Protein AF-A0A939UK60-F1 (afdb_monomer_lite)

Foldseek 3Di:
DDAAADEQVQKDQPDDDPPDDPAPDDPQFGDGDIDGPPPFDWDWDKAPRNAFAKIKIKIATDPPGPHYHDIYMDIDGRHQDEAEDAEDVRVVVVVVRNSHQEYEYPEAYAADQPGEAEADQSHEYECQAHEYEFNHEYAANHEYEYWDFDQDPVPRDTDTDAYEYHYEYAANYEYYYAYYYDHPEYEYHHQEYYEDRYPDEEEHCEYEYQEYEYEYPAEYEHDDPYEHANNYDDAHYEYYYADPYEYHYQEYAHEYAYEYQHEYEHQAEYHYHYDEDDEYNYYYEANEEYEAENYAAAYLEEYEHEYHYHYDDVDDDDDDDRDHHQVNYAYEYADDDDDDDDDHQYAHADEPVFKDWQAQEEEADQAADDTDMDGPPDDPVCQVVFKDKDWPDRNRAFDKTKIKIAGDPPDPDDNHHDMDIDIHGHAADEAEDAEQVCQQVVQVRPSHQEYEYPEAYEQEDPVLALEAEHENAASYEYEPNQHEHEYYSYEYEYNHEYEQAAHDDPDQGSYEYDESYEYEFPAYYAHLYEAFYFYLPQHAVPPPPPHHAYAAAEEYHWEDHPDPRTDDPVSHPYYDYYYFHAYADDPVQKDWPAQEEAADQDFDDTDIDGNDDPDDPPQQVQWDWDKAPRHAFAKIKIKTAHDRPPSYYHYIDIDIHGHAQDEAEDEEEDDLVSQVRPSHQEYEYDEQEYEYQAEHENDLRHEYEDQPHAYAYDHYAYEYAANYHYHHNHPDPVRVCRNPVRHPDHDYDPDRDDDDDDADDDDDDAADEDDDADADPVRDGDDDDDPPQEAAAECQQEEQANAYEAEDDDADDDDAHHEYHYEYPDPHEYEQHHLADQDWSYEYEYEYADEYEYEYEAYRYETAAYEYYYDDYYDEYEYEYALYEQHHQHPESYDDDDQHDAYEYEYHAYEWEYNDPAQEHYEDEAYEYEDHNYEYETPDDPDDNYDYDDDPDDDDGDHHYHYPDYDYD

Secondary structure (DSSP, 8-state):
-PPEEP-TTS-BPPP--TT------STT------BPPTT--EEEEEES-SSSEEEEEEEEE-TT-SSEES-EEEEEEE--EEEEE-SHHHHHHHHTTT-EEEEEE-S-EEE-TT-EEEE-TT-EEE-TT-EEEESSEEEESSEEE-EEEEE-TTT--EEEEE-EEEEEE-TT-EEE-S-EEE-SEEEEEESSEEEE--SS-EEESEEEESSS-EEESS-EEE-SS--EEE---STT-EEEE-TT-EEEES-EEE-SEEEESSEEEE-S-EEEESS-EEEE-SEEEE-S-EEEES--EEESSEEEESS-EEEE----S--S---EE-TT-EEEESS---S--SS----EEP-GGGEEES-SEEE--SS-----EEETT--HHHHHHH-EEEEPS---SSEEEEEEEE--TT-TT-SEESEEEEEEEEE-EEEEE-SGGGHHHHHT-TTEEEEEESS-EEEE-TT--TT-EEEE-TT-EEE-TTS-EEEESSEEEESSEEEEPPP-TT---SEEEETT-EEEESSEEEESSEEEEE-SS--------TT-EEEESSEEEEE--SSTT---GGG--B---EEEEEEE--GGGEEES-SEEE--SS---PPEEE--SSSPTTTTTTSEEEEESTTSSEEEEEEEE--TT-SSEES-EEEEEEEE-EEEEE-SB--GGGTT-TTEEEEEE-STTEEE-S-EEE-TT-EEE-SSS-EEESS--EEE-TT-EEE----SHHHHHHHHHT-S-EEE-S---S-----------S--------B-TTS-B-------SEEEEE-TT--BTT-EEEEE--S-----EEEEEEE--SSSPEEES-TTSSS-SEEEEE-S---SEEEEEEESEEES-EEEEE-S--S-EEEEEES-EEEESSS-SEEE--TT--EEEEEES-EEEE-STT---EEE-SSEEEEESEEEE-S--SS-SEE----SSS-----EEEES-EEE-

Sequence (969 aa):
YVRQEISADDLSFPYIDESGVEYSQSNGVSRPYVSVPNGSVCDVTYEGNDHAGTATVIVTPTEKDHYYYGSASKTFTIRPGVATVKNYAELTAASATFNFNRYEITGDIVVPADGTLYIHPHETLNFAGNALTINGACTNNGEIKSYKPYYNSRTGETTLNEFTLNITVNDGGSFGGEGKLSAQKIKVTANGDFTLQSPESTTFESFNQSKGTFTAKSSFAVQGSSSVSVLTIGSNAGFIVETGSTANLESLSVSGDFNVKGTLYVSEESYFYGNTMRYNNGFIYLGTDTYVANMNFSNCGALFNRGDFVCDDYTAYYTNGYGFDNTNGHVWTYFNFAELTDNITIKKRLSASIVTLEYTEVEYDGTDKKPSFTVDGVAPENLSKNYTVTYAASPKNVGEYTVSISIPKSNGKYTYGGAVSLTYNIKPGICHLTRSSSFNSSLANANYEKVLLEADVDLGNTYGLSSYTYTIPDGATLDTNGYSLTVTNANLYVEGELILSSPTGERKYSLLLLNTSNLRNYNVITNNGVLCFDSPSEHYLTDIHSNVTFINNGSVYGGAGASSYSFKQENVTSGAGNVYVRTPLPEADLDLEYTETSYTGSNLTPIVSYTGSVLTPGAFDVFGKTYSNNRNAGAATVTVKPDLLNETYYGSVTLDFTINRAVKIVTTSLHSSDFTDKNYYEVRLGSSNIILSEDVIVPSDMSFNFSVYYLNYSTGRLLVEDGAVLRAEAIDRSTFMKNVNNAHEIKLLDNVADKISVTFRPIDTTTDKIYLAKYNSRNELYTETFNINNLRIDLNGYSMTGGFEITTNKKNYTNPYFTLDIFNNTQQESVIGNTSSTEYGFVQKYNSEMGERIVVNLNNVTVAGIKIEGHNVGRGIQLNATNCKIQTAGTYALEIPWNDINADSVFNNCSFSATGNNGKIIYIYSGTHYFNNCTYNASALVGSMINYRTSTSGGSHIPSVYINEIKQN

Structure (mmCIF, N/CA/C/O backbone):
data_AF-A0A939UK60-F1
#
_entry.id   AF-A0A939UK60-F1
#
loop_
_atom_site.group_PDB
_atom_site.id
_atom_site.type_symbol
_atom_site.label_atom_id
_atom_site.label_alt_id
_atom_site.label_comp_id
_atom_site.label_asym_id
_atom_site.label_entity_id
_atom_site.label_seq_id
_atom_site.pdbx_PDB_ins_code
_atom_site.Cartn_x
_atom_site.Cartn_y
_atom_site.Cartn_z
_atom_site.occupancy
_atom_site.B_iso_or_equiv
_atom_site.auth_seq_id
_atom_site.auth_comp_id
_atom_site.auth_asym_id
_atom_site.auth_atom_id
_atom_site.pdbx_PDB_model_num
ATOM 1 N N . TYR A 1 1 ? 83.586 57.917 -19.284 1.00 59.00 1 TYR A N 1
ATOM 2 C CA . TYR A 1 1 ? 82.427 57.140 -19.752 1.00 59.00 1 TYR A CA 1
ATOM 3 C C . TYR A 1 1 ? 82.876 55.706 -19.945 1.00 59.00 1 TYR A C 1
ATOM 5 O O . TYR A 1 1 ? 83.822 55.488 -20.692 1.00 59.00 1 TYR A O 1
ATOM 13 N N . VAL A 1 2 ? 82.294 54.761 -19.206 1.00 67.81 2 VAL A N 1
ATOM 14 C CA . VAL A 1 2 ? 82.477 53.328 -19.476 1.00 67.81 2 VAL A CA 1
ATOM 15 C C . VAL A 1 2 ? 81.459 52.993 -20.561 1.00 67.81 2 VAL A C 1
ATOM 17 O O . VAL A 1 2 ? 80.272 53.201 -20.330 1.00 67.81 2 VAL A O 1
ATOM 20 N N . ARG A 1 3 ? 81.918 52.594 -21.753 1.00 77.81 3 ARG A N 1
ATOM 21 C CA . ARG A 1 3 ? 81.012 52.144 -22.821 1.00 77.81 3 ARG A CA 1
ATOM 22 C C . ARG A 1 3 ? 80.557 50.721 -22.513 1.00 77.81 3 ARG A C 1
ATOM 24 O O . ARG A 1 3 ? 81.350 49.938 -21.990 1.00 77.81 3 ARG A O 1
ATOM 31 N N . GLN A 1 4 ? 79.318 50.398 -22.847 1.00 82.00 4 GLN A N 1
ATOM 32 C CA . GLN A 1 4 ? 78.764 49.052 -22.726 1.00 82.00 4 GLN A CA 1
ATOM 33 C C . GLN A 1 4 ? 78.817 48.346 -24.089 1.00 82.00 4 GLN A C 1
ATOM 35 O O . GLN A 1 4 ? 78.666 48.993 -25.122 1.00 82.00 4 GLN A O 1
ATOM 40 N N . GLU A 1 5 ? 79.077 47.038 -24.123 1.00 82.69 5 GLU A N 1
ATOM 41 C CA . GLU A 1 5 ? 78.956 46.277 -25.373 1.00 82.69 5 GLU A CA 1
ATOM 42 C C . GLU A 1 5 ? 77.467 46.143 -25.721 1.00 82.69 5 GLU A C 1
ATOM 44 O O . GLU A 1 5 ? 76.675 45.787 -24.847 1.00 82.69 5 GLU A O 1
ATOM 49 N N . ILE A 1 6 ? 77.072 46.478 -26.954 1.00 83.56 6 ILE A N 1
ATOM 50 C CA . ILE A 1 6 ? 75.677 46.332 -27.386 1.00 83.56 6 ILE A CA 1
ATOM 51 C C . ILE A 1 6 ? 75.324 44.844 -27.475 1.00 83.56 6 ILE A C 1
ATOM 53 O O . ILE A 1 6 ? 76.048 44.059 -28.086 1.00 83.56 6 ILE A O 1
ATOM 57 N N . SER A 1 7 ? 74.205 44.449 -26.875 1.00 84.50 7 SER A N 1
ATOM 58 C CA . SER A 1 7 ? 73.727 43.067 -26.863 1.00 84.50 7 SER A CA 1
ATOM 59 C C . SER A 1 7 ? 72.416 42.913 -27.638 1.00 84.50 7 SER A C 1
ATOM 61 O O . SER A 1 7 ? 71.714 43.882 -27.928 1.00 84.50 7 SER A O 1
ATOM 63 N N . ALA A 1 8 ? 72.048 41.674 -27.972 1.00 79.06 8 ALA A N 1
ATOM 64 C CA . ALA A 1 8 ? 70.773 41.379 -28.633 1.00 79.06 8 ALA A CA 1
ATOM 65 C C . ALA A 1 8 ? 69.539 41.733 -27.771 1.00 79.06 8 ALA A C 1
ATOM 67 O O . ALA A 1 8 ? 68.442 41.929 -28.312 1.00 79.06 8 ALA A O 1
ATOM 68 N N . ASP A 1 9 ? 69.717 41.828 -26.450 1.00 80.81 9 ASP A N 1
ATOM 69 C CA . ASP A 1 9 ? 68.674 42.216 -25.496 1.00 80.81 9 ASP A CA 1
ATOM 70 C C . ASP A 1 9 ? 68.414 43.728 -25.520 1.00 80.81 9 ASP A C 1
ATOM 72 O O . ASP A 1 9 ? 67.299 44.166 -25.241 1.00 80.81 9 ASP A O 1
ATOM 76 N N . ASP A 1 10 ? 69.404 44.519 -25.948 1.00 78.44 10 ASP A N 1
ATOM 77 C CA . ASP A 1 10 ? 69.272 45.968 -26.138 1.00 78.44 10 ASP A CA 1
ATOM 78 C C . ASP A 1 10 ? 68.499 46.324 -27.421 1.00 78.44 10 ASP A C 1
ATOM 80 O O . ASP A 1 10 ? 68.062 47.463 -27.601 1.00 78.44 10 ASP A O 1
ATOM 84 N N . LEU A 1 11 ? 68.310 45.354 -28.323 1.00 79.44 11 LEU A N 1
ATOM 85 C CA . LEU A 1 11 ? 67.532 45.517 -29.547 1.00 79.44 11 LEU A CA 1
ATOM 86 C C . LEU A 1 11 ? 66.072 45.153 -29.287 1.00 79.44 11 LEU A C 1
ATOM 88 O O . LEU A 1 11 ? 65.740 43.991 -29.038 1.00 79.44 11 LEU A O 1
ATOM 92 N N . SER A 1 12 ? 65.168 46.121 -29.421 1.00 72.88 12 SER A N 1
ATOM 93 C CA . SER A 1 12 ? 63.729 45.857 -29.356 1.00 72.88 12 SER A CA 1
ATOM 94 C C . SER A 1 12 ? 63.078 46.047 -30.722 1.00 72.88 12 SER A C 1
ATOM 96 O O . SER A 1 12 ? 63.290 47.047 -31.411 1.00 72.88 12 SER A O 1
ATOM 98 N N . PHE A 1 13 ? 62.268 45.066 -31.116 1.00 72.19 13 PHE A N 1
ATOM 99 C CA . PHE A 1 13 ? 61.249 45.279 -32.133 1.00 72.19 13 PHE A CA 1
ATOM 100 C C . PHE A 1 13 ? 60.026 45.820 -31.383 1.00 72.19 13 PHE A C 1
ATOM 102 O O . PHE A 1 13 ? 59.600 45.166 -30.425 1.00 72.19 13 PHE A O 1
ATOM 109 N N . PRO A 1 14 ? 59.493 47.007 -31.720 1.00 59.38 14 PRO A N 1
ATOM 110 C CA . PRO A 1 14 ? 58.263 47.482 -31.098 1.00 59.38 14 PRO A CA 1
ATOM 111 C C . PRO A 1 14 ? 57.177 46.409 -31.254 1.00 59.38 14 PRO A C 1
ATOM 113 O O . PRO A 1 14 ? 57.082 45.783 -32.305 1.00 59.38 14 PRO A O 1
ATOM 116 N N . TYR A 1 15 ? 56.430 46.151 -30.177 1.00 45.78 15 TYR A N 1
ATOM 117 C CA . TYR A 1 15 ? 55.407 45.105 -30.080 1.00 45.78 15 TYR A CA 1
ATOM 118 C C . TYR A 1 15 ? 54.455 45.145 -31.287 1.00 45.78 15 TYR A C 1
ATOM 120 O O . TYR A 1 15 ? 53.884 46.193 -31.583 1.00 45.78 15 TYR A O 1
ATOM 128 N N . ILE A 1 16 ? 54.310 44.010 -31.977 1.00 52.00 16 ILE A N 1
ATOM 129 C CA . ILE A 1 16 ? 53.530 43.876 -33.213 1.00 52.00 16 ILE A CA 1
ATOM 130 C C . ILE A 1 16 ? 52.303 43.026 -32.889 1.00 52.00 16 ILE A C 1
ATOM 132 O O . ILE A 1 16 ? 52.445 41.836 -32.599 1.00 52.00 16 ILE A O 1
ATOM 136 N N . ASP A 1 17 ? 51.114 43.629 -32.917 1.00 40.59 17 ASP A N 1
ATOM 137 C CA . ASP A 1 17 ? 49.873 42.859 -32.984 1.00 40.59 17 ASP A CA 1
ATOM 138 C C . ASP A 1 17 ? 49.621 42.369 -34.421 1.00 40.59 17 ASP A C 1
ATOM 140 O O . ASP A 1 17 ? 50.310 42.739 -35.374 1.00 40.59 17 ASP A O 1
ATOM 144 N N . GLU A 1 18 ? 48.638 41.492 -34.580 1.00 39.44 18 GLU A N 1
ATOM 145 C CA . GLU A 1 18 ? 48.335 40.775 -35.821 1.00 39.44 18 GLU A CA 1
ATOM 146 C C . GLU A 1 18 ? 47.917 41.668 -37.015 1.00 39.44 18 GLU A C 1
ATOM 148 O O . GLU A 1 18 ? 47.620 41.131 -38.083 1.00 39.44 18 GLU A O 1
ATOM 153 N N . SER A 1 19 ? 47.924 43.005 -36.891 1.00 40.53 19 SER A N 1
ATOM 154 C CA . SER A 1 19 ? 47.439 43.941 -37.917 1.00 40.53 19 SER A CA 1
ATOM 155 C C . SER A 1 19 ? 48.501 44.656 -38.779 1.00 40.53 19 SER A C 1
ATOM 157 O O . SER A 1 19 ? 48.134 45.360 -39.720 1.00 40.53 19 SER A O 1
ATOM 159 N N . GLY A 1 20 ? 49.799 44.384 -38.597 1.00 38.97 20 GLY A N 1
ATOM 160 C CA . GLY A 1 20 ? 50.826 44.664 -39.618 1.00 38.97 20 GLY A CA 1
ATOM 161 C C . GLY A 1 20 ? 51.798 45.819 -39.337 1.00 38.97 20 GLY A C 1
ATOM 162 O O . GLY A 1 20 ? 51.558 46.718 -38.541 1.00 38.97 20 GLY A O 1
ATOM 163 N N . VAL A 1 21 ? 52.953 45.751 -40.004 1.00 47.81 21 VAL A N 1
ATOM 164 C CA . VAL A 1 21 ? 54.075 46.700 -39.902 1.00 47.81 21 VAL A CA 1
ATOM 165 C C . VAL A 1 21 ? 53.878 47.875 -40.869 1.00 47.81 21 VAL A C 1
ATOM 167 O O . VAL A 1 21 ? 53.561 47.659 -42.039 1.00 47.81 21 VAL A O 1
ATOM 170 N N . GLU A 1 22 ? 54.182 49.104 -40.433 1.00 39.03 22 GLU A N 1
ATOM 171 C CA . GLU A 1 22 ? 54.626 50.172 -41.342 1.00 39.03 22 GLU A CA 1
ATOM 172 C C . GLU A 1 22 ? 56.008 49.796 -41.894 1.00 39.03 22 GLU A C 1
ATOM 174 O O . GLU A 1 22 ? 57.047 50.059 -41.286 1.00 39.03 22 GLU A O 1
ATOM 179 N N . TYR A 1 23 ? 56.044 49.128 -43.045 1.00 50.38 23 TYR A N 1
ATOM 180 C CA . TYR A 1 23 ? 57.279 49.025 -43.813 1.00 50.38 23 TYR A CA 1
ATOM 181 C C . TYR A 1 23 ? 57.470 50.345 -44.557 1.00 50.38 23 TYR A C 1
ATOM 183 O O . TYR A 1 23 ? 56.603 50.738 -45.339 1.00 50.38 23 TYR A O 1
ATOM 191 N N . SER A 1 24 ? 58.617 51.011 -44.400 1.00 40.88 24 SER A N 1
ATOM 192 C CA . SER A 1 24 ? 59.011 52.006 -45.397 1.00 40.88 24 SER A CA 1
ATOM 193 C C . SER A 1 24 ? 59.397 51.259 -46.677 1.00 40.88 24 SER A C 1
ATOM 195 O O . SER A 1 24 ? 60.481 50.693 -46.810 1.00 40.88 24 SER A O 1
ATOM 197 N N . GLN A 1 25 ? 58.468 51.188 -47.631 1.00 39.34 25 GLN A N 1
ATOM 198 C CA . GLN A 1 25 ? 58.772 50.651 -48.951 1.00 39.34 25 GLN A CA 1
ATOM 199 C C . GLN A 1 25 ? 59.621 51.667 -49.717 1.00 39.34 25 GLN A C 1
ATOM 201 O O . GLN A 1 25 ? 59.112 52.629 -50.285 1.00 39.34 25 GLN A O 1
ATOM 206 N N . SER A 1 26 ? 60.924 51.414 -49.796 1.00 39.59 26 SER A N 1
ATOM 207 C CA . SER A 1 26 ? 61.672 51.767 -50.999 1.00 39.59 26 SER A CA 1
ATOM 208 C C . SER A 1 26 ? 62.353 50.505 -51.530 1.00 39.59 26 SER A C 1
ATOM 210 O O . SER A 1 26 ? 63.085 49.829 -50.813 1.00 39.59 26 SER A O 1
ATOM 212 N N . ASN A 1 27 ? 62.047 50.159 -52.784 1.00 40.91 27 ASN A N 1
ATOM 213 C CA . ASN A 1 27 ? 62.662 49.083 -53.574 1.00 40.91 27 ASN A CA 1
ATOM 214 C C . ASN A 1 27 ? 62.400 47.619 -53.153 1.00 40.91 27 ASN A C 1
ATOM 216 O O . ASN A 1 27 ? 63.256 46.770 -53.373 1.00 40.91 27 ASN A O 1
ATOM 220 N N . GLY A 1 28 ? 61.220 47.289 -52.614 1.00 51.22 28 GLY A N 1
ATOM 221 C CA . GLY A 1 28 ? 60.796 45.882 -52.471 1.00 51.22 28 GLY A CA 1
ATOM 222 C C . GLY A 1 28 ? 61.477 45.093 -51.346 1.00 51.22 28 GLY A C 1
ATOM 223 O O . GLY A 1 28 ? 61.407 43.870 -51.336 1.00 51.22 28 GLY A O 1
ATOM 224 N N . VAL A 1 29 ? 62.110 45.780 -50.391 1.00 52.84 29 VAL A N 1
ATOM 225 C CA . VAL A 1 29 ? 62.775 45.161 -49.238 1.00 52.84 29 VAL A CA 1
ATOM 226 C C . VAL A 1 29 ? 62.049 45.557 -47.952 1.00 52.84 29 VAL A C 1
ATOM 228 O O . VAL A 1 29 ? 62.065 46.723 -47.556 1.00 52.84 29 VAL A O 1
ATOM 231 N N . SER A 1 30 ? 61.429 44.586 -47.283 1.00 55.06 30 SER A N 1
ATOM 232 C CA . SER A 1 30 ? 60.790 44.765 -45.977 1.00 55.06 30 SER A CA 1
ATOM 233 C C . SER A 1 30 ? 61.848 44.877 -44.877 1.00 55.06 30 SER A C 1
ATOM 235 O O . SER A 1 30 ? 62.539 43.909 -44.566 1.00 55.06 30 SER A O 1
ATOM 237 N N . ARG A 1 31 ? 61.994 46.065 -44.279 1.00 63.91 31 ARG A N 1
ATOM 238 C CA . ARG A 1 31 ? 62.919 46.314 -43.160 1.00 63.91 31 ARG A CA 1
ATOM 239 C C . ARG A 1 31 ? 62.120 46.555 -41.875 1.00 63.91 31 ARG A C 1
ATOM 241 O O . ARG A 1 31 ? 61.390 47.545 -41.831 1.00 63.91 31 ARG A O 1
ATOM 248 N N . PRO A 1 32 ? 62.194 45.681 -40.855 1.00 66.00 32 PRO A N 1
ATOM 249 C CA . PRO A 1 32 ? 61.569 45.964 -39.567 1.00 66.00 32 PRO A CA 1
ATOM 250 C C . PRO A 1 32 ? 62.238 47.178 -38.916 1.00 66.00 32 PRO A C 1
ATOM 252 O O . PRO A 1 32 ? 63.459 47.317 -38.953 1.00 66.00 32 PRO A O 1
ATOM 255 N N . TYR A 1 33 ? 61.448 48.055 -38.300 1.00 67.06 33 TYR A N 1
ATOM 256 C CA . TYR A 1 33 ? 62.004 49.136 -37.494 1.00 67.06 33 TYR A CA 1
ATOM 257 C C . TYR A 1 33 ? 62.644 48.543 -36.231 1.00 67.06 33 TYR A C 1
ATOM 259 O O . TYR A 1 33 ? 61.959 47.909 -35.426 1.00 67.06 33 TYR A O 1
ATOM 267 N N . VAL A 1 34 ? 63.954 48.725 -36.059 1.00 72.25 34 VAL A N 1
ATOM 268 C CA . VAL A 1 34 ? 64.675 48.310 -34.849 1.00 72.25 34 VAL A CA 1
ATOM 269 C C . VAL A 1 34 ? 64.826 49.519 -33.945 1.00 72.25 34 VAL A C 1
ATOM 271 O O . VAL A 1 34 ? 65.499 50.485 -34.302 1.00 72.25 34 VAL A O 1
ATOM 274 N N . SER A 1 35 ? 64.201 49.470 -32.771 1.00 73.94 35 SER A N 1
ATOM 275 C CA . SER A 1 35 ? 64.411 50.492 -31.755 1.00 73.94 35 SER A CA 1
ATOM 276 C C . SER A 1 35 ? 65.731 50.208 -31.048 1.00 73.94 35 SER A C 1
ATOM 278 O O . SER A 1 35 ? 65.865 49.207 -30.338 1.00 73.94 35 SER A O 1
ATOM 280 N N . VAL A 1 36 ? 66.698 51.099 -31.255 1.00 74.81 36 VAL A N 1
ATOM 281 C CA . VAL A 1 36 ? 67.965 51.131 -30.517 1.00 74.81 36 VAL A CA 1
ATOM 282 C C . VAL A 1 36 ? 67.829 52.018 -29.269 1.00 74.81 36 VAL A C 1
ATOM 284 O O . VAL A 1 36 ? 66.959 52.895 -29.244 1.00 74.81 36 VAL A O 1
ATOM 287 N N . PRO A 1 37 ? 68.643 51.809 -28.220 1.00 72.38 37 PRO A N 1
ATOM 288 C CA . PRO A 1 37 ? 68.604 52.619 -27.004 1.00 72.38 37 PRO A CA 1
ATOM 289 C C . PRO A 1 37 ? 68.711 54.132 -27.273 1.00 72.38 37 PRO A C 1
ATOM 291 O O . PRO A 1 37 ? 69.393 54.590 -28.190 1.00 72.38 37 PRO A O 1
ATOM 294 N N . ASN A 1 38 ? 67.998 54.923 -26.468 1.00 65.56 38 ASN A N 1
ATOM 295 C CA . ASN A 1 38 ? 67.771 56.348 -26.711 1.00 65.56 38 ASN A CA 1
ATOM 296 C C . ASN A 1 38 ? 69.091 57.151 -26.661 1.00 65.56 38 ASN A C 1
ATOM 298 O O . ASN A 1 38 ? 69.741 57.205 -25.618 1.00 65.56 38 ASN A O 1
ATOM 302 N N . GLY A 1 39 ? 69.465 57.797 -27.774 1.00 64.44 39 GLY A N 1
ATOM 303 C CA . GLY A 1 39 ? 70.684 58.617 -27.895 1.00 64.44 39 GLY A CA 1
ATOM 304 C C . GLY A 1 39 ? 71.860 57.971 -28.644 1.00 64.44 39 GLY A C 1
ATOM 305 O O . GLY A 1 39 ? 72.897 58.619 -28.790 1.00 64.44 39 GLY A O 1
ATOM 306 N N . SER A 1 40 ? 71.702 56.741 -29.140 1.00 66.94 40 SER A N 1
ATOM 307 C CA . SER A 1 40 ? 72.713 56.022 -29.925 1.00 66.94 40 SER A CA 1
ATOM 308 C C . SER A 1 40 ? 72.709 56.369 -31.418 1.00 66.94 40 SER A C 1
ATOM 310 O O . SER A 1 40 ? 71.660 56.636 -32.003 1.00 66.94 40 SER A O 1
ATOM 312 N N . VAL A 1 41 ? 73.886 56.333 -32.053 1.00 77.00 41 VAL A N 1
ATOM 313 C CA . VAL A 1 41 ? 74.045 56.496 -33.511 1.00 77.00 41 VAL A CA 1
ATOM 314 C C . VAL A 1 41 ? 74.597 55.186 -34.062 1.00 77.00 41 VAL A C 1
ATOM 316 O O . VAL A 1 41 ? 75.787 54.921 -33.906 1.00 77.00 41 VAL A O 1
ATOM 319 N N . CYS A 1 42 ? 73.754 54.366 -34.691 1.00 81.12 42 CYS A N 1
ATOM 320 C CA . CYS A 1 42 ? 74.111 53.026 -35.172 1.00 81.12 42 CYS A CA 1
ATOM 321 C C . CYS A 1 42 ? 73.888 52.868 -36.684 1.00 81.12 42 CYS A C 1
ATOM 323 O O . CYS A 1 42 ? 72.937 53.426 -37.230 1.00 81.12 42 CYS A O 1
ATOM 325 N N . ASP A 1 43 ? 74.718 52.044 -37.323 1.00 84.69 43 ASP A N 1
ATOM 326 C CA . ASP A 1 43 ? 74.469 51.486 -38.651 1.00 84.69 43 ASP A CA 1
ATOM 327 C C . ASP A 1 43 ? 73.654 50.192 -38.521 1.00 84.69 43 ASP A C 1
ATOM 329 O O . ASP A 1 43 ? 73.885 49.385 -37.616 1.00 84.69 43 ASP A O 1
ATOM 333 N N . VAL A 1 44 ? 72.694 49.990 -39.428 1.00 82.69 44 VAL A N 1
ATOM 334 C CA . VAL A 1 44 ? 71.809 48.815 -39.436 1.00 82.69 44 VAL A CA 1
ATOM 335 C C . VAL A 1 44 ? 71.903 48.107 -40.785 1.00 82.69 44 VAL A C 1
ATOM 337 O O . VAL A 1 44 ? 71.565 48.689 -41.820 1.00 82.69 44 VAL A O 1
ATOM 340 N N . THR A 1 45 ? 72.324 46.843 -40.777 1.00 85.38 45 THR A N 1
ATOM 341 C CA . THR A 1 45 ? 72.356 45.962 -41.954 1.00 85.38 45 THR A CA 1
ATOM 342 C C . THR A 1 45 ? 71.409 44.776 -41.778 1.00 85.38 45 THR A C 1
ATOM 344 O O . THR A 1 45 ? 71.065 44.391 -40.662 1.00 85.38 45 THR A O 1
ATOM 347 N N . TYR A 1 46 ? 70.953 44.210 -42.896 1.00 83.00 46 TYR A N 1
ATOM 348 C CA . TYR A 1 46 ? 70.043 43.065 -42.923 1.00 83.00 46 TYR A CA 1
ATOM 349 C C . TYR A 1 46 ? 70.647 41.959 -43.786 1.00 83.00 46 TYR A C 1
ATOM 351 O O . TYR A 1 46 ? 71.151 42.242 -44.873 1.00 83.00 46 TYR A O 1
ATOM 359 N N . GLU A 1 47 ? 70.569 40.720 -43.312 1.00 83.94 47 GLU A N 1
ATOM 360 C CA . GLU A 1 47 ? 70.987 39.517 -44.034 1.00 83.94 47 GLU A CA 1
ATOM 361 C C . GLU A 1 47 ? 69.802 38.552 -44.174 1.00 83.94 47 GLU A C 1
ATOM 363 O O . GLU A 1 47 ? 69.020 38.379 -43.235 1.00 83.94 47 GLU A O 1
ATOM 368 N N . GLY A 1 48 ? 69.663 37.925 -45.348 1.00 77.25 48 GLY A N 1
ATOM 369 C CA . GLY A 1 48 ? 68.607 36.940 -45.623 1.00 77.25 48 GLY A CA 1
ATOM 370 C C . GLY A 1 48 ? 67.187 37.515 -45.668 1.00 77.25 48 GLY A C 1
ATOM 371 O O . GLY A 1 48 ? 66.233 36.805 -45.374 1.00 77.25 48 GLY A O 1
ATOM 372 N N . ASN A 1 49 ? 67.034 38.806 -45.982 1.00 77.94 49 ASN A N 1
ATOM 373 C CA . ASN A 1 49 ? 65.749 39.514 -45.962 1.00 77.94 49 ASN A CA 1
ATOM 374 C C . ASN A 1 49 ? 65.094 39.692 -47.347 1.00 77.94 49 ASN A C 1
ATOM 376 O O . ASN A 1 49 ? 64.229 40.553 -47.517 1.00 77.94 49 ASN A O 1
ATOM 380 N N . ASP A 1 50 ? 65.529 38.911 -48.332 1.00 69.88 50 ASP A N 1
ATOM 381 C CA . ASP A 1 50 ? 65.023 38.870 -49.706 1.00 69.88 50 ASP A CA 1
ATOM 382 C C . ASP A 1 50 ? 64.001 37.739 -49.945 1.00 69.88 50 ASP A C 1
ATOM 384 O O . ASP A 1 50 ? 63.326 37.738 -50.977 1.00 69.88 50 ASP A O 1
ATOM 388 N N . HIS A 1 51 ? 63.834 36.825 -48.977 1.00 73.44 51 HIS A N 1
ATOM 389 C CA . HIS A 1 51 ? 62.874 35.721 -49.036 1.00 73.44 51 HIS A CA 1
ATOM 390 C C . HIS A 1 51 ? 62.079 35.546 -47.732 1.00 73.44 51 HIS A C 1
ATOM 392 O O . HIS A 1 51 ? 62.502 35.981 -46.659 1.00 73.44 51 HIS A O 1
ATOM 398 N N . ALA A 1 52 ? 60.917 34.891 -47.812 1.00 70.69 52 ALA A N 1
ATOM 399 C CA . ALA A 1 52 ? 60.185 34.455 -46.624 1.00 70.69 52 ALA A CA 1
ATOM 400 C C . ALA A 1 52 ? 61.012 33.413 -45.845 1.00 70.69 52 ALA A C 1
ATOM 402 O O . ALA A 1 52 ? 61.578 32.493 -46.431 1.00 70.69 52 ALA A O 1
ATOM 403 N N . GLY A 1 53 ? 61.094 33.548 -44.519 1.00 74.06 53 GLY A N 1
ATOM 404 C CA . GLY A 1 53 ? 61.987 32.738 -43.686 1.00 74.06 53 GLY A CA 1
ATOM 405 C C . GLY A 1 53 ? 62.649 33.534 -42.563 1.00 74.06 53 GLY A C 1
ATOM 406 O O . GLY A 1 53 ? 62.143 34.570 -42.138 1.00 74.06 53 GLY A O 1
ATOM 407 N N . THR A 1 54 ? 63.765 33.029 -42.040 1.00 79.38 54 THR A N 1
ATOM 408 C CA . THR A 1 54 ? 64.526 33.702 -40.976 1.00 79.38 54 THR A CA 1
ATOM 409 C C . THR A 1 54 ? 65.522 34.681 -41.584 1.00 79.38 54 THR A C 1
ATOM 411 O O . THR A 1 54 ? 66.426 34.269 -42.304 1.00 79.38 54 THR A O 1
ATOM 414 N N . ALA A 1 55 ? 65.383 35.955 -41.234 1.00 82.00 55 ALA A N 1
ATOM 415 C CA . ALA A 1 55 ? 66.318 37.020 -41.565 1.00 82.00 55 ALA A CA 1
ATOM 416 C C . ALA A 1 55 ? 67.023 37.513 -40.296 1.00 82.00 55 ALA A C 1
ATOM 418 O O . ALA A 1 55 ? 66.514 37.362 -39.181 1.00 82.00 55 ALA A O 1
ATOM 419 N N . THR A 1 56 ? 68.184 38.134 -40.460 1.00 83.56 56 THR A N 1
ATOM 420 C CA . THR A 1 56 ? 68.964 38.691 -39.352 1.00 83.56 56 THR A CA 1
ATOM 421 C C . THR A 1 56 ? 69.121 40.186 -39.552 1.00 83.56 56 THR A C 1
ATOM 423 O O . THR A 1 56 ? 69.494 40.639 -40.632 1.00 83.56 56 THR A O 1
ATOM 426 N N . VAL A 1 57 ? 68.849 40.963 -38.506 1.00 85.19 57 VAL A N 1
ATOM 427 C CA . VAL A 1 57 ? 69.256 42.367 -38.437 1.00 85.19 57 VAL A CA 1
ATOM 428 C C . VAL A 1 57 ? 70.516 42.476 -37.592 1.00 85.19 57 VAL A C 1
ATOM 430 O O . VAL A 1 57 ? 70.600 41.871 -36.523 1.00 85.19 57 VAL A O 1
ATOM 433 N N . ILE A 1 58 ? 71.495 43.230 -38.079 1.00 86.56 58 ILE A N 1
ATOM 434 C CA . ILE A 1 58 ? 72.766 43.482 -37.405 1.00 86.56 58 ILE A CA 1
ATOM 435 C C . ILE A 1 58 ? 72.860 44.986 -37.159 1.00 86.56 58 ILE A C 1
ATOM 437 O O . ILE A 1 58 ? 72.736 45.788 -38.085 1.00 86.56 58 ILE A O 1
ATOM 441 N N . VAL A 1 59 ? 73.044 45.362 -35.897 1.00 86.00 59 VAL A N 1
ATOM 442 C CA . VAL A 1 59 ? 73.166 46.746 -35.445 1.00 86.00 59 VAL A CA 1
ATOM 443 C C . VAL A 1 59 ? 74.572 46.966 -34.910 1.00 86.00 59 VAL A C 1
ATOM 445 O O . VAL A 1 59 ? 75.003 46.305 -33.962 1.00 86.00 59 VAL A O 1
ATOM 448 N N . THR A 1 60 ? 75.262 47.937 -35.498 1.00 87.25 60 THR A N 1
ATOM 449 C CA . THR A 1 60 ? 76.637 48.291 -35.146 1.00 87.25 60 THR A CA 1
ATOM 450 C C . THR A 1 60 ? 76.680 49.771 -34.761 1.00 87.25 60 THR A C 1
ATOM 452 O O . THR A 1 60 ? 76.417 50.622 -35.612 1.00 87.25 60 THR A O 1
ATOM 455 N N . PRO A 1 61 ? 76.977 50.131 -33.499 1.00 84.12 61 PRO A N 1
ATOM 456 C CA . PRO A 1 61 ? 77.190 51.516 -33.101 1.00 84.12 61 PRO A CA 1
ATOM 457 C C . PRO A 1 61 ? 78.289 52.155 -33.955 1.00 84.12 61 PRO A C 1
ATOM 459 O O . PRO A 1 61 ? 79.360 51.580 -34.148 1.00 84.12 61 PRO A O 1
ATOM 462 N N . THR A 1 62 ? 78.025 53.348 -34.483 1.00 81.94 62 THR A N 1
ATOM 463 C CA . THR A 1 62 ? 79.013 54.108 -35.258 1.00 81.94 62 THR A CA 1
ATOM 464 C C . THR A 1 62 ? 80.125 54.614 -34.340 1.00 81.94 62 THR A C 1
ATOM 466 O O . THR A 1 62 ? 79.942 54.740 -33.129 1.00 81.94 62 THR A O 1
ATOM 469 N N . GLU A 1 63 ? 81.273 55.008 -34.897 1.00 76.81 63 GLU A N 1
ATOM 470 C CA . GLU A 1 63 ? 82.394 55.552 -34.106 1.00 76.81 63 GLU A CA 1
ATOM 471 C C . GLU A 1 63 ? 82.028 56.792 -33.260 1.00 76.81 63 GLU A C 1
ATOM 473 O O . GLU A 1 63 ? 82.751 57.143 -32.324 1.00 76.81 63 GLU A O 1
ATOM 478 N N . LYS A 1 64 ? 80.906 57.455 -33.578 1.00 74.94 64 LYS A N 1
ATOM 479 C CA . LYS A 1 64 ? 80.378 58.627 -32.867 1.00 74.94 64 LYS A CA 1
ATOM 480 C C . LYS A 1 64 ? 79.501 58.273 -31.660 1.00 74.94 64 LYS A C 1
ATOM 482 O O . LYS A 1 64 ? 79.120 59.182 -30.928 1.00 74.94 64 LYS A O 1
ATOM 487 N N . ASP A 1 65 ? 79.180 56.998 -31.437 1.00 75.38 65 ASP A N 1
ATOM 488 C CA . ASP A 1 65 ? 78.400 56.571 -30.277 1.00 75.38 65 ASP A CA 1
ATOM 489 C C . ASP A 1 65 ? 79.265 56.584 -29.003 1.00 75.38 65 ASP A C 1
ATOM 491 O O . ASP A 1 65 ? 80.329 55.959 -28.908 1.00 75.38 65 ASP A O 1
ATOM 495 N N . HIS A 1 66 ? 78.822 57.352 -28.009 1.00 77.31 66 HIS A N 1
ATOM 496 C CA . HIS A 1 66 ? 79.530 57.522 -26.740 1.00 77.31 66 HIS A CA 1
ATOM 497 C C . HIS A 1 66 ? 79.103 56.514 -25.664 1.00 77.31 66 HIS A C 1
ATOM 499 O O . HIS A 1 66 ? 79.747 56.457 -24.611 1.00 77.31 66 HIS A O 1
ATOM 505 N N . TYR A 1 67 ? 78.056 55.728 -25.920 1.00 78.62 67 TYR A N 1
ATOM 506 C CA . TYR A 1 67 ? 77.424 54.839 -24.951 1.00 78.62 67 TYR A CA 1
ATOM 507 C C . TYR A 1 67 ? 77.711 53.361 -25.244 1.00 78.62 67 TYR A C 1
ATOM 509 O O . TYR A 1 67 ? 77.988 52.619 -24.298 1.00 78.62 67 TYR A O 1
ATOM 517 N N . TYR A 1 68 ? 77.752 52.955 -26.521 1.00 81.75 68 TYR A N 1
ATOM 518 C CA . TYR A 1 68 ? 77.885 51.544 -26.914 1.00 81.75 68 TYR A CA 1
ATOM 519 C C . TYR A 1 68 ? 79.098 51.231 -27.819 1.00 81.75 68 TYR A C 1
ATOM 521 O O . TYR A 1 68 ? 79.621 52.108 -28.506 1.00 81.75 68 TYR A O 1
ATOM 529 N N . TYR A 1 69 ? 79.573 49.977 -27.805 1.00 81.38 69 TYR A N 1
ATOM 530 C CA . TYR A 1 69 ? 80.575 49.415 -28.736 1.00 81.38 69 TYR A CA 1
ATOM 531 C C . TYR A 1 69 ? 80.233 47.957 -29.113 1.00 81.38 69 TYR A C 1
ATOM 533 O O . TYR A 1 69 ? 79.371 47.357 -28.480 1.00 81.38 69 TYR A O 1
ATOM 541 N N . GLY A 1 70 ? 80.889 47.379 -30.127 1.00 86.38 70 GLY A N 1
ATOM 542 C CA . GLY A 1 70 ? 80.626 46.004 -30.592 1.00 86.38 70 GLY A CA 1
ATOM 543 C C . GLY A 1 70 ? 79.558 45.929 -31.691 1.00 86.38 70 GLY A C 1
ATOM 544 O O . GLY A 1 70 ? 79.328 46.908 -32.392 1.00 86.38 70 GLY A O 1
ATOM 545 N N . SER A 1 71 ? 78.921 44.771 -31.865 1.00 85.00 71 SER A N 1
ATOM 546 C CA . SER A 1 71 ? 77.800 44.582 -32.798 1.00 85.00 71 SER A CA 1
ATOM 547 C C . SER A 1 71 ? 76.795 43.602 -32.208 1.00 85.00 71 SER A C 1
ATOM 549 O O . SER A 1 71 ? 77.189 42.527 -31.756 1.00 85.00 71 SER A O 1
ATOM 551 N N . ALA A 1 72 ? 75.510 43.931 -32.277 1.00 86.69 72 ALA A N 1
ATOM 552 C CA . ALA A 1 72 ? 74.435 43.041 -31.863 1.00 86.69 72 ALA A CA 1
ATOM 553 C C . ALA A 1 72 ? 73.686 42.543 -33.096 1.00 86.69 72 ALA A C 1
ATOM 555 O O . ALA A 1 72 ? 73.408 43.312 -34.014 1.00 86.69 72 ALA A O 1
ATOM 556 N N . SER A 1 73 ? 73.329 41.263 -33.111 1.00 86.44 73 SER A N 1
ATOM 557 C CA . SER A 1 73 ? 72.459 40.702 -34.142 1.00 86.44 73 SER A CA 1
ATOM 558 C C . SER A 1 73 ? 71.205 40.117 -33.515 1.00 86.44 73 SER A C 1
ATOM 560 O O . SER A 1 73 ? 71.230 39.626 -32.384 1.00 86.44 73 SER A O 1
ATOM 562 N N . LYS A 1 74 ? 70.091 40.191 -34.240 1.00 85.81 74 LYS A N 1
ATOM 563 C CA . LYS A 1 74 ? 68.820 39.605 -33.821 1.00 85.81 74 LYS A CA 1
ATOM 564 C C . LYS A 1 74 ? 68.103 39.015 -35.022 1.00 85.81 74 LYS A C 1
ATOM 566 O O . LYS A 1 74 ? 68.023 39.644 -36.076 1.00 85.81 74 LYS A O 1
ATOM 571 N N . THR A 1 75 ? 67.589 37.804 -34.868 1.00 84.50 75 THR A N 1
ATOM 572 C CA . THR A 1 75 ? 66.811 37.142 -35.914 1.00 84.50 75 THR A CA 1
ATOM 573 C C . THR A 1 75 ? 65.348 37.576 -35.857 1.00 84.50 75 THR A C 1
ATOM 575 O O . THR A 1 75 ? 64.798 37.843 -34.786 1.00 84.50 75 THR A O 1
ATOM 578 N N . PHE A 1 76 ? 64.709 37.653 -37.021 1.00 78.69 76 PHE A N 1
ATOM 579 C CA . PHE A 1 76 ? 63.272 37.855 -37.177 1.00 78.69 76 PHE A CA 1
ATOM 580 C C . PHE A 1 76 ? 62.743 36.983 -38.319 1.00 78.69 76 PHE A C 1
ATOM 582 O O . PHE A 1 76 ? 63.489 36.583 -39.210 1.00 78.69 76 PHE A O 1
ATOM 589 N N . THR A 1 77 ? 61.451 36.665 -38.296 1.00 77.00 77 THR A N 1
ATOM 590 C CA . THR A 1 77 ? 60.823 35.820 -39.320 1.00 77.00 77 THR A CA 1
ATOM 591 C C . THR A 1 77 ? 60.000 36.669 -40.282 1.00 77.00 77 THR A C 1
ATOM 593 O O . THR A 1 77 ? 59.063 37.352 -39.868 1.00 77.00 77 THR A O 1
ATOM 596 N N . ILE A 1 78 ? 60.318 36.593 -41.572 1.00 77.00 78 ILE A N 1
ATOM 597 C CA . ILE A 1 78 ? 59.506 37.127 -42.665 1.00 77.00 78 ILE A CA 1
ATOM 598 C C . ILE A 1 78 ? 58.454 36.072 -43.003 1.00 77.00 78 ILE A C 1
ATOM 600 O O . ILE A 1 78 ? 58.781 34.968 -43.438 1.00 77.00 78 ILE A O 1
ATOM 604 N N . ARG A 1 79 ? 57.179 36.390 -42.765 1.00 75.56 79 ARG A N 1
ATOM 605 C CA . ARG A 1 79 ? 56.072 35.488 -43.105 1.00 75.56 79 ARG A CA 1
ATOM 606 C C . ARG A 1 79 ? 55.849 35.490 -44.625 1.00 75.56 79 ARG A C 1
ATOM 608 O O . ARG A 1 79 ? 55.930 36.566 -45.218 1.00 75.56 79 ARG A O 1
ATOM 615 N N . PRO A 1 80 ? 55.534 34.337 -45.247 1.00 78.69 80 PRO A N 1
ATOM 616 C CA . PRO A 1 80 ? 55.140 34.303 -46.650 1.00 78.69 80 PRO A CA 1
ATOM 617 C C . PRO A 1 80 ? 53.942 35.221 -46.913 1.00 78.69 80 PRO A C 1
ATOM 619 O O . PRO A 1 80 ? 53.017 35.297 -46.101 1.00 78.69 80 PRO A O 1
ATOM 622 N N . GLY A 1 81 ? 53.986 35.938 -48.033 1.00 80.44 81 GLY A N 1
ATOM 623 C CA . GLY A 1 81 ? 52.973 36.914 -48.420 1.00 80.44 81 GLY A CA 1
ATOM 624 C C . GLY A 1 81 ? 51.841 36.332 -49.268 1.00 80.44 81 GLY A C 1
ATOM 625 O O . GLY A 1 81 ? 51.762 35.130 -49.526 1.00 80.44 81 GLY A O 1
ATOM 626 N N . VAL A 1 82 ? 50.997 37.236 -49.770 1.00 85.00 82 VAL A N 1
ATOM 627 C CA . VAL A 1 82 ? 49.948 36.943 -50.757 1.00 85.00 82 VAL A CA 1
ATOM 628 C C . VAL A 1 82 ? 50.365 37.505 -52.118 1.00 85.00 82 VAL A C 1
ATOM 630 O O . VAL A 1 82 ? 50.638 38.699 -52.225 1.00 85.00 82 VAL A O 1
ATOM 633 N N . ALA A 1 83 ? 50.392 36.671 -53.156 1.00 87.75 83 ALA A N 1
ATOM 634 C CA . ALA A 1 83 ? 50.605 37.098 -54.538 1.00 87.75 83 ALA A CA 1
ATOM 635 C C . ALA A 1 83 ? 49.270 37.198 -55.281 1.00 87.75 83 ALA A C 1
ATOM 637 O O . ALA A 1 83 ? 48.380 36.379 -55.080 1.00 87.75 83 ALA A O 1
ATOM 638 N N . THR A 1 84 ? 49.128 38.181 -56.168 1.00 90.75 84 THR A N 1
ATOM 639 C CA . THR A 1 84 ? 48.014 38.235 -57.129 1.00 90.75 84 THR A CA 1
ATOM 640 C C . THR A 1 84 ? 48.543 37.838 -58.499 1.00 90.75 84 THR A C 1
ATOM 642 O O . THR A 1 84 ? 49.500 38.448 -58.971 1.00 90.75 84 THR A O 1
ATOM 645 N N . VAL A 1 85 ? 47.943 36.827 -59.128 1.00 91.81 85 VAL A N 1
ATOM 646 C CA . VAL A 1 85 ? 48.382 36.294 -60.430 1.00 91.81 85 VAL A CA 1
ATOM 647 C C . VAL A 1 85 ? 47.192 36.161 -61.378 1.00 91.81 85 VAL A C 1
ATOM 649 O O . VAL A 1 85 ? 46.063 35.927 -60.942 1.00 91.81 85 VAL A O 1
ATOM 652 N N . LYS A 1 86 ? 47.414 36.331 -62.685 1.00 92.38 86 LYS A N 1
ATOM 653 C CA . LYS A 1 86 ? 46.337 36.255 -63.701 1.00 92.38 86 LYS A CA 1
ATOM 654 C C . LYS A 1 86 ? 46.502 35.142 -64.737 1.00 92.38 86 LYS A C 1
ATOM 656 O O . LYS A 1 86 ? 45.625 34.985 -65.576 1.00 92.38 86 LYS A O 1
ATOM 661 N N . ASN A 1 87 ? 47.620 34.414 -64.743 1.00 92.31 87 ASN A N 1
ATOM 662 C CA . ASN A 1 87 ? 47.875 33.332 -65.702 1.00 92.31 87 ASN A CA 1
ATOM 663 C C . ASN A 1 87 ? 48.901 32.310 -65.167 1.00 92.31 87 ASN A C 1
ATOM 665 O O . ASN A 1 87 ? 49.552 32.537 -64.148 1.00 92.31 87 ASN A O 1
ATOM 669 N N . TYR A 1 88 ? 49.056 31.188 -65.880 1.00 92.00 88 TYR A N 1
ATOM 670 C CA . TYR A 1 88 ? 49.968 30.093 -65.519 1.00 92.00 88 TYR A CA 1
ATOM 671 C C . TYR A 1 88 ? 51.443 30.522 -65.400 1.00 92.00 88 TYR A C 1
ATOM 673 O O . TYR A 1 88 ? 52.133 30.077 -64.483 1.00 92.00 88 TYR A O 1
ATOM 681 N N . ALA A 1 89 ? 51.929 31.404 -66.282 1.00 91.00 89 ALA A N 1
ATOM 682 C CA . ALA A 1 89 ? 53.322 31.857 -66.258 1.00 91.00 89 ALA A CA 1
ATOM 683 C C . ALA A 1 89 ? 53.629 32.682 -64.997 1.00 91.00 89 ALA A C 1
ATOM 685 O O . ALA A 1 89 ? 54.659 32.478 -64.360 1.00 91.00 89 ALA A O 1
ATOM 686 N N . GLU A 1 90 ? 52.709 33.563 -64.601 1.00 93.31 90 GLU A N 1
ATOM 687 C CA . GLU A 1 90 ? 52.820 34.344 -63.365 1.00 93.31 90 GLU A CA 1
ATOM 688 C C . GLU A 1 90 ? 52.712 33.478 -62.114 1.00 93.31 90 GLU A C 1
ATOM 690 O O . GLU A 1 90 ? 53.491 33.668 -61.184 1.00 93.31 90 GLU A O 1
ATOM 695 N N . LEU A 1 91 ? 51.792 32.508 -62.096 1.00 91.81 91 LEU A N 1
ATOM 696 C CA . LEU A 1 91 ? 51.664 31.563 -60.986 1.00 91.81 91 LEU A CA 1
ATOM 697 C C . LEU A 1 91 ? 52.946 30.739 -60.806 1.00 91.81 91 LEU A C 1
ATOM 699 O O . LEU A 1 91 ? 53.446 30.616 -59.692 1.00 91.81 91 LEU A O 1
ATOM 703 N N . THR A 1 92 ? 53.518 30.244 -61.906 1.00 87.94 92 THR A N 1
ATOM 704 C CA . THR A 1 92 ? 54.767 29.468 -61.885 1.00 87.94 92 THR A CA 1
ATOM 705 C C . THR A 1 92 ? 55.948 30.324 -61.422 1.00 87.94 92 THR A C 1
ATOM 707 O O . THR A 1 92 ? 56.733 29.890 -60.583 1.00 87.94 92 THR A O 1
ATOM 710 N N . ALA A 1 93 ? 56.062 31.559 -61.923 1.00 86.94 93 ALA A N 1
ATOM 711 C CA . ALA A 1 93 ? 57.118 32.483 -61.516 1.00 86.94 93 ALA A CA 1
ATOM 712 C C . ALA A 1 93 ? 57.003 32.881 -60.037 1.00 86.94 93 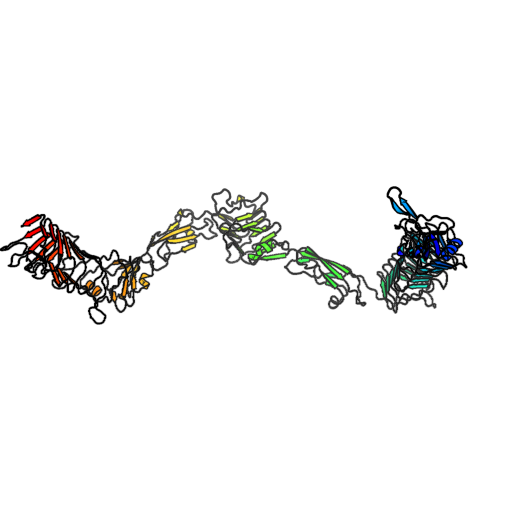ALA A C 1
ATOM 714 O O . ALA A 1 93 ? 58.015 32.941 -59.344 1.00 86.94 93 ALA A O 1
ATOM 715 N N . ALA A 1 94 ? 55.785 33.127 -59.544 1.00 86.25 94 ALA A N 1
ATOM 716 C CA . ALA A 1 94 ? 55.550 33.474 -58.148 1.00 86.25 94 ALA A CA 1
ATOM 717 C C . ALA A 1 94 ? 55.836 32.286 -57.213 1.00 86.25 94 ALA A C 1
ATOM 719 O O . ALA A 1 94 ? 56.542 32.460 -56.219 1.00 86.25 94 ALA A O 1
ATOM 720 N N . SER A 1 95 ? 55.369 31.082 -57.563 1.00 84.12 95 SER A N 1
ATOM 721 C CA . SER A 1 95 ? 55.588 29.864 -56.767 1.00 84.12 95 SER A CA 1
ATOM 722 C C . SER A 1 95 ? 57.055 29.450 -56.685 1.00 84.12 95 SER A C 1
ATOM 724 O O . SER A 1 95 ? 57.534 29.094 -55.610 1.00 84.12 95 SER A O 1
ATOM 726 N N . ALA A 1 96 ? 57.834 29.661 -57.751 1.00 83.62 96 ALA A N 1
ATOM 727 C CA . ALA A 1 96 ? 59.271 29.387 -57.749 1.00 83.62 96 ALA A CA 1
ATOM 728 C C . ALA A 1 96 ? 60.080 30.203 -56.716 1.00 83.62 96 ALA A C 1
ATOM 730 O O . ALA A 1 96 ? 61.203 29.823 -56.389 1.00 83.62 96 ALA A O 1
ATOM 731 N N . THR A 1 97 ? 59.541 31.317 -56.203 1.00 80.50 97 THR A N 1
ATOM 732 C CA . THR A 1 97 ? 60.234 32.148 -55.201 1.00 80.50 97 THR A CA 1
ATOM 733 C C . THR A 1 97 ? 60.080 31.647 -53.768 1.00 80.50 97 THR A C 1
ATOM 735 O O . THR A 1 97 ? 60.827 32.096 -52.905 1.00 80.50 97 THR A O 1
ATOM 738 N N . PHE A 1 98 ? 59.103 30.773 -53.489 1.00 76.81 98 PHE A N 1
ATOM 739 C CA . PHE A 1 98 ? 58.708 30.354 -52.132 1.00 76.81 98 PHE A CA 1
ATOM 740 C C . PHE A 1 98 ? 58.367 31.510 -51.166 1.00 76.81 98 PHE A C 1
ATOM 742 O O . PHE A 1 98 ? 58.239 31.312 -49.958 1.00 76.81 98 PHE A O 1
ATOM 749 N N . ASN A 1 99 ? 58.171 32.725 -51.688 1.00 80.94 99 ASN A N 1
ATOM 750 C CA . ASN A 1 99 ? 57.889 33.919 -50.890 1.00 80.94 99 ASN A CA 1
ATOM 751 C C . ASN A 1 99 ? 56.408 34.090 -50.555 1.00 80.94 99 ASN A C 1
ATOM 753 O O . ASN A 1 99 ? 56.048 34.958 -49.757 1.00 80.94 99 ASN A O 1
ATOM 757 N N . PHE A 1 100 ? 55.545 33.272 -51.153 1.00 85.69 100 PHE A N 1
ATOM 758 C CA . PHE A 1 100 ? 54.101 33.362 -51.023 1.00 85.69 100 PHE A CA 1
ATOM 759 C C . PHE A 1 100 ? 53.541 32.016 -50.585 1.00 85.69 100 PHE A C 1
ATOM 761 O O . PHE A 1 100 ? 53.944 30.970 -51.078 1.00 85.69 100 PHE A O 1
ATOM 768 N N . ASN A 1 101 ? 52.591 32.043 -49.658 1.00 86.25 101 ASN A N 1
ATOM 769 C CA . ASN A 1 101 ? 51.804 30.865 -49.286 1.00 86.25 101 ASN A CA 1
ATOM 770 C C . ASN A 1 101 ? 50.373 30.945 -49.833 1.00 86.25 101 ASN A C 1
ATOM 772 O O . ASN A 1 101 ? 49.597 30.003 -49.691 1.00 86.25 101 ASN A O 1
ATOM 776 N N . ARG A 1 102 ? 50.004 32.068 -50.458 1.00 89.62 102 ARG A N 1
ATOM 777 C CA . ARG A 1 102 ? 48.665 32.306 -50.988 1.00 89.62 102 ARG A CA 1
ATOM 778 C C . ARG A 1 102 ? 48.723 33.053 -52.315 1.00 89.62 102 ARG A C 1
ATOM 780 O O . ARG A 1 102 ? 49.382 34.085 -52.420 1.00 89.62 102 ARG A O 1
ATOM 787 N N . TYR A 1 103 ? 47.966 32.561 -53.288 1.00 92.81 103 TYR A N 1
ATOM 788 C CA . TYR A 1 103 ? 47.837 33.120 -54.628 1.00 92.81 103 TYR A CA 1
ATOM 789 C C . TYR A 1 103 ? 46.376 33.489 -54.886 1.00 92.81 103 TYR A C 1
ATOM 791 O O . TYR A 1 103 ? 45.502 32.624 -54.907 1.00 92.81 103 TYR A O 1
ATOM 799 N N . GLU A 1 104 ? 46.110 34.776 -55.075 1.00 92.06 104 GLU A N 1
ATOM 800 C CA . GLU A 1 104 ? 44.820 35.301 -55.520 1.00 92.06 104 GLU A CA 1
ATOM 801 C C . GLU A 1 104 ? 44.785 35.293 -57.047 1.00 92.06 104 GLU A C 1
ATOM 803 O O . GLU A 1 104 ? 45.477 36.071 -57.711 1.00 92.06 104 GLU A O 1
ATOM 808 N N . ILE A 1 105 ? 43.996 34.380 -57.604 1.00 92.88 105 ILE A N 1
ATOM 809 C CA . ILE A 1 105 ? 43.869 34.185 -59.041 1.00 92.88 105 ILE A CA 1
ATOM 810 C C . ILE A 1 105 ? 42.809 35.152 -59.574 1.00 92.88 105 ILE A C 1
ATOM 812 O O . ILE A 1 105 ? 41.651 35.137 -59.156 1.00 92.88 105 ILE A O 1
ATOM 816 N N . THR A 1 106 ? 43.209 35.995 -60.519 1.00 89.75 106 THR A N 1
ATOM 817 C CA . THR A 1 106 ? 42.356 37.050 -61.097 1.00 89.75 106 THR A CA 1
ATOM 818 C C . THR A 1 106 ? 41.948 36.794 -62.548 1.00 89.75 106 THR A C 1
ATOM 820 O O . THR A 1 106 ? 41.213 37.595 -63.120 1.00 89.75 106 THR A O 1
ATOM 823 N N . GLY A 1 107 ? 42.390 35.677 -63.129 1.00 89.81 107 GLY A N 1
ATOM 824 C CA . GLY A 1 107 ? 41.992 35.194 -64.450 1.00 89.81 107 GLY A CA 1
ATOM 825 C C . GLY A 1 107 ? 42.166 33.679 -64.553 1.00 89.81 107 GLY A C 1
ATOM 826 O O . GLY A 1 107 ? 42.818 33.076 -63.703 1.00 89.81 107 GLY A O 1
ATOM 827 N N . ASP A 1 108 ? 41.576 33.058 -65.571 1.00 91.31 108 ASP A N 1
ATOM 828 C CA . ASP A 1 108 ? 41.637 31.603 -65.749 1.00 91.31 108 ASP A CA 1
ATOM 829 C C . ASP A 1 108 ? 43.081 31.087 -65.870 1.00 91.31 108 ASP A C 1
ATOM 831 O O . ASP A 1 108 ? 43.934 31.674 -66.545 1.00 91.31 108 ASP A O 1
ATOM 835 N N . ILE A 1 109 ? 43.353 29.943 -65.238 1.00 95.19 109 ILE A N 1
ATOM 836 C CA . ILE A 1 109 ? 44.648 29.264 -65.318 1.00 95.19 109 ILE A CA 1
ATOM 837 C C . ILE A 1 109 ? 44.536 28.105 -66.301 1.00 95.19 109 ILE A C 1
ATOM 839 O O . ILE A 1 109 ? 43.751 27.182 -66.097 1.00 95.19 109 ILE A O 1
ATOM 843 N N . VAL A 1 110 ? 45.360 28.133 -67.349 1.00 94.81 110 VAL A N 1
ATOM 844 C CA . VAL A 1 110 ? 45.471 27.052 -68.335 1.00 94.81 110 VAL A CA 1
ATOM 845 C C . VAL A 1 110 ? 46.865 26.436 -68.245 1.00 94.81 110 VAL A C 1
ATOM 847 O O . VAL A 1 110 ? 47.847 27.080 -68.612 1.00 94.81 110 VAL A O 1
ATOM 850 N N . VAL A 1 111 ? 46.958 25.192 -67.769 1.00 93.06 111 VAL A N 1
ATOM 851 C CA . VAL A 1 111 ? 48.203 24.411 -67.777 1.00 93.06 111 VAL A CA 1
ATOM 852 C C . VAL A 1 111 ? 48.410 23.863 -69.196 1.00 93.06 111 VAL A C 1
ATOM 854 O O . VAL A 1 111 ? 47.523 23.159 -69.696 1.00 93.06 111 VAL A O 1
ATOM 857 N N . PRO A 1 112 ? 49.519 24.192 -69.885 1.00 92.06 112 PRO A N 1
ATOM 858 C CA . PRO A 1 112 ? 49.784 23.710 -71.241 1.00 92.06 112 PRO A CA 1
ATOM 859 C C . PRO A 1 112 ? 50.083 22.203 -71.248 1.00 92.06 112 PRO A C 1
ATOM 861 O O . PRO A 1 112 ? 50.333 21.618 -70.199 1.00 92.06 112 PRO A O 1
ATOM 864 N N . ALA A 1 113 ? 50.034 21.565 -72.421 1.00 90.44 113 ALA A N 1
ATOM 865 C CA . ALA A 1 113 ? 50.154 20.106 -72.553 1.00 90.44 113 ALA A CA 1
ATOM 866 C C . ALA A 1 113 ? 51.507 19.540 -72.078 1.00 90.44 113 ALA A C 1
ATOM 868 O O . ALA A 1 113 ? 51.569 18.436 -71.552 1.00 90.44 113 ALA A O 1
ATOM 869 N N . ASP A 1 114 ? 52.583 20.310 -72.229 1.00 89.56 114 ASP A N 1
ATOM 870 C CA . ASP A 1 114 ? 53.931 20.028 -71.724 1.00 89.56 114 ASP A CA 1
ATOM 871 C C . ASP A 1 114 ? 54.189 20.625 -70.326 1.00 89.56 114 ASP A C 1
ATOM 873 O O . ASP A 1 114 ? 55.263 20.446 -69.750 1.00 89.56 114 ASP A O 1
ATOM 877 N N . GLY A 1 115 ? 53.205 21.334 -69.770 1.00 89.38 115 GLY A N 1
ATOM 878 C CA . GLY A 1 115 ? 53.286 21.991 -68.475 1.00 89.38 115 GLY A CA 1
ATOM 879 C C . GLY A 1 115 ? 52.963 21.060 -67.313 1.00 89.38 115 GLY A C 1
ATOM 880 O O . GLY A 1 115 ? 52.136 20.152 -67.406 1.00 89.38 115 GLY A O 1
ATOM 881 N N . THR A 1 116 ? 53.586 21.340 -66.172 1.00 90.31 116 THR A N 1
ATOM 882 C CA . THR A 1 116 ? 53.214 20.758 -64.879 1.00 90.31 116 THR A CA 1
ATOM 883 C C . THR A 1 116 ? 52.926 21.885 -63.896 1.00 90.31 116 THR A C 1
ATOM 885 O O . THR A 1 116 ? 53.738 22.797 -63.742 1.00 90.31 116 THR A O 1
ATOM 888 N N . LEU A 1 117 ? 51.764 21.845 -63.244 1.00 92.19 117 LEU A N 1
ATOM 889 C CA . LEU A 1 117 ? 51.435 22.708 -62.113 1.00 92.19 117 LEU A CA 1
ATOM 890 C C . LEU A 1 117 ? 51.594 21.907 -60.821 1.00 92.19 117 LEU A C 1
ATOM 892 O O . LEU A 1 117 ? 50.840 20.965 -60.585 1.00 92.19 117 LEU A O 1
ATOM 896 N N . TYR A 1 118 ? 52.560 22.288 -59.992 1.00 90.69 118 TYR A N 1
ATOM 897 C CA . TYR A 1 118 ? 52.769 21.696 -58.676 1.00 90.69 118 TYR A CA 1
ATOM 898 C C . TYR A 1 118 ? 52.340 22.692 -57.599 1.00 90.69 118 TYR A C 1
ATOM 900 O O . TYR A 1 118 ? 52.816 23.822 -57.602 1.00 90.69 118 TYR A O 1
ATOM 908 N N . ILE A 1 119 ? 51.444 22.278 -56.704 1.00 90.81 119 ILE A N 1
ATOM 909 C CA . ILE A 1 119 ? 50.996 23.091 -55.566 1.00 90.81 119 ILE A CA 1
ATOM 910 C C . ILE A 1 119 ? 51.573 22.464 -54.305 1.00 90.81 119 ILE A C 1
ATOM 912 O O . ILE A 1 119 ? 51.254 21.319 -53.973 1.00 90.81 119 ILE A O 1
ATOM 916 N N . HIS A 1 120 ? 52.432 23.197 -53.607 1.00 87.81 120 HIS A N 1
ATOM 917 C CA . HIS A 1 120 ? 53.110 22.712 -52.412 1.00 87.81 120 HIS A CA 1
ATOM 918 C C . HIS A 1 120 ? 52.152 22.628 -51.202 1.00 87.81 120 HIS A C 1
ATOM 920 O O . HIS A 1 120 ? 51.192 23.390 -51.131 1.00 87.81 120 HIS A O 1
ATOM 926 N N . PRO A 1 121 ? 52.420 21.769 -50.194 1.00 85.19 121 PRO A N 1
ATOM 927 C CA . PRO A 1 121 ? 51.518 21.559 -49.049 1.00 85.19 121 PRO A CA 1
ATOM 928 C C . PRO A 1 121 ? 51.103 22.790 -48.234 1.00 85.19 121 PRO A C 1
ATOM 930 O O . PRO A 1 121 ? 50.075 22.770 -47.566 1.00 85.19 121 PRO A O 1
ATOM 933 N N . HIS A 1 122 ? 51.901 23.855 -48.262 1.00 83.25 122 HIS A N 1
ATOM 934 C CA . HIS A 1 122 ? 51.641 25.105 -47.545 1.00 83.25 122 HIS A CA 1
ATOM 935 C C . HIS A 1 122 ? 51.038 26.196 -48.441 1.00 83.25 122 HIS A C 1
ATOM 937 O O . HIS A 1 122 ? 50.779 27.300 -47.964 1.00 83.25 122 HIS A O 1
ATOM 943 N N . GLU A 1 123 ? 50.850 25.916 -49.730 1.00 89.75 123 GLU A N 1
ATOM 944 C CA . GLU A 1 123 ? 50.334 26.873 -50.697 1.00 89.75 123 GLU A CA 1
ATOM 945 C C . GLU A 1 123 ? 48.818 26.791 -50.824 1.00 89.75 123 GLU A C 1
ATOM 947 O O . GLU A 1 123 ? 48.195 25.736 -50.714 1.00 89.75 123 GLU A O 1
ATOM 952 N N . THR A 1 124 ? 48.226 27.946 -51.094 1.00 91.62 124 THR A N 1
ATOM 953 C CA . THR A 1 124 ? 46.794 28.120 -51.276 1.00 91.62 124 THR A CA 1
ATOM 954 C C . THR A 1 124 ? 46.524 28.880 -52.569 1.00 91.62 124 THR A C 1
ATOM 956 O O . THR A 1 124 ? 46.918 30.038 -52.689 1.00 91.62 124 THR A O 1
ATOM 959 N N . LEU A 1 125 ? 45.799 28.285 -53.514 1.00 93.94 125 LEU A N 1
ATOM 960 C CA . LEU A 1 125 ? 45.337 28.955 -54.733 1.00 93.94 125 LEU A CA 1
ATOM 961 C C . LEU A 1 125 ? 43.859 29.314 -54.574 1.00 93.94 125 LEU A C 1
ATOM 963 O O . LEU A 1 125 ? 43.016 28.424 -54.478 1.00 93.94 125 LEU A O 1
ATOM 967 N N . ASN A 1 126 ? 43.533 30.607 -54.564 1.00 92.06 126 ASN A N 1
ATOM 968 C CA . ASN A 1 126 ? 42.156 31.090 -54.512 1.00 92.06 126 ASN A CA 1
ATOM 969 C C . ASN A 1 126 ? 41.691 31.575 -55.889 1.00 92.06 126 ASN A C 1
ATOM 971 O O . ASN A 1 126 ? 42.110 32.632 -56.351 1.00 92.06 126 ASN A O 1
ATOM 975 N N . PHE A 1 127 ? 40.793 30.821 -56.519 1.00 91.25 127 PHE A N 1
ATOM 976 C CA . PHE A 1 127 ? 40.272 31.091 -57.857 1.00 91.25 127 PHE A CA 1
ATOM 977 C C . PHE A 1 127 ? 39.215 32.194 -57.917 1.00 91.25 127 PHE A C 1
ATOM 979 O O . PHE A 1 127 ? 39.033 32.786 -58.977 1.00 91.25 127 PHE A O 1
ATOM 986 N N . ALA A 1 128 ? 38.529 32.485 -56.805 1.00 85.06 128 ALA A N 1
ATOM 987 C CA . ALA A 1 128 ? 37.502 33.530 -56.708 1.00 85.06 128 ALA A CA 1
ATOM 988 C C . ALA A 1 128 ? 36.506 33.570 -57.900 1.00 85.06 128 ALA A C 1
ATOM 990 O O . ALA A 1 128 ? 36.099 34.646 -58.339 1.00 85.06 128 ALA A O 1
ATOM 991 N N . GLY A 1 129 ? 36.124 32.398 -58.425 1.00 82.19 129 GLY A N 1
ATOM 992 C CA . GLY A 1 129 ? 35.216 32.232 -59.569 1.00 82.19 129 GLY A CA 1
ATOM 993 C C . GLY A 1 129 ? 35.869 31.953 -60.931 1.00 82.19 129 GLY A C 1
ATOM 994 O O . GLY A 1 129 ? 35.149 31.595 -61.860 1.00 82.19 129 GLY A O 1
ATOM 995 N N . ASN A 1 130 ? 37.193 32.069 -61.058 1.00 91.00 130 ASN A N 1
ATOM 996 C CA . ASN A 1 130 ? 37.934 31.709 -62.274 1.00 91.00 130 ASN A CA 1
ATOM 997 C C . ASN A 1 130 ? 38.097 30.181 -62.414 1.00 91.00 130 ASN A C 1
ATOM 999 O O . ASN A 1 130 ? 37.949 29.430 -61.445 1.00 91.00 130 ASN A O 1
ATOM 1003 N N . ALA A 1 131 ? 38.408 29.709 -63.619 1.00 91.88 131 ALA A N 1
ATOM 1004 C CA . ALA A 1 131 ? 38.549 28.293 -63.943 1.00 91.88 131 ALA A CA 1
ATOM 1005 C C . ALA A 1 131 ? 40.010 27.813 -63.946 1.00 91.88 131 ALA A C 1
ATOM 1007 O O . ALA A 1 131 ? 40.940 28.550 -64.286 1.00 91.88 131 ALA A O 1
ATOM 1008 N N . LEU A 1 132 ? 40.194 26.529 -63.624 1.00 95.44 132 LEU A N 1
ATOM 1009 C CA . LEU A 1 132 ? 41.441 25.791 -63.814 1.00 95.44 132 LEU A CA 1
ATOM 1010 C C . LEU A 1 132 ? 41.264 24.790 -64.960 1.00 95.44 132 LEU A C 1
ATOM 1012 O O . LEU A 1 132 ? 40.479 23.851 -64.849 1.00 95.44 132 LEU A O 1
ATOM 1016 N N . THR A 1 133 ? 42.007 24.973 -66.049 1.00 95.38 133 THR A N 1
ATOM 1017 C CA . THR A 1 133 ? 42.043 24.057 -67.198 1.00 95.38 133 THR A CA 1
ATOM 1018 C C . THR A 1 133 ? 43.400 23.369 -67.279 1.00 95.38 133 THR A C 1
ATOM 1020 O O . THR A 1 133 ? 44.435 24.034 -67.271 1.00 95.38 133 THR A O 1
ATOM 1023 N N . ILE A 1 134 ? 43.415 22.043 -67.384 1.00 95.81 134 ILE A N 1
ATOM 1024 C CA . ILE A 1 134 ? 44.626 21.223 -67.334 1.00 95.81 134 ILE A CA 1
ATOM 1025 C C . ILE A 1 134 ? 44.752 20.435 -68.637 1.00 95.81 134 ILE A C 1
ATOM 1027 O O . ILE A 1 134 ? 44.001 19.488 -68.863 1.00 95.81 134 ILE A O 1
ATOM 1031 N N . ASN A 1 135 ? 45.698 20.830 -69.497 1.00 93.06 135 ASN A N 1
ATOM 1032 C CA . ASN A 1 135 ? 46.075 20.058 -70.688 1.00 93.06 135 ASN A CA 1
ATOM 1033 C C . ASN A 1 135 ? 47.292 19.151 -70.441 1.00 93.06 135 ASN A C 1
ATOM 1035 O O . ASN A 1 135 ? 47.473 18.187 -71.173 1.00 93.06 135 ASN A O 1
ATOM 1039 N N . GLY A 1 136 ? 48.139 19.493 -69.463 1.00 93.62 136 GLY A N 1
ATOM 1040 C CA . GLY A 1 136 ? 49.306 18.714 -69.034 1.00 93.62 136 GLY A CA 1
ATOM 1041 C C . GLY A 1 136 ? 49.049 18.017 -67.698 1.00 93.62 136 GLY A C 1
ATOM 1042 O O . GLY A 1 136 ? 48.045 17.328 -67.544 1.00 93.62 136 GLY A O 1
ATOM 1043 N N . ALA A 1 137 ? 49.913 18.223 -66.704 1.00 92.44 137 ALA A N 1
ATOM 1044 C CA . ALA A 1 137 ? 49.761 17.623 -65.374 1.00 92.44 137 ALA A CA 1
ATOM 1045 C C . ALA A 1 137 ? 49.510 18.668 -64.275 1.00 92.44 137 ALA A C 1
ATOM 1047 O O . ALA A 1 137 ? 50.120 19.739 -64.261 1.00 92.44 137 ALA A O 1
ATOM 1048 N N . CYS A 1 138 ? 48.650 18.345 -63.311 1.00 94.38 138 CYS A N 1
ATOM 1049 C CA . CYS A 1 138 ? 48.470 19.118 -62.087 1.00 94.38 138 CYS A CA 1
ATOM 1050 C C . CYS A 1 138 ? 48.558 18.207 -60.857 1.00 94.38 138 CYS A C 1
ATOM 1052 O O . CYS A 1 138 ? 47.741 17.302 -60.689 1.00 94.38 138 CYS A O 1
ATOM 1054 N N . THR A 1 139 ? 49.531 18.486 -59.989 1.00 93.50 139 THR A N 1
ATOM 1055 C CA . THR A 1 139 ? 49.707 17.816 -58.697 1.00 93.50 139 THR A CA 1
ATOM 1056 C C . THR A 1 139 ? 49.385 18.803 -57.582 1.00 93.50 139 THR A C 1
ATOM 1058 O O . THR A 1 139 ? 50.182 19.691 -57.273 1.00 93.50 139 THR A O 1
ATOM 1061 N N . ASN A 1 140 ? 48.213 18.654 -56.973 1.00 91.75 140 ASN A N 1
ATOM 1062 C CA . ASN A 1 140 ? 47.776 19.444 -55.835 1.00 91.75 140 ASN A CA 1
ATOM 1063 C C . ASN A 1 140 ? 48.187 18.762 -54.529 1.00 91.75 140 ASN A C 1
ATOM 1065 O O . ASN A 1 140 ? 47.563 17.775 -54.169 1.00 91.75 140 ASN A O 1
ATOM 1069 N N . ASN A 1 141 ? 49.178 19.284 -53.804 1.00 90.25 141 ASN A N 1
ATOM 1070 C CA . ASN A 1 141 ? 49.470 18.854 -52.430 1.00 90.25 141 ASN A CA 1
ATOM 1071 C C . ASN A 1 141 ? 49.088 19.912 -51.378 1.00 90.25 141 ASN A C 1
ATOM 1073 O O . ASN A 1 141 ? 49.139 19.604 -50.192 1.00 90.25 141 ASN A O 1
ATOM 1077 N N . GLY A 1 142 ? 48.714 21.128 -51.798 1.00 88.88 142 GLY A N 1
ATOM 1078 C CA . GLY A 1 142 ? 48.268 22.237 -50.943 1.00 88.88 142 GLY A CA 1
ATOM 1079 C C . GLY A 1 142 ? 46.747 22.396 -50.915 1.00 88.88 142 GLY A C 1
ATOM 1080 O O . GLY A 1 142 ? 46.016 21.412 -50.829 1.00 88.88 142 GLY A O 1
ATOM 1081 N N . GLU A 1 143 ? 46.247 23.631 -50.983 1.00 91.19 143 GLU A N 1
ATOM 1082 C CA . GLU A 1 143 ? 44.810 23.937 -51.032 1.00 91.19 143 GLU A CA 1
ATOM 1083 C C . GLU A 1 143 ? 44.432 24.666 -52.334 1.00 91.19 143 GLU A C 1
ATOM 1085 O O . GLU A 1 143 ? 44.950 25.743 -52.629 1.00 91.19 143 GLU A O 1
ATOM 1090 N N . ILE A 1 144 ? 43.466 24.130 -53.086 1.00 92.62 144 ILE A N 1
ATOM 1091 C CA . ILE A 1 144 ? 42.773 24.861 -54.158 1.00 92.62 144 ILE A CA 1
ATOM 1092 C C . ILE A 1 144 ? 41.396 25.249 -53.642 1.00 92.62 144 ILE A C 1
ATOM 1094 O O . ILE A 1 144 ? 40.623 24.392 -53.213 1.00 92.62 144 ILE A O 1
ATOM 1098 N N . LYS A 1 145 ? 41.059 26.534 -53.722 1.00 90.50 145 LYS A N 1
ATOM 1099 C CA . LYS A 1 145 ? 39.769 27.044 -53.268 1.00 90.50 145 LYS A CA 1
ATOM 1100 C C . LYS A 1 145 ? 39.181 28.110 -54.164 1.00 90.50 145 LYS A C 1
ATOM 1102 O O . LYS A 1 145 ? 39.866 28.673 -55.009 1.00 90.50 145 LYS A O 1
ATOM 1107 N N . SER A 1 146 ? 37.894 28.381 -53.983 1.00 87.44 146 SER A N 1
ATOM 1108 C CA . SER A 1 146 ? 37.191 29.457 -54.683 1.00 87.44 146 SER A CA 1
ATOM 1109 C C . SER A 1 146 ? 36.253 30.166 -53.712 1.00 87.44 146 SER A C 1
ATOM 1111 O O . SER A 1 146 ? 35.176 29.664 -53.399 1.00 87.44 146 SER A O 1
ATOM 1113 N N . TYR A 1 147 ? 36.677 31.322 -53.195 1.00 79.88 147 TYR A N 1
ATOM 1114 C CA . TYR A 1 147 ? 35.820 32.221 -52.420 1.00 79.88 147 TYR A CA 1
ATOM 1115 C C . TYR A 1 147 ? 36.236 33.678 -52.616 1.00 79.88 147 TYR A C 1
ATOM 1117 O O . TYR A 1 147 ? 37.398 33.983 -52.893 1.00 79.88 147 TYR A O 1
ATOM 1125 N N . LYS A 1 148 ? 35.303 34.607 -52.388 1.00 74.94 148 LYS A N 1
ATOM 1126 C CA . LYS A 1 148 ? 35.629 36.032 -52.267 1.00 74.94 148 LYS A CA 1
ATOM 1127 C C . LYS A 1 148 ? 35.149 36.548 -50.912 1.00 74.94 148 LYS A C 1
ATOM 1129 O O . LYS A 1 148 ? 33.949 36.497 -50.655 1.00 74.94 148 LYS A O 1
ATOM 1134 N N . PRO A 1 149 ? 36.037 37.045 -50.036 1.00 66.06 149 PRO A N 1
ATOM 1135 C CA . PRO A 1 149 ? 35.595 37.667 -48.797 1.00 66.06 149 PRO A CA 1
ATOM 1136 C C . PRO A 1 149 ? 34.847 38.968 -49.127 1.00 66.06 149 PRO A C 1
ATOM 1138 O O . PRO A 1 149 ? 35.376 39.847 -49.807 1.00 66.06 149 PRO A O 1
ATOM 1141 N N . TYR A 1 150 ? 33.600 39.076 -48.676 1.00 70.06 150 TYR A N 1
ATOM 1142 C CA . TYR A 1 150 ? 32.791 40.287 -48.704 1.00 70.06 150 TYR A CA 1
ATOM 1143 C C . TYR A 1 150 ? 32.798 40.912 -47.316 1.00 70.06 150 TYR A C 1
ATOM 1145 O O . TYR A 1 150 ? 32.230 40.378 -46.364 1.00 70.06 150 TYR A O 1
ATOM 1153 N N . TYR A 1 151 ? 33.469 42.053 -47.195 1.00 69.12 151 TYR A N 1
ATOM 1154 C CA . TYR A 1 151 ? 33.469 42.819 -45.959 1.00 69.12 151 TYR A CA 1
ATOM 1155 C C . TYR A 1 151 ? 32.221 43.701 -45.902 1.00 69.12 151 TYR A C 1
ATOM 1157 O O . TYR A 1 151 ? 32.081 44.650 -46.680 1.00 69.12 151 TYR A O 1
ATOM 1165 N N . ASN A 1 152 ? 31.310 43.395 -44.980 1.00 65.94 152 ASN A N 1
ATOM 1166 C CA . ASN A 1 152 ? 30.157 44.239 -44.722 1.00 65.94 152 ASN A CA 1
ATOM 1167 C C . ASN A 1 152 ? 30.593 45.424 -43.853 1.00 65.94 152 ASN A C 1
ATOM 1169 O O . ASN A 1 152 ? 30.694 45.327 -42.630 1.00 65.94 152 ASN A O 1
ATOM 1173 N N . SER A 1 153 ? 30.816 46.574 -44.488 1.00 63.75 153 SER A N 1
ATOM 1174 C CA . SER A 1 153 ? 31.274 47.792 -43.812 1.00 63.75 153 SER A CA 1
ATOM 1175 C C . SER A 1 153 ? 30.300 48.348 -42.763 1.00 63.75 153 SER A C 1
ATOM 1177 O O . SER A 1 153 ? 30.702 49.199 -41.974 1.00 63.75 153 SER A O 1
ATOM 1179 N N . ARG A 1 154 ? 29.037 47.886 -42.720 1.00 66.69 154 ARG A N 1
ATOM 1180 C CA . ARG A 1 154 ? 28.062 48.269 -41.682 1.00 66.69 154 ARG A CA 1
ATOM 1181 C C . ARG A 1 154 ? 28.108 47.392 -40.438 1.00 66.69 154 ARG A C 1
ATOM 1183 O O . ARG A 1 154 ? 27.863 47.912 -39.356 1.00 66.69 154 ARG A O 1
ATOM 1190 N N . THR A 1 155 ? 28.343 46.090 -40.587 1.00 75.38 155 THR A N 1
ATOM 1191 C CA . THR A 1 155 ? 28.323 45.144 -39.455 1.00 75.38 155 THR A CA 1
ATOM 1192 C C . THR A 1 155 ? 29.720 44.800 -38.953 1.00 75.38 155 THR A C 1
ATOM 1194 O O . THR A 1 155 ? 29.854 44.252 -37.867 1.00 75.38 155 THR A O 1
ATOM 1197 N N . GLY A 1 156 ? 30.763 45.123 -39.725 1.00 67.69 156 GLY A N 1
ATOM 1198 C CA . GLY A 1 156 ? 32.132 44.690 -39.451 1.00 67.69 156 GLY A CA 1
ATOM 1199 C C . GLY A 1 156 ? 32.364 43.201 -39.734 1.00 67.69 156 GLY A C 1
ATOM 1200 O O . GLY A 1 156 ? 33.474 42.713 -39.533 1.00 67.69 156 GLY A O 1
ATOM 1201 N N . GLU A 1 157 ? 31.349 42.476 -40.217 1.00 61.91 157 GLU A N 1
ATOM 1202 C CA . GLU A 1 157 ? 31.430 41.044 -40.498 1.00 61.91 157 GLU A CA 1
ATOM 1203 C C . GLU A 1 157 ? 31.938 40.788 -41.918 1.00 61.91 157 GLU A C 1
ATOM 1205 O O . GLU A 1 157 ? 31.495 41.402 -42.893 1.00 61.91 157 GLU A O 1
ATOM 1210 N N . THR A 1 158 ? 32.852 39.827 -42.044 1.00 58.06 158 THR A N 1
ATOM 1211 C CA . THR A 1 158 ? 33.274 39.304 -43.345 1.00 58.06 158 THR A CA 1
ATOM 1212 C C . THR A 1 158 ? 32.427 38.079 -43.663 1.00 58.06 158 THR A C 1
ATOM 1214 O O . THR A 1 158 ? 32.548 37.056 -42.997 1.00 58.06 158 THR A O 1
ATOM 1217 N N . THR A 1 159 ? 31.569 38.172 -44.675 1.00 60.56 159 THR A N 1
ATOM 1218 C CA . THR A 1 159 ? 30.826 37.025 -45.217 1.00 60.56 159 THR A CA 1
ATOM 1219 C C . THR A 1 159 ? 31.559 36.504 -46.448 1.00 60.56 159 THR A C 1
ATOM 1221 O O . THR A 1 159 ? 32.120 37.275 -47.221 1.00 60.56 159 THR A O 1
ATOM 1224 N N . LEU A 1 160 ? 31.647 35.187 -46.622 1.00 66.12 160 LEU A N 1
ATOM 1225 C CA . LEU A 1 160 ? 32.282 34.597 -47.802 1.00 66.12 160 LEU A CA 1
ATOM 1226 C C . LEU A 1 160 ? 31.240 34.549 -48.925 1.00 66.12 160 LEU A C 1
ATOM 1228 O O . LEU A 1 160 ? 30.259 33.824 -48.809 1.00 66.12 160 LEU A O 1
ATOM 1232 N N . ASN A 1 161 ? 31.434 35.327 -49.994 1.00 65.50 161 ASN A N 1
ATOM 1233 C CA . ASN A 1 161 ? 30.582 35.236 -51.177 1.00 65.50 161 ASN A CA 1
ATOM 1234 C C . ASN A 1 161 ? 30.854 33.916 -51.907 1.00 65.50 161 ASN A C 1
ATOM 1236 O O . ASN A 1 161 ? 32.009 33.539 -52.132 1.00 65.50 161 ASN A O 1
ATOM 1240 N N . GLU A 1 162 ? 29.763 33.253 -52.272 1.00 64.75 162 GLU A N 1
ATOM 1241 C CA . GLU A 1 162 ? 29.696 31.913 -52.848 1.00 64.75 162 GLU A CA 1
ATOM 1242 C C . GLU A 1 162 ? 30.245 31.896 -54.285 1.00 64.75 162 GLU A C 1
ATOM 1244 O O . GLU A 1 162 ? 29.688 32.544 -55.171 1.00 64.75 162 GLU A O 1
ATOM 1249 N N . PHE A 1 163 ? 31.324 31.150 -54.547 1.00 76.81 163 PHE A N 1
ATOM 1250 C CA . PHE A 1 163 ? 31.828 30.930 -55.907 1.00 76.81 163 PHE A CA 1
ATOM 1251 C C . PHE A 1 163 ? 32.007 29.442 -56.198 1.00 76.81 163 PHE A C 1
ATOM 1253 O O . PHE A 1 163 ? 32.440 28.661 -55.350 1.00 76.81 163 PHE A O 1
ATOM 1260 N N . THR A 1 164 ? 31.686 29.055 -57.432 1.00 83.75 164 THR A N 1
ATOM 1261 C CA . THR A 1 164 ? 31.958 27.712 -57.942 1.00 83.75 164 THR A CA 1
ATOM 1262 C C . THR A 1 164 ? 33.443 27.579 -58.283 1.00 83.75 164 THR A C 1
ATOM 1264 O O . THR A 1 164 ? 34.028 28.470 -58.900 1.00 83.75 164 THR A O 1
ATOM 1267 N N . LEU A 1 165 ? 34.059 26.466 -57.894 1.00 90.12 165 LEU A N 1
ATOM 1268 C CA . LEU A 1 165 ? 35.365 26.040 -58.387 1.00 90.12 165 LEU A CA 1
ATOM 1269 C C . LEU A 1 165 ? 35.158 25.156 -59.622 1.00 90.12 165 LEU A C 1
ATOM 1271 O O . LEU A 1 165 ? 34.594 24.070 -59.504 1.00 90.12 165 LEU A O 1
ATOM 1275 N N . ASN A 1 166 ? 35.603 25.624 -60.790 1.00 91.25 166 ASN A N 1
ATOM 1276 C CA . ASN A 1 166 ? 35.507 24.884 -62.050 1.00 91.25 166 ASN A CA 1
ATOM 1277 C C . ASN A 1 166 ? 36.874 24.296 -62.416 1.00 91.25 166 ASN A C 1
ATOM 1279 O O . ASN A 1 166 ? 37.815 25.046 -62.684 1.00 91.25 166 ASN A O 1
ATOM 1283 N N . ILE A 1 167 ? 36.971 22.966 -62.448 1.00 94.31 167 ILE A N 1
ATOM 1284 C CA . ILE A 1 167 ? 38.174 22.237 -62.867 1.00 94.31 167 ILE A CA 1
ATOM 1285 C C . ILE A 1 167 ? 37.860 21.474 -64.152 1.00 94.31 167 ILE A C 1
ATOM 1287 O O . ILE A 1 167 ? 36.932 20.667 -64.197 1.00 94.31 167 ILE A O 1
ATOM 1291 N N . THR A 1 168 ? 38.651 21.721 -65.192 1.00 94.94 168 THR A N 1
ATOM 1292 C CA . THR A 1 168 ? 38.581 20.998 -66.464 1.00 94.94 168 THR A CA 1
ATOM 1293 C C . THR A 1 168 ? 39.890 20.260 -66.706 1.00 94.94 168 THR A C 1
ATOM 1295 O O . THR A 1 168 ? 40.938 20.894 -66.805 1.00 94.94 168 THR A O 1
ATOM 1298 N N . VAL A 1 169 ? 39.842 18.935 -66.828 1.00 93.88 169 VAL A N 1
ATOM 1299 C CA . VAL A 1 169 ? 40.987 18.112 -67.252 1.00 93.88 169 VAL A CA 1
ATOM 1300 C C . VAL A 1 169 ? 40.734 17.683 -68.690 1.00 93.88 169 VAL A C 1
ATOM 1302 O O . VAL A 1 169 ? 39.780 16.959 -68.953 1.00 93.88 169 VAL A O 1
ATOM 1305 N N . ASN A 1 170 ? 41.537 18.157 -69.636 1.00 92.38 170 ASN A N 1
ATOM 1306 C CA . ASN A 1 170 ? 41.368 17.819 -71.049 1.00 92.38 170 ASN A CA 1
ATOM 1307 C C . ASN A 1 170 ? 41.984 16.453 -71.391 1.00 92.38 170 ASN A C 1
ATOM 1309 O O . ASN A 1 170 ? 42.658 15.836 -70.569 1.00 92.38 170 ASN A O 1
ATOM 1313 N N . ASP A 1 171 ? 41.719 15.971 -72.607 1.00 88.06 171 ASP A N 1
ATOM 1314 C CA . ASP A 1 171 ? 42.252 14.698 -73.111 1.00 88.06 171 ASP A CA 1
ATOM 1315 C C . ASP A 1 171 ? 43.792 14.712 -73.082 1.00 88.06 171 ASP A C 1
ATOM 1317 O O . ASP A 1 171 ? 44.414 15.679 -73.525 1.00 88.06 171 ASP A O 1
ATOM 1321 N N . GLY A 1 172 ? 44.397 13.665 -72.516 1.00 84.38 172 GLY A N 1
ATOM 1322 C CA . GLY A 1 172 ? 45.838 13.581 -72.246 1.00 84.38 172 GLY A CA 1
ATOM 1323 C C . GLY A 1 172 ? 46.328 14.320 -70.990 1.00 84.38 172 GLY A C 1
ATOM 1324 O O . GLY A 1 172 ? 47.486 14.142 -70.614 1.00 84.38 172 GLY A O 1
ATOM 1325 N N . GLY A 1 173 ? 45.472 15.102 -70.323 1.00 91.19 173 GLY A N 1
ATOM 1326 C CA . GLY A 1 173 ? 45.796 15.765 -69.062 1.00 91.19 173 GLY A CA 1
ATOM 1327 C C . GLY A 1 173 ? 45.638 14.856 -67.838 1.00 91.19 173 GLY A C 1
ATOM 1328 O O . GLY A 1 173 ? 44.944 13.839 -67.891 1.00 91.19 173 GLY A O 1
ATOM 1329 N N . SER A 1 174 ? 46.253 15.231 -66.712 1.00 92.62 174 SER A N 1
ATOM 1330 C CA . SER A 1 174 ? 46.065 14.542 -65.427 1.00 92.62 174 SER A CA 1
ATOM 1331 C C . SER A 1 174 ? 45.956 15.492 -64.231 1.00 92.62 174 SER A C 1
ATOM 1333 O O . SER A 1 174 ? 46.666 16.496 -64.142 1.00 92.62 174 SER A O 1
ATOM 1335 N N . PHE A 1 175 ? 45.065 15.163 -63.294 1.00 94.94 175 PHE A N 1
ATOM 1336 C CA . PHE A 1 175 ? 44.916 15.827 -61.997 1.00 94.94 175 PHE A CA 1
ATOM 1337 C C . PHE A 1 175 ? 45.095 14.817 -60.859 1.00 94.94 175 PHE A C 1
ATOM 1339 O O . PHE A 1 175 ? 44.487 13.746 -60.877 1.00 94.94 175 PHE A O 1
ATOM 1346 N N . GLY A 1 176 ? 45.895 15.153 -59.849 1.00 90.50 176 GLY A N 1
ATOM 1347 C CA . GLY A 1 176 ? 46.089 14.317 -58.664 1.00 90.50 176 GLY A CA 1
ATOM 1348 C C . GLY A 1 176 ? 46.785 15.044 -57.517 1.00 90.50 176 GLY A C 1
ATOM 1349 O O . GLY A 1 176 ? 46.982 16.253 -57.578 1.00 90.50 176 GLY A O 1
ATOM 1350 N N . GLY A 1 177 ? 47.183 14.301 -56.483 1.00 88.06 177 GLY A N 1
ATOM 1351 C CA . GLY A 1 177 ? 47.908 14.815 -55.312 1.00 88.06 177 GLY A CA 1
ATOM 1352 C C . GLY A 1 177 ? 47.088 14.793 -54.020 1.00 88.06 177 GLY A C 1
ATOM 1353 O O . GLY A 1 177 ? 45.883 14.552 -54.051 1.00 88.06 177 GLY A O 1
ATOM 1354 N N . GLU A 1 178 ? 47.772 15.006 -52.891 1.00 87.94 178 GLU A N 1
ATOM 1355 C CA . GLU A 1 178 ? 47.229 14.866 -51.526 1.00 87.94 178 GLU A CA 1
ATOM 1356 C C . GLU A 1 178 ? 46.497 16.113 -50.999 1.00 87.94 178 GLU A C 1
ATOM 1358 O O . GLU A 1 178 ? 46.201 16.238 -49.815 1.00 87.94 178 GLU A O 1
ATOM 1363 N N . GLY A 1 179 ? 46.270 17.092 -51.865 1.00 85.50 179 GLY A N 1
ATOM 1364 C CA . GLY A 1 179 ? 45.806 18.416 -51.498 1.00 85.50 179 GLY A CA 1
ATOM 1365 C C . GLY A 1 179 ? 44.303 18.506 -51.254 1.00 85.50 179 GLY A C 1
ATOM 1366 O O . GLY A 1 179 ? 43.490 17.654 -51.630 1.00 85.50 179 GLY A O 1
ATOM 1367 N N . LYS A 1 180 ? 43.910 19.610 -50.627 1.00 88.62 180 LYS A N 1
ATOM 1368 C CA . LYS A 1 180 ? 42.519 19.950 -50.343 1.00 88.62 180 LYS A CA 1
ATOM 1369 C C . LYS A 1 180 ? 41.871 20.672 -51.526 1.00 88.62 180 LYS A C 1
ATOM 1371 O O . LYS A 1 180 ? 42.485 21.546 -52.142 1.00 88.62 180 LYS A O 1
ATOM 1376 N N . LEU A 1 181 ? 40.615 20.323 -51.812 1.00 90.00 181 LEU A N 1
ATOM 1377 C CA . LEU A 1 181 ? 39.712 21.089 -52.673 1.00 90.00 181 LEU A CA 1
ATOM 1378 C C . LEU A 1 181 ? 38.631 21.734 -51.796 1.00 90.00 181 LEU A C 1
ATOM 1380 O O . LEU A 1 181 ? 37.793 21.033 -51.233 1.00 90.00 181 LEU A O 1
ATOM 1384 N N . SER A 1 182 ? 38.642 23.061 -51.679 1.00 84.31 182 SER A N 1
ATOM 1385 C CA . SER A 1 182 ? 37.749 23.811 -50.787 1.00 84.31 182 SER A CA 1
ATOM 1386 C C . SER A 1 182 ? 36.880 24.794 -51.573 1.00 84.31 182 SER A C 1
ATOM 1388 O O . SER A 1 182 ? 37.291 25.911 -51.879 1.00 84.31 182 SER A O 1
ATOM 1390 N N . ALA A 1 183 ? 35.639 24.433 -51.875 1.00 83.06 183 ALA A N 1
ATOM 1391 C CA . ALA A 1 183 ? 34.640 25.394 -52.336 1.00 83.06 183 ALA A CA 1
ATOM 1392 C C . ALA A 1 183 ? 33.252 24.943 -51.895 1.00 83.06 183 ALA A C 1
ATOM 1394 O O . ALA A 1 183 ? 33.026 23.762 -51.647 1.00 83.06 183 ALA A O 1
ATOM 1395 N N . GLN A 1 184 ? 32.309 25.878 -51.830 1.00 75.81 184 GLN A N 1
ATOM 1396 C CA . GLN A 1 184 ? 30.913 25.538 -51.562 1.00 75.81 184 GLN A CA 1
ATOM 1397 C C . GLN A 1 184 ? 30.293 24.730 -52.710 1.00 75.81 184 GLN A C 1
ATOM 1399 O O . GLN A 1 184 ? 29.422 23.896 -52.487 1.00 75.81 184 GLN A O 1
ATOM 1404 N N . LYS A 1 185 ? 30.756 24.980 -53.941 1.00 84.75 185 LYS A N 1
ATOM 1405 C CA . LYS A 1 185 ? 30.355 24.267 -55.153 1.00 84.75 185 LYS A CA 1
ATOM 1406 C C . LYS A 1 185 ? 31.595 23.904 -55.954 1.00 84.75 185 LYS A C 1
ATOM 1408 O O . LYS A 1 185 ? 32.316 24.796 -56.399 1.00 84.75 185 LYS A O 1
ATOM 1413 N N . ILE A 1 186 ? 31.842 22.613 -56.150 1.00 89.50 186 ILE A N 1
ATOM 1414 C CA . ILE A 1 186 ? 32.943 22.117 -56.984 1.00 89.50 186 ILE A CA 1
ATOM 1415 C C . ILE A 1 186 ? 32.341 21.437 -58.211 1.00 89.50 186 ILE A C 1
ATOM 1417 O O . ILE A 1 186 ? 31.512 20.535 -58.078 1.00 89.50 186 ILE A O 1
ATOM 1421 N N . LYS A 1 187 ? 32.764 21.869 -59.401 1.00 90.12 187 LYS A N 1
ATOM 1422 C CA . LYS A 1 187 ? 32.405 21.255 -60.680 1.00 90.12 187 LYS A CA 1
ATOM 1423 C C . LYS A 1 187 ? 33.652 20.726 -61.364 1.00 90.12 187 LYS A C 1
ATOM 1425 O O . LYS A 1 187 ? 34.608 21.475 -61.573 1.00 90.12 187 LYS A O 1
ATOM 1430 N N . VAL A 1 188 ? 33.619 19.452 -61.736 1.00 90.75 188 VAL A N 1
ATOM 1431 C CA . VAL A 1 188 ? 34.711 18.798 -62.460 1.00 90.75 188 VAL A CA 1
ATOM 1432 C C . VAL A 1 188 ? 34.202 18.264 -63.791 1.00 90.75 188 VAL A C 1
ATOM 1434 O O . VAL A 1 188 ? 33.205 17.546 -63.841 1.00 90.75 188 VAL A O 1
ATOM 1437 N N . THR A 1 189 ? 34.905 18.613 -64.867 1.00 91.06 189 THR A N 1
ATOM 1438 C CA . THR A 1 189 ? 34.762 17.989 -66.189 1.00 91.06 189 THR A CA 1
ATOM 1439 C C . THR A 1 189 ? 36.105 17.394 -66.583 1.00 91.06 189 THR A C 1
ATOM 1441 O O . THR A 1 189 ? 37.077 18.127 -66.756 1.00 91.06 189 THR A O 1
ATOM 1444 N N . ALA A 1 190 ? 36.184 16.075 -66.704 1.00 88.44 190 ALA A N 1
ATOM 1445 C CA . ALA A 1 190 ? 37.435 15.373 -66.939 1.00 88.44 190 ALA A CA 1
ATOM 1446 C C . ALA A 1 190 ? 37.348 14.452 -68.168 1.00 88.44 190 ALA A C 1
ATOM 1448 O O . ALA A 1 190 ? 36.516 13.555 -68.277 1.00 88.44 190 ALA A O 1
ATOM 1449 N N . ASN A 1 191 ? 38.239 14.704 -69.116 1.00 85.75 191 ASN A N 1
ATOM 1450 C CA . ASN A 1 191 ? 38.502 13.899 -70.305 1.00 85.75 191 ASN A CA 1
ATOM 1451 C C . ASN A 1 191 ? 39.890 13.225 -70.225 1.00 85.75 191 ASN A C 1
ATOM 1453 O O . ASN A 1 191 ? 40.271 12.493 -71.132 1.00 85.75 191 ASN A O 1
ATOM 1457 N N . GLY A 1 192 ? 40.648 13.498 -69.162 1.00 86.12 192 GLY A N 1
ATOM 1458 C CA . GLY A 1 192 ? 41.916 12.859 -68.807 1.00 86.12 192 GLY A CA 1
ATOM 1459 C C . GLY A 1 192 ? 41.862 12.308 -67.379 1.00 86.12 192 GLY A C 1
ATOM 1460 O O . GLY A 1 192 ? 40.809 12.344 -66.744 1.00 86.12 192 GLY A O 1
ATOM 1461 N N . ASP A 1 193 ? 42.968 11.790 -66.853 1.00 89.00 193 ASP A N 1
ATOM 1462 C CA . ASP A 1 193 ? 42.958 11.093 -65.560 1.00 89.00 193 ASP A CA 1
ATOM 1463 C C . ASP A 1 193 ? 42.693 12.046 -64.382 1.00 89.00 193 ASP A C 1
ATOM 1465 O O . ASP A 1 193 ? 43.312 13.106 -64.263 1.00 89.00 193 ASP A O 1
ATOM 1469 N N . PHE A 1 194 ? 41.800 11.649 -63.473 1.00 91.88 194 PHE A N 1
ATOM 1470 C CA . PHE A 1 194 ? 41.471 12.414 -62.271 1.00 91.88 194 PHE A CA 1
ATOM 1471 C C . PHE A 1 194 ? 41.594 11.531 -61.028 1.00 91.88 194 PHE A C 1
ATOM 1473 O O . PHE A 1 194 ? 40.799 10.622 -60.795 1.00 91.88 194 PHE A O 1
ATOM 1480 N N . THR A 1 195 ? 42.587 11.810 -60.190 1.00 91.75 195 THR A N 1
ATOM 1481 C CA . THR A 1 195 ? 42.768 11.151 -58.895 1.00 91.75 195 THR A CA 1
ATOM 1482 C C . THR A 1 195 ? 42.363 12.097 -57.776 1.00 91.75 195 THR A C 1
ATOM 1484 O O . THR A 1 195 ? 43.003 13.123 -57.559 1.00 91.75 195 THR A O 1
ATOM 1487 N N . LEU A 1 196 ? 41.328 11.731 -57.024 1.00 90.06 196 LEU A N 1
ATOM 1488 C CA . LEU A 1 196 ? 40.965 12.415 -55.792 1.00 90.06 196 LEU A CA 1
ATOM 1489 C C . LEU A 1 196 ? 41.662 11.736 -54.611 1.00 90.06 196 LEU A C 1
ATOM 1491 O O . LEU A 1 196 ? 41.342 10.599 -54.264 1.00 90.06 196 LEU A O 1
ATOM 1495 N N . GLN A 1 197 ? 42.601 12.437 -53.988 1.00 88.62 197 GLN A N 1
ATOM 1496 C CA . GLN A 1 197 ? 43.301 11.980 -52.791 1.00 88.62 197 GLN A CA 1
ATOM 1497 C C . GLN A 1 197 ? 43.328 13.130 -51.782 1.00 88.62 197 GLN A C 1
ATOM 1499 O O . GLN A 1 197 ? 44.355 13.731 -51.539 1.00 88.62 197 GLN A O 1
ATOM 1504 N N . SER A 1 198 ? 42.178 13.492 -51.221 1.00 82.81 198 SER A N 1
ATOM 1505 C CA . SER A 1 198 ? 42.096 14.595 -50.259 1.00 82.81 198 SER A CA 1
ATOM 1506 C C . SER A 1 198 ? 42.143 14.086 -48.809 1.00 82.81 198 SER A C 1
ATOM 1508 O O . SER A 1 198 ? 41.578 13.029 -48.523 1.00 82.81 198 SER A O 1
ATOM 1510 N N . PRO A 1 199 ? 42.767 14.808 -47.859 1.00 80.00 199 PRO A N 1
ATOM 1511 C CA . PRO A 1 199 ? 42.749 14.444 -46.439 1.00 80.00 199 PRO A CA 1
ATOM 1512 C C . PRO A 1 199 ? 41.349 14.550 -45.819 1.00 80.00 199 PRO A C 1
ATOM 1514 O O . PRO A 1 199 ? 41.098 13.986 -44.756 1.00 80.00 199 PRO A O 1
ATOM 1517 N N . GLU A 1 200 ? 40.431 15.262 -46.475 1.00 83.75 200 GLU A N 1
ATOM 1518 C CA . GLU A 1 200 ? 39.051 15.457 -46.043 1.00 83.75 200 GLU A CA 1
ATOM 1519 C C . GLU A 1 200 ? 38.063 14.921 -47.088 1.00 83.75 200 GLU A C 1
ATOM 1521 O O . GLU A 1 200 ? 38.385 14.750 -48.265 1.00 83.75 200 GLU A O 1
ATOM 1526 N N . SER A 1 201 ? 36.821 14.677 -46.664 1.00 84.69 201 SER A N 1
ATOM 1527 C CA . SER A 1 201 ? 35.755 14.319 -47.598 1.00 84.69 201 SER A CA 1
ATOM 1528 C C . SER A 1 201 ? 35.448 15.493 -48.530 1.00 84.69 201 SER A C 1
ATOM 1530 O O . SER A 1 201 ? 35.203 16.601 -48.060 1.00 84.69 201 SER A O 1
ATOM 1532 N N . THR A 1 202 ? 35.411 15.251 -49.841 1.00 85.38 202 THR A N 1
ATOM 1533 C CA . THR A 1 202 ? 35.111 16.290 -50.845 1.00 85.38 202 THR A CA 1
ATOM 1534 C C . THR A 1 202 ? 33.669 16.177 -51.336 1.00 85.38 202 THR A C 1
ATOM 1536 O O . THR A 1 202 ? 33.226 15.082 -51.667 1.00 85.38 202 THR A O 1
ATOM 1539 N N . THR A 1 203 ? 32.936 17.288 -51.432 1.00 87.25 203 THR A N 1
ATOM 1540 C CA . THR A 1 203 ? 31.585 17.304 -52.021 1.00 87.25 203 THR A CA 1
ATOM 1541 C C . THR A 1 203 ? 31.600 18.031 -53.363 1.00 87.25 203 THR A C 1
ATOM 1543 O O . THR A 1 203 ? 31.993 19.194 -53.438 1.00 87.25 203 THR A O 1
ATOM 1546 N N . PHE A 1 204 ? 31.152 17.361 -54.423 1.00 87.75 204 PHE A N 1
ATOM 1547 C CA . PHE A 1 204 ? 30.977 17.938 -55.753 1.00 87.75 204 PHE A CA 1
ATOM 1548 C C . PHE A 1 204 ? 29.512 18.308 -55.993 1.00 87.75 204 PHE A C 1
ATOM 1550 O O . PHE A 1 204 ? 28.608 17.583 -55.592 1.00 87.75 204 PHE A O 1
ATOM 1557 N N . GLU A 1 205 ? 29.279 19.416 -56.693 1.00 86.25 205 GLU A N 1
ATOM 1558 C CA . GLU A 1 205 ? 27.957 19.761 -57.243 1.00 86.25 205 GLU A CA 1
ATOM 1559 C C . GLU A 1 205 ? 27.705 18.992 -58.551 1.00 86.25 205 GLU A C 1
ATOM 1561 O O . GLU A 1 205 ? 26.586 18.599 -58.863 1.00 86.25 205 GLU A O 1
ATOM 1566 N N . SER A 1 206 ? 28.764 18.778 -59.339 1.00 84.56 206 SER A N 1
ATOM 1567 C CA . SER A 1 206 ? 28.727 17.918 -60.523 1.00 84.56 206 SER A CA 1
ATOM 1568 C C . SER A 1 206 ? 30.119 17.368 -60.822 1.00 84.56 206 SER A C 1
ATOM 1570 O O . SER A 1 206 ? 31.119 18.081 -60.693 1.00 84.56 206 SER A O 1
ATOM 1572 N N . PHE A 1 207 ? 30.172 16.107 -61.237 1.00 86.94 207 PHE A N 1
ATOM 1573 C CA . PHE A 1 207 ? 31.392 15.431 -61.656 1.00 86.94 207 PHE A CA 1
ATOM 1574 C C . PHE A 1 207 ? 31.094 14.640 -62.931 1.00 86.94 207 PHE A C 1
ATOM 1576 O O . PHE A 1 207 ? 30.278 13.719 -62.912 1.00 86.94 207 PHE A O 1
ATOM 1583 N N . ASN A 1 208 ? 31.724 15.017 -64.042 1.00 84.44 208 ASN A N 1
ATOM 1584 C CA . ASN A 1 208 ? 31.549 14.357 -65.332 1.00 84.44 208 ASN A CA 1
ATOM 1585 C C . ASN A 1 208 ? 32.904 13.890 -65.861 1.00 84.44 208 ASN A C 1
ATOM 1587 O O . ASN A 1 208 ? 33.808 14.706 -66.043 1.00 84.44 208 ASN A O 1
ATOM 1591 N N . GLN A 1 209 ? 33.023 12.587 -66.113 1.00 83.94 209 GLN A N 1
ATOM 1592 C CA . GLN A 1 209 ? 34.219 11.965 -66.659 1.00 83.94 209 GLN A CA 1
ATOM 1593 C C . GLN A 1 209 ? 33.867 11.307 -67.997 1.00 83.94 209 GLN A C 1
ATOM 1595 O O . GLN A 1 209 ? 33.208 10.271 -68.023 1.00 83.94 209 GLN A O 1
ATOM 1600 N N . SER A 1 210 ? 34.300 11.881 -69.121 1.00 79.19 210 SER A N 1
ATOM 1601 C CA . SER A 1 210 ? 33.959 11.338 -70.451 1.00 79.19 210 SER A CA 1
ATOM 1602 C C . SER A 1 210 ? 35.067 10.485 -71.089 1.00 79.19 210 SER A C 1
ATOM 1604 O O . SER A 1 210 ? 34.849 9.796 -72.084 1.00 79.19 210 SER A O 1
ATOM 1606 N N . LYS A 1 211 ? 36.289 10.535 -70.547 1.00 78.06 211 LYS A N 1
ATOM 1607 C CA . LYS A 1 211 ? 37.461 9.742 -70.965 1.00 78.06 211 LYS A CA 1
ATOM 1608 C C . LYS A 1 211 ? 38.478 9.694 -69.825 1.00 78.06 211 LYS A C 1
ATOM 1610 O O . LYS A 1 211 ? 38.497 10.627 -69.038 1.00 78.06 211 LYS A O 1
ATOM 1615 N N . GLY A 1 212 ? 39.343 8.681 -69.761 1.00 79.62 212 GLY A N 1
ATOM 1616 C CA . GLY A 1 212 ? 40.360 8.547 -68.700 1.00 79.62 212 GLY A CA 1
ATOM 1617 C C . GLY A 1 212 ? 39.841 7.866 -67.428 1.00 79.62 212 GLY A C 1
ATOM 1618 O O . GLY A 1 212 ? 38.702 7.401 -67.384 1.00 79.62 212 GLY A O 1
ATOM 1619 N N . THR A 1 213 ? 40.690 7.758 -66.406 1.00 85.62 213 THR A N 1
ATOM 1620 C CA . THR A 1 213 ? 40.374 7.048 -65.156 1.00 85.62 213 THR A CA 1
ATOM 1621 C C . THR A 1 213 ? 40.071 8.013 -64.015 1.00 85.62 213 THR A C 1
ATOM 1623 O O . THR A 1 213 ? 40.884 8.881 -63.695 1.00 85.62 213 THR A O 1
ATOM 1626 N N . PHE A 1 214 ? 38.937 7.802 -63.341 1.00 88.94 214 PHE A N 1
ATOM 1627 C CA . PHE A 1 214 ? 38.660 8.407 -62.044 1.00 88.94 214 PHE A CA 1
ATOM 1628 C C . PHE A 1 214 ? 39.077 7.462 -60.915 1.00 88.94 214 PHE A C 1
ATOM 1630 O O . PHE A 1 214 ? 38.566 6.345 -60.802 1.00 88.94 214 PHE A O 1
ATOM 1637 N N . THR A 1 215 ? 39.986 7.921 -60.055 1.00 89.00 215 THR A N 1
ATOM 1638 C CA . THR A 1 215 ? 40.440 7.170 -58.878 1.00 89.00 215 THR A CA 1
ATOM 1639 C C . THR A 1 215 ? 40.139 7.947 -57.602 1.00 89.00 215 THR A C 1
ATOM 1641 O O . THR A 1 215 ? 40.762 8.973 -57.337 1.00 89.00 215 THR A O 1
ATOM 1644 N N . ALA A 1 216 ? 39.232 7.434 -56.775 1.00 88.62 216 ALA A N 1
ATOM 1645 C CA . ALA A 1 216 ? 38.965 7.947 -55.437 1.00 88.62 216 ALA A CA 1
ATOM 1646 C C . ALA A 1 216 ? 39.805 7.193 -54.395 1.00 88.62 216 ALA A C 1
ATOM 1648 O O . ALA A 1 216 ? 39.543 6.029 -54.083 1.00 88.62 216 ALA A O 1
ATOM 1649 N N . LYS A 1 217 ? 40.815 7.880 -53.854 1.00 89.56 217 LYS A N 1
ATOM 1650 C CA . LYS A 1 217 ? 41.628 7.453 -52.700 1.00 89.56 217 LYS A CA 1
ATOM 1651 C C . LYS A 1 217 ? 41.204 8.118 -51.388 1.00 89.56 217 LYS A C 1
ATOM 1653 O O . LYS A 1 217 ? 41.785 7.836 -50.343 1.00 89.56 217 LYS A O 1
ATOM 1658 N N . SER A 1 218 ? 40.216 9.004 -51.449 1.00 87.81 218 SER A N 1
ATOM 1659 C CA . SER A 1 218 ? 39.567 9.624 -50.301 1.00 87.81 218 SER A CA 1
ATOM 1660 C C . SER A 1 218 ? 38.053 9.605 -50.474 1.00 87.81 218 SER A C 1
ATOM 1662 O O . SER A 1 218 ? 37.537 9.417 -51.579 1.00 87.81 218 SER A O 1
ATOM 1664 N N . SER A 1 219 ? 37.327 9.817 -49.378 1.00 89.06 219 SER A N 1
ATOM 1665 C CA . SER A 1 219 ? 35.868 9.875 -49.424 1.00 89.06 219 SER A CA 1
ATOM 1666 C C . SER A 1 219 ? 35.367 11.098 -50.194 1.00 89.06 219 SER A C 1
ATOM 1668 O O . SER A 1 219 ? 35.949 12.182 -50.110 1.00 89.06 219 SER A O 1
ATOM 1670 N N . PHE A 1 220 ? 34.276 10.934 -50.937 1.00 87.94 220 PHE A N 1
ATOM 1671 C CA . PHE A 1 220 ? 33.613 12.029 -51.628 1.00 87.94 220 PHE A CA 1
ATOM 1672 C C . PHE A 1 220 ? 32.105 11.823 -51.745 1.00 87.94 220 PHE A C 1
ATOM 1674 O O . PHE A 1 220 ? 31.600 10.703 -51.660 1.00 87.94 220 PHE A O 1
ATOM 1681 N N . ALA A 1 221 ? 31.391 12.923 -51.952 1.00 85.06 221 ALA A N 1
ATOM 1682 C CA . ALA A 1 221 ? 29.971 12.933 -52.255 1.00 85.06 221 ALA A CA 1
ATOM 1683 C C . ALA A 1 221 ? 29.696 13.774 -53.504 1.00 85.06 221 ALA A C 1
ATOM 1685 O O . ALA A 1 221 ? 30.409 14.741 -53.765 1.00 85.06 221 ALA A O 1
ATOM 1686 N N . VAL A 1 222 ? 28.653 13.438 -54.255 1.00 83.81 222 VAL A N 1
ATOM 1687 C CA . VAL A 1 222 ? 28.102 14.299 -55.310 1.00 83.81 222 VAL A CA 1
ATOM 1688 C C . VAL A 1 222 ? 26.676 14.656 -54.904 1.00 83.81 222 VAL A C 1
ATOM 1690 O O . VAL A 1 222 ? 25.874 13.754 -54.689 1.00 83.81 222 VAL A O 1
ATOM 1693 N N . GLN A 1 223 ? 26.399 15.947 -54.702 1.00 71.62 223 GLN A N 1
ATOM 1694 C CA . GLN A 1 223 ? 25.117 16.463 -54.208 1.00 71.62 223 GLN A CA 1
ATOM 1695 C C . GLN A 1 223 ? 24.424 17.335 -55.259 1.00 71.62 223 GLN A C 1
ATOM 1697 O O . GLN A 1 223 ? 25.050 18.225 -55.839 1.00 71.62 223 GLN A O 1
ATOM 1702 N N . GLY A 1 224 ? 23.113 17.141 -55.415 1.00 61.78 224 GLY A N 1
ATOM 1703 C CA . GLY A 1 224 ? 22.281 17.787 -56.427 1.00 61.78 224 GLY A CA 1
ATOM 1704 C C . GLY A 1 224 ? 22.042 16.834 -57.591 1.00 61.78 224 GLY A C 1
ATOM 1705 O O . GLY A 1 224 ? 22.960 16.088 -57.911 1.00 61.78 224 GLY A O 1
ATOM 1706 N N . SER A 1 225 ? 20.848 16.920 -58.205 1.00 53.06 225 SER A N 1
ATOM 1707 C CA . SER A 1 225 ? 20.226 16.027 -59.213 1.00 53.06 225 SER A CA 1
ATOM 1708 C C . SER A 1 225 ? 21.039 15.817 -60.501 1.00 53.06 225 SER A C 1
ATOM 1710 O O . SER A 1 225 ? 20.573 16.038 -61.620 1.00 53.06 225 SER A O 1
ATOM 1712 N N . SER A 1 226 ? 22.291 15.437 -60.328 1.00 55.09 226 SER A N 1
ATOM 1713 C CA . SER A 1 226 ? 23.383 15.431 -61.277 1.00 55.09 226 SER A CA 1
ATOM 1714 C C . SER A 1 226 ? 23.982 14.036 -61.223 1.00 55.09 226 SER A C 1
ATOM 1716 O O . SER A 1 226 ? 24.634 13.654 -60.253 1.00 55.09 226 SER A O 1
ATOM 1718 N N . SER A 1 227 ? 23.778 13.263 -62.282 1.00 58.88 227 SER A N 1
ATOM 1719 C CA . SER A 1 227 ? 24.395 11.947 -62.408 1.00 58.88 227 SER A CA 1
ATOM 1720 C C . SER A 1 227 ? 25.913 12.055 -62.474 1.00 58.88 227 SER A C 1
ATOM 1722 O O . SER A 1 227 ? 26.430 12.855 -63.262 1.00 58.88 227 SER A O 1
ATOM 1724 N N . VAL A 1 228 ? 26.628 11.192 -61.749 1.00 65.19 228 VAL A N 1
ATOM 1725 C CA . VAL A 1 228 ? 28.016 10.892 -62.104 1.00 65.19 228 VAL A CA 1
ATOM 1726 C C . VAL A 1 228 ? 27.977 10.005 -63.337 1.00 65.19 228 VAL A C 1
ATOM 1728 O O . VAL A 1 228 ? 27.759 8.798 -63.260 1.00 65.19 228 VAL A O 1
ATOM 1731 N N . SER A 1 229 ? 28.154 10.629 -64.496 1.00 64.12 229 SER A N 1
ATOM 1732 C CA . SER A 1 229 ? 28.360 9.914 -65.750 1.00 64.12 229 SER A CA 1
ATOM 1733 C C . SER A 1 229 ? 29.858 9.730 -65.965 1.00 64.12 229 SER A C 1
ATOM 1735 O O . SER A 1 229 ? 30.577 10.688 -66.251 1.00 64.12 229 SER A O 1
ATOM 1737 N N . VAL A 1 230 ? 30.318 8.492 -65.812 1.00 64.88 230 VAL A N 1
ATOM 1738 C CA . VAL A 1 230 ? 31.611 7.996 -66.287 1.00 64.88 230 VAL A CA 1
ATOM 1739 C C . VAL A 1 230 ? 31.361 7.275 -67.610 1.00 64.88 230 VAL A C 1
ATOM 1741 O O . VAL A 1 230 ? 31.291 6.046 -67.693 1.00 64.88 230 VAL A O 1
ATOM 1744 N N . LEU A 1 231 ? 31.153 8.054 -68.669 1.00 58.09 231 LEU A N 1
ATOM 1745 C CA . LEU A 1 231 ? 30.994 7.514 -70.014 1.00 58.09 231 LEU A CA 1
ATOM 1746 C C . LEU A 1 231 ? 32.384 7.260 -70.576 1.00 58.09 231 LEU A C 1
ATOM 1748 O O . LEU A 1 231 ? 32.985 8.166 -71.127 1.00 58.09 231 LEU A O 1
ATOM 1752 N N . THR A 1 232 ? 32.914 6.054 -70.443 1.00 55.94 232 THR A N 1
ATOM 1753 C CA . THR A 1 232 ? 34.249 5.729 -70.951 1.00 55.94 232 THR A CA 1
ATOM 1754 C C . THR A 1 232 ? 34.182 4.987 -72.291 1.00 55.94 232 THR A C 1
ATOM 1756 O O . THR A 1 232 ? 33.474 4.000 -72.463 1.00 55.94 232 THR A O 1
ATOM 1759 N N . ILE A 1 233 ? 34.915 5.485 -73.290 1.00 52.44 233 ILE A N 1
ATOM 1760 C CA . ILE A 1 233 ? 35.083 4.839 -74.599 1.00 52.44 233 ILE A CA 1
ATOM 1761 C C . ILE A 1 233 ? 36.559 4.429 -74.707 1.00 52.44 233 ILE A C 1
ATOM 1763 O O . ILE A 1 233 ? 37.401 5.243 -75.080 1.00 52.44 233 ILE A O 1
ATOM 1767 N N . GLY A 1 234 ? 36.893 3.186 -74.335 1.00 54.72 234 GLY A N 1
ATOM 1768 C CA . GLY A 1 234 ? 38.249 2.623 -74.466 1.00 54.72 234 GLY A CA 1
ATOM 1769 C C . GLY A 1 234 ? 38.658 1.669 -73.334 1.00 54.72 234 GLY A C 1
ATOM 1770 O O . GLY A 1 234 ? 38.101 1.711 -72.247 1.00 54.72 234 GLY A O 1
ATOM 1771 N N . SER A 1 235 ? 39.647 0.803 -73.584 1.00 54.97 235 SER A N 1
ATOM 1772 C CA . SER A 1 235 ? 40.055 -0.304 -72.692 1.00 54.97 235 SER A CA 1
ATOM 1773 C C . SER A 1 235 ? 40.878 0.086 -71.453 1.00 54.97 235 SER A C 1
ATOM 1775 O O . SER A 1 235 ? 41.247 -0.800 -70.689 1.00 54.97 235 SER A O 1
ATOM 1777 N N . ASN A 1 236 ? 41.217 1.368 -71.279 1.00 57.91 236 ASN A N 1
ATOM 1778 C CA . ASN A 1 236 ? 42.168 1.843 -70.259 1.00 57.91 236 ASN A CA 1
ATOM 1779 C C . ASN A 1 236 ? 41.560 2.901 -69.318 1.00 57.91 236 ASN A C 1
ATOM 1781 O O . ASN A 1 236 ? 42.294 3.660 -68.692 1.00 57.91 236 ASN A O 1
ATOM 1785 N N . ALA A 1 237 ? 40.233 3.004 -69.277 1.00 65.50 237 ALA A N 1
ATOM 1786 C CA . ALA A 1 237 ? 39.502 4.037 -68.556 1.00 65.50 237 ALA A CA 1
ATOM 1787 C C . ALA A 1 237 ? 38.515 3.387 -67.572 1.00 65.50 237 ALA A C 1
ATOM 1789 O O . ALA A 1 237 ? 37.888 2.378 -67.912 1.00 65.50 237 ALA A O 1
ATOM 1790 N N . GLY A 1 238 ? 38.398 3.938 -66.359 1.00 79.25 238 GLY A N 1
ATOM 1791 C CA . GLY A 1 238 ? 37.619 3.299 -65.301 1.00 79.25 238 GLY A CA 1
ATOM 1792 C C . GLY A 1 238 ? 37.251 4.164 -64.095 1.00 79.25 238 GLY A C 1
ATOM 1793 O O . GLY A 1 238 ? 37.714 5.294 -63.948 1.00 79.25 238 GLY A O 1
ATOM 1794 N N . PHE A 1 239 ? 36.408 3.605 -63.227 1.00 86.31 239 PHE A N 1
ATOM 1795 C CA . PHE A 1 239 ? 35.982 4.164 -61.945 1.00 86.31 239 PHE A CA 1
ATOM 1796 C C . PHE A 1 239 ? 36.495 3.279 -60.806 1.00 86.31 239 PHE A C 1
ATOM 1798 O O . PHE A 1 239 ? 36.125 2.104 -60.700 1.00 86.31 239 PHE A O 1
ATOM 1805 N N . ILE A 1 240 ? 37.360 3.839 -59.958 1.00 87.38 240 ILE A N 1
ATOM 1806 C CA . ILE A 1 240 ? 38.036 3.108 -58.883 1.00 87.38 240 ILE A CA 1
ATOM 1807 C C . ILE A 1 240 ? 37.746 3.768 -57.533 1.00 87.38 240 ILE A C 1
ATOM 1809 O O . ILE A 1 240 ? 38.019 4.954 -57.354 1.00 87.38 240 ILE A O 1
ATOM 1813 N N . VAL A 1 241 ? 37.258 2.990 -56.562 1.00 88.00 241 VAL A N 1
ATOM 1814 C CA . VAL A 1 241 ? 37.140 3.402 -55.150 1.00 88.00 241 VAL A CA 1
ATOM 1815 C C . VAL A 1 241 ? 38.080 2.544 -54.314 1.00 88.00 241 VAL A C 1
ATOM 1817 O O . VAL A 1 241 ? 37.827 1.357 -54.107 1.00 88.00 241 VAL A O 1
ATOM 1820 N N . GLU A 1 242 ? 39.175 3.126 -53.833 1.00 89.19 242 GLU A N 1
ATOM 1821 C CA . GLU A 1 242 ? 40.201 2.401 -53.080 1.00 89.19 242 GLU A CA 1
ATOM 1822 C C . GLU A 1 242 ? 39.775 2.088 -51.636 1.00 89.19 242 GLU A C 1
ATOM 1824 O O . GLU A 1 242 ? 38.859 2.694 -51.070 1.00 89.19 242 GLU A O 1
ATOM 1829 N N . THR A 1 243 ? 40.454 1.117 -51.022 1.00 86.50 243 THR A N 1
ATOM 1830 C CA . THR A 1 243 ? 40.209 0.693 -49.636 1.00 86.50 243 THR A CA 1
ATOM 1831 C C . THR A 1 243 ? 40.257 1.885 -48.675 1.00 86.50 243 THR A C 1
ATOM 1833 O O . THR A 1 243 ? 41.168 2.705 -48.738 1.00 86.50 243 THR A O 1
ATOM 1836 N N . GLY A 1 244 ? 39.280 1.980 -47.768 1.00 85.62 244 GLY A N 1
ATOM 1837 C CA . GLY A 1 244 ? 39.167 3.084 -46.805 1.00 85.62 244 GLY A CA 1
ATOM 1838 C C . GLY A 1 244 ? 38.461 4.339 -47.337 1.00 85.62 244 GLY A C 1
ATOM 1839 O O . GLY A 1 244 ? 38.144 5.221 -46.543 1.00 85.62 244 GLY A O 1
ATOM 1840 N N . SER A 1 245 ? 38.151 4.404 -48.637 1.00 87.69 245 SER A N 1
ATOM 1841 C CA . SER A 1 245 ? 37.396 5.510 -49.245 1.00 87.69 245 SER A CA 1
ATOM 1842 C C . SER A 1 245 ? 35.897 5.219 -49.290 1.00 87.69 245 SER A C 1
ATOM 1844 O O . SER A 1 245 ? 35.487 4.064 -49.420 1.00 87.69 245 SER A O 1
ATOM 1846 N N . THR A 1 246 ? 35.075 6.268 -49.208 1.00 88.00 246 THR A N 1
ATOM 1847 C CA . THR A 1 246 ? 33.616 6.187 -49.391 1.00 88.00 246 THR A CA 1
ATOM 1848 C C . THR A 1 246 ? 33.147 7.118 -50.505 1.00 88.00 246 THR A C 1
ATOM 1850 O O . THR A 1 246 ? 33.371 8.319 -50.420 1.00 88.00 246 THR A O 1
ATOM 1853 N N . ALA A 1 247 ? 32.464 6.590 -51.516 1.00 86.88 247 ALA A N 1
ATOM 1854 C CA . ALA A 1 247 ? 31.807 7.365 -52.565 1.00 86.88 247 ALA A CA 1
ATOM 1855 C C . ALA A 1 247 ? 30.294 7.412 -52.305 1.00 86.88 247 ALA A C 1
ATOM 1857 O O . ALA A 1 247 ? 29.670 6.358 -52.239 1.00 86.88 247 ALA A O 1
ATOM 1858 N N . ASN A 1 248 ? 29.710 8.603 -52.157 1.00 88.06 248 ASN A N 1
ATOM 1859 C CA . ASN A 1 248 ? 28.264 8.807 -51.997 1.00 88.06 248 ASN A CA 1
ATOM 1860 C C . ASN A 1 248 ? 27.695 9.527 -53.223 1.00 88.06 248 ASN A C 1
ATOM 1862 O O . ASN A 1 248 ? 27.946 10.717 -53.416 1.00 88.06 248 ASN A O 1
ATOM 1866 N N . LEU A 1 249 ? 26.944 8.813 -54.051 1.00 86.06 249 LEU A N 1
ATOM 1867 C CA . LEU A 1 249 ? 26.451 9.283 -55.341 1.00 86.06 249 LEU A CA 1
ATOM 1868 C C . LEU A 1 249 ? 24.922 9.263 -55.368 1.00 86.06 249 LEU A C 1
ATOM 1870 O O . LEU A 1 249 ? 24.306 8.359 -54.806 1.00 86.06 249 LEU A O 1
ATOM 1874 N N . GLU A 1 250 ? 24.313 10.227 -56.055 1.00 83.38 250 GLU A N 1
ATOM 1875 C CA . GLU A 1 250 ? 22.878 10.166 -56.348 1.00 83.38 250 GLU A CA 1
ATOM 1876 C C . GLU A 1 250 ? 22.607 9.108 -57.421 1.00 83.38 250 GLU A C 1
ATOM 1878 O O . GLU A 1 250 ? 21.959 8.108 -57.134 1.00 83.38 250 GLU A O 1
ATOM 1883 N N . SER A 1 251 ? 23.214 9.245 -58.602 1.00 82.06 251 SER A N 1
ATOM 1884 C CA . SER A 1 251 ? 23.200 8.232 -59.665 1.00 82.06 251 SER A CA 1
ATOM 1885 C C . SER A 1 251 ? 24.592 8.007 -60.250 1.00 82.06 251 SER A C 1
ATOM 1887 O O . SER A 1 251 ? 25.464 8.884 -60.205 1.00 82.06 251 SER A O 1
ATOM 1889 N N . LEU A 1 252 ? 24.804 6.809 -60.794 1.00 85.12 252 LEU A N 1
ATOM 1890 C CA . LEU A 1 252 ? 26.083 6.376 -61.348 1.00 85.12 252 LEU A CA 1
ATOM 1891 C C . LEU A 1 252 ? 25.870 5.699 -62.699 1.00 85.12 252 LEU A C 1
ATOM 1893 O O . LEU A 1 252 ? 25.139 4.719 -62.790 1.00 85.12 252 LEU A O 1
ATOM 1897 N N . SER A 1 253 ? 26.551 6.185 -63.733 1.00 83.38 253 SER A N 1
ATOM 1898 C CA . SER A 1 253 ? 26.640 5.517 -65.032 1.00 83.38 253 SER A CA 1
ATOM 1899 C C . SER A 1 253 ? 28.103 5.240 -65.356 1.00 83.38 253 SER A C 1
ATOM 1901 O O . SER A 1 253 ? 28.888 6.183 -65.417 1.00 83.38 253 SER A O 1
ATOM 1903 N N . VAL A 1 254 ? 28.495 3.976 -65.525 1.00 79.19 254 VAL A N 1
ATOM 1904 C CA . VAL A 1 254 ? 29.886 3.583 -65.821 1.00 79.19 254 VAL A CA 1
ATOM 1905 C C . VAL A 1 254 ? 29.937 2.755 -67.093 1.00 79.19 254 VAL A C 1
ATOM 1907 O O . VAL A 1 254 ? 29.259 1.737 -67.195 1.00 79.19 254 VAL A O 1
ATOM 1910 N N . SER A 1 255 ? 30.781 3.171 -68.040 1.00 73.31 255 SER A N 1
ATOM 1911 C CA . SER A 1 255 ? 31.026 2.463 -69.302 1.00 73.31 255 SER A CA 1
ATOM 1912 C C . SER A 1 255 ? 32.475 1.959 -69.418 1.00 73.31 255 SER A C 1
ATOM 1914 O O . SER A 1 255 ? 33.198 2.384 -70.312 1.00 73.31 255 SER A O 1
ATOM 1916 N N . GLY A 1 256 ? 33.000 1.142 -68.504 1.00 74.38 256 GLY A N 1
ATOM 1917 C CA . GLY A 1 256 ? 34.438 0.811 -68.502 1.00 74.38 256 GLY A CA 1
ATOM 1918 C C . GLY A 1 256 ? 34.893 -0.050 -67.329 1.00 74.38 256 GLY A C 1
ATOM 1919 O O . GLY A 1 256 ? 34.080 -0.747 -66.726 1.00 74.38 256 GLY A O 1
ATOM 1920 N N . ASP A 1 257 ? 36.191 0.004 -67.006 1.00 76.94 257 ASP A N 1
ATOM 1921 C CA . ASP A 1 257 ? 36.741 -0.727 -65.861 1.00 76.94 257 ASP A CA 1
ATOM 1922 C C . ASP A 1 257 ? 36.134 -0.176 -64.560 1.00 76.94 257 ASP A C 1
ATOM 1924 O O . ASP A 1 257 ? 36.304 0.990 -64.215 1.00 76.94 257 ASP A O 1
ATOM 1928 N N . PHE A 1 258 ? 35.438 -1.015 -63.801 1.00 81.75 258 PHE A N 1
ATOM 1929 C CA . PHE A 1 258 ? 34.868 -0.646 -62.504 1.00 81.75 258 PHE A CA 1
ATOM 1930 C C . PHE A 1 258 ? 35.491 -1.495 -61.396 1.00 81.75 258 PHE A C 1
ATOM 1932 O O . PHE A 1 258 ? 35.509 -2.728 -61.481 1.00 81.75 258 PHE A O 1
ATOM 1939 N N . ASN A 1 259 ? 36.032 -0.840 -60.366 1.00 85.00 259 ASN A N 1
ATOM 1940 C CA . ASN A 1 259 ? 36.710 -1.506 -59.257 1.00 85.00 259 ASN A CA 1
ATOM 1941 C C . ASN A 1 259 ? 36.397 -0.815 -57.926 1.00 85.00 259 ASN A C 1
ATOM 1943 O O . ASN A 1 259 ? 36.838 0.304 -57.668 1.00 85.00 259 ASN A O 1
ATOM 1947 N N . VAL A 1 260 ? 35.664 -1.502 -57.054 1.00 86.25 260 VAL A N 1
ATOM 1948 C CA . VAL A 1 260 ? 35.341 -1.004 -55.713 1.00 86.25 260 VAL A CA 1
ATOM 1949 C C . VAL A 1 260 ? 36.040 -1.881 -54.685 1.00 86.25 260 VAL A C 1
ATOM 1951 O O . VAL A 1 260 ? 35.728 -3.058 -54.531 1.00 86.25 260 VAL A O 1
ATOM 1954 N N . LYS A 1 261 ? 36.992 -1.296 -53.962 1.00 87.56 261 LYS A N 1
ATOM 1955 C CA . LYS A 1 261 ? 37.657 -1.885 -52.789 1.00 87.56 261 LYS A CA 1
ATOM 1956 C C . LYS A 1 261 ? 37.246 -1.186 -51.488 1.00 87.56 261 LYS A C 1
ATOM 1958 O O . LYS A 1 261 ? 37.358 -1.771 -50.416 1.00 87.56 261 LYS A O 1
ATOM 1963 N N . GLY A 1 262 ? 36.799 0.068 -51.579 1.00 88.06 262 GLY A N 1
ATOM 1964 C CA . GLY A 1 262 ? 36.233 0.847 -50.477 1.00 88.06 262 GLY A CA 1
ATOM 1965 C C . GLY A 1 262 ? 34.725 0.646 -50.319 1.00 88.06 262 GLY A C 1
ATOM 1966 O O . GLY A 1 262 ? 34.218 -0.468 -50.425 1.00 88.06 262 GLY A O 1
ATOM 1967 N N . THR A 1 263 ? 34.002 1.731 -50.050 1.00 87.31 263 THR A N 1
ATOM 1968 C CA . THR A 1 263 ? 32.536 1.732 -49.970 1.00 87.31 263 THR A CA 1
ATOM 1969 C C . THR A 1 263 ? 31.937 2.640 -51.039 1.00 87.31 263 THR A C 1
ATOM 1971 O O . THR A 1 263 ? 32.363 3.779 -51.193 1.00 87.31 263 THR A O 1
ATOM 1974 N N . LEU A 1 264 ? 30.931 2.157 -51.757 1.00 88.69 264 LEU A N 1
ATOM 1975 C CA . LEU A 1 264 ? 30.154 2.917 -52.728 1.00 88.69 264 LEU A CA 1
ATOM 1976 C C . LEU A 1 264 ? 28.682 2.910 -52.308 1.00 88.69 264 LEU A C 1
ATOM 1978 O O . LEU A 1 264 ? 28.102 1.845 -52.125 1.00 88.69 264 LEU A O 1
ATOM 1982 N N . TYR A 1 265 ? 28.084 4.089 -52.196 1.00 88.38 265 TYR A N 1
ATOM 1983 C CA . TYR A 1 265 ? 26.651 4.298 -52.039 1.00 88.38 265 TYR A CA 1
ATOM 1984 C C . TYR A 1 265 ? 26.128 5.018 -53.278 1.00 88.38 265 TYR A C 1
ATOM 1986 O O . TYR A 1 265 ? 26.639 6.080 -53.626 1.00 88.38 265 TYR A O 1
ATOM 1994 N N . VAL A 1 266 ? 25.106 4.460 -53.916 1.00 86.94 266 VAL A N 1
ATOM 1995 C CA . VAL A 1 266 ? 24.341 5.107 -54.984 1.00 86.94 266 VAL A CA 1
ATOM 1996 C C . VAL A 1 266 ? 22.884 5.127 -54.545 1.00 86.94 266 VAL A C 1
ATOM 1998 O O . VAL A 1 266 ? 22.326 4.064 -54.288 1.00 86.94 266 VAL A O 1
ATOM 2001 N N . SER A 1 267 ? 22.276 6.299 -54.355 1.00 83.19 267 SER A N 1
ATOM 2002 C CA . SER A 1 267 ? 20.927 6.391 -53.770 1.00 83.19 267 SER A CA 1
ATOM 2003 C C . SER A 1 267 ? 19.788 6.193 -54.771 1.00 83.19 267 SER A C 1
ATOM 2005 O O . SER A 1 267 ? 18.699 5.806 -54.354 1.00 83.19 267 SER A O 1
ATOM 2007 N N . GLU A 1 268 ? 20.035 6.441 -56.054 1.00 83.94 268 GLU A N 1
ATOM 2008 C CA . GLU A 1 268 ? 19.074 6.347 -57.155 1.00 83.94 268 GLU A CA 1
ATOM 2009 C C . GLU A 1 268 ? 19.537 5.312 -58.202 1.00 83.94 268 GLU A C 1
ATOM 2011 O O . GLU A 1 268 ? 19.972 4.213 -57.837 1.00 83.94 268 GLU A O 1
ATOM 2016 N N . GLU A 1 269 ? 19.356 5.607 -59.493 1.00 80.44 269 GLU A N 1
ATOM 2017 C CA . GLU A 1 269 ? 19.605 4.685 -60.599 1.00 80.44 269 GLU A CA 1
ATOM 2018 C C . GLU A 1 269 ? 21.105 4.442 -60.798 1.00 80.44 269 GLU A C 1
ATOM 2020 O O . GLU A 1 269 ? 21.937 5.358 -60.751 1.00 80.44 269 GLU A O 1
ATOM 2025 N N . SER A 1 270 ? 21.450 3.178 -61.040 1.00 82.94 270 SER A N 1
ATOM 2026 C CA . SER A 1 270 ? 22.815 2.763 -61.356 1.00 82.94 270 SER A CA 1
ATOM 2027 C C . SER A 1 270 ? 22.844 2.007 -62.673 1.00 82.94 270 SER A C 1
ATOM 2029 O O . SER A 1 270 ? 22.197 0.972 -62.818 1.00 82.94 270 SER A O 1
ATOM 2031 N N . TYR A 1 271 ? 23.635 2.507 -63.613 1.00 81.50 271 TYR A N 1
ATOM 2032 C CA . TYR A 1 271 ? 23.823 1.922 -64.927 1.00 81.50 271 TYR A CA 1
ATOM 2033 C C . TYR A 1 271 ? 25.271 1.499 -65.112 1.00 81.50 271 TYR A C 1
ATOM 2035 O O . TYR A 1 271 ? 26.193 2.311 -65.051 1.00 81.50 271 TYR A O 1
ATOM 2043 N N . PHE A 1 272 ? 25.479 0.227 -65.402 1.00 79.88 272 PHE A N 1
ATOM 2044 C CA . PHE A 1 272 ? 26.795 -0.292 -65.712 1.00 79.88 272 PHE A CA 1
ATOM 2045 C C . PHE A 1 272 ? 26.756 -0.928 -67.105 1.00 79.88 272 PHE A C 1
ATOM 2047 O O . PHE A 1 272 ? 25.943 -1.818 -67.365 1.00 79.88 272 PHE A O 1
ATOM 2054 N N . TYR A 1 273 ? 27.636 -0.466 -67.996 1.00 72.25 273 TYR A N 1
ATOM 2055 C CA . TYR A 1 273 ? 27.753 -0.936 -69.377 1.00 72.25 273 TYR A CA 1
ATOM 2056 C C . TYR A 1 273 ? 29.214 -1.277 -69.746 1.00 72.25 273 TYR A C 1
ATOM 2058 O O . TYR A 1 273 ? 30.149 -0.594 -69.340 1.00 72.25 273 TYR A O 1
ATOM 2066 N N . GLY A 1 274 ? 29.439 -2.289 -70.592 1.00 66.31 274 GLY A N 1
ATOM 2067 C CA . GLY A 1 274 ? 30.715 -2.470 -71.310 1.00 66.31 274 GLY A CA 1
ATOM 2068 C C . GLY A 1 274 ? 31.675 -3.561 -70.804 1.00 66.31 274 GLY A C 1
ATOM 2069 O O . GLY A 1 274 ? 31.399 -4.340 -69.911 1.00 66.31 274 GLY A O 1
ATOM 2070 N N . ASN A 1 275 ? 32.847 -3.675 -71.434 1.00 56.34 275 ASN A N 1
ATOM 2071 C CA . ASN A 1 275 ? 33.504 -4.982 -71.597 1.00 56.34 275 ASN A CA 1
ATOM 2072 C C . ASN A 1 275 ? 34.083 -5.677 -70.335 1.00 56.34 275 ASN A C 1
ATOM 2074 O O . ASN A 1 275 ? 34.310 -6.886 -70.409 1.00 56.34 275 ASN A O 1
ATOM 2078 N N . THR A 1 276 ? 34.347 -4.999 -69.201 1.00 59.41 276 THR A N 1
ATOM 2079 C CA . THR A 1 276 ? 34.899 -5.681 -68.000 1.00 59.41 276 THR A CA 1
ATOM 2080 C C . THR A 1 276 ? 34.686 -4.921 -66.672 1.00 59.41 276 THR A C 1
ATOM 2082 O O . THR A 1 276 ? 35.303 -3.883 -66.472 1.00 59.41 276 THR A O 1
ATOM 2085 N N . MET A 1 277 ? 33.946 -5.470 -65.693 1.00 61.94 277 MET A N 1
ATOM 2086 C CA . MET A 1 277 ? 34.179 -5.154 -64.268 1.00 61.94 277 MET A CA 1
ATOM 2087 C C . MET A 1 277 ? 35.112 -6.207 -63.691 1.00 61.94 277 MET A C 1
ATOM 2089 O O . MET A 1 277 ? 34.764 -7.384 -63.607 1.00 61.94 277 MET A O 1
ATOM 2093 N N . ARG A 1 278 ? 36.323 -5.812 -63.298 1.00 61.09 278 ARG A N 1
ATOM 2094 C CA . ARG A 1 278 ? 37.330 -6.811 -62.932 1.00 61.09 278 ARG A CA 1
ATOM 2095 C C . ARG A 1 278 ? 37.179 -7.322 -61.500 1.00 61.09 278 ARG A C 1
ATOM 2097 O O . ARG A 1 278 ? 37.305 -8.526 -61.339 1.00 61.09 278 ARG A O 1
ATOM 2104 N N . TYR A 1 279 ? 36.881 -6.485 -60.494 1.00 67.50 279 TYR A N 1
ATOM 2105 C CA . TYR A 1 279 ? 36.768 -6.933 -59.090 1.00 67.50 279 TYR A CA 1
ATOM 2106 C C . TYR A 1 279 ? 35.967 -5.959 -58.202 1.00 67.50 279 TYR A C 1
ATOM 2108 O O . TYR A 1 279 ? 36.349 -4.797 -58.072 1.00 67.50 279 TYR A O 1
ATOM 2116 N N . ASN A 1 280 ? 34.925 -6.437 -57.510 1.00 73.25 280 ASN A N 1
ATOM 2117 C CA . ASN A 1 280 ? 34.445 -5.810 -56.269 1.00 73.25 280 ASN A CA 1
ATOM 2118 C C . ASN A 1 280 ? 35.037 -6.557 -55.064 1.00 73.25 280 ASN A C 1
ATOM 2120 O O . ASN A 1 280 ? 34.732 -7.728 -54.873 1.00 73.25 280 ASN A O 1
ATOM 2124 N N . ASN A 1 281 ? 35.844 -5.881 -54.247 1.00 78.75 281 ASN A N 1
ATOM 2125 C CA . ASN A 1 281 ? 36.358 -6.377 -52.961 1.00 78.75 281 ASN A CA 1
ATOM 2126 C C . ASN A 1 281 ? 35.833 -5.554 -51.766 1.00 78.75 281 ASN A C 1
ATOM 2128 O O . ASN A 1 281 ? 36.249 -5.782 -50.632 1.00 78.75 281 ASN A O 1
ATOM 2132 N N . GLY A 1 282 ? 34.972 -4.567 -52.024 1.00 82.25 282 GLY A N 1
ATOM 2133 C CA . GLY A 1 282 ? 34.452 -3.616 -51.049 1.00 82.25 282 GLY A CA 1
ATOM 2134 C C . GLY A 1 282 ? 32.957 -3.785 -50.771 1.00 82.25 282 GLY A C 1
ATOM 2135 O O . GLY A 1 282 ? 32.385 -4.868 -50.920 1.00 82.25 282 GLY A O 1
ATOM 2136 N N . PHE A 1 283 ? 32.320 -2.693 -50.348 1.00 82.50 283 PHE A N 1
ATOM 2137 C CA . PHE A 1 283 ? 30.885 -2.623 -50.071 1.00 82.50 283 PHE A CA 1
ATOM 2138 C C . PHE A 1 283 ? 30.191 -1.734 -51.102 1.00 82.50 283 PHE A C 1
ATOM 2140 O O . PHE A 1 283 ? 30.556 -0.572 -51.254 1.00 82.50 283 PHE A O 1
ATOM 2147 N N . ILE A 1 284 ? 29.172 -2.254 -51.777 1.00 86.00 284 ILE A N 1
ATOM 2148 C CA . ILE A 1 284 ? 28.347 -1.506 -52.728 1.00 86.00 284 ILE A CA 1
ATOM 2149 C C . ILE A 1 284 ? 26.908 -1.480 -52.206 1.00 86.00 284 ILE A C 1
ATOM 2151 O O . ILE A 1 284 ? 26.334 -2.531 -51.928 1.00 86.00 284 ILE A O 1
ATOM 2155 N N . TYR A 1 285 ? 26.323 -0.291 -52.093 1.00 85.19 285 TYR A N 1
ATOM 2156 C CA . TYR A 1 285 ? 24.931 -0.057 -51.718 1.00 85.19 285 TYR A CA 1
ATOM 2157 C C . TYR A 1 285 ? 24.224 0.681 -52.853 1.00 85.19 285 TYR A C 1
ATOM 2159 O O . TYR A 1 285 ? 24.606 1.799 -53.185 1.00 85.19 285 TYR A O 1
ATOM 2167 N N . LEU A 1 286 ? 23.195 0.066 -53.424 1.00 84.81 286 LEU A N 1
ATOM 2168 C CA . LEU A 1 286 ? 22.419 0.581 -54.551 1.00 84.81 286 LEU A CA 1
ATOM 2169 C C . LEU A 1 286 ? 20.980 0.820 -54.078 1.00 84.81 286 LEU A C 1
ATOM 2171 O O . LEU A 1 286 ? 20.354 -0.058 -53.476 1.00 84.81 286 LEU A O 1
ATOM 2175 N N . GLY A 1 287 ? 20.498 2.048 -54.242 1.00 71.69 287 GLY A N 1
ATOM 2176 C CA . GLY A 1 287 ? 19.284 2.554 -53.607 1.00 71.69 287 GLY A CA 1
ATOM 2177 C C . GLY A 1 287 ? 18.001 2.308 -54.398 1.00 71.69 287 GLY A C 1
ATOM 2178 O O . GLY A 1 287 ? 16.952 2.131 -53.773 1.00 71.69 287 GLY A O 1
ATOM 2179 N N . THR A 1 288 ? 18.081 2.240 -55.729 1.00 76.81 288 THR A N 1
ATOM 2180 C CA . THR A 1 288 ? 16.956 1.913 -56.626 1.00 76.81 288 THR A CA 1
ATOM 2181 C C . THR A 1 288 ? 17.419 1.010 -57.779 1.00 76.81 288 THR A C 1
ATOM 2183 O O . THR A 1 288 ? 18.429 0.317 -57.638 1.00 76.81 288 THR A O 1
ATOM 2186 N N . ASP A 1 289 ? 16.669 0.972 -58.882 1.00 74.50 289 ASP A N 1
ATOM 2187 C CA . ASP A 1 289 ? 16.881 0.054 -59.997 1.00 74.50 289 ASP A CA 1
ATOM 2188 C C . ASP A 1 289 ? 18.317 0.120 -60.523 1.00 74.50 289 ASP A C 1
ATOM 2190 O O . ASP A 1 289 ? 18.895 1.180 -60.786 1.00 74.50 289 ASP A O 1
ATOM 2194 N N . THR A 1 290 ? 18.915 -1.061 -60.613 1.00 77.38 290 THR A N 1
ATOM 2195 C CA . THR A 1 290 ? 20.276 -1.263 -61.083 1.00 77.38 290 THR A CA 1
ATOM 2196 C C . THR A 1 290 ? 20.225 -2.049 -62.374 1.00 77.38 290 THR A C 1
ATOM 2198 O O . THR A 1 290 ? 19.684 -3.155 -62.405 1.00 77.38 290 THR A O 1
ATOM 2201 N N . TYR A 1 291 ? 20.843 -1.500 -63.412 1.00 75.38 291 TYR A N 1
ATOM 2202 C CA . TYR A 1 291 ? 20.939 -2.126 -64.718 1.00 75.38 291 TYR A CA 1
ATOM 2203 C C . TYR A 1 291 ? 22.399 -2.432 -65.052 1.00 75.38 291 TYR A C 1
ATOM 2205 O O . TYR A 1 291 ? 23.246 -1.537 -65.103 1.00 75.38 291 TYR A O 1
ATOM 2213 N N . VAL A 1 292 ? 22.693 -3.709 -65.274 1.00 73.81 292 VAL A N 1
ATOM 2214 C CA . VAL A 1 292 ? 24.004 -4.215 -65.687 1.00 73.81 292 VAL A CA 1
ATOM 2215 C C . VAL A 1 292 ? 23.841 -4.885 -67.046 1.00 73.81 292 VAL A C 1
ATOM 2217 O O . VAL A 1 292 ? 23.072 -5.834 -67.162 1.00 73.81 292 VAL A O 1
ATOM 2220 N N . ALA A 1 293 ? 24.565 -4.428 -68.069 1.00 70.94 293 ALA A N 1
ATOM 2221 C CA . ALA A 1 293 ? 24.503 -5.043 -69.397 1.00 70.94 293 ALA A CA 1
ATOM 2222 C C . ALA A 1 293 ? 25.871 -5.172 -70.073 1.00 70.94 293 ALA A C 1
ATOM 2224 O O . ALA A 1 293 ? 26.728 -4.290 -69.976 1.00 70.94 293 ALA A O 1
ATOM 2225 N N . ASN A 1 294 ? 26.032 -6.258 -70.840 1.00 69.38 294 ASN A N 1
ATOM 2226 C CA . ASN A 1 294 ? 27.228 -6.568 -71.636 1.00 69.38 294 ASN A CA 1
ATOM 2227 C C . ASN A 1 294 ? 28.527 -6.591 -70.812 1.00 69.38 294 ASN A C 1
ATOM 2229 O O . ASN A 1 294 ? 29.547 -6.056 -71.248 1.00 69.38 294 ASN A O 1
ATOM 2233 N N . MET A 1 295 ? 28.478 -7.180 -69.613 1.00 68.00 295 MET A N 1
ATOM 2234 C CA . MET A 1 295 ? 29.529 -7.067 -68.604 1.00 68.00 295 MET A CA 1
ATOM 2235 C C . MET A 1 295 ? 29.915 -8.393 -67.960 1.00 68.00 295 MET A C 1
ATOM 2237 O O . MET A 1 295 ? 29.067 -9.198 -67.591 1.00 68.00 295 MET A O 1
ATOM 2241 N N . ASN A 1 296 ? 31.216 -8.556 -67.721 1.00 68.06 296 ASN A N 1
ATOM 2242 C CA . ASN A 1 296 ? 31.732 -9.498 -66.732 1.00 68.06 296 ASN A CA 1
ATOM 2243 C C . ASN A 1 296 ? 31.717 -8.844 -65.358 1.00 68.06 296 ASN A C 1
ATOM 2245 O O . ASN A 1 296 ? 32.358 -7.807 -65.204 1.00 68.06 296 ASN A O 1
ATOM 2249 N N . PHE A 1 297 ? 31.024 -9.431 -64.381 1.00 71.06 297 PHE A N 1
ATOM 2250 C CA . PHE A 1 297 ? 30.997 -8.923 -63.011 1.00 71.06 297 PHE A CA 1
ATOM 2251 C C . PHE A 1 297 ? 31.483 -9.974 -62.022 1.00 71.06 297 PHE A C 1
ATOM 2253 O O . PHE A 1 297 ? 30.777 -10.938 -61.750 1.00 71.06 297 PHE A O 1
ATOM 2260 N N . SER A 1 298 ? 32.672 -9.758 -61.456 1.00 73.19 298 SER A N 1
ATOM 2261 C CA . SER A 1 298 ? 33.208 -10.576 -60.365 1.00 73.19 298 SER A CA 1
ATOM 2262 C C . SER A 1 298 ? 33.021 -9.870 -59.021 1.00 73.19 298 SER A C 1
ATOM 2264 O O . SER A 1 298 ? 33.691 -8.871 -58.733 1.00 73.19 298 SER A O 1
ATOM 2266 N N . ASN A 1 299 ? 32.151 -10.410 -58.169 1.00 73.75 299 ASN A N 1
ATOM 2267 C CA . ASN A 1 299 ? 31.953 -9.952 -56.799 1.00 73.75 299 ASN A CA 1
ATOM 2268 C C . ASN A 1 299 ? 32.669 -10.861 -55.793 1.00 73.75 299 ASN A C 1
ATOM 2270 O O . ASN A 1 299 ? 32.315 -12.024 -55.616 1.00 73.75 299 ASN A O 1
ATOM 2274 N N . CYS A 1 300 ? 33.630 -10.285 -55.080 1.00 74.06 300 CYS A N 1
ATOM 2275 C CA . CYS A 1 300 ? 34.322 -10.879 -53.936 1.00 74.06 300 CYS A CA 1
ATOM 2276 C C . CYS A 1 300 ? 34.040 -10.102 -52.630 1.00 74.06 300 CYS A C 1
ATOM 2278 O O . CYS A 1 300 ? 34.609 -10.415 -51.587 1.00 74.06 300 CYS A O 1
ATOM 2280 N N . GLY A 1 301 ? 33.194 -9.065 -52.689 1.00 77.38 301 GLY A N 1
ATOM 2281 C CA . GLY A 1 301 ? 32.798 -8.209 -51.573 1.00 77.38 301 GLY A CA 1
ATOM 2282 C C . GLY A 1 301 ? 31.312 -8.345 -51.233 1.00 77.38 301 GLY A C 1
ATOM 2283 O O . GLY A 1 301 ? 30.708 -9.412 -51.372 1.00 77.38 301 GLY A O 1
ATOM 2284 N N . ALA A 1 302 ? 30.705 -7.249 -50.781 1.00 75.62 302 ALA A N 1
ATOM 2285 C CA . ALA A 1 302 ? 29.297 -7.182 -50.403 1.00 75.62 302 ALA A CA 1
ATOM 2286 C C . ALA A 1 302 ? 28.525 -6.220 -51.317 1.00 75.62 302 ALA A C 1
ATOM 2288 O O . ALA A 1 302 ? 28.899 -5.056 -51.442 1.00 75.62 302 ALA A O 1
ATOM 2289 N N . LEU A 1 303 ? 27.432 -6.693 -51.920 1.00 80.81 303 LEU A N 1
ATOM 2290 C CA . LEU A 1 303 ? 26.525 -5.891 -52.743 1.00 80.81 303 LEU A CA 1
ATOM 2291 C C . LEU A 1 303 ? 25.119 -5.901 -52.137 1.00 80.81 303 LEU A C 1
ATOM 2293 O O . LEU A 1 303 ? 24.510 -6.957 -51.979 1.00 80.81 303 LEU A O 1
ATOM 2297 N N . PHE A 1 304 ? 24.590 -4.724 -51.822 1.00 79.19 304 PHE A N 1
ATOM 2298 C CA . PHE A 1 304 ? 23.235 -4.521 -51.320 1.00 79.19 304 PHE A CA 1
ATOM 2299 C C . PHE A 1 304 ? 22.448 -3.725 -52.358 1.00 79.19 304 PHE A C 1
ATOM 2301 O O . PHE A 1 304 ? 22.789 -2.573 -52.602 1.00 79.19 304 PHE A O 1
ATOM 2308 N N . ASN A 1 305 ? 21.397 -4.296 -52.943 1.00 77.00 305 ASN A N 1
ATOM 2309 C CA . ASN A 1 305 ? 20.490 -3.563 -53.828 1.00 77.00 305 ASN A CA 1
ATOM 2310 C C . ASN A 1 305 ? 19.090 -3.468 -53.213 1.00 77.00 305 ASN A C 1
ATOM 2312 O O . ASN A 1 305 ? 18.497 -4.484 -52.848 1.00 77.00 305 ASN A O 1
ATOM 2316 N N . ARG A 1 306 ? 18.564 -2.248 -53.086 1.00 71.00 306 ARG A N 1
ATOM 2317 C CA . ARG A 1 306 ? 17.216 -1.971 -52.582 1.00 71.00 306 ARG A CA 1
ATOM 2318 C C . ARG A 1 306 ? 16.134 -2.002 -53.666 1.00 71.00 306 ARG A C 1
ATOM 2320 O O . ARG A 1 306 ? 14.992 -2.276 -53.303 1.00 71.00 306 ARG A O 1
ATOM 2327 N N . GLY A 1 307 ? 16.478 -1.756 -54.931 1.00 67.62 307 GLY A N 1
ATOM 2328 C CA . GLY A 1 307 ? 15.561 -1.800 -56.078 1.00 67.62 307 GLY A CA 1
ATOM 2329 C C . GLY A 1 307 ? 15.635 -3.103 -56.873 1.00 67.62 307 GLY A C 1
ATOM 2330 O O . GLY A 1 307 ? 16.152 -4.114 -56.377 1.00 67.62 307 GLY A O 1
ATOM 2331 N N . ASP A 1 308 ? 15.126 -3.072 -58.105 1.00 64.50 308 ASP A N 1
ATOM 2332 C CA . ASP A 1 308 ? 15.265 -4.188 -59.038 1.00 64.50 308 ASP A CA 1
ATOM 2333 C C . ASP A 1 308 ? 16.727 -4.302 -59.499 1.00 64.50 308 ASP A C 1
ATOM 2335 O O . ASP A 1 308 ? 17.434 -3.309 -59.683 1.00 64.50 308 ASP A O 1
ATOM 2339 N N . PHE A 1 309 ? 17.231 -5.532 -59.620 1.00 67.62 309 PHE A N 1
ATOM 2340 C CA . PHE A 1 309 ? 18.557 -5.803 -60.175 1.00 67.62 309 PHE A CA 1
ATOM 2341 C C . PHE A 1 309 ? 18.371 -6.507 -61.514 1.00 67.62 309 PHE A C 1
ATOM 2343 O O . PHE A 1 309 ? 18.050 -7.695 -61.545 1.00 67.62 309 PHE A O 1
ATOM 2350 N N . VAL A 1 310 ? 18.557 -5.775 -62.607 1.00 65.06 310 VAL A N 1
ATOM 2351 C CA . VAL A 1 310 ? 18.438 -6.305 -63.964 1.00 65.06 310 VAL A CA 1
ATOM 2352 C C . VAL A 1 310 ? 19.838 -6.534 -64.512 1.00 65.06 310 VAL A C 1
ATOM 2354 O O . VAL A 1 310 ? 20.636 -5.604 -64.635 1.00 65.06 310 VAL A O 1
ATOM 2357 N N . CYS A 1 311 ? 20.140 -7.790 -64.820 1.00 64.12 311 CYS A N 1
ATOM 2358 C CA . CYS A 1 311 ? 21.350 -8.184 -65.525 1.00 64.12 311 CYS A CA 1
ATOM 2359 C C . CYS A 1 311 ? 20.926 -8.653 -66.916 1.00 64.12 311 CYS A C 1
ATOM 2361 O O . CYS A 1 311 ? 20.616 -9.827 -67.105 1.00 64.12 311 CYS A O 1
ATOM 2363 N N . ASP A 1 312 ? 20.843 -7.719 -67.862 1.00 59.06 312 ASP A N 1
ATOM 2364 C CA . ASP A 1 312 ? 20.384 -8.010 -69.217 1.00 59.06 312 ASP A CA 1
ATOM 2365 C C . ASP A 1 312 ? 21.545 -8.593 -70.025 1.00 59.06 312 ASP A C 1
ATOM 2367 O O . ASP A 1 312 ? 22.442 -7.888 -70.504 1.00 59.06 312 ASP A O 1
ATOM 2371 N N . ASP A 1 313 ? 21.515 -9.914 -70.188 1.00 52.91 313 ASP A N 1
ATOM 2372 C CA . ASP A 1 313 ? 22.389 -10.633 -71.105 1.00 52.91 313 ASP A CA 1
ATOM 2373 C C . ASP A 1 313 ? 21.802 -10.523 -72.519 1.00 52.91 313 ASP A C 1
ATOM 2375 O O . ASP A 1 313 ? 21.148 -11.425 -73.045 1.00 52.91 313 ASP A O 1
ATOM 2379 N N . TYR A 1 314 ? 21.969 -9.356 -73.145 1.00 43.97 314 TYR A N 1
ATOM 2380 C CA . TYR A 1 314 ? 21.420 -9.069 -74.474 1.00 43.97 314 TYR A CA 1
ATOM 2381 C C . TYR A 1 314 ? 22.170 -9.786 -75.611 1.00 43.97 314 TYR A C 1
ATOM 2383 O O . TYR A 1 314 ? 22.283 -9.251 -76.708 1.00 43.97 314 TYR A O 1
ATOM 2391 N N . THR A 1 315 ? 22.651 -11.013 -75.397 1.00 39.44 315 THR A N 1
ATOM 2392 C CA . THR A 1 315 ? 23.014 -11.936 -76.478 1.00 39.44 315 THR A CA 1
ATOM 2393 C C . THR A 1 315 ? 22.768 -13.385 -76.068 1.00 39.44 315 THR A C 1
ATOM 2395 O O . THR A 1 315 ? 23.677 -14.122 -75.689 1.00 39.44 315 THR A O 1
ATOM 2398 N N . ALA A 1 316 ? 21.534 -13.847 -76.265 1.00 37.78 316 ALA A N 1
ATOM 2399 C CA . ALA A 1 316 ? 21.326 -15.244 -76.612 1.00 37.78 316 ALA A CA 1
ATOM 2400 C C . ALA A 1 316 ? 22.259 -15.602 -77.792 1.00 37.78 316 ALA A C 1
ATOM 2402 O O . ALA A 1 316 ? 22.262 -14.905 -78.805 1.00 37.78 316 ALA A O 1
ATOM 2403 N N . TYR A 1 317 ? 22.997 -16.707 -77.642 1.00 33.81 317 TYR A N 1
ATOM 2404 C CA . TYR A 1 317 ? 23.969 -17.330 -78.559 1.00 33.81 317 TYR A CA 1
ATOM 2405 C C . TYR A 1 317 ? 25.470 -17.022 -78.343 1.00 33.81 317 TYR A C 1
ATOM 2407 O O . TYR A 1 317 ? 26.079 -16.220 -79.037 1.00 33.81 317 TYR A O 1
ATOM 2415 N N . TYR A 1 318 ? 26.069 -17.872 -77.496 1.00 39.19 318 TYR A N 1
ATOM 2416 C CA . TYR A 1 318 ? 27.385 -18.518 -77.640 1.00 39.19 318 TYR A CA 1
ATOM 2417 C C . TYR A 1 318 ? 28.683 -17.665 -77.662 1.00 39.19 318 TYR A C 1
ATOM 2419 O O . TYR A 1 318 ? 28.974 -16.910 -78.581 1.00 39.19 318 TYR A O 1
ATOM 2427 N N . THR A 1 319 ? 29.580 -18.039 -76.734 1.00 38.00 319 THR A N 1
ATOM 2428 C CA . THR A 1 319 ? 31.066 -18.110 -76.808 1.00 38.00 319 THR A CA 1
ATOM 2429 C C . THR A 1 319 ? 31.984 -17.024 -76.248 1.00 38.00 319 THR A C 1
ATOM 2431 O O . THR A 1 319 ? 33.170 -17.322 -76.140 1.00 38.00 319 THR A O 1
ATOM 2434 N N . ASN A 1 320 ? 31.523 -15.880 -75.741 1.00 41.84 320 ASN A N 1
ATOM 2435 C CA . ASN A 1 320 ? 32.450 -14.912 -75.124 1.00 41.84 320 ASN A CA 1
ATOM 2436 C C . ASN A 1 320 ? 32.120 -14.604 -73.665 1.00 41.84 320 ASN A C 1
ATOM 2438 O O . ASN A 1 320 ? 31.771 -13.483 -73.359 1.00 41.84 320 ASN A O 1
ATOM 2442 N N . GLY A 1 321 ? 32.256 -15.608 -72.792 1.00 49.66 321 GLY A N 1
ATOM 2443 C CA . GLY A 1 321 ? 32.489 -15.493 -71.342 1.00 49.66 321 GLY A CA 1
ATOM 2444 C C . GLY A 1 321 ? 32.087 -14.197 -70.631 1.00 49.66 321 GLY A C 1
ATOM 2445 O O . GLY A 1 321 ? 32.946 -13.638 -69.960 1.00 49.66 321 GLY A O 1
ATOM 2446 N N . TYR A 1 322 ? 30.838 -13.746 -70.779 1.00 53.25 322 TYR A N 1
ATOM 2447 C CA . TYR A 1 322 ? 30.210 -12.718 -69.955 1.00 53.25 322 TYR A CA 1
ATOM 2448 C C . TYR A 1 322 ? 29.434 -13.439 -68.851 1.00 53.25 322 TYR A C 1
ATOM 2450 O O . TYR A 1 322 ? 28.610 -14.304 -69.143 1.00 53.25 322 TYR A O 1
ATOM 2458 N N . GLY A 1 323 ? 29.764 -13.174 -67.590 1.00 56.81 323 GLY A N 1
ATOM 2459 C CA . GLY A 1 323 ? 29.164 -13.859 -66.450 1.00 56.81 323 GLY A CA 1
ATOM 2460 C C . GLY A 1 323 ? 29.166 -13.011 -65.184 1.00 56.81 323 GLY A C 1
ATOM 2461 O O . GLY A 1 323 ? 30.070 -12.206 -64.947 1.00 56.81 323 GLY A O 1
ATOM 2462 N N . PHE A 1 324 ? 28.137 -13.215 -64.364 1.00 63.56 324 PHE A N 1
ATOM 2463 C CA . PHE A 1 324 ? 28.080 -12.730 -62.990 1.00 63.56 324 PHE A CA 1
ATOM 2464 C C . PHE A 1 324 ? 28.714 -13.791 -62.077 1.00 63.56 324 PHE A C 1
ATOM 2466 O O . PHE A 1 324 ? 28.077 -14.781 -61.722 1.00 63.56 324 PHE A O 1
ATOM 2473 N N . ASP A 1 325 ? 29.986 -13.614 -61.724 1.00 64.12 325 ASP A N 1
ATOM 2474 C CA . ASP A 1 325 ? 30.694 -14.475 -60.777 1.00 64.12 325 ASP A CA 1
ATOM 2475 C C . ASP A 1 325 ? 30.578 -13.898 -59.360 1.00 64.12 325 ASP A C 1
ATOM 2477 O O . ASP A 1 325 ? 31.203 -12.895 -59.020 1.00 64.12 325 ASP A O 1
ATOM 2481 N N . ASN A 1 326 ? 29.776 -14.540 -58.512 1.00 65.06 326 ASN A N 1
ATOM 2482 C CA . ASN A 1 326 ? 29.653 -14.209 -57.089 1.00 65.06 326 ASN A CA 1
ATOM 2483 C C . ASN A 1 326 ? 30.217 -15.316 -56.182 1.00 65.06 326 ASN A C 1
ATOM 2485 O O . ASN A 1 326 ? 29.850 -15.417 -55.013 1.00 65.06 326 ASN A O 1
ATOM 2489 N N . THR A 1 327 ? 31.104 -16.171 -56.696 1.00 62.97 327 THR A N 1
ATOM 2490 C CA . THR A 1 327 ? 31.592 -17.356 -55.968 1.00 62.97 327 THR A CA 1
ATOM 2491 C C . THR A 1 327 ? 32.241 -17.001 -54.624 1.00 62.97 327 THR A C 1
ATOM 2493 O O . THR A 1 327 ? 32.149 -17.772 -53.671 1.00 62.97 327 THR A O 1
ATOM 2496 N N . ASN A 1 328 ? 32.849 -15.814 -54.520 1.00 64.88 328 ASN A N 1
ATOM 2497 C CA . ASN A 1 328 ? 33.542 -15.343 -53.317 1.00 64.88 328 ASN A CA 1
ATOM 2498 C C . ASN A 1 328 ? 32.855 -14.146 -52.634 1.00 64.88 328 ASN A C 1
ATOM 2500 O O . ASN A 1 328 ? 33.429 -13.567 -51.715 1.00 64.88 328 ASN A O 1
ATOM 2504 N N . GLY A 1 329 ? 31.661 -13.753 -53.083 1.00 57.59 329 GLY A N 1
ATOM 2505 C CA . GLY A 1 329 ? 30.969 -12.546 -52.635 1.00 57.59 329 GLY A CA 1
ATOM 2506 C C . GLY A 1 329 ? 29.588 -12.809 -52.041 1.00 57.59 329 GLY A C 1
ATOM 2507 O O . GLY A 1 329 ? 29.053 -13.922 -52.039 1.00 57.59 329 GLY A O 1
ATOM 2508 N N . HIS A 1 330 ? 28.973 -11.747 -51.530 1.00 63.09 330 HIS A N 1
ATOM 2509 C CA . HIS A 1 330 ? 27.618 -11.776 -50.992 1.00 63.09 330 HIS A CA 1
ATOM 2510 C C . HIS A 1 330 ? 26.740 -10.712 -51.655 1.00 63.09 330 HIS A C 1
ATOM 2512 O O . HIS A 1 330 ? 27.136 -9.551 -51.762 1.00 63.09 330 HIS A O 1
ATOM 2518 N N . VAL A 1 331 ? 25.532 -11.111 -52.061 1.00 65.38 331 VAL A N 1
ATOM 2519 C CA . VAL A 1 331 ? 24.519 -10.245 -52.679 1.00 65.38 331 VAL A CA 1
ATOM 2520 C C . VAL A 1 331 ? 23.250 -10.270 -51.826 1.00 65.38 331 VAL A C 1
ATOM 2522 O O . VAL A 1 331 ? 22.755 -11.343 -51.479 1.00 65.38 331 VAL A O 1
ATOM 2525 N N . TRP A 1 332 ? 22.712 -9.097 -51.497 1.00 62.72 332 TRP A N 1
ATOM 2526 C CA . TRP A 1 332 ? 21.444 -8.917 -50.788 1.00 62.72 332 TRP A CA 1
ATOM 2527 C C . TRP A 1 332 ? 20.514 -8.042 -51.620 1.00 62.72 332 TRP A C 1
ATOM 2529 O O . TRP A 1 332 ? 20.829 -6.878 -51.860 1.00 62.72 332 TRP A O 1
ATOM 2539 N N . THR A 1 333 ? 19.359 -8.571 -52.017 1.00 59.66 333 THR A N 1
ATOM 2540 C CA . THR A 1 333 ? 18.345 -7.813 -52.764 1.00 59.66 333 THR A CA 1
ATOM 2541 C C . THR A 1 333 ? 16.974 -7.915 -52.109 1.00 59.66 333 THR A C 1
ATOM 2543 O O . THR A 1 333 ? 16.697 -8.870 -51.379 1.00 59.66 333 THR A O 1
ATOM 2546 N N . TYR A 1 334 ? 16.124 -6.906 -52.326 1.00 51.75 334 TYR A N 1
ATOM 2547 C CA . TYR A 1 334 ? 14.760 -6.864 -51.778 1.00 51.75 334 TYR A CA 1
ATOM 2548 C C . TYR A 1 334 ? 13.695 -7.435 -52.737 1.00 51.75 334 TYR A C 1
ATOM 2550 O O . TYR A 1 334 ? 12.602 -7.767 -52.273 1.00 51.75 334 TYR A O 1
ATOM 2558 N N . PHE A 1 335 ? 14.012 -7.597 -54.029 1.00 53.28 335 PHE A N 1
ATOM 2559 C CA . PHE A 1 335 ? 13.104 -8.071 -55.085 1.00 53.28 335 PHE A CA 1
ATOM 2560 C C . PHE A 1 335 ? 13.634 -9.329 -55.806 1.00 53.28 335 PHE A C 1
ATOM 2562 O O . PHE A 1 335 ? 14.790 -9.723 -55.626 1.00 53.28 335 PHE A O 1
ATOM 2569 N N . ASN A 1 336 ? 12.756 -9.999 -56.568 1.00 48.28 336 ASN A N 1
ATOM 2570 C CA . ASN A 1 336 ? 13.033 -11.271 -57.250 1.00 48.28 336 ASN A CA 1
ATOM 2571 C C . ASN A 1 336 ? 14.189 -11.127 -58.252 1.00 48.28 336 ASN A C 1
ATOM 2573 O O . ASN A 1 336 ? 14.106 -10.324 -59.174 1.00 48.28 336 ASN A O 1
ATOM 2577 N N . PHE A 1 337 ? 15.208 -11.980 -58.135 1.00 53.06 337 PHE A N 1
ATOM 2578 C CA . PHE A 1 337 ? 16.127 -12.247 -59.242 1.00 53.06 337 PHE A CA 1
ATOM 2579 C C . PHE A 1 337 ? 15.404 -13.121 -60.268 1.00 53.06 337 PHE A C 1
ATOM 2581 O O . PHE A 1 337 ? 15.142 -14.297 -60.003 1.00 53.06 337 PHE A O 1
ATOM 2588 N N . ALA A 1 338 ? 15.063 -12.560 -61.425 1.00 46.16 338 ALA A N 1
ATOM 2589 C CA . ALA A 1 338 ? 14.733 -13.376 -62.582 1.00 46.16 338 ALA A CA 1
ATOM 2590 C C . ALA A 1 338 ? 16.050 -13.954 -63.133 1.00 46.16 338 ALA A C 1
ATOM 2592 O O . ALA A 1 338 ? 16.958 -13.205 -63.465 1.00 46.16 338 ALA A O 1
ATOM 2593 N N . GLU A 1 339 ? 16.151 -15.284 -63.179 1.00 50.88 339 GLU A N 1
ATOM 2594 C CA . GLU A 1 339 ? 17.162 -16.027 -63.953 1.00 50.88 339 GLU A CA 1
ATOM 2595 C C . GLU A 1 339 ? 18.623 -16.008 -63.455 1.00 50.88 339 GLU A C 1
ATOM 2597 O O . GLU A 1 339 ? 19.531 -15.640 -64.185 1.00 50.88 339 GLU A O 1
ATOM 2602 N N . LEU A 1 340 ? 18.899 -16.551 -62.262 1.00 46.19 340 LEU A N 1
ATOM 2603 C CA . LEU A 1 340 ? 20.221 -17.129 -61.964 1.00 46.19 340 LEU A CA 1
ATOM 2604 C C . LEU A 1 340 ? 20.042 -18.488 -61.277 1.00 46.19 340 LEU A C 1
ATOM 2606 O O . LEU A 1 340 ? 19.510 -18.590 -60.170 1.00 46.19 340 LEU A O 1
ATOM 2610 N N . THR A 1 341 ? 20.446 -19.549 -61.974 1.00 45.22 341 THR A N 1
ATOM 2611 C CA . THR A 1 341 ? 20.562 -20.898 -61.415 1.00 45.22 341 THR A CA 1
ATOM 2612 C C . THR A 1 341 ? 21.992 -21.067 -60.909 1.00 45.22 341 THR A C 1
ATOM 2614 O O . THR A 1 341 ? 22.940 -20.843 -61.650 1.00 45.22 341 THR A O 1
ATOM 2617 N N . ASP A 1 342 ? 22.096 -21.438 -59.633 1.00 40.34 342 ASP A N 1
ATOM 2618 C CA . ASP A 1 342 ? 23.301 -21.729 -58.844 1.00 40.34 342 ASP A CA 1
ATOM 2619 C C . ASP A 1 342 ? 23.928 -20.553 -58.047 1.00 40.34 342 ASP A C 1
ATOM 2621 O O . ASP A 1 342 ? 24.417 -19.559 -58.571 1.00 40.34 342 ASP A O 1
ATOM 2625 N N . ASN A 1 343 ? 23.944 -20.732 -56.714 1.00 40.91 343 ASN A N 1
ATOM 2626 C CA . ASN A 1 343 ? 24.686 -19.980 -55.682 1.00 40.91 343 ASN A CA 1
ATOM 2627 C C . ASN A 1 343 ? 24.231 -18.559 -55.262 1.00 40.91 343 ASN A C 1
ATOM 2629 O O . ASN A 1 343 ? 25.048 -17.774 -54.777 1.00 40.91 343 ASN A O 1
ATOM 2633 N N . ILE A 1 344 ? 22.927 -18.249 -55.287 1.00 46.16 344 ILE A N 1
ATOM 2634 C CA . ILE A 1 344 ? 22.372 -17.030 -54.651 1.00 46.16 344 ILE A CA 1
ATOM 2635 C C . ILE A 1 344 ? 21.536 -17.387 -53.413 1.00 46.16 344 ILE A C 1
ATOM 2637 O O . ILE A 1 344 ? 20.581 -18.158 -53.488 1.00 46.16 344 ILE A O 1
ATOM 2641 N N . THR A 1 345 ? 21.858 -16.802 -52.252 1.00 44.28 345 THR A N 1
ATOM 2642 C CA . THR A 1 345 ? 21.008 -16.893 -51.048 1.00 44.28 345 THR A CA 1
ATOM 2643 C C . THR A 1 345 ? 19.971 -15.765 -51.058 1.00 44.28 345 THR A C 1
ATOM 2645 O O . THR A 1 345 ? 20.253 -14.664 -50.592 1.00 44.28 345 THR A O 1
ATOM 2648 N N . ILE A 1 346 ? 18.762 -16.031 -51.563 1.00 46.88 346 ILE A N 1
ATOM 2649 C CA . ILE A 1 346 ? 17.633 -15.082 -51.514 1.00 46.88 346 ILE A CA 1
ATOM 2650 C C . ILE A 1 346 ? 16.973 -15.153 -50.126 1.00 46.88 346 ILE A C 1
ATOM 2652 O O . ILE A 1 346 ? 16.557 -16.227 -49.689 1.00 46.88 346 ILE A O 1
ATOM 2656 N N . LYS A 1 347 ? 16.857 -14.017 -49.423 1.00 52.00 347 LYS A N 1
ATOM 2657 C CA . LYS A 1 347 ? 16.202 -13.920 -48.102 1.00 52.00 347 LYS A CA 1
ATOM 2658 C C . LYS A 1 347 ? 14.865 -13.180 -48.225 1.00 52.00 347 LYS A C 1
ATOM 2660 O O . LYS A 1 347 ? 14.841 -12.041 -48.674 1.00 52.00 347 LYS A O 1
ATOM 2665 N N . LYS A 1 348 ? 13.754 -13.794 -47.803 1.00 55.44 348 LYS A N 1
ATOM 2666 C CA . LYS A 1 348 ? 12.418 -13.159 -47.760 1.00 55.44 348 LYS A CA 1
ATOM 2667 C C . LYS A 1 348 ? 12.321 -12.158 -46.595 1.00 55.44 348 LYS A C 1
ATOM 2669 O O . LYS A 1 348 ? 12.997 -12.312 -45.584 1.00 55.44 348 LYS A O 1
ATOM 2674 N N . ARG A 1 349 ? 11.463 -11.136 -46.669 1.00 61.28 349 ARG A N 1
ATOM 2675 C CA . ARG A 1 349 ? 11.265 -10.191 -45.548 1.00 61.28 349 ARG A CA 1
ATOM 2676 C C . ARG A 1 349 ? 10.355 -10.785 -44.463 1.00 61.28 349 ARG A C 1
ATOM 2678 O O . ARG A 1 349 ? 9.290 -11.308 -44.780 1.00 61.28 349 ARG A O 1
ATOM 2685 N N . LEU A 1 350 ? 10.743 -10.658 -43.189 1.00 74.12 350 LEU A N 1
ATOM 2686 C CA . LEU A 1 350 ? 9.866 -10.949 -42.047 1.00 74.12 350 LEU A CA 1
ATOM 2687 C C . LEU A 1 350 ? 8.721 -9.918 -42.017 1.00 74.12 350 LEU A C 1
ATOM 2689 O O . LEU A 1 350 ? 8.980 -8.714 -42.025 1.00 74.12 350 LEU A O 1
ATOM 2693 N N . SER A 1 351 ? 7.464 -10.367 -42.024 1.00 78.19 351 SER A N 1
ATOM 2694 C CA . SER A 1 351 ? 6.282 -9.491 -42.076 1.00 78.19 351 SER A CA 1
ATOM 2695 C C . SER A 1 351 ? 5.211 -9.922 -41.076 1.00 78.19 351 SER A C 1
ATOM 2697 O O . SER A 1 351 ? 5.198 -11.072 -40.643 1.00 78.19 351 SER A O 1
ATOM 2699 N N . ALA A 1 352 ? 4.284 -9.019 -40.742 1.00 80.44 352 ALA A N 1
ATOM 2700 C CA . ALA A 1 352 ? 3.192 -9.320 -39.811 1.00 80.44 352 ALA A CA 1
ATOM 2701 C C . ALA A 1 352 ? 2.290 -10.465 -40.307 1.00 80.44 352 ALA A C 1
ATOM 2703 O O . ALA A 1 352 ? 1.753 -11.211 -39.504 1.00 80.44 352 ALA A O 1
ATOM 2704 N N . SER A 1 353 ? 2.181 -10.653 -41.628 1.00 78.88 353 SER A N 1
ATOM 2705 C CA . SER A 1 353 ? 1.339 -11.697 -42.233 1.00 78.88 353 SER A CA 1
ATOM 2706 C C . SER A 1 353 ? 1.826 -13.132 -42.003 1.00 78.88 353 SER A C 1
ATOM 2708 O O . SER A 1 353 ? 1.054 -14.064 -42.190 1.00 78.88 353 SER A O 1
ATOM 2710 N N . ILE A 1 354 ? 3.088 -13.316 -41.597 1.00 83.44 354 ILE A N 1
ATOM 2711 C CA . ILE A 1 354 ? 3.697 -14.639 -41.379 1.00 83.44 354 ILE A CA 1
ATOM 2712 C C . ILE A 1 354 ? 4.074 -14.890 -39.917 1.00 83.44 354 ILE A C 1
ATOM 2714 O O . ILE A 1 354 ? 4.646 -15.933 -39.608 1.00 83.44 354 ILE A O 1
ATOM 2718 N N . VAL A 1 355 ? 3.801 -13.937 -39.022 1.00 85.00 355 VAL A N 1
ATOM 2719 C CA . VAL A 1 355 ? 4.076 -14.056 -37.590 1.00 85.00 355 VAL A CA 1
ATOM 2720 C C . VAL A 1 355 ? 2.757 -14.051 -36.835 1.00 85.00 355 VAL A C 1
ATOM 2722 O O . VAL A 1 355 ? 1.963 -13.129 -36.979 1.00 85.00 355 VAL A O 1
ATOM 2725 N N . THR A 1 356 ? 2.522 -15.077 -36.025 1.00 89.56 356 THR A N 1
ATOM 2726 C CA . THR A 1 356 ? 1.309 -15.208 -35.205 1.00 89.56 356 THR A CA 1
ATOM 2727 C C . THR A 1 356 ? 1.696 -15.181 -33.734 1.00 89.56 356 THR A C 1
ATOM 2729 O O . THR A 1 356 ? 2.619 -15.890 -33.338 1.00 89.56 356 THR A O 1
ATOM 2732 N N . LEU A 1 357 ? 1.020 -14.352 -32.936 1.00 90.56 357 LEU A N 1
ATOM 2733 C CA . LEU A 1 357 ? 1.135 -14.378 -31.477 1.00 90.56 357 LEU A CA 1
ATOM 2734 C C . LEU A 1 357 ? 0.180 -15.428 -30.907 1.00 90.56 357 LEU A C 1
ATOM 2736 O O . LEU A 1 357 ? -0.906 -15.630 -31.443 1.00 90.56 357 LEU A O 1
ATOM 2740 N N . GLU A 1 358 ? 0.564 -16.048 -29.795 1.00 92.12 358 GLU A N 1
ATOM 2741 C CA . GLU A 1 358 ? -0.290 -16.952 -29.016 1.00 92.12 358 GLU A CA 1
ATOM 2742 C C . GLU A 1 358 ? -1.622 -16.298 -28.635 1.00 92.12 358 GLU A C 1
ATOM 2744 O O . GLU A 1 358 ? -2.671 -16.937 -28.673 1.00 92.12 358 GLU A O 1
ATOM 2749 N N . TYR A 1 359 ? -1.572 -15.004 -28.313 1.00 90.81 359 TYR A N 1
ATOM 2750 C CA . TYR A 1 359 ? -2.730 -14.163 -28.061 1.00 90.81 359 TYR A CA 1
ATOM 2751 C C . TYR A 1 359 ? -2.447 -12.716 -28.471 1.00 90.81 359 TYR A C 1
ATOM 2753 O O . TYR A 1 359 ? -1.325 -12.219 -28.352 1.00 90.81 359 TYR A O 1
ATOM 2761 N N . THR A 1 360 ? -3.492 -12.024 -28.922 1.00 90.75 360 THR A N 1
ATOM 2762 C CA . THR A 1 360 ? -3.500 -10.567 -29.133 1.00 90.75 360 THR A CA 1
ATOM 2763 C C . THR A 1 360 ? -4.206 -9.828 -27.997 1.00 90.75 360 THR A C 1
ATOM 2765 O O . THR A 1 360 ? -4.100 -8.610 -27.901 1.00 90.75 360 THR A O 1
ATOM 2768 N N . GLU A 1 361 ? -4.910 -10.550 -27.123 1.00 91.25 361 GLU A N 1
ATOM 2769 C CA . GLU A 1 361 ? -5.603 -10.017 -25.951 1.00 91.25 361 GLU A CA 1
ATOM 2770 C C . GLU A 1 361 ? -5.481 -11.001 -24.779 1.00 91.25 361 GLU A C 1
ATOM 2772 O O . GLU A 1 361 ? -5.622 -12.208 -24.973 1.00 91.25 361 GLU A O 1
ATOM 2777 N N . VAL A 1 362 ? -5.222 -10.501 -23.569 1.00 92.25 362 VAL A N 1
ATOM 2778 C CA . VAL A 1 362 ? -5.129 -11.304 -22.338 1.00 92.25 362 VAL A CA 1
ATOM 2779 C C . VAL A 1 362 ? -5.605 -10.490 -21.137 1.00 92.25 362 VAL A C 1
ATOM 2781 O O . VAL A 1 362 ? -5.436 -9.277 -21.116 1.00 92.25 362 VAL A O 1
ATOM 2784 N N . GLU A 1 363 ? -6.193 -11.125 -20.129 1.00 89.88 363 GLU A N 1
ATOM 2785 C CA . GLU A 1 363 ? -6.614 -10.441 -18.901 1.00 89.88 363 GLU A CA 1
ATOM 2786 C C . GLU A 1 363 ? -5.446 -10.227 -17.927 1.00 89.88 363 GLU A C 1
ATOM 2788 O O . GLU A 1 363 ? -4.495 -11.019 -17.852 1.00 89.88 363 GLU A O 1
ATOM 2793 N N . TYR A 1 364 ? -5.528 -9.141 -17.162 1.00 88.50 364 TYR A N 1
ATOM 2794 C CA . TYR A 1 364 ? -4.603 -8.838 -16.082 1.00 88.50 364 TYR A CA 1
ATOM 2795 C C . TYR A 1 364 ? -4.747 -9.833 -14.919 1.00 88.50 364 TYR A C 1
ATOM 2797 O O . TYR A 1 364 ? -5.814 -9.967 -14.330 1.00 88.50 364 TYR A O 1
ATOM 2805 N N . ASP A 1 365 ? -3.644 -10.478 -14.534 1.00 83.31 365 ASP A N 1
ATOM 2806 C CA . ASP A 1 365 ? -3.569 -11.403 -13.388 1.00 83.31 365 ASP A CA 1
ATOM 2807 C C . ASP A 1 365 ? -2.430 -11.055 -12.411 1.00 83.31 365 ASP A C 1
ATOM 2809 O O . ASP A 1 365 ? -2.068 -11.840 -11.534 1.00 83.31 365 ASP A O 1
ATOM 2813 N N . GLY A 1 366 ? -1.810 -9.883 -12.577 1.00 82.25 366 GLY A N 1
ATOM 2814 C CA . GLY A 1 366 ? -0.676 -9.457 -11.761 1.00 82.25 366 GLY A CA 1
ATOM 2815 C C . GLY A 1 366 ? 0.690 -10.011 -12.183 1.00 82.25 366 GLY A C 1
ATOM 2816 O O . GLY A 1 366 ? 1.676 -9.714 -11.497 1.00 82.25 366 GLY A O 1
ATOM 2817 N N . THR A 1 367 ? 0.794 -10.750 -13.290 1.00 87.38 367 THR A N 1
ATOM 2818 C CA . THR A 1 367 ? 2.064 -11.266 -13.833 1.00 87.38 367 THR A CA 1
ATOM 2819 C C . THR A 1 367 ? 2.461 -10.589 -15.150 1.00 87.38 367 THR A C 1
ATOM 2821 O O . THR A 1 367 ? 1.635 -9.985 -15.831 1.00 87.38 367 THR A O 1
ATOM 2824 N N . ASP A 1 368 ? 3.751 -10.654 -15.496 1.00 88.44 368 ASP A N 1
ATOM 2825 C CA . ASP A 1 368 ? 4.252 -10.191 -16.797 1.00 88.44 368 ASP A CA 1
ATOM 2826 C C . ASP A 1 368 ? 3.624 -11.017 -17.930 1.00 88.44 368 ASP A C 1
ATOM 2828 O O . ASP A 1 368 ? 3.772 -12.242 -17.963 1.00 88.44 368 ASP A O 1
ATOM 2832 N N . LYS A 1 369 ? 3.014 -10.354 -18.915 1.00 89.00 369 LYS A N 1
ATOM 2833 C CA . LYS A 1 369 ? 2.436 -11.009 -20.093 1.00 89.00 369 LYS A CA 1
ATOM 2834 C C . LYS A 1 369 ? 3.389 -10.928 -21.276 1.00 89.00 369 LYS A C 1
ATOM 2836 O O . LYS A 1 369 ? 3.733 -9.850 -21.743 1.00 89.00 369 LYS A O 1
ATOM 2841 N N . LYS A 1 370 ? 3.860 -12.078 -21.752 1.00 90.88 370 LYS A N 1
ATOM 2842 C CA . LYS A 1 370 ? 4.784 -12.190 -22.891 1.00 90.88 370 LYS A CA 1
ATOM 2843 C C . LYS A 1 370 ? 4.258 -13.285 -23.823 1.00 90.88 370 LYS A C 1
ATOM 2845 O O . LYS A 1 370 ? 4.599 -14.445 -23.589 1.00 90.88 370 LYS A O 1
ATOM 2850 N N . PRO A 1 371 ? 3.392 -12.962 -24.805 1.00 90.62 371 PRO A N 1
ATOM 2851 C CA . PRO A 1 371 ? 2.822 -13.971 -25.694 1.00 90.62 371 PRO A CA 1
ATOM 2852 C C . PRO A 1 371 ? 3.930 -14.691 -26.446 1.00 90.62 371 PRO A C 1
ATOM 2854 O O . PRO A 1 371 ? 4.807 -14.042 -27.012 1.00 90.62 371 PRO A O 1
ATOM 2857 N N . SER A 1 372 ? 3.886 -16.020 -26.497 1.00 89.00 372 SER A N 1
ATOM 2858 C CA . SER A 1 372 ? 4.755 -16.738 -27.427 1.00 89.00 372 SER A CA 1
ATOM 2859 C C . SER A 1 372 ? 4.370 -16.413 -28.880 1.00 89.00 372 SER A C 1
ATOM 2861 O O . SER A 1 372 ? 3.314 -15.836 -29.151 1.00 89.00 372 SER A O 1
ATOM 2863 N N . PHE A 1 373 ? 5.247 -16.719 -29.836 1.00 88.00 373 PHE A N 1
ATOM 2864 C CA . PHE A 1 373 ? 5.003 -16.432 -31.250 1.00 88.00 373 PHE A CA 1
ATOM 2865 C C . PHE A 1 373 ? 5.453 -17.594 -32.131 1.00 88.00 373 PHE A C 1
ATOM 2867 O O . PHE A 1 373 ? 6.369 -18.338 -31.779 1.00 88.00 373 PHE A O 1
ATOM 2874 N N . THR A 1 374 ? 4.838 -17.710 -33.303 1.00 88.62 374 THR A N 1
ATOM 2875 C CA . THR A 1 374 ? 5.235 -18.633 -34.369 1.00 88.62 374 THR A CA 1
ATOM 2876 C C . THR A 1 374 ? 5.534 -17.860 -35.646 1.00 88.62 374 THR A C 1
ATOM 2878 O O . THR A 1 374 ? 4.946 -16.808 -35.893 1.00 88.62 374 THR A O 1
ATOM 2881 N N . VAL A 1 375 ? 6.435 -18.391 -36.475 1.00 83.62 375 VAL A N 1
ATOM 2882 C CA . VAL A 1 375 ? 6.746 -17.846 -37.805 1.00 83.62 375 VAL A CA 1
ATOM 2883 C C . VAL A 1 375 ? 6.460 -18.927 -38.840 1.00 83.62 375 VAL A C 1
ATOM 2885 O O . VAL A 1 375 ? 6.964 -20.043 -38.711 1.00 83.62 375 VAL A O 1
ATOM 2888 N N . ASP A 1 376 ? 5.661 -18.606 -39.855 1.00 80.31 376 ASP A N 1
ATOM 2889 C CA . ASP A 1 376 ? 5.284 -19.560 -40.898 1.00 80.31 376 ASP A CA 1
ATOM 2890 C C . ASP A 1 376 ? 6.519 -20.140 -41.617 1.00 80.31 376 ASP A C 1
ATOM 2892 O O . ASP A 1 376 ? 7.461 -19.431 -41.995 1.00 80.31 376 ASP A O 1
ATOM 2896 N N . GLY A 1 377 ? 6.530 -21.464 -41.769 1.00 73.44 377 GLY A N 1
ATOM 2897 C CA . GLY A 1 377 ? 7.654 -22.223 -42.320 1.00 73.44 377 GLY A CA 1
ATOM 2898 C C . GLY A 1 377 ? 8.886 -22.355 -41.410 1.00 73.44 377 GLY A C 1
ATOM 2899 O O . GLY A 1 377 ? 9.919 -22.834 -41.880 1.00 73.44 377 GLY A O 1
ATOM 2900 N N . VAL A 1 378 ? 8.822 -21.958 -40.130 1.00 76.00 378 VAL A N 1
ATOM 2901 C CA . VAL A 1 378 ? 9.918 -22.124 -39.155 1.00 76.00 378 VAL A CA 1
ATOM 2902 C C . VAL A 1 378 ? 9.499 -23.073 -38.034 1.00 76.00 378 VAL A C 1
ATOM 2904 O O . VAL A 1 378 ? 8.539 -22.816 -37.314 1.00 76.00 378 VAL A O 1
ATOM 2907 N N . ALA A 1 379 ? 10.252 -24.160 -37.846 1.00 75.38 379 ALA A N 1
ATOM 2908 C CA . ALA A 1 379 ? 10.004 -25.092 -36.748 1.00 75.38 379 ALA A CA 1
ATOM 2909 C C . ALA A 1 379 ? 10.257 -24.428 -35.368 1.00 75.38 379 ALA A C 1
ATOM 2911 O O . ALA A 1 379 ? 11.218 -23.656 -35.246 1.00 75.38 379 ALA A O 1
ATOM 2912 N N . PRO A 1 380 ? 9.446 -24.709 -34.326 1.00 75.88 380 PRO A N 1
ATOM 2913 C CA . PRO A 1 380 ? 9.514 -24.022 -33.029 1.00 75.88 380 PRO A CA 1
ATOM 2914 C C . PRO A 1 380 ? 10.902 -24.013 -32.371 1.00 75.88 380 PRO A C 1
ATOM 2916 O O . PRO A 1 380 ? 11.336 -22.996 -31.832 1.00 75.88 380 PRO A O 1
ATOM 2919 N N . GLU A 1 381 ? 11.650 -25.112 -32.474 1.00 74.31 381 GLU A N 1
ATOM 2920 C CA . GLU A 1 381 ? 13.003 -25.278 -31.928 1.00 74.31 381 GLU A CA 1
ATOM 2921 C C . GLU A 1 381 ? 14.057 -24.356 -32.565 1.00 74.31 381 GLU A C 1
ATOM 2923 O O . GLU A 1 381 ? 15.157 -24.185 -32.029 1.00 74.31 381 GLU A O 1
ATOM 2928 N N . ASN A 1 382 ? 13.724 -23.758 -33.709 1.00 69.81 382 ASN A N 1
ATOM 2929 C CA . ASN A 1 382 ? 14.574 -22.832 -34.443 1.00 69.81 382 ASN A CA 1
ATOM 2930 C C . ASN A 1 382 ? 14.212 -21.364 -34.177 1.00 69.81 382 ASN A C 1
ATOM 2932 O O . ASN A 1 382 ? 14.995 -20.483 -34.528 1.00 69.81 382 ASN A O 1
ATOM 2936 N N . LEU A 1 383 ? 13.081 -21.073 -33.523 1.00 71.62 383 LEU A N 1
ATOM 2937 C CA . LEU A 1 383 ? 12.669 -19.697 -33.224 1.00 71.62 383 LEU A CA 1
ATOM 2938 C C . LEU A 1 383 ? 13.623 -19.025 -32.227 1.00 71.62 383 LEU A C 1
ATOM 2940 O O . LEU A 1 383 ? 14.132 -17.941 -32.495 1.00 71.62 383 LEU A O 1
ATOM 2944 N N . SER A 1 384 ? 13.955 -19.699 -31.124 1.00 66.81 384 SER A N 1
ATOM 2945 C CA . SER A 1 384 ? 14.841 -19.159 -30.077 1.00 66.81 384 SER A CA 1
ATOM 2946 C C . SER A 1 384 ? 16.319 -19.078 -30.477 1.00 66.81 384 SER A C 1
ATOM 2948 O O . SER A 1 384 ? 17.081 -18.333 -29.868 1.00 66.81 384 SER A O 1
ATOM 2950 N N . LYS A 1 385 ? 16.740 -19.832 -31.501 1.00 69.19 385 LYS A N 1
ATOM 2951 C CA . LYS A 1 385 ? 18.111 -19.798 -32.040 1.00 69.19 385 LYS A CA 1
ATOM 2952 C C . LYS A 1 385 ? 18.303 -18.715 -33.097 1.00 69.19 385 LYS A C 1
ATOM 2954 O O . LYS A 1 385 ? 19.411 -18.205 -33.264 1.00 69.19 385 LYS A O 1
ATOM 2959 N N . ASN A 1 386 ? 17.238 -18.401 -33.832 1.00 67.38 386 ASN A N 1
ATOM 2960 C CA . ASN A 1 386 ? 17.335 -17.634 -35.071 1.00 67.38 386 ASN A CA 1
ATOM 2961 C C . ASN A 1 386 ? 16.707 -16.239 -34.966 1.00 67.38 386 ASN A C 1
ATOM 2963 O O . ASN A 1 386 ? 16.940 -15.420 -35.852 1.00 67.38 386 ASN A O 1
ATOM 2967 N N . TYR A 1 387 ? 15.952 -15.956 -33.899 1.00 76.56 387 TYR A N 1
ATOM 2968 C CA . TYR A 1 387 ? 15.253 -14.688 -33.708 1.00 76.56 387 TYR A CA 1
ATOM 2969 C C . TYR A 1 387 ? 15.518 -14.105 -32.317 1.00 76.56 387 TYR A C 1
ATOM 2971 O O . TYR A 1 387 ? 15.492 -14.805 -31.307 1.00 76.56 387 TYR A O 1
ATOM 2979 N N . THR A 1 388 ? 15.736 -12.795 -32.276 1.00 81.19 388 THR A N 1
ATOM 2980 C CA . THR A 1 388 ? 15.719 -11.980 -31.064 1.00 81.19 388 THR A CA 1
ATOM 2981 C C . THR A 1 388 ? 14.323 -11.405 -30.892 1.00 81.19 388 THR A C 1
ATOM 2983 O O . THR A 1 388 ? 13.823 -10.714 -31.784 1.00 81.19 388 THR A O 1
ATOM 2986 N N . VAL A 1 389 ? 13.721 -11.650 -29.731 1.00 85.19 389 VAL A N 1
ATOM 2987 C CA . VAL A 1 389 ? 12.446 -11.048 -29.337 1.00 85.19 389 VAL A CA 1
ATOM 2988 C C . VAL A 1 389 ? 12.641 -10.096 -28.179 1.00 85.19 389 VAL A C 1
ATOM 2990 O O . VAL A 1 389 ? 13.239 -10.447 -27.164 1.00 85.19 389 VAL A O 1
ATOM 2993 N N . THR A 1 390 ? 12.076 -8.906 -28.335 1.00 87.75 390 THR A N 1
ATOM 2994 C CA . THR A 1 390 ? 12.083 -7.846 -27.337 1.00 87.75 390 THR A CA 1
ATOM 2995 C C . THR A 1 390 ? 10.646 -7.472 -27.006 1.00 87.75 390 THR A C 1
ATOM 2997 O O . THR A 1 390 ? 9.881 -7.077 -27.887 1.00 87.75 390 THR A O 1
ATOM 3000 N N . TYR A 1 391 ? 10.291 -7.571 -25.729 1.00 87.12 391 TYR A N 1
ATOM 3001 C CA . TYR A 1 391 ? 9.049 -7.029 -25.179 1.00 87.12 391 TYR A CA 1
ATOM 3002 C C . TYR A 1 391 ? 9.332 -5.682 -24.509 1.00 87.12 391 TYR A C 1
ATOM 3004 O O . TYR A 1 391 ? 10.475 -5.403 -24.132 1.00 87.12 391 TYR A O 1
ATOM 3012 N N . ALA A 1 392 ? 8.292 -4.870 -24.313 1.00 80.06 392 ALA A N 1
ATOM 3013 C CA . ALA A 1 392 ? 8.356 -3.730 -23.401 1.00 80.06 392 ALA A CA 1
ATOM 3014 C C . ALA A 1 392 ? 8.834 -4.165 -22.000 1.00 80.06 392 ALA A C 1
ATOM 3016 O O . ALA A 1 392 ? 8.636 -5.311 -21.590 1.00 80.06 392 ALA A O 1
ATOM 3017 N N . ALA A 1 393 ? 9.472 -3.257 -21.259 1.00 77.25 393 ALA A N 1
ATOM 3018 C CA . ALA A 1 393 ? 9.900 -3.538 -19.893 1.00 77.25 393 ALA A CA 1
ATOM 3019 C C . ALA A 1 393 ? 8.671 -3.724 -18.982 1.00 77.25 393 ALA A C 1
ATOM 3021 O O . ALA A 1 393 ? 7.844 -2.822 -18.881 1.00 77.25 393 ALA A O 1
ATOM 3022 N N . SER A 1 394 ? 8.570 -4.889 -18.333 1.00 81.31 394 SER A N 1
ATOM 3023 C CA . SER A 1 394 ? 7.509 -5.261 -17.380 1.00 81.31 394 SER A CA 1
ATOM 3024 C C . SER A 1 394 ? 6.071 -5.022 -17.889 1.00 81.31 394 SER A C 1
ATOM 3026 O O . SER A 1 394 ? 5.357 -4.174 -17.342 1.00 81.31 394 SER A O 1
ATOM 3028 N N . PRO A 1 395 ? 5.617 -5.752 -18.930 1.00 84.94 395 PRO A N 1
ATOM 3029 C CA . PRO A 1 395 ? 4.271 -5.635 -19.484 1.00 84.94 395 PRO A CA 1
ATOM 3030 C C . PRO A 1 395 ? 3.262 -6.331 -18.567 1.00 84.94 395 PRO A C 1
ATOM 3032 O O . PRO A 1 395 ? 2.833 -7.460 -18.803 1.00 84.94 395 PRO A O 1
ATOM 3035 N N . LYS A 1 396 ? 2.967 -5.674 -17.450 1.00 86.44 396 LYS A N 1
ATOM 3036 C CA . LYS A 1 396 ? 2.118 -6.206 -16.388 1.00 86.44 396 LYS A CA 1
ATOM 3037 C C . LYS A 1 396 ? 0.806 -5.444 -16.256 1.00 86.44 396 LYS A C 1
ATOM 3039 O O . LYS A 1 396 ? -0.169 -6.050 -15.857 1.00 86.44 396 LYS A O 1
ATOM 3044 N N . ASN A 1 397 ? 0.766 -4.145 -16.532 1.00 87.38 397 ASN A N 1
ATOM 3045 C CA . ASN A 1 397 ? -0.428 -3.327 -16.299 1.00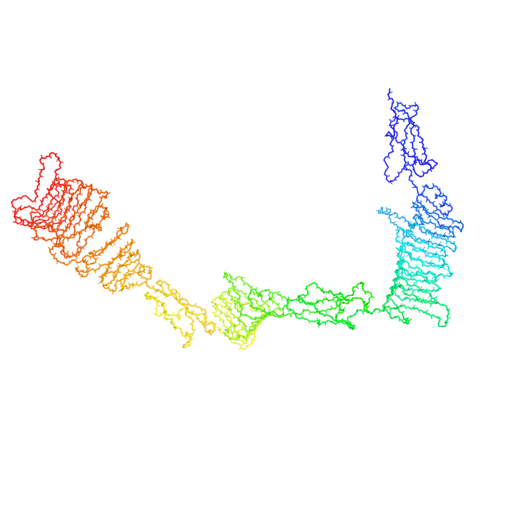 87.38 397 ASN A CA 1
ATOM 3046 C C . ASN A 1 397 ? -1.400 -3.404 -17.481 1.00 87.38 397 ASN A C 1
ATOM 3048 O O . ASN A 1 397 ? -1.044 -3.893 -18.543 1.00 87.38 397 ASN A O 1
ATOM 3052 N N . VAL A 1 398 ? -2.626 -2.921 -17.307 1.00 85.69 398 VAL A N 1
ATOM 3053 C CA . VAL A 1 398 ? -3.587 -2.802 -18.410 1.00 85.69 398 VAL A CA 1
ATOM 3054 C C . VAL A 1 398 ? -3.076 -1.800 -19.438 1.00 85.69 398 VAL A C 1
ATOM 3056 O O . VAL A 1 398 ? -2.568 -0.735 -19.084 1.00 85.69 398 VAL A O 1
ATOM 3059 N N . GLY A 1 399 ? -3.220 -2.142 -20.715 1.00 88.00 399 GLY A N 1
ATOM 3060 C CA . GLY A 1 399 ? -2.802 -1.285 -21.818 1.00 88.00 399 GLY A CA 1
ATOM 3061 C C . GLY A 1 399 ? -2.382 -2.052 -23.066 1.00 88.00 399 GLY A C 1
ATOM 3062 O O . GLY A 1 399 ? -2.358 -3.284 -23.095 1.00 88.00 399 GLY A O 1
ATOM 3063 N N . GLU A 1 400 ? -2.047 -1.286 -24.101 1.00 91.81 400 GLU A N 1
ATOM 3064 C CA . GLU A 1 400 ? -1.503 -1.797 -25.357 1.00 91.81 400 GLU A CA 1
ATOM 3065 C C . GLU A 1 400 ? 0.022 -1.914 -25.266 1.00 91.81 400 GLU A C 1
ATOM 3067 O O . GLU A 1 400 ? 0.720 -0.969 -24.889 1.00 91.81 400 GLU A O 1
ATOM 3072 N N . TYR A 1 401 ? 0.548 -3.080 -25.633 1.00 91.38 401 TYR A N 1
ATOM 3073 C CA . TYR A 1 401 ? 1.973 -3.385 -25.612 1.00 91.38 401 TYR A CA 1
ATOM 3074 C C . TYR A 1 401 ? 2.463 -3.826 -26.983 1.00 91.38 401 TYR A C 1
ATOM 3076 O O . TYR A 1 401 ? 1.735 -4.419 -27.775 1.00 91.38 401 TYR A O 1
ATOM 3084 N N . THR A 1 402 ? 3.746 -3.577 -27.242 1.00 89.19 402 THR A N 1
ATOM 3085 C CA . THR A 1 402 ? 4.418 -3.987 -28.477 1.00 89.19 402 THR A CA 1
ATOM 3086 C C . THR A 1 402 ? 5.432 -5.097 -28.214 1.00 89.19 402 THR A C 1
ATOM 3088 O O . THR A 1 402 ? 6.165 -5.088 -27.220 1.00 89.19 402 THR A O 1
ATOM 3091 N N . VAL A 1 403 ? 5.492 -6.059 -29.134 1.00 90.38 403 VAL A N 1
ATOM 3092 C CA . VAL A 1 403 ? 6.550 -7.071 -29.223 1.00 90.38 403 VAL A CA 1
ATOM 3093 C C . VAL A 1 403 ? 7.308 -6.874 -30.530 1.00 90.38 403 VAL A C 1
ATOM 3095 O O . VAL A 1 403 ? 6.704 -6.753 -31.595 1.00 90.38 403 VAL A O 1
ATOM 3098 N N . SER A 1 404 ? 8.637 -6.807 -30.448 1.00 88.81 404 SER A N 1
ATOM 3099 C CA . SER A 1 404 ? 9.525 -6.637 -31.601 1.00 88.81 404 SER A CA 1
ATOM 3100 C C . SER A 1 404 ? 10.343 -7.900 -31.834 1.00 88.81 404 SER A C 1
ATOM 3102 O O . SER A 1 404 ? 11.063 -8.352 -30.945 1.00 88.81 404 SER A O 1
ATOM 3104 N N . ILE A 1 405 ? 10.245 -8.456 -33.038 1.00 87.75 405 ILE A N 1
ATOM 3105 C CA . ILE A 1 405 ? 10.893 -9.707 -33.443 1.00 87.75 405 ILE A CA 1
ATOM 3106 C C . ILE A 1 405 ? 11.882 -9.374 -34.561 1.00 87.75 405 ILE A C 1
ATOM 3108 O O . ILE A 1 405 ? 11.509 -8.766 -35.564 1.00 87.75 405 ILE A O 1
ATOM 3112 N N . SER A 1 406 ? 13.151 -9.743 -34.393 1.00 81.31 406 SER A N 1
ATOM 3113 C CA . SER A 1 406 ? 14.241 -9.433 -35.331 1.00 81.31 406 SER A CA 1
ATOM 3114 C C . SER A 1 406 ? 15.212 -10.602 -35.475 1.00 81.31 406 SER A C 1
ATOM 3116 O O . SER A 1 406 ? 15.229 -11.499 -34.641 1.00 81.31 406 SER A O 1
ATOM 3118 N N . ILE A 1 407 ? 16.031 -10.613 -36.527 1.00 70.19 407 ILE A N 1
ATOM 3119 C CA . ILE A 1 407 ? 17.042 -11.659 -36.750 1.00 70.19 407 ILE A CA 1
ATOM 3120 C C . ILE A 1 407 ? 18.430 -11.117 -36.361 1.00 70.19 407 ILE A C 1
ATOM 3122 O O . ILE A 1 407 ? 18.804 -10.040 -36.838 1.00 70.19 407 ILE A O 1
ATOM 3126 N N . PRO A 1 408 ? 19.221 -11.824 -35.528 1.00 59.59 408 PRO A N 1
ATOM 3127 C CA . PRO A 1 408 ? 20.566 -11.392 -35.160 1.00 59.59 408 PRO A CA 1
ATOM 3128 C C . PRO A 1 408 ? 21.475 -11.287 -36.393 1.00 59.59 408 PRO A C 1
ATOM 3130 O O . PRO A 1 408 ? 21.526 -12.198 -37.220 1.00 59.59 408 PRO A O 1
ATOM 3133 N N . LYS A 1 409 ? 22.250 -10.198 -36.487 1.00 54.25 409 LYS A N 1
ATOM 3134 C CA . LYS A 1 409 ? 23.147 -9.877 -37.618 1.00 54.25 409 LYS A CA 1
ATOM 3135 C C . LYS A 1 409 ? 24.199 -10.955 -37.962 1.00 54.25 409 LYS A C 1
ATOM 3137 O O . LYS A 1 409 ? 24.823 -10.844 -39.010 1.00 54.25 409 LYS A O 1
ATOM 3142 N N . SER A 1 410 ? 24.429 -11.966 -37.120 1.00 46.38 410 SER A N 1
ATOM 3143 C CA . SER A 1 410 ? 25.641 -12.800 -37.169 1.00 46.38 410 SER A CA 1
ATOM 3144 C C . SER A 1 410 ? 25.539 -14.145 -37.900 1.00 46.38 410 SER A C 1
ATOM 3146 O O . SER A 1 410 ? 26.579 -14.746 -38.148 1.00 46.38 410 SER A O 1
ATOM 3148 N N . ASN A 1 411 ? 24.356 -14.646 -38.272 1.00 46.75 411 ASN A N 1
ATOM 3149 C CA . ASN A 1 411 ? 24.243 -16.026 -38.776 1.00 46.75 411 ASN A CA 1
ATOM 3150 C C . ASN A 1 411 ? 23.680 -16.069 -40.209 1.00 46.75 411 ASN A C 1
ATOM 3152 O O . ASN A 1 411 ? 22.484 -15.940 -40.458 1.00 46.75 411 ASN A O 1
ATOM 3156 N N . GLY A 1 412 ? 24.574 -16.261 -41.180 1.00 46.66 412 GLY A N 1
ATOM 3157 C CA . GLY A 1 412 ? 24.325 -16.164 -42.624 1.00 46.66 412 GLY A CA 1
ATOM 3158 C C . GLY A 1 412 ? 23.466 -17.258 -43.280 1.00 46.66 412 GLY A C 1
ATOM 3159 O O . GLY A 1 412 ? 23.578 -17.425 -44.486 1.00 46.66 412 GLY A O 1
ATOM 3160 N N . LYS A 1 413 ? 22.614 -17.992 -42.549 1.00 50.44 413 LYS A N 1
ATOM 3161 C CA . LYS A 1 413 ? 21.881 -19.171 -43.072 1.00 50.44 413 LYS A CA 1
ATOM 3162 C C . LYS A 1 413 ? 20.351 -19.138 -42.909 1.00 50.44 413 LYS A C 1
ATOM 3164 O O . LYS A 1 413 ? 19.726 -20.192 -42.859 1.00 50.44 413 LYS A O 1
ATOM 3169 N N . TYR A 1 414 ? 19.725 -17.964 -42.820 1.00 54.12 414 TYR A N 1
ATOM 3170 C CA . TYR A 1 414 ? 18.275 -17.882 -42.581 1.00 54.12 414 TYR A CA 1
ATOM 3171 C C . TYR A 1 414 ? 17.467 -17.416 -43.794 1.00 54.12 414 TYR A C 1
ATOM 3173 O O . TYR A 1 414 ? 17.876 -16.504 -44.511 1.00 54.12 414 TYR A O 1
ATOM 3181 N N . THR A 1 415 ? 16.297 -18.043 -43.958 1.00 53.31 415 THR A N 1
ATOM 3182 C CA . THR A 1 415 ? 15.297 -17.826 -45.018 1.00 53.31 415 THR A CA 1
ATOM 3183 C C . THR A 1 415 ? 14.652 -16.438 -44.974 1.00 53.31 415 THR A C 1
ATOM 3185 O O . THR A 1 415 ? 14.193 -15.958 -46.009 1.00 53.31 415 THR A O 1
ATOM 3188 N N . TYR A 1 416 ? 14.631 -15.784 -43.804 1.00 58.66 416 TYR A N 1
ATOM 3189 C CA . TYR A 1 416 ? 14.021 -14.466 -43.606 1.00 58.66 416 TYR A CA 1
ATOM 3190 C C . TYR A 1 416 ? 15.040 -13.395 -43.161 1.00 58.66 416 TYR A C 1
ATOM 3192 O O . TYR A 1 416 ? 16.104 -13.722 -42.636 1.00 58.66 416 TYR A O 1
ATOM 3200 N N . GLY A 1 417 ? 14.722 -12.112 -43.372 1.00 62.06 417 GLY A N 1
ATOM 3201 C CA . GLY A 1 417 ? 15.492 -10.933 -42.943 1.00 62.06 417 GLY A CA 1
ATOM 3202 C C . GLY A 1 417 ? 14.591 -9.775 -42.478 1.00 62.06 417 GLY A C 1
ATOM 3203 O O . GLY A 1 417 ? 13.444 -9.669 -42.911 1.00 62.06 417 GLY A O 1
ATOM 3204 N N . GLY A 1 418 ? 15.103 -8.893 -41.609 1.00 68.62 418 GLY A N 1
ATOM 3205 C CA . GLY A 1 418 ? 14.393 -7.698 -41.117 1.00 68.62 418 GLY A CA 1
ATOM 3206 C C . GLY A 1 418 ? 13.839 -7.816 -39.690 1.00 68.62 418 GLY A C 1
ATOM 3207 O O . GLY A 1 418 ? 14.207 -8.723 -38.943 1.00 68.62 418 GLY A O 1
ATOM 3208 N N . ALA A 1 419 ? 12.980 -6.865 -39.312 1.00 80.19 419 ALA A N 1
ATOM 3209 C CA . ALA A 1 419 ? 12.270 -6.834 -38.034 1.00 80.19 419 ALA A CA 1
ATOM 3210 C C . ALA A 1 419 ? 10.777 -6.548 -38.253 1.00 80.19 419 ALA A C 1
ATOM 3212 O O . ALA A 1 419 ? 10.412 -5.847 -39.202 1.00 80.19 419 ALA A O 1
ATOM 3213 N N . VAL A 1 420 ? 9.931 -7.080 -37.373 1.00 87.00 420 VAL A N 1
ATOM 3214 C CA . VAL A 1 420 ? 8.486 -6.824 -37.333 1.00 87.00 420 VAL A CA 1
ATOM 3215 C C . VAL A 1 420 ? 8.065 -6.476 -35.908 1.00 87.00 420 VAL A C 1
ATOM 3217 O O . VAL A 1 420 ? 8.586 -7.051 -34.950 1.00 87.00 420 VAL A O 1
ATOM 3220 N N . SER A 1 421 ? 7.122 -5.545 -35.780 1.00 89.06 421 SER A N 1
ATOM 3221 C CA . SER A 1 421 ? 6.487 -5.193 -34.511 1.00 89.06 421 SER A CA 1
ATOM 3222 C C . SER A 1 421 ? 4.999 -5.525 -34.577 1.00 89.06 421 SER A C 1
ATOM 3224 O O . SER A 1 421 ? 4.336 -5.187 -35.557 1.00 89.06 421 SER A O 1
ATOM 3226 N N . LEU A 1 422 ? 4.496 -6.201 -33.548 1.00 90.88 422 LEU A N 1
ATOM 3227 C CA . LEU A 1 422 ? 3.088 -6.571 -33.376 1.00 90.88 422 LEU A CA 1
ATOM 3228 C C . LEU A 1 422 ? 2.583 -6.009 -32.042 1.00 90.88 422 LEU A C 1
ATOM 3230 O O . LEU A 1 422 ? 3.382 -5.823 -31.118 1.00 90.88 422 LEU A O 1
ATOM 3234 N N . THR A 1 423 ? 1.280 -5.752 -31.939 1.00 91.94 423 THR A N 1
ATOM 3235 C CA . THR A 1 423 ? 0.631 -5.285 -30.707 1.00 91.94 423 THR A CA 1
ATOM 3236 C C . THR A 1 423 ? -0.198 -6.386 -30.048 1.00 91.94 423 THR A C 1
ATOM 3238 O O . THR A 1 423 ? -0.746 -7.260 -30.721 1.00 91.94 423 THR A O 1
ATOM 3241 N N . TYR A 1 424 ? -0.276 -6.347 -28.718 1.00 93.44 424 TYR A N 1
ATOM 3242 C CA . TYR A 1 424 ? -1.219 -7.127 -27.917 1.00 93.44 424 TYR A CA 1
ATOM 3243 C C . TYR A 1 424 ? -1.727 -6.279 -26.745 1.00 93.44 424 TYR A C 1
ATOM 3245 O O . TYR A 1 424 ? -1.019 -5.394 -26.262 1.00 93.44 424 TYR A O 1
ATOM 3253 N N . ASN A 1 425 ? -2.944 -6.560 -26.283 1.00 92.12 425 ASN A N 1
ATOM 3254 C CA . ASN A 1 425 ? -3.610 -5.804 -25.226 1.00 92.12 425 ASN A CA 1
ATOM 3255 C C . ASN A 1 425 ? -3.732 -6.619 -23.938 1.00 92.12 425 ASN A C 1
ATOM 3257 O O . ASN A 1 425 ? -4.193 -7.762 -23.960 1.00 92.12 425 ASN A O 1
ATOM 3261 N N . ILE A 1 426 ? -3.373 -6.005 -22.810 1.00 90.75 426 ILE A N 1
ATOM 3262 C CA . ILE A 1 426 ? -3.724 -6.505 -21.479 1.00 90.75 426 ILE A CA 1
ATOM 3263 C C . ILE A 1 426 ? -5.022 -5.815 -21.064 1.00 90.75 426 ILE A C 1
ATOM 3265 O O . ILE A 1 426 ? -5.042 -4.597 -20.883 1.00 90.75 426 ILE A O 1
ATOM 3269 N N . LYS A 1 427 ? -6.108 -6.581 -20.952 1.00 88.38 427 LYS A N 1
ATOM 3270 C CA . LYS A 1 427 ? -7.426 -6.106 -20.521 1.00 88.38 427 LYS A CA 1
ATOM 3271 C C . LYS A 1 427 ? -7.525 -6.074 -18.997 1.00 88.38 427 LYS A C 1
ATOM 3273 O O . LYS A 1 427 ? -6.838 -6.865 -18.341 1.00 88.38 427 LYS A O 1
ATOM 3278 N N . PRO A 1 428 ? -8.369 -5.192 -18.432 1.00 85.00 428 PRO A N 1
ATOM 3279 C CA . PRO A 1 428 ? -8.690 -5.230 -17.016 1.00 85.00 428 PRO A CA 1
ATOM 3280 C C . PRO A 1 428 ? -9.063 -6.633 -16.545 1.00 85.00 428 PRO A C 1
ATOM 3282 O O . PRO A 1 428 ? -9.769 -7.360 -17.235 1.00 85.00 428 PRO A O 1
ATOM 3285 N N . GLY A 1 429 ? -8.530 -7.019 -15.391 1.00 85.81 429 GLY A N 1
ATOM 3286 C CA . GLY A 1 429 ? -8.815 -8.306 -14.767 1.00 85.81 429 GLY A CA 1
ATOM 3287 C C . GLY A 1 429 ? -9.864 -8.198 -13.667 1.00 85.81 429 GLY A C 1
ATOM 3288 O O . GLY A 1 429 ? -10.339 -7.109 -13.328 1.00 85.81 429 GLY A O 1
ATOM 3289 N N . ILE A 1 430 ? -10.151 -9.335 -13.038 1.00 87.38 430 ILE A N 1
ATOM 3290 C CA . ILE A 1 430 ? -10.930 -9.403 -11.801 1.00 87.38 430 ILE A CA 1
ATOM 3291 C C . ILE A 1 430 ? -9.966 -9.546 -10.621 1.00 87.38 430 ILE A C 1
ATOM 3293 O O . ILE A 1 430 ? -9.112 -10.432 -10.598 1.00 87.38 430 ILE A O 1
ATOM 3297 N N . CYS A 1 431 ? -10.091 -8.673 -9.623 1.00 88.06 431 CYS A N 1
ATOM 3298 C CA . CYS A 1 431 ? -9.355 -8.814 -8.373 1.00 88.06 431 CYS A CA 1
ATOM 3299 C C . CYS A 1 431 ? -10.140 -9.683 -7.395 1.00 88.06 431 CYS A C 1
ATOM 3301 O O . CYS A 1 431 ? -11.295 -9.392 -7.103 1.00 88.06 431 CYS A O 1
ATOM 3303 N N . HIS A 1 432 ? -9.496 -10.700 -6.835 1.00 89.00 432 HIS A N 1
ATOM 3304 C CA . HIS A 1 432 ? -10.079 -11.560 -5.811 1.00 89.00 432 HIS A CA 1
ATOM 3305 C C . HIS A 1 432 ? -9.552 -11.142 -4.432 1.00 89.00 432 HIS A C 1
ATOM 3307 O O . HIS A 1 432 ? -8.380 -11.343 -4.101 1.00 89.00 432 HIS A O 1
ATOM 3313 N N . LEU A 1 433 ? -10.404 -10.505 -3.630 1.00 88.75 433 LEU A N 1
ATOM 3314 C CA . LEU A 1 433 ? -10.052 -9.953 -2.329 1.00 88.75 433 LEU A CA 1
ATOM 3315 C C . LEU A 1 433 ? -10.361 -10.957 -1.212 1.00 88.75 433 LEU A C 1
ATOM 3317 O O . LEU A 1 433 ? -11.514 -11.278 -0.932 1.00 88.75 433 LEU A O 1
ATOM 3321 N N . THR A 1 434 ? -9.313 -11.411 -0.526 1.00 86.44 434 THR A N 1
ATOM 3322 C CA . THR A 1 434 ? -9.412 -12.389 0.576 1.00 86.44 434 THR A CA 1
ATOM 3323 C C . THR A 1 434 ? -9.087 -11.802 1.953 1.00 86.44 434 THR A C 1
ATOM 3325 O O . THR A 1 434 ? -9.230 -12.492 2.961 1.00 86.44 434 THR A O 1
ATOM 3328 N N . ARG A 1 435 ? -8.586 -10.558 2.028 1.00 84.06 435 ARG A N 1
ATOM 3329 C CA . ARG A 1 435 ? -8.134 -9.909 3.276 1.00 84.06 435 ARG A CA 1
ATOM 3330 C C . ARG A 1 435 ? -8.329 -8.393 3.232 1.00 84.06 435 ARG A C 1
ATOM 3332 O O . ARG A 1 435 ? -8.151 -7.775 2.185 1.00 84.06 435 ARG A O 1
ATOM 3339 N N . SER A 1 436 ? -8.590 -7.782 4.388 1.00 83.38 436 SER A N 1
ATOM 3340 C CA . SER A 1 436 ? -8.831 -6.336 4.528 1.00 83.38 436 SER A CA 1
ATOM 3341 C C . SER A 1 436 ? -7.623 -5.453 4.203 1.00 83.38 436 SER A C 1
ATOM 3343 O O . SER A 1 436 ? -7.787 -4.379 3.628 1.00 83.38 436 SER A O 1
ATOM 3345 N N . SER A 1 437 ? -6.396 -5.906 4.486 1.00 82.81 437 SER A N 1
ATOM 3346 C CA . SER A 1 437 ? -5.168 -5.126 4.246 1.00 82.81 437 SER A CA 1
ATOM 3347 C C . SER A 1 437 ? -4.910 -4.793 2.772 1.00 82.81 437 SER A C 1
ATOM 3349 O O . SER A 1 437 ? -4.135 -3.886 2.477 1.00 82.81 437 SER A O 1
ATOM 3351 N N . SER A 1 438 ? -5.551 -5.509 1.847 1.00 83.75 438 SER A N 1
ATOM 3352 C CA . SER A 1 438 ? -5.417 -5.308 0.402 1.00 83.75 438 SER A CA 1
ATOM 3353 C C . SER A 1 438 ? -6.570 -4.508 -0.209 1.00 83.75 438 SER A C 1
ATOM 3355 O O . SER A 1 438 ? -6.566 -4.295 -1.416 1.00 83.75 438 SER A O 1
ATOM 3357 N N . PHE A 1 439 ? -7.547 -4.052 0.585 1.00 86.00 439 PHE A N 1
ATOM 3358 C CA . PHE A 1 439 ? -8.766 -3.405 0.083 1.00 86.00 439 PHE A CA 1
ATOM 3359 C C . PHE A 1 439 ? -8.458 -2.154 -0.759 1.00 86.00 439 PHE A C 1
ATOM 3361 O O . PHE A 1 439 ? -8.745 -2.122 -1.955 1.00 86.00 439 PHE A O 1
ATOM 3368 N N . ASN A 1 440 ? -7.782 -1.161 -0.168 1.00 81.31 440 ASN A N 1
ATOM 3369 C CA . ASN A 1 440 ? -7.475 0.101 -0.852 1.00 81.31 440 ASN A CA 1
ATOM 3370 C C . ASN A 1 440 ? -6.535 -0.093 -2.049 1.00 81.31 440 ASN A C 1
ATOM 3372 O O . ASN A 1 440 ? -6.734 0.527 -3.088 1.00 81.31 440 ASN A O 1
ATOM 3376 N N . SER A 1 441 ? -5.522 -0.959 -1.938 1.00 81.62 441 SER A N 1
ATOM 3377 C CA . SER A 1 441 ? -4.585 -1.203 -3.042 1.00 81.62 441 SER A CA 1
ATOM 3378 C C . SER A 1 441 ? -5.212 -1.975 -4.205 1.00 81.62 441 SER A C 1
ATOM 3380 O O . SER A 1 441 ? -4.735 -1.845 -5.328 1.00 81.62 441 SER A O 1
ATOM 3382 N N . SER A 1 442 ? -6.266 -2.757 -3.955 1.00 85.12 442 SER A N 1
ATOM 3383 C CA . SER A 1 442 ? -6.999 -3.483 -4.999 1.00 85.12 442 SER A CA 1
ATOM 3384 C C . SER A 1 442 ? -7.945 -2.562 -5.765 1.00 85.12 442 SER A C 1
ATOM 3386 O O . SER A 1 442 ? -7.977 -2.619 -6.988 1.00 85.12 442 SER A O 1
ATOM 3388 N N . LEU A 1 443 ? -8.651 -1.671 -5.063 1.00 81.19 443 LEU A N 1
ATOM 3389 C CA . LEU A 1 443 ? -9.587 -0.714 -5.666 1.00 81.19 443 LEU A CA 1
ATOM 3390 C C . LEU A 1 443 ? -8.898 0.484 -6.332 1.00 81.19 443 LEU A C 1
ATOM 3392 O O . LEU A 1 443 ? -9.399 1.001 -7.322 1.00 81.19 443 LEU A O 1
ATOM 3396 N N . ALA A 1 444 ? -7.735 0.914 -5.831 1.00 78.19 444 ALA A N 1
ATOM 3397 C CA . ALA A 1 444 ? -6.946 1.981 -6.456 1.00 78.19 444 ALA A CA 1
ATOM 3398 C C . ALA A 1 444 ? -6.178 1.516 -7.708 1.00 78.19 444 ALA A C 1
ATOM 3400 O O . ALA A 1 444 ? -5.549 2.326 -8.390 1.00 78.19 444 ALA A O 1
ATOM 3401 N N . ASN A 1 445 ? -6.169 0.212 -7.994 1.00 74.62 445 ASN A N 1
ATOM 3402 C CA . ASN A 1 445 ? -5.450 -0.335 -9.129 1.00 74.62 445 ASN A CA 1
ATOM 3403 C C . ASN A 1 445 ? -6.344 -0.324 -10.372 1.00 74.62 445 ASN A C 1
ATOM 3405 O O . ASN A 1 445 ? -7.162 -1.219 -10.562 1.00 74.62 445 ASN A O 1
ATOM 3409 N N . ALA A 1 446 ? -6.114 0.654 -11.250 1.00 78.12 446 ALA A N 1
ATOM 3410 C CA . ALA A 1 446 ? -6.817 0.806 -12.526 1.00 78.12 446 ALA A CA 1
ATOM 3411 C C . ALA A 1 446 ? -6.659 -0.394 -13.490 1.00 78.12 446 ALA A C 1
ATOM 3413 O O . ALA A 1 446 ? -7.231 -0.391 -14.577 1.00 78.12 446 ALA A O 1
ATOM 3414 N N . ASN A 1 447 ? -5.888 -1.421 -13.115 1.00 83.69 447 ASN A N 1
ATOM 3415 C CA . ASN A 1 447 ? -5.777 -2.664 -13.866 1.00 83.69 447 ASN A CA 1
ATOM 3416 C C . ASN A 1 447 ? -6.937 -3.652 -13.630 1.00 83.69 447 ASN A C 1
ATOM 3418 O O . ASN A 1 447 ? -6.968 -4.696 -14.282 1.00 83.69 447 ASN A O 1
ATOM 3422 N N . TYR A 1 448 ? -7.846 -3.390 -12.688 1.00 84.12 448 TYR A N 1
ATOM 3423 C CA . TYR A 1 448 ? -9.005 -4.248 -12.435 1.00 84.12 448 TYR A CA 1
ATOM 3424 C C . TYR A 1 448 ? -10.302 -3.544 -12.829 1.00 84.12 448 TYR A C 1
ATOM 3426 O O . TYR A 1 448 ? -10.508 -2.386 -12.484 1.00 84.12 448 TYR A O 1
ATOM 3434 N N . GLU A 1 449 ? -11.191 -4.260 -13.513 1.00 83.88 449 GLU A N 1
ATOM 3435 C CA . GLU A 1 449 ? -12.552 -3.784 -13.816 1.00 83.88 449 GLU A CA 1
ATOM 3436 C C . GLU A 1 449 ? -13.494 -4.026 -12.631 1.00 83.88 449 GLU A C 1
ATOM 3438 O O . GLU A 1 449 ? -14.402 -3.242 -12.355 1.00 83.88 449 GLU A O 1
ATOM 3443 N N . LYS A 1 450 ? -13.250 -5.113 -11.891 1.00 88.94 450 LYS A N 1
ATOM 3444 C CA . LYS A 1 450 ? -14.090 -5.548 -10.778 1.00 88.94 450 LYS A CA 1
ATOM 3445 C C . LYS A 1 450 ? -13.254 -6.160 -9.659 1.00 88.94 450 LYS A C 1
ATOM 3447 O O . LYS A 1 450 ? -12.316 -6.913 -9.913 1.00 88.94 450 LYS A O 1
ATOM 3452 N N . VAL A 1 451 ? -13.628 -5.881 -8.415 1.00 91.44 451 VAL A N 1
ATOM 3453 C CA . VAL A 1 451 ? -13.108 -6.525 -7.206 1.00 91.44 451 VAL A CA 1
ATOM 3454 C C . VAL A 1 451 ? -14.203 -7.423 -6.630 1.00 91.44 451 VAL A C 1
ATOM 3456 O O . VAL A 1 451 ? -15.293 -6.951 -6.320 1.00 91.44 451 VAL A O 1
ATOM 3459 N N . LEU A 1 452 ? -13.921 -8.718 -6.494 1.00 92.69 452 LEU A N 1
ATOM 3460 C CA . LEU A 1 452 ? -14.789 -9.714 -5.868 1.00 92.69 452 LEU A CA 1
ATOM 3461 C C . LEU A 1 452 ? -14.271 -10.046 -4.477 1.00 92.69 452 LEU A C 1
ATOM 3463 O O . LEU A 1 452 ? -13.082 -10.317 -4.312 1.00 92.69 452 LEU A O 1
ATOM 3467 N N . LEU A 1 453 ? -15.152 -10.109 -3.484 1.00 92.81 453 LEU A N 1
ATOM 3468 C CA . LEU A 1 453 ? -14.792 -10.754 -2.226 1.00 92.81 453 LEU A CA 1
ATOM 3469 C C . LEU A 1 453 ? -14.760 -12.283 -2.396 1.00 92.81 453 LEU A C 1
ATOM 3471 O O . LEU A 1 453 ? -15.633 -12.882 -3.024 1.00 92.81 453 LEU A O 1
ATOM 3475 N N . GLU A 1 454 ? -13.750 -12.916 -1.809 1.00 91.12 454 GLU A N 1
ATOM 3476 C CA . GLU A 1 454 ? -13.633 -14.380 -1.675 1.00 91.12 454 GLU A CA 1
ATOM 3477 C C . GLU A 1 454 ? -13.513 -14.833 -0.213 1.00 91.12 454 GLU A C 1
ATOM 3479 O O . GLU A 1 454 ? -13.389 -16.022 0.097 1.00 91.12 454 GLU A O 1
ATOM 3484 N N . ALA A 1 455 ? -13.536 -13.875 0.706 1.00 89.94 455 ALA A N 1
ATOM 3485 C CA . ALA A 1 455 ? -13.596 -14.091 2.137 1.00 89.94 455 ALA A CA 1
ATOM 3486 C C . ALA A 1 455 ? -14.380 -12.946 2.781 1.00 89.94 455 ALA A C 1
ATOM 3488 O O . ALA A 1 455 ? -14.549 -11.884 2.180 1.00 89.94 455 ALA A O 1
ATOM 3489 N N . ASP A 1 456 ? -14.836 -13.157 4.014 1.00 90.81 456 ASP A N 1
ATOM 3490 C CA . ASP A 1 456 ? -15.405 -12.068 4.802 1.00 90.81 456 ASP A CA 1
ATOM 3491 C C . ASP A 1 456 ? -14.302 -11.039 5.102 1.00 90.81 456 ASP A C 1
ATOM 3493 O O . ASP A 1 456 ? -13.180 -11.394 5.477 1.00 90.81 456 ASP A O 1
ATOM 3497 N N . VAL A 1 457 ? -14.613 -9.759 4.914 1.00 90.94 457 VAL A N 1
ATOM 3498 C CA . VAL A 1 457 ? -13.662 -8.653 5.058 1.00 90.94 457 VAL A CA 1
ATOM 3499 C C . VAL A 1 457 ? -14.154 -7.706 6.142 1.00 90.94 457 VAL A C 1
ATOM 3501 O O . VAL A 1 457 ? -15.258 -7.183 6.049 1.00 90.94 457 VAL A O 1
ATOM 3504 N N . ASP A 1 458 ? -13.319 -7.457 7.151 1.00 90.44 458 ASP A N 1
ATOM 3505 C CA . ASP A 1 458 ? -13.573 -6.456 8.193 1.00 90.44 458 ASP A CA 1
ATOM 3506 C C . ASP A 1 458 ? -12.659 -5.239 8.001 1.00 90.44 458 ASP A C 1
ATOM 3508 O O . ASP A 1 458 ? -11.429 -5.320 8.107 1.00 90.44 458 ASP A O 1
ATOM 3512 N N . LEU A 1 459 ? -13.280 -4.109 7.681 1.00 89.00 459 LEU A N 1
ATOM 3513 C CA . LEU A 1 459 ? -12.684 -2.789 7.553 1.00 89.00 459 LEU A CA 1
ATOM 3514 C C . LEU A 1 459 ? -12.829 -2.053 8.887 1.00 89.00 459 LEU A C 1
ATOM 3516 O O . LEU A 1 459 ? -13.638 -1.136 9.046 1.00 89.00 459 LEU A O 1
ATOM 3520 N N . GLY A 1 460 ? -12.042 -2.487 9.866 1.00 79.06 460 GLY A N 1
ATOM 3521 C CA . GLY A 1 460 ? -12.015 -1.907 11.202 1.00 79.06 460 GLY A CA 1
ATOM 3522 C C . GLY A 1 460 ? -10.804 -1.009 11.440 1.00 79.06 460 GLY A C 1
ATOM 3523 O O . GLY A 1 460 ? -9.697 -1.302 10.990 1.00 79.06 460 GLY A O 1
ATOM 3524 N N . ASN A 1 461 ? -10.992 0.063 12.212 1.00 67.88 461 ASN A N 1
ATOM 3525 C CA . ASN A 1 461 ? -9.883 0.742 12.878 1.00 67.88 461 ASN A CA 1
ATOM 3526 C C . ASN A 1 461 ? -9.709 0.187 14.300 1.00 67.88 461 ASN A C 1
ATOM 3528 O O . ASN A 1 461 ? -10.531 0.458 15.179 1.00 67.88 461 ASN A O 1
ATOM 3532 N N . THR A 1 462 ? -8.609 -0.526 14.553 1.00 56.50 462 THR A N 1
ATOM 3533 C CA . THR A 1 462 ? -8.254 -1.060 15.882 1.00 56.50 462 THR A CA 1
ATOM 3534 C C . THR A 1 462 ? -8.070 0.041 16.940 1.00 56.50 462 THR A C 1
ATOM 3536 O O . THR A 1 462 ? -8.143 -0.237 18.132 1.00 56.50 462 THR A O 1
ATOM 3539 N N . TYR A 1 463 ? -7.855 1.295 16.524 1.00 53.69 463 TYR A N 1
ATOM 3540 C CA . TYR A 1 463 ? -7.563 2.432 17.405 1.00 53.69 463 TYR A CA 1
ATOM 3541 C C . TYR A 1 463 ? -8.766 3.345 17.701 1.00 53.69 463 TYR A C 1
ATOM 3543 O O . TYR A 1 463 ? -8.599 4.348 18.389 1.00 53.69 463 TYR A O 1
ATOM 3551 N N . GLY A 1 464 ? -9.969 3.037 17.197 1.00 53.66 464 GLY A N 1
ATOM 3552 C CA . GLY A 1 464 ? -11.199 3.762 17.562 1.00 53.66 464 GLY A CA 1
ATOM 3553 C C . GLY A 1 464 ? -11.292 5.224 17.090 1.00 53.66 464 GLY A C 1
ATOM 3554 O O . GLY A 1 464 ? -12.134 5.968 17.584 1.00 53.66 464 GLY A O 1
ATOM 3555 N N . LEU A 1 465 ? -10.452 5.657 16.142 1.00 51.09 465 LEU A N 1
ATOM 3556 C CA . LEU A 1 465 ? -10.509 7.004 15.560 1.00 51.09 465 LEU A CA 1
ATOM 3557 C C . LEU A 1 465 ? -11.421 7.009 14.322 1.00 51.09 465 LEU A C 1
ATOM 3559 O O . LEU A 1 465 ? -11.171 6.263 13.376 1.00 51.09 465 LEU A O 1
ATOM 3563 N N . SER A 1 466 ? -12.427 7.887 14.303 1.00 53.81 466 SER A N 1
ATOM 3564 C CA . SER A 1 466 ? -13.466 8.029 13.262 1.00 53.81 466 SER A CA 1
ATOM 3565 C C . SER A 1 466 ? -12.990 8.621 11.919 1.00 53.81 466 SER A C 1
ATOM 3567 O O . SER A 1 466 ? -13.806 9.048 11.102 1.00 53.81 466 SER A O 1
ATOM 3569 N N . SER A 1 467 ? -11.678 8.678 11.666 1.00 62.44 467 SER A N 1
ATOM 3570 C CA . SER A 1 467 ? -11.091 9.345 10.493 1.00 62.44 467 SER A CA 1
ATOM 3571 C C . SER A 1 467 ? -10.675 8.412 9.350 1.00 62.44 467 SER A C 1
ATOM 3573 O O . SER A 1 467 ? -10.310 8.902 8.281 1.00 62.44 467 SER A O 1
ATOM 3575 N N . TYR A 1 468 ? -10.721 7.086 9.527 1.00 77.56 468 TYR A N 1
ATOM 3576 C CA . TYR A 1 468 ? -10.365 6.161 8.447 1.00 77.56 468 TYR A CA 1
ATOM 3577 C C . TYR A 1 468 ? -11.451 6.135 7.372 1.00 77.56 468 TYR A C 1
ATOM 3579 O O . TYR A 1 468 ? -12.630 5.961 7.672 1.00 77.56 468 TYR A O 1
ATOM 3587 N N . THR A 1 469 ? -11.035 6.316 6.121 1.00 84.88 469 THR A N 1
ATOM 3588 C CA . THR A 1 469 ? -11.924 6.341 4.957 1.00 84.88 469 THR A CA 1
ATOM 3589 C C . THR A 1 469 ? -11.466 5.284 3.962 1.00 84.88 469 THR A C 1
ATOM 3591 O O . THR A 1 469 ? -10.277 5.181 3.660 1.00 84.88 469 THR A O 1
ATOM 3594 N N . TYR A 1 470 ? -12.419 4.499 3.479 1.00 88.56 470 TYR A N 1
ATOM 3595 C CA . TYR A 1 470 ? -12.268 3.520 2.417 1.00 88.56 470 TYR A CA 1
ATOM 3596 C C . TYR A 1 470 ? -13.094 4.001 1.235 1.00 88.56 470 TYR A C 1
ATOM 3598 O O . TYR A 1 470 ? -14.275 4.289 1.404 1.00 88.56 470 TYR A O 1
ATOM 3606 N N . THR A 1 471 ? -12.488 4.093 0.057 1.00 88.56 471 THR A N 1
ATOM 3607 C CA . THR A 1 471 ? -13.159 4.610 -1.140 1.00 88.56 471 THR A CA 1
ATOM 3608 C C . THR A 1 471 ? -13.185 3.536 -2.217 1.00 88.56 471 THR A C 1
ATOM 3610 O O . THR A 1 471 ? -12.154 2.939 -2.523 1.00 88.56 471 THR A O 1
ATOM 3613 N N . ILE A 1 472 ? -14.361 3.304 -2.794 1.00 90.25 472 ILE A N 1
ATOM 3614 C CA . ILE A 1 472 ? -14.540 2.625 -4.078 1.00 90.25 472 ILE A CA 1
ATOM 3615 C C . ILE A 1 472 ? -14.521 3.744 -5.122 1.00 90.25 472 ILE A C 1
ATOM 3617 O O . ILE A 1 472 ? -15.503 4.483 -5.183 1.00 90.25 472 ILE A O 1
ATOM 3621 N N . PRO A 1 473 ? -13.411 3.950 -5.849 1.00 87.50 473 PRO A N 1
ATOM 3622 C CA . PRO A 1 473 ? -13.257 5.097 -6.739 1.00 87.50 473 PRO A CA 1
ATOM 3623 C C . PRO A 1 473 ? -14.177 4.994 -7.958 1.00 87.50 473 PRO A C 1
ATOM 3625 O O . PRO A 1 473 ? -14.638 3.905 -8.307 1.00 87.50 473 PRO A O 1
ATOM 3628 N N . ASP A 1 474 ? -14.412 6.125 -8.623 1.00 85.56 474 ASP A N 1
ATOM 3629 C CA . ASP A 1 474 ? -15.156 6.165 -9.885 1.00 85.56 474 ASP A CA 1
ATOM 3630 C C . ASP A 1 474 ? -14.559 5.198 -10.930 1.00 85.56 474 ASP A C 1
ATOM 3632 O O . ASP A 1 474 ? -13.340 5.035 -11.036 1.00 85.56 474 ASP A O 1
ATOM 3636 N N . GLY A 1 475 ? -15.431 4.517 -11.675 1.00 82.56 475 GLY A N 1
ATOM 3637 C CA . GLY A 1 475 ? -15.073 3.464 -12.631 1.00 82.56 475 GLY A CA 1
ATOM 3638 C C . GLY A 1 475 ? -14.712 2.093 -12.035 1.00 82.56 475 GLY A C 1
ATOM 3639 O O . GLY A 1 475 ? -14.568 1.143 -12.801 1.00 82.56 475 GLY A O 1
ATOM 3640 N N . ALA A 1 476 ? -14.592 1.947 -10.708 1.00 87.38 476 ALA A N 1
ATOM 3641 C CA . ALA A 1 476 ? -14.347 0.654 -10.063 1.00 87.38 476 ALA A CA 1
ATOM 3642 C C . ALA A 1 476 ? -15.645 0.000 -9.567 1.00 87.38 476 ALA A C 1
ATOM 3644 O O . ALA A 1 476 ? -16.523 0.672 -9.028 1.00 87.38 476 ALA A O 1
ATOM 3645 N N . THR A 1 477 ? -15.729 -1.328 -9.672 1.00 92.88 477 THR A N 1
ATOM 3646 C CA . THR A 1 477 ? -16.843 -2.117 -9.119 1.00 92.88 477 THR A CA 1
ATOM 3647 C C . THR A 1 477 ? -16.361 -2.996 -7.968 1.00 92.88 477 THR A C 1
ATOM 3649 O O . THR A 1 477 ? -15.442 -3.793 -8.153 1.00 92.88 477 THR A O 1
ATOM 3652 N N . LEU A 1 478 ? -16.996 -2.916 -6.798 1.00 94.25 478 LEU A N 1
ATOM 3653 C CA . LEU A 1 478 ? -16.831 -3.875 -5.700 1.00 94.25 478 LEU A CA 1
ATOM 3654 C C . LEU A 1 478 ? -18.079 -4.749 -5.586 1.00 94.25 478 LEU A C 1
ATOM 3656 O O . LEU A 1 478 ? -19.175 -4.236 -5.394 1.00 94.25 478 LEU A O 1
ATOM 3660 N N . ASP A 1 479 ? -17.915 -6.065 -5.626 1.00 94.75 479 ASP A N 1
ATOM 3661 C CA . ASP A 1 479 ? -18.994 -7.027 -5.411 1.00 94.75 479 ASP A CA 1
ATOM 3662 C C . ASP A 1 479 ? -18.673 -7.917 -4.216 1.00 94.75 479 ASP A C 1
ATOM 3664 O O . ASP A 1 479 ? -17.619 -8.560 -4.151 1.00 94.75 479 ASP A O 1
ATOM 3668 N N . THR A 1 480 ? -19.599 -7.970 -3.262 1.00 93.69 480 THR A N 1
ATOM 3669 C CA . THR A 1 480 ? -19.429 -8.805 -2.076 1.00 93.69 480 THR A CA 1
ATOM 3670 C C . THR A 1 480 ? -19.485 -10.293 -2.393 1.00 93.69 480 THR A C 1
ATOM 3672 O O . THR A 1 480 ? -19.068 -11.087 -1.562 1.00 93.69 480 THR A O 1
ATOM 3675 N N . ASN A 1 481 ? -19.982 -10.692 -3.570 1.00 93.50 481 ASN A N 1
ATOM 3676 C CA . ASN A 1 481 ? -19.940 -12.062 -4.087 1.00 93.50 481 ASN A CA 1
ATOM 3677 C C . ASN A 1 481 ? -20.424 -13.122 -3.066 1.00 93.50 481 ASN A C 1
ATOM 3679 O O . ASN A 1 481 ? -19.905 -14.232 -2.976 1.00 93.50 481 ASN A O 1
ATOM 3683 N N . GLY A 1 482 ? -21.406 -12.750 -2.237 1.00 90.06 482 GLY A N 1
ATOM 3684 C CA . GLY A 1 482 ? -21.987 -13.598 -1.194 1.00 90.06 482 GLY A CA 1
ATOM 3685 C C . GLY A 1 482 ? -21.200 -13.694 0.120 1.00 90.06 482 GLY A C 1
ATOM 3686 O O . GLY A 1 482 ? -21.603 -14.464 0.998 1.00 90.06 482 GLY A O 1
ATOM 3687 N N . TYR A 1 483 ? -20.126 -12.917 0.271 1.00 92.62 483 TYR A N 1
ATOM 3688 C CA . TYR A 1 483 ? -19.358 -12.719 1.503 1.00 92.62 483 TYR A CA 1
ATOM 3689 C C . TYR A 1 483 ? -19.799 -11.461 2.260 1.00 92.62 483 TYR A C 1
ATOM 3691 O O . TYR A 1 483 ? -20.485 -10.590 1.721 1.00 92.62 483 TYR A O 1
ATOM 3699 N N . SER A 1 484 ? -19.398 -11.377 3.528 1.00 91.81 484 SER A N 1
ATOM 3700 C CA . SER A 1 484 ? -19.703 -10.249 4.410 1.00 91.81 484 SER A CA 1
ATOM 3701 C C . SER A 1 484 ? -18.632 -9.167 4.305 1.00 91.81 484 SER A C 1
ATOM 3703 O O . SER A 1 484 ? -17.451 -9.441 4.518 1.00 91.81 484 SER A O 1
ATOM 3705 N N . LEU A 1 485 ? -19.044 -7.924 4.066 1.00 93.06 485 LEU A N 1
ATOM 3706 C CA . LEU A 1 485 ? -18.214 -6.742 4.279 1.00 93.06 485 LEU A CA 1
ATOM 3707 C C . LEU A 1 485 ? -18.631 -6.068 5.592 1.00 93.06 485 LEU A C 1
ATOM 3709 O O . LEU A 1 485 ? -19.737 -5.548 5.699 1.00 93.06 485 LEU A O 1
ATOM 3713 N N . THR A 1 486 ? -17.768 -6.071 6.600 1.00 91.44 486 THR A N 1
ATOM 3714 C CA . THR A 1 486 ? -17.992 -5.363 7.868 1.00 91.44 486 THR A CA 1
ATOM 3715 C C . THR A 1 486 ? -17.175 -4.078 7.875 1.00 91.44 486 THR A C 1
ATOM 3717 O O . THR A 1 486 ? -16.026 -4.078 7.446 1.00 91.44 486 THR A O 1
ATOM 3720 N N . VAL A 1 487 ? -17.744 -2.976 8.353 1.00 89.56 487 VAL A N 1
ATOM 3721 C CA . VAL A 1 487 ? -17.050 -1.692 8.507 1.00 89.56 487 VAL A CA 1
ATOM 3722 C C . VAL A 1 487 ? -17.236 -1.215 9.943 1.00 89.56 487 VAL A C 1
ATOM 3724 O O . VAL A 1 487 ? -18.369 -1.071 10.405 1.00 89.56 487 VAL A O 1
ATOM 3727 N N . THR A 1 488 ? -16.129 -0.974 10.650 1.00 87.88 488 THR A N 1
ATOM 3728 C CA . THR A 1 488 ? -16.130 -0.668 12.089 1.00 87.88 488 THR A CA 1
ATOM 3729 C C . THR A 1 488 ? -15.312 0.590 12.391 1.00 87.88 488 THR A C 1
ATOM 3731 O O . THR A 1 488 ? -14.095 0.610 12.202 1.00 87.88 488 THR A O 1
ATOM 3734 N N . ASN A 1 489 ? -15.958 1.627 12.937 1.00 84.88 489 ASN A N 1
ATOM 3735 C CA . ASN A 1 489 ? -15.360 2.941 13.219 1.00 84.88 489 ASN A CA 1
ATOM 3736 C C . ASN A 1 489 ? -14.690 3.597 11.988 1.00 84.88 489 ASN A C 1
ATOM 3738 O O . ASN A 1 489 ? -13.631 4.215 12.121 1.00 84.88 489 ASN A O 1
ATOM 3742 N N . ALA A 1 490 ? -15.269 3.440 10.792 1.00 85.88 490 ALA A N 1
ATOM 3743 C CA . ALA A 1 490 ? -14.702 3.952 9.540 1.00 85.88 490 ALA A CA 1
ATOM 3744 C C . ALA A 1 490 ? -15.777 4.414 8.541 1.00 85.88 490 ALA A C 1
ATOM 3746 O O . ALA A 1 490 ? -16.945 4.043 8.631 1.00 85.88 490 ALA A O 1
ATOM 3747 N N . ASN A 1 491 ? -15.379 5.221 7.560 1.00 85.38 491 ASN A N 1
ATOM 3748 C CA . ASN A 1 491 ? -16.256 5.674 6.485 1.00 85.38 491 ASN A CA 1
ATOM 3749 C C . ASN A 1 491 ? -16.022 4.841 5.218 1.00 85.38 491 ASN A C 1
ATOM 3751 O O . ASN A 1 491 ? -14.874 4.659 4.817 1.00 85.38 491 ASN A O 1
ATOM 3755 N N . LEU A 1 492 ? -17.092 4.379 4.571 1.00 89.06 492 LEU A N 1
ATOM 3756 C CA . LEU A 1 492 ? -17.064 3.752 3.249 1.00 89.06 492 LEU A CA 1
ATOM 3757 C C . LEU A 1 492 ? -17.689 4.707 2.228 1.00 89.06 492 LEU A C 1
ATOM 3759 O O . LEU A 1 492 ? -18.873 5.029 2.325 1.00 89.06 492 LEU A O 1
ATOM 3763 N N . TYR A 1 493 ? -16.888 5.188 1.283 1.00 88.75 493 TYR A N 1
ATOM 3764 C CA . TYR A 1 493 ? -17.297 6.077 0.199 1.00 88.75 493 TYR A CA 1
ATOM 3765 C C . TYR A 1 493 ? -17.437 5.266 -1.086 1.00 88.75 493 TYR A C 1
ATOM 3767 O O . TYR A 1 493 ? -16.520 4.544 -1.472 1.00 88.75 493 TYR A O 1
ATOM 3775 N N . VAL A 1 494 ? -18.584 5.385 -1.745 1.00 89.69 494 VAL A N 1
ATOM 3776 C CA . VAL A 1 494 ? -18.892 4.681 -2.991 1.00 89.69 494 VAL A CA 1
ATOM 3777 C C . VAL A 1 494 ? -18.963 5.700 -4.123 1.00 89.69 494 VAL A C 1
ATOM 3779 O O . VAL A 1 494 ? -20.018 6.269 -4.372 1.00 89.69 494 VAL A O 1
ATOM 3782 N N . GLU A 1 495 ? -17.831 5.977 -4.764 1.00 88.81 495 GLU A N 1
ATOM 3783 C CA . GLU A 1 495 ? -17.741 6.824 -5.966 1.00 88.81 495 GLU A CA 1
ATOM 3784 C C . GLU A 1 495 ? -17.896 6.002 -7.259 1.00 88.81 495 GLU A C 1
ATOM 3786 O O . GLU A 1 495 ? -18.313 6.544 -8.276 1.00 88.81 495 GLU A O 1
ATOM 3791 N N . GLY A 1 496 ? -17.609 4.697 -7.216 1.00 89.12 496 GLY A N 1
ATOM 3792 C CA . GLY A 1 496 ? -17.868 3.723 -8.283 1.00 89.12 496 GLY A CA 1
ATOM 3793 C C . GLY A 1 496 ? -19.163 2.926 -8.079 1.00 89.12 496 GLY A C 1
ATOM 3794 O O . GLY A 1 496 ? -20.195 3.472 -7.696 1.00 89.12 496 GLY A O 1
ATOM 3795 N N . GLU A 1 497 ? -19.120 1.613 -8.307 1.00 92.75 497 GLU A N 1
ATOM 3796 C CA . GLU A 1 497 ? -20.259 0.712 -8.090 1.00 92.75 497 GLU A CA 1
ATOM 3797 C C . GLU A 1 497 ? -20.012 -0.246 -6.912 1.00 92.75 497 GLU A C 1
ATOM 3799 O O . GLU A 1 497 ? -18.960 -0.878 -6.805 1.00 92.75 497 GLU A O 1
ATOM 3804 N N . LEU A 1 498 ? -21.005 -0.388 -6.030 1.00 94.25 498 LEU A N 1
ATOM 3805 C CA . LEU A 1 498 ? -21.024 -1.386 -4.958 1.00 94.25 498 LEU A CA 1
ATOM 3806 C C . LEU A 1 498 ? -22.196 -2.353 -5.142 1.00 94.25 498 LEU A C 1
ATOM 3808 O O . LEU A 1 498 ? -23.360 -1.964 -5.053 1.00 94.25 498 LEU A O 1
ATOM 3812 N N . ILE A 1 499 ? -21.891 -3.635 -5.308 1.00 94.75 499 ILE A N 1
ATOM 3813 C CA . ILE A 1 499 ? -22.863 -4.719 -5.431 1.00 94.75 499 ILE A CA 1
ATOM 3814 C C . ILE A 1 499 ? -22.847 -5.540 -4.141 1.00 94.75 499 ILE A C 1
ATOM 3816 O O . ILE A 1 499 ? -21.870 -6.215 -3.816 1.00 94.75 499 ILE A O 1
ATOM 3820 N N . LEU A 1 500 ? -23.947 -5.501 -3.394 1.00 94.69 500 LEU A N 1
ATOM 3821 C CA . LEU A 1 500 ? -24.147 -6.324 -2.206 1.00 94.69 500 LEU A CA 1
ATOM 3822 C C . LEU A 1 500 ? -24.892 -7.595 -2.612 1.00 94.69 500 LEU A C 1
ATOM 3824 O O . LEU A 1 500 ? -26.121 -7.630 -2.649 1.00 94.69 500 LEU A O 1
ATOM 3828 N N . SER A 1 501 ? -24.146 -8.638 -2.945 1.00 91.31 501 SER A N 1
ATOM 3829 C CA . SER A 1 501 ? -24.693 -9.936 -3.343 1.00 91.31 501 SER A CA 1
ATOM 3830 C C . SER A 1 501 ? -25.301 -10.681 -2.151 1.00 91.31 501 SER A C 1
ATOM 3832 O O . SER A 1 501 ? -24.831 -10.535 -1.018 1.00 91.31 501 SER A O 1
ATOM 3834 N N . SER A 1 502 ? -26.353 -11.478 -2.385 1.00 86.75 502 SER A N 1
ATOM 3835 C CA . SER A 1 502 ? -27.031 -12.238 -1.326 1.00 86.75 502 SER A CA 1
ATOM 3836 C C . SER A 1 502 ?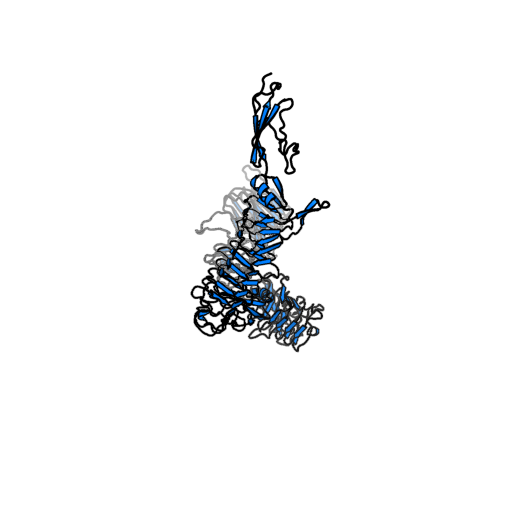 -26.035 -13.126 -0.565 1.00 86.75 502 SER A C 1
ATOM 3838 O O . SER A 1 502 ? -25.266 -13.840 -1.214 1.00 86.75 502 SER A O 1
ATOM 3840 N N . PRO A 1 503 ? -26.024 -13.108 0.781 1.00 81.81 503 PRO A N 1
ATOM 3841 C CA . PRO A 1 503 ? -25.073 -13.900 1.555 1.00 81.81 503 PRO A CA 1
ATOM 3842 C C . PRO A 1 503 ? -25.238 -15.397 1.269 1.00 81.81 503 PRO A C 1
ATOM 3844 O O . PRO A 1 503 ? -26.358 -15.889 1.131 1.00 81.81 503 PRO A O 1
ATOM 3847 N N . THR A 1 504 ? -24.131 -16.136 1.211 1.00 73.00 504 THR A N 1
ATOM 3848 C CA . THR A 1 504 ? -24.149 -17.602 1.068 1.00 73.00 504 THR A CA 1
ATOM 3849 C C . THR A 1 504 ? -23.789 -18.290 2.390 1.00 73.00 504 THR A C 1
ATOM 3851 O O . THR A 1 504 ? -22.926 -17.816 3.135 1.00 73.00 504 THR A O 1
ATOM 3854 N N . GLY A 1 505 ? -24.416 -19.437 2.684 1.00 70.12 505 GLY A N 1
ATOM 3855 C CA . GLY A 1 505 ? -24.124 -20.249 3.876 1.00 70.12 505 GLY A CA 1
ATOM 3856 C C . GLY A 1 505 ? -24.754 -19.715 5.171 1.00 70.12 505 GLY A C 1
ATOM 3857 O O . GLY A 1 505 ? -25.911 -19.314 5.172 1.00 70.12 505 GLY A O 1
ATOM 3858 N N . GLU A 1 506 ? -24.001 -19.728 6.279 1.00 64.38 506 GLU A N 1
ATOM 3859 C CA . GLU A 1 506 ? -24.441 -19.261 7.615 1.00 64.38 506 GLU A CA 1
ATOM 3860 C C . GLU A 1 506 ? -24.404 -17.725 7.783 1.00 64.38 506 GLU A C 1
ATOM 3862 O O . GLU A 1 506 ? -24.705 -17.194 8.855 1.00 64.38 506 GLU A O 1
ATOM 3867 N N . ARG A 1 507 ? -24.006 -16.993 6.737 1.00 71.25 507 ARG A N 1
ATOM 3868 C CA . ARG A 1 507 ? -23.805 -15.540 6.781 1.00 71.25 507 ARG A CA 1
ATOM 3869 C C . ARG A 1 507 ? -25.134 -14.799 6.834 1.00 71.25 507 ARG A C 1
ATOM 3871 O O . ARG A 1 507 ? -26.056 -15.096 6.080 1.00 71.25 507 ARG A O 1
ATOM 3878 N N . LYS A 1 508 ? -25.199 -13.782 7.693 1.00 74.38 508 LYS A N 1
ATOM 3879 C CA . LYS A 1 508 ? -26.413 -12.984 7.916 1.00 74.38 508 LYS A CA 1
ATOM 3880 C C . LYS A 1 508 ? -26.469 -11.691 7.094 1.00 74.38 508 LYS A C 1
ATOM 3882 O O . LYS A 1 508 ? -27.557 -11.153 6.920 1.00 74.38 508 LYS A O 1
ATOM 3887 N N . TYR A 1 509 ? -25.334 -11.179 6.610 1.00 87.44 509 TYR A N 1
ATOM 3888 C CA . TYR A 1 509 ? -25.255 -9.857 5.981 1.00 87.44 509 TYR A CA 1
ATOM 3889 C C . TYR A 1 509 ? -24.242 -9.781 4.839 1.00 87.44 509 TYR A C 1
ATOM 3891 O O . TYR A 1 509 ? -23.233 -10.477 4.838 1.00 87.44 509 TYR A O 1
ATOM 3899 N N . SER A 1 510 ? -24.532 -8.912 3.872 1.00 91.31 510 SER A N 1
ATOM 3900 C CA . SER A 1 510 ? -23.639 -8.561 2.762 1.00 91.31 510 SER A CA 1
ATOM 3901 C C . SER A 1 510 ? -22.797 -7.339 3.121 1.00 91.31 510 SER A C 1
ATOM 3903 O O . SER A 1 510 ? -21.610 -7.296 2.815 1.00 91.31 510 SER A O 1
ATOM 3905 N N . LEU A 1 511 ? -23.399 -6.368 3.819 1.00 92.50 511 LEU A N 1
ATOM 3906 C CA . LEU A 1 511 ? -22.707 -5.221 4.405 1.00 92.50 511 LEU A CA 1
ATOM 3907 C C . LEU A 1 511 ? -23.229 -4.950 5.822 1.00 92.50 511 LEU A C 1
ATOM 3909 O O . LEU A 1 511 ? -24.434 -4.784 6.018 1.00 92.50 511 LEU A O 1
ATOM 3913 N N . LEU A 1 512 ? -22.318 -4.888 6.794 1.00 90.88 512 LEU A N 1
ATOM 3914 C CA . LEU A 1 512 ? -22.591 -4.541 8.189 1.00 90.88 512 LEU A CA 1
ATOM 3915 C C . LEU A 1 512 ? -21.772 -3.315 8.603 1.00 90.88 512 LEU A C 1
ATOM 3917 O O . LEU A 1 512 ? -20.545 -3.341 8.582 1.00 90.88 512 LEU A O 1
ATOM 3921 N N . LEU A 1 513 ? -22.455 -2.253 9.019 1.00 87.19 513 LEU A N 1
ATOM 3922 C CA . LEU A 1 513 ? -21.842 -1.028 9.532 1.00 87.19 513 LEU A CA 1
ATOM 3923 C C . LEU A 1 513 ? -21.996 -0.994 11.054 1.00 87.19 513 LEU A C 1
ATOM 3925 O O . LEU A 1 513 ? -23.117 -0.962 11.558 1.00 87.19 513 LEU A O 1
ATOM 3929 N N . LEU A 1 514 ? -20.876 -1.006 11.777 1.00 84.75 514 LEU A N 1
ATOM 3930 C CA . LEU A 1 514 ? -20.823 -1.016 13.241 1.00 84.75 514 LEU A CA 1
ATOM 3931 C C . LEU A 1 514 ? -20.345 0.329 13.795 1.00 84.75 514 LEU A C 1
ATOM 3933 O O . LEU A 1 514 ? -19.474 0.976 13.205 1.00 84.75 514 LEU A O 1
ATOM 3937 N N . ASN A 1 515 ? -20.826 0.698 14.985 1.00 81.00 515 ASN A N 1
ATOM 3938 C CA . ASN A 1 515 ? -20.385 1.886 15.730 1.00 81.00 515 ASN A CA 1
ATOM 3939 C C . ASN A 1 515 ? -20.476 3.183 14.888 1.00 81.00 515 ASN A C 1
ATOM 3941 O O . ASN A 1 515 ? -21.424 3.396 14.141 1.00 81.00 515 ASN A O 1
ATOM 3945 N N . THR A 1 516 ? -19.484 4.069 14.960 1.00 76.62 516 THR A N 1
ATOM 3946 C CA . THR A 1 516 ? -19.485 5.378 14.279 1.00 76.62 516 THR A CA 1
ATOM 3947 C C . THR A 1 516 ? -19.248 5.310 12.762 1.00 76.62 516 THR A C 1
ATOM 3949 O O . THR A 1 516 ? -18.851 6.306 12.156 1.00 76.62 516 THR A O 1
ATOM 3952 N N . SER A 1 517 ? -19.459 4.149 12.133 1.00 82.25 517 SER A N 1
ATOM 3953 C CA . SER A 1 517 ? -19.212 3.965 10.701 1.00 82.25 517 SER A CA 1
ATOM 3954 C C . SER A 1 517 ? -20.265 4.643 9.832 1.00 82.25 517 SER A C 1
ATOM 3956 O O . SER A 1 517 ? -21.454 4.612 10.147 1.00 82.25 517 SER A O 1
ATOM 3958 N N . ASN A 1 518 ? -19.848 5.197 8.694 1.00 80.12 518 ASN A N 1
ATOM 3959 C CA . ASN A 1 518 ? -20.752 5.829 7.728 1.00 80.12 518 ASN A CA 1
ATOM 3960 C C . ASN A 1 518 ? -20.617 5.197 6.346 1.00 80.12 518 ASN A C 1
ATOM 3962 O O . ASN A 1 518 ? -19.518 4.842 5.928 1.00 80.12 518 ASN A O 1
ATOM 3966 N N . LEU A 1 519 ? -21.729 5.130 5.616 1.00 85.50 519 LEU A N 1
ATOM 3967 C CA . LEU A 1 519 ? -21.769 4.756 4.206 1.00 85.50 519 LEU A CA 1
ATOM 3968 C C . LEU A 1 519 ? -22.198 5.974 3.394 1.00 85.50 519 LEU A C 1
ATOM 3970 O O . LEU A 1 519 ? -23.349 6.395 3.488 1.00 85.50 519 LEU A O 1
ATOM 3974 N N . ARG A 1 520 ? -21.287 6.525 2.592 1.00 84.81 520 ARG A N 1
ATOM 3975 C CA . ARG A 1 520 ? -21.581 7.642 1.691 1.00 84.81 520 ARG A CA 1
ATOM 3976 C C . ARG A 1 520 ? -21.633 7.134 0.264 1.00 84.81 520 ARG A C 1
ATOM 3978 O O . ARG A 1 520 ? -20.637 6.624 -0.243 1.00 84.81 520 ARG A O 1
ATOM 3985 N N . ASN A 1 521 ? -22.793 7.259 -0.364 1.00 84.25 521 ASN A N 1
ATOM 3986 C CA . ASN A 1 521 ? -22.976 6.866 -1.750 1.00 84.25 521 ASN A CA 1
ATOM 3987 C C . ASN A 1 521 ? -22.887 8.093 -2.654 1.00 84.25 521 ASN A C 1
ATOM 3989 O O . ASN A 1 521 ? -23.729 8.977 -2.552 1.00 84.25 521 ASN A O 1
ATOM 3993 N N . TYR A 1 522 ? -21.901 8.120 -3.540 1.00 83.94 522 TYR A N 1
ATOM 3994 C CA . TYR A 1 522 ? -21.721 9.152 -4.555 1.00 83.94 522 TYR A CA 1
ATOM 3995 C C . TYR A 1 522 ? -22.083 8.654 -5.965 1.00 83.94 522 TYR A C 1
ATOM 3997 O O . TYR A 1 522 ? -22.067 9.459 -6.895 1.00 83.94 522 TYR A O 1
ATOM 4005 N N . ASN A 1 523 ? -22.447 7.373 -6.136 1.00 87.19 523 ASN A N 1
ATOM 4006 C CA . ASN A 1 523 ? -22.745 6.784 -7.443 1.00 87.19 523 ASN A CA 1
ATOM 4007 C C . ASN A 1 523 ? -23.758 5.614 -7.353 1.00 87.19 523 ASN A C 1
ATOM 4009 O O . ASN A 1 523 ? -24.920 5.873 -7.024 1.00 87.19 523 ASN A O 1
ATOM 4013 N N . VAL A 1 524 ? -23.386 4.356 -7.645 1.00 89.69 524 VAL A N 1
ATOM 4014 C CA . VAL A 1 524 ? -24.337 3.221 -7.690 1.00 89.69 524 VAL A CA 1
ATOM 4015 C C . VAL A 1 524 ? -24.120 2.243 -6.535 1.00 89.69 524 VAL A C 1
ATOM 4017 O O . VAL A 1 524 ? -23.036 1.691 -6.358 1.00 89.69 524 VAL A O 1
ATOM 4020 N N . ILE A 1 525 ? -25.191 1.949 -5.791 1.00 91.88 525 ILE A N 1
ATOM 4021 C CA . ILE A 1 525 ? -25.254 0.788 -4.894 1.00 91.88 525 ILE A CA 1
ATOM 4022 C C . ILE A 1 525 ? -26.398 -0.124 -5.334 1.00 91.88 525 ILE A C 1
ATOM 4024 O O . ILE A 1 525 ? -27.556 0.295 -5.362 1.00 91.88 525 ILE A O 1
ATOM 4028 N N . THR A 1 526 ? -26.081 -1.390 -5.592 1.00 93.75 526 THR A N 1
ATOM 4029 C CA . THR A 1 526 ? -27.053 -2.447 -5.879 1.00 93.75 526 THR A CA 1
ATOM 4030 C C . THR A 1 526 ? -27.097 -3.425 -4.709 1.00 93.75 526 THR A C 1
ATOM 4032 O O . THR A 1 526 ? -26.198 -4.246 -4.536 1.00 93.75 526 THR A O 1
ATOM 4035 N N . ASN A 1 527 ? -28.149 -3.361 -3.894 1.00 93.00 527 ASN A N 1
ATOM 4036 C CA . ASN A 1 527 ? -28.360 -4.280 -2.782 1.00 93.00 527 ASN A CA 1
ATOM 4037 C C . ASN A 1 527 ? -29.229 -5.475 -3.184 1.00 93.00 527 ASN A C 1
ATOM 4039 O O . ASN A 1 527 ? -30.449 -5.359 -3.233 1.00 93.00 527 ASN A O 1
ATOM 4043 N N . ASN A 1 528 ? -28.618 -6.638 -3.398 1.00 92.75 528 ASN A N 1
ATOM 4044 C CA . ASN A 1 528 ? -29.303 -7.918 -3.609 1.00 92.75 528 ASN A CA 1
ATOM 4045 C C . ASN A 1 528 ? -29.312 -8.802 -2.347 1.00 92.75 528 ASN A C 1
ATOM 4047 O O . ASN A 1 528 ? -29.846 -9.910 -2.372 1.00 92.75 528 ASN A O 1
ATOM 4051 N N . GLY A 1 529 ? -28.695 -8.358 -1.253 1.00 91.81 529 GLY A N 1
ATOM 4052 C CA . GLY A 1 529 ? -28.512 -9.146 -0.042 1.00 91.81 529 GLY A CA 1
ATOM 4053 C C . GLY A 1 529 ? -29.057 -8.457 1.195 1.00 91.81 529 GLY A C 1
ATOM 4054 O O . GLY A 1 529 ? -30.221 -8.063 1.232 1.00 91.81 529 GLY A O 1
ATOM 4055 N N . VAL A 1 530 ? -28.239 -8.361 2.239 1.00 91.31 530 VAL A N 1
ATOM 4056 C CA . VAL A 1 530 ? -28.652 -7.745 3.504 1.00 91.31 530 VAL A CA 1
ATOM 4057 C C . VAL A 1 530 ? -27.677 -6.633 3.875 1.00 91.31 530 VAL A C 1
ATOM 4059 O O . VAL A 1 530 ? -26.491 -6.883 4.097 1.00 91.31 530 VAL A O 1
ATOM 4062 N N . LEU A 1 531 ? -28.198 -5.410 3.952 1.00 90.69 531 LEU A N 1
ATOM 4063 C CA . LEU A 1 531 ? -27.494 -4.215 4.405 1.00 90.69 531 LEU A CA 1
ATOM 4064 C C . LEU A 1 531 ? -27.967 -3.866 5.820 1.00 90.69 531 LEU A C 1
ATOM 4066 O O . LEU A 1 531 ? -29.149 -3.596 6.021 1.00 90.69 531 LEU A O 1
ATOM 4070 N N . CYS A 1 532 ? -27.069 -3.857 6.802 1.00 88.31 532 CYS A N 1
ATOM 4071 C CA . CYS A 1 532 ? -27.415 -3.619 8.204 1.00 88.31 532 CYS A CA 1
ATOM 4072 C C . CYS A 1 532 ? -26.578 -2.494 8.826 1.00 88.31 532 CYS A C 1
ATOM 4074 O O . CYS A 1 532 ? -25.351 -2.493 8.734 1.00 88.31 532 CYS A O 1
ATOM 4076 N N . PHE A 1 533 ? -27.251 -1.577 9.524 1.00 85.75 533 PHE A N 1
ATOM 4077 C CA . PHE A 1 533 ? -26.653 -0.489 10.300 1.00 85.75 533 PHE A CA 1
ATOM 4078 C C . PHE A 1 533 ? -26.856 -0.758 11.799 1.00 85.75 533 PHE A C 1
ATOM 4080 O O . PHE A 1 533 ? -27.985 -0.678 12.280 1.00 85.75 533 PHE A O 1
ATOM 4087 N N . ASP A 1 534 ? -25.798 -1.098 12.538 1.00 78.00 534 ASP A N 1
ATOM 4088 C CA . ASP A 1 534 ? -25.837 -1.424 13.976 1.00 78.00 534 ASP A CA 1
ATOM 4089 C C . ASP A 1 534 ? -25.135 -0.344 14.817 1.00 78.00 534 ASP A C 1
ATOM 4091 O O . ASP A 1 534 ? -24.159 -0.608 15.523 1.00 78.00 534 ASP A O 1
ATOM 4095 N N . SER A 1 535 ? -25.598 0.907 14.727 1.00 67.88 535 SER A N 1
ATOM 4096 C CA . SER A 1 535 ? -25.183 1.953 15.668 1.00 67.88 535 SER A CA 1
ATOM 4097 C C . SER A 1 535 ? -26.252 3.017 15.916 1.00 67.88 535 SER A C 1
ATOM 4099 O O . SER A 1 535 ? -26.977 3.401 14.997 1.00 67.88 535 SER A O 1
ATOM 4101 N N . PRO A 1 536 ? -26.353 3.523 17.162 1.00 55.69 536 PRO A N 1
ATOM 4102 C CA . PRO A 1 536 ? -27.224 4.640 17.531 1.00 55.69 536 PRO A CA 1
ATOM 4103 C C . PRO A 1 536 ? -26.746 6.006 17.020 1.00 55.69 536 PRO A C 1
ATOM 4105 O O . PRO A 1 536 ? -27.521 6.959 17.060 1.00 55.69 536 PRO A O 1
ATOM 4108 N N . SER A 1 537 ? -25.499 6.131 16.555 1.00 55.75 537 SER A N 1
ATOM 4109 C CA . SER A 1 537 ? -25.003 7.374 15.953 1.00 55.75 537 SER A CA 1
ATOM 4110 C C . SER A 1 537 ? -25.662 7.623 14.597 1.00 55.75 537 SER A C 1
ATOM 4112 O O . SER A 1 537 ? -25.878 6.675 13.849 1.00 55.75 537 SER A O 1
ATOM 4114 N N . GLU A 1 538 ? -25.944 8.888 14.271 1.00 56.00 538 GLU A N 1
ATOM 4115 C CA . GLU A 1 538 ? -26.475 9.306 12.968 1.00 56.00 538 GLU A CA 1
ATOM 4116 C C . GLU A 1 538 ? -25.664 8.671 11.832 1.00 56.00 538 GLU A C 1
ATOM 4118 O O . GLU A 1 538 ? -24.532 9.067 11.565 1.00 56.00 538 GLU A O 1
ATOM 4123 N N . HIS A 1 539 ? -26.220 7.645 11.188 1.00 54.09 539 HIS A N 1
ATOM 4124 C CA . HIS A 1 539 ? -25.617 7.073 9.997 1.00 54.09 539 HIS A CA 1
ATOM 4125 C C . HIS A 1 539 ? -25.973 7.975 8.832 1.00 54.09 539 HIS A C 1
ATOM 4127 O O . HIS A 1 539 ? -27.122 8.025 8.387 1.00 54.09 539 HIS A O 1
ATOM 4133 N N . TYR A 1 540 ? -24.974 8.704 8.353 1.00 51.28 540 TYR A N 1
ATOM 4134 C CA . TYR A 1 540 ? -25.163 9.632 7.259 1.00 51.28 540 TYR A CA 1
ATOM 4135 C C . TYR A 1 540 ? -25.238 8.874 5.931 1.00 51.28 540 TYR A C 1
ATOM 4137 O O . TYR A 1 540 ? -24.237 8.721 5.241 1.00 51.28 540 TYR A O 1
ATOM 4145 N N . LEU A 1 541 ? -26.442 8.452 5.546 1.00 56.03 541 LEU A N 1
ATOM 4146 C CA . LEU A 1 541 ? -26.808 8.210 4.142 1.00 56.03 541 LEU A CA 1
ATOM 4147 C C . LEU A 1 541 ? -27.256 9.534 3.485 1.00 56.03 541 LEU A C 1
ATOM 4149 O O . LEU A 1 541 ? -28.187 9.575 2.690 1.00 56.03 541 LEU A O 1
ATOM 4153 N N . THR A 1 542 ? -26.652 10.650 3.904 1.00 43.56 542 THR A N 1
ATOM 4154 C CA . THR A 1 542 ? -27.184 12.011 3.720 1.00 43.56 542 THR A CA 1
ATOM 4155 C C . THR A 1 542 ? -26.813 12.688 2.422 1.00 43.56 542 THR A C 1
ATOM 4157 O O . THR A 1 542 ? -27.468 13.658 2.066 1.00 43.56 542 THR A O 1
ATOM 4160 N N . ASP A 1 543 ? -25.803 12.195 1.714 1.00 47.72 543 ASP A N 1
ATOM 4161 C CA . ASP A 1 543 ? -25.352 12.800 0.462 1.00 47.72 543 ASP A CA 1
ATOM 4162 C C . ASP A 1 543 ? -25.724 11.914 -0.725 1.00 47.72 543 ASP A C 1
ATOM 4164 O O . ASP A 1 543 ? -24.899 11.621 -1.585 1.00 47.72 543 ASP A O 1
ATOM 4168 N N . ILE A 1 544 ? -26.996 11.503 -0.807 1.00 51.34 544 ILE A N 1
ATOM 4169 C CA . ILE A 1 544 ? -27.570 11.127 -2.104 1.00 51.34 544 ILE A CA 1
ATOM 4170 C C . ILE A 1 544 ? -27.661 12.431 -2.900 1.00 51.34 544 ILE A C 1
ATOM 4172 O O . ILE A 1 544 ? -28.687 13.111 -2.930 1.00 51.34 544 ILE A O 1
ATOM 4176 N N . HIS A 1 545 ? -26.537 12.833 -3.494 1.00 51.06 545 HIS A N 1
ATOM 4177 C CA . HIS A 1 545 ? -26.518 13.873 -4.509 1.00 51.06 545 HIS A CA 1
ATOM 4178 C C . HIS A 1 545 ? -27.544 13.499 -5.587 1.00 51.06 545 HIS A C 1
ATOM 4180 O O . HIS A 1 545 ? -27.819 12.322 -5.812 1.00 51.06 545 HIS A O 1
ATOM 4186 N N . SER A 1 546 ? -28.112 14.483 -6.284 1.00 49.69 546 SER A N 1
ATOM 4187 C CA . SER A 1 546 ? -29.225 14.305 -7.236 1.00 49.69 546 SER A CA 1
ATOM 4188 C C . SER A 1 546 ? -28.987 13.303 -8.387 1.00 49.69 546 SER A C 1
ATOM 4190 O O . SER A 1 546 ? -29.891 13.091 -9.187 1.00 49.69 546 SER A O 1
ATOM 4192 N N . ASN A 1 547 ? -27.796 12.697 -8.471 1.00 59.03 547 ASN A N 1
ATOM 4193 C CA . ASN A 1 547 ? -27.357 11.752 -9.499 1.00 59.03 547 ASN A CA 1
ATOM 4194 C C . ASN A 1 547 ? -26.987 10.355 -8.941 1.00 59.03 547 ASN A C 1
ATOM 4196 O O . ASN A 1 547 ? -26.401 9.552 -9.660 1.00 59.03 547 ASN A O 1
ATOM 4200 N N . VAL A 1 548 ? -27.283 10.065 -7.672 1.00 74.38 548 VAL A N 1
ATOM 4201 C CA . VAL A 1 548 ? -26.908 8.814 -6.990 1.00 74.38 548 VAL A CA 1
ATOM 4202 C C . VAL A 1 548 ? -28.023 7.769 -7.130 1.00 74.38 548 VAL A C 1
ATOM 4204 O O . VAL A 1 548 ? -29.192 8.068 -6.890 1.00 74.38 548 VAL A O 1
ATOM 4207 N N . THR A 1 549 ? -27.670 6.531 -7.495 1.00 83.25 549 THR A N 1
ATOM 4208 C CA . THR A 1 549 ? -28.616 5.416 -7.675 1.00 83.25 549 THR A CA 1
ATOM 4209 C C . THR A 1 549 ? -28.458 4.398 -6.546 1.00 83.25 549 THR A C 1
ATOM 4211 O O . THR A 1 549 ? -27.383 3.840 -6.334 1.00 83.25 549 THR A O 1
ATOM 4214 N N . PHE A 1 550 ? -29.543 4.125 -5.823 1.00 87.12 550 PHE A N 1
ATOM 4215 C CA . PHE A 1 550 ? -29.621 3.024 -4.859 1.00 87.12 550 PHE A CA 1
ATOM 4216 C C . PHE A 1 550 ? -30.710 2.047 -5.307 1.00 87.12 550 PHE A C 1
ATOM 4218 O O . PHE A 1 550 ? -31.899 2.391 -5.286 1.00 87.12 550 PHE A O 1
ATOM 4225 N N . ILE A 1 551 ? -30.308 0.855 -5.745 1.00 89.81 551 ILE A N 1
ATOM 4226 C CA . ILE A 1 551 ? -31.198 -0.217 -6.197 1.00 89.81 551 ILE A CA 1
ATOM 4227 C C . ILE A 1 551 ? -31.331 -1.226 -5.061 1.00 89.81 551 ILE A C 1
ATOM 4229 O O . ILE A 1 551 ? -30.356 -1.884 -4.707 1.00 89.81 551 ILE A O 1
ATOM 4233 N N . ASN A 1 552 ? -32.522 -1.365 -4.479 1.00 90.44 552 ASN A N 1
ATOM 4234 C CA . ASN A 1 552 ? -32.754 -2.295 -3.374 1.00 90.44 552 ASN A CA 1
ATOM 4235 C C . ASN A 1 552 ? -33.608 -3.487 -3.806 1.00 90.44 552 ASN A C 1
ATOM 4237 O O . ASN A 1 552 ? -34.826 -3.372 -3.904 1.00 90.44 552 ASN A O 1
ATOM 4241 N N . ASN A 1 553 ? -32.989 -4.646 -3.995 1.00 90.69 553 ASN A N 1
ATOM 4242 C CA . ASN A 1 553 ? -33.664 -5.928 -4.221 1.00 90.69 553 ASN A CA 1
ATOM 4243 C C . ASN A 1 553 ? -33.648 -6.836 -2.976 1.00 90.69 553 ASN A C 1
ATOM 4245 O O . ASN A 1 553 ? -34.390 -7.813 -2.929 1.00 90.69 553 ASN A O 1
ATOM 4249 N N . GLY A 1 554 ? -32.803 -6.526 -1.988 1.00 89.50 554 GLY A N 1
ATOM 4250 C CA . GLY A 1 554 ? -32.638 -7.268 -0.739 1.00 89.50 554 GLY A CA 1
ATOM 4251 C C . GLY A 1 554 ? -33.311 -6.611 0.473 1.00 89.50 554 GLY A C 1
ATOM 4252 O O . GLY A 1 554 ? -34.300 -5.896 0.341 1.00 89.50 554 GLY A O 1
ATOM 4253 N N . SER A 1 555 ? -32.769 -6.838 1.669 1.00 89.31 555 SER A N 1
ATOM 4254 C CA . SER A 1 555 ? -33.254 -6.220 2.911 1.00 89.31 555 SER A CA 1
ATOM 4255 C C . SER A 1 555 ? -32.291 -5.145 3.409 1.00 89.31 555 SER A C 1
ATOM 4257 O O . SER A 1 555 ? -31.074 -5.342 3.407 1.00 89.31 555 SER A O 1
ATOM 4259 N N . VAL A 1 556 ? -32.832 -4.022 3.879 1.00 88.12 556 VAL A N 1
ATOM 4260 C CA . VAL A 1 556 ? -32.076 -2.959 4.556 1.00 88.12 556 VAL A CA 1
ATOM 4261 C C . VAL A 1 556 ? -32.592 -2.800 5.984 1.00 88.12 556 VAL A C 1
ATOM 4263 O O . VAL A 1 556 ? -33.786 -2.598 6.177 1.00 88.12 556 VAL A O 1
ATOM 4266 N N . TYR A 1 557 ? -31.703 -2.852 6.975 1.00 86.81 557 TYR A N 1
ATOM 4267 C CA . TYR A 1 557 ? -32.018 -2.686 8.398 1.00 86.81 557 TYR A CA 1
ATOM 4268 C C . TYR A 1 557 ? -31.360 -1.409 8.931 1.00 86.81 557 TYR A C 1
ATOM 4270 O O . TYR A 1 557 ? -30.183 -1.416 9.298 1.00 86.81 557 TYR A O 1
ATOM 4278 N N . GLY A 1 558 ? -32.109 -0.305 8.953 1.00 79.81 558 GLY A N 1
ATOM 4279 C CA . GLY A 1 558 ? -31.632 1.023 9.362 1.00 79.81 558 GLY A CA 1
ATOM 4280 C C . GLY A 1 558 ? -32.209 1.476 10.704 1.00 79.81 558 GLY A C 1
ATOM 4281 O O . GLY A 1 558 ? -33.291 1.043 11.086 1.00 79.81 558 GLY A O 1
ATOM 4282 N N . GLY A 1 559 ? -31.499 2.341 11.430 1.00 70.81 559 GLY A N 1
ATOM 4283 C CA . GLY A 1 559 ? -31.991 2.957 12.668 1.00 70.81 559 GLY A CA 1
ATOM 4284 C C . GLY A 1 559 ? -32.805 4.238 12.428 1.00 70.81 559 GLY A C 1
ATOM 4285 O O . GLY A 1 559 ? -32.476 5.053 11.566 1.00 70.81 559 GLY A O 1
ATOM 4286 N N . ALA A 1 560 ? -33.855 4.438 13.216 1.00 65.25 560 ALA A N 1
ATOM 4287 C CA . ALA A 1 560 ? -34.684 5.630 13.302 1.00 65.25 560 ALA A CA 1
ATOM 4288 C C . ALA A 1 560 ? -33.960 6.673 14.164 1.00 65.25 560 ALA A C 1
ATOM 4290 O O . ALA A 1 560 ? -34.246 6.840 15.348 1.00 65.25 560 ALA A O 1
ATOM 4291 N N . GLY A 1 561 ? -32.964 7.344 13.585 1.00 57.03 561 GLY A N 1
ATOM 4292 C CA . GLY A 1 561 ? -32.341 8.506 14.219 1.00 57.03 561 GLY A CA 1
ATOM 4293 C C . GLY A 1 561 ? -33.329 9.675 14.341 1.00 57.03 561 GLY A C 1
ATOM 4294 O O . GLY A 1 561 ? -34.203 9.847 13.494 1.00 57.03 561 GLY A O 1
ATOM 4295 N N . ALA A 1 562 ? -33.178 10.491 15.389 1.00 40.41 562 ALA A N 1
ATOM 4296 C CA . ALA A 1 562 ? -34.032 11.649 15.684 1.00 40.41 562 ALA A CA 1
ATOM 4297 C C . ALA A 1 562 ? -33.857 12.839 14.713 1.00 40.41 562 ALA A C 1
ATOM 4299 O O . ALA A 1 562 ? -34.611 13.810 14.789 1.00 40.41 562 ALA A O 1
ATOM 4300 N N . SER A 1 563 ? -32.880 12.788 13.804 1.00 47.75 563 SER A N 1
ATOM 4301 C CA . SER A 1 563 ? -32.672 13.799 12.768 1.00 47.75 563 SER A CA 1
ATOM 4302 C C . SER A 1 563 ? -33.353 13.420 11.451 1.00 47.75 563 SER A C 1
ATOM 4304 O O . SER A 1 563 ? -33.652 12.261 11.167 1.00 47.75 563 SER A O 1
ATOM 4306 N N . SER A 1 564 ? -33.603 14.427 10.616 1.00 46.84 564 SER A N 1
ATOM 4307 C CA . SER A 1 564 ? -34.239 14.376 9.289 1.00 46.84 564 SER A CA 1
ATOM 4308 C C . SER A 1 564 ? -33.536 13.489 8.237 1.00 46.84 564 SER A C 1
ATOM 4310 O O . SER A 1 564 ? -33.875 13.564 7.060 1.00 46.84 564 SER A O 1
ATOM 4312 N N . TYR A 1 565 ? -32.588 12.648 8.653 1.00 52.47 565 TYR A N 1
ATOM 4313 C CA . TYR A 1 565 ? -31.610 11.935 7.832 1.00 52.47 565 TYR A CA 1
ATOM 4314 C C . TYR A 1 565 ? -31.650 10.403 8.005 1.00 52.47 565 TYR A C 1
ATOM 4316 O O . TYR A 1 565 ? -30.673 9.713 7.724 1.00 52.47 565 TYR A O 1
ATOM 4324 N N . SER A 1 566 ? -32.773 9.847 8.466 1.00 54.78 566 SER A N 1
ATOM 4325 C CA . SER A 1 566 ? -32.996 8.394 8.486 1.00 54.78 566 SER A CA 1
ATOM 4326 C C . SER A 1 566 ? -33.070 7.818 7.064 1.00 54.78 566 SER A C 1
ATOM 4328 O O . SER A 1 566 ? -33.593 8.456 6.148 1.00 54.78 566 SER A O 1
ATOM 4330 N N . PHE A 1 567 ? -32.555 6.597 6.864 1.00 61.31 567 PHE A N 1
ATOM 4331 C CA . PHE A 1 567 ? -32.755 5.877 5.606 1.00 61.31 567 PHE A CA 1
ATOM 4332 C C . PHE A 1 567 ? -34.246 5.587 5.439 1.00 61.31 567 PHE A C 1
ATOM 4334 O O . PHE A 1 567 ? -34.835 4.822 6.203 1.00 61.31 567 PHE A O 1
ATOM 4341 N N . LYS A 1 568 ? -34.858 6.224 4.448 1.00 62.31 568 LYS A N 1
ATOM 4342 C CA . LYS A 1 568 ? -36.272 6.070 4.125 1.00 62.31 568 LYS A CA 1
ATOM 4343 C C . LYS A 1 568 ? -36.409 5.422 2.761 1.00 62.31 568 LYS A C 1
ATOM 4345 O O . LYS A 1 568 ? -35.522 5.525 1.921 1.00 62.31 568 LYS A O 1
ATOM 4350 N N . GLN A 1 569 ? -37.559 4.811 2.509 1.00 65.00 569 GLN A N 1
ATOM 4351 C CA . GLN A 1 569 ? -37.836 4.196 1.212 1.00 65.00 569 GLN A CA 1
ATOM 4352 C C . GLN A 1 569 ? -37.786 5.200 0.044 1.00 65.00 569 GLN A C 1
ATOM 4354 O O . GLN A 1 569 ? -37.473 4.806 -1.071 1.00 65.00 569 GLN A O 1
ATOM 4359 N N . GLU A 1 570 ? -37.995 6.496 0.303 1.00 63.38 570 GLU A N 1
ATOM 4360 C CA . GLU A 1 570 ? -37.814 7.577 -0.683 1.00 63.38 570 GLU A CA 1
ATOM 4361 C C . GLU A 1 570 ? -36.369 7.721 -1.202 1.00 63.38 570 GLU A C 1
ATOM 4363 O O . GLU A 1 570 ? -36.164 8.295 -2.267 1.00 63.38 570 GLU A O 1
ATOM 4368 N N . ASN A 1 571 ? -35.382 7.144 -0.506 1.00 65.62 571 ASN A N 1
ATOM 4369 C CA . ASN A 1 571 ? -33.975 7.106 -0.921 1.00 65.62 571 ASN A CA 1
ATOM 4370 C C . ASN A 1 571 ? -33.664 5.952 -1.894 1.00 65.62 571 ASN A C 1
ATOM 4372 O O . ASN A 1 571 ? -32.552 5.863 -2.415 1.00 65.62 571 ASN A O 1
ATOM 4376 N N . VAL A 1 572 ? -34.615 5.037 -2.113 1.00 69.44 572 VAL A N 1
ATOM 4377 C CA . VAL A 1 572 ? -34.471 3.904 -3.031 1.00 69.44 572 VAL A CA 1
ATOM 4378 C C . VAL A 1 572 ? -34.955 4.330 -4.411 1.00 69.44 572 VAL A C 1
ATOM 4380 O O . VAL A 1 572 ? -36.133 4.605 -4.621 1.00 69.44 572 VAL A O 1
ATOM 4383 N N . THR A 1 573 ? -34.038 4.352 -5.372 1.00 74.69 573 THR A N 1
ATOM 4384 C CA . THR A 1 573 ? -34.345 4.753 -6.753 1.00 74.69 573 THR A CA 1
ATOM 4385 C C . THR A 1 573 ? -35.119 3.685 -7.530 1.00 74.69 573 THR A C 1
ATOM 4387 O O . THR A 1 573 ? -35.922 4.020 -8.398 1.00 74.69 573 THR A O 1
ATOM 4390 N N . SER A 1 574 ? -34.898 2.397 -7.234 1.00 78.94 574 SER A N 1
ATOM 4391 C CA . SER A 1 574 ? -35.625 1.263 -7.827 1.00 78.94 574 SER A CA 1
ATOM 4392 C C . SER A 1 574 ? -35.415 -0.037 -7.028 1.00 78.94 574 SER A C 1
ATOM 4394 O O . SER A 1 574 ? -34.532 -0.109 -6.173 1.00 78.94 574 SER A O 1
ATOM 4396 N N . GLY A 1 575 ? -36.224 -1.066 -7.301 1.00 81.25 575 GLY A N 1
ATOM 4397 C CA . GLY A 1 575 ? -36.154 -2.383 -6.649 1.00 81.25 575 GLY A CA 1
ATOM 4398 C C . GLY A 1 575 ? -37.325 -2.669 -5.696 1.00 81.25 575 GLY A C 1
ATOM 4399 O O . GLY A 1 575 ? -38.071 -1.767 -5.318 1.00 81.25 575 GLY A O 1
ATOM 4400 N N . ALA A 1 576 ? -37.526 -3.949 -5.364 1.00 82.56 576 ALA A N 1
ATOM 4401 C CA . ALA A 1 576 ? -38.659 -4.446 -4.564 1.00 82.56 576 ALA A CA 1
ATOM 4402 C C . ALA A 1 576 ? -38.253 -4.964 -3.169 1.00 82.56 576 ALA A C 1
ATOM 4404 O O . ALA A 1 576 ? -39.017 -5.674 -2.519 1.00 82.56 576 ALA A O 1
ATOM 4405 N N . GLY A 1 577 ? -37.034 -4.649 -2.734 1.00 84.00 577 GLY A N 1
ATOM 4406 C CA . GLY A 1 577 ? -36.479 -5.072 -1.457 1.00 84.00 577 GLY A CA 1
ATOM 4407 C C . GLY A 1 577 ? -37.133 -4.397 -0.248 1.00 84.00 577 GLY A C 1
ATOM 4408 O O . GLY A 1 577 ? -37.653 -3.282 -0.339 1.00 84.00 577 GLY A O 1
ATOM 4409 N N . ASN A 1 578 ? -37.063 -5.056 0.909 1.00 85.88 578 ASN A N 1
ATOM 4410 C CA . ASN A 1 578 ? -37.642 -4.564 2.159 1.00 85.88 578 ASN A CA 1
ATOM 4411 C C . ASN A 1 578 ? -36.723 -3.539 2.838 1.00 85.88 578 ASN A C 1
ATOM 4413 O O . ASN A 1 578 ? -35.497 -3.676 2.834 1.00 85.88 578 ASN A O 1
ATOM 4417 N N . VAL A 1 579 ? -37.321 -2.526 3.465 1.00 84.88 579 VAL A N 1
ATOM 4418 C CA . VAL A 1 579 ? -36.617 -1.540 4.294 1.00 84.88 579 VAL A CA 1
ATOM 4419 C C . VAL A 1 579 ? -37.241 -1.543 5.683 1.00 84.88 579 VAL A C 1
ATOM 4421 O O . VAL A 1 579 ? -38.406 -1.187 5.845 1.00 84.88 579 VAL A O 1
ATOM 4424 N N . TYR A 1 580 ? -36.456 -1.932 6.682 1.00 83.94 580 TYR A N 1
ATOM 4425 C CA . TYR A 1 580 ? -36.847 -1.973 8.084 1.00 83.94 580 TYR A CA 1
ATOM 4426 C C . TYR A 1 580 ? -36.254 -0.766 8.806 1.00 83.94 580 TYR A C 1
ATOM 4428 O O . TYR A 1 580 ? -35.036 -0.657 8.969 1.00 83.94 580 TYR A O 1
ATOM 4436 N N . VAL A 1 581 ? -37.127 0.152 9.221 1.00 81.56 581 VAL A N 1
ATOM 4437 C CA . VAL A 1 581 ? -36.767 1.320 10.029 1.00 81.56 581 VAL A CA 1
ATOM 4438 C C . VAL A 1 581 ? -36.953 0.948 11.496 1.00 81.56 581 VAL A C 1
ATOM 4440 O O . VAL A 1 581 ? -38.075 0.795 11.972 1.00 81.56 581 VAL A O 1
ATOM 4443 N N . ARG A 1 582 ? -35.840 0.771 12.200 1.00 82.19 582 ARG A N 1
ATOM 4444 C CA . ARG A 1 582 ? -35.776 0.216 13.555 1.00 82.19 582 ARG A CA 1
ATOM 4445 C C . ARG A 1 582 ? -35.641 1.316 14.582 1.00 82.19 582 ARG A C 1
ATOM 4447 O O . ARG A 1 582 ? -35.011 2.321 14.311 1.00 82.19 582 ARG A O 1
ATOM 4454 N N . THR A 1 583 ? -36.128 1.122 15.791 1.00 80.31 583 THR A N 1
ATOM 4455 C CA . THR A 1 583 ? -36.015 2.103 16.881 1.00 80.31 583 THR A CA 1
ATOM 4456 C C . THR A 1 583 ? -34.904 1.667 17.845 1.00 80.31 583 THR A C 1
ATOM 4458 O O . THR A 1 583 ? -34.706 0.460 17.999 1.00 80.31 583 THR A O 1
ATOM 4461 N N . PRO A 1 584 ? -34.137 2.570 18.490 1.00 82.19 584 PRO A N 1
ATOM 4462 C CA . PRO A 1 584 ? -33.214 2.146 19.542 1.00 82.19 584 PRO A CA 1
ATOM 4463 C C . PRO A 1 584 ? -33.971 1.363 20.618 1.00 82.19 584 PRO A C 1
ATOM 4465 O O . PRO A 1 584 ? -35.085 1.757 20.967 1.00 82.19 584 PRO A O 1
ATOM 4468 N N . LEU A 1 585 ? -33.395 0.270 21.129 1.00 84.88 585 LEU A N 1
ATOM 4469 C CA . LEU A 1 585 ? -33.980 -0.462 22.255 1.00 84.88 585 LEU A CA 1
ATOM 4470 C C . LEU A 1 585 ? -34.133 0.496 23.453 1.00 84.88 585 LEU A C 1
ATOM 4472 O O . LEU A 1 585 ? -33.112 0.978 23.951 1.00 84.88 585 LEU A O 1
ATOM 4476 N N . PRO A 1 586 ? -35.360 0.815 23.907 1.00 84.06 586 PRO A N 1
ATOM 4477 C CA . PRO A 1 586 ? -35.552 1.777 24.980 1.00 84.06 586 PRO A CA 1
ATOM 4478 C C . PRO A 1 586 ? -35.152 1.148 26.310 1.00 84.06 586 PRO A C 1
ATOM 4480 O O . PRO A 1 586 ? -35.655 0.087 26.670 1.00 84.06 586 PRO A O 1
ATOM 4483 N N . GLU A 1 587 ? -34.290 1.822 27.069 1.00 83.50 587 GLU A N 1
ATOM 4484 C CA . GLU A 1 587 ? -33.943 1.383 28.426 1.00 83.50 587 GLU A CA 1
ATOM 4485 C C . GLU A 1 587 ? -35.181 1.308 29.328 1.00 83.50 587 GLU A C 1
ATOM 4487 O O . GLU A 1 587 ? -35.324 0.361 30.091 1.00 83.50 587 GLU A O 1
ATOM 4492 N N . ALA A 1 588 ? -36.126 2.241 29.158 1.00 82.69 588 ALA A N 1
ATOM 4493 C CA . ALA A 1 588 ? -37.376 2.295 29.919 1.00 82.69 588 ALA A CA 1
ATOM 4494 C C . ALA A 1 588 ? -38.313 1.090 29.703 1.00 82.69 588 ALA A C 1
ATOM 4496 O O . ALA A 1 588 ? -39.220 0.886 30.507 1.00 82.69 588 ALA A O 1
ATOM 4497 N N . ASP A 1 589 ? -38.111 0.308 28.638 1.00 85.56 589 ASP A N 1
ATOM 4498 C CA . ASP A 1 589 ? -38.923 -0.877 28.348 1.00 85.56 589 ASP A CA 1
ATOM 4499 C C . ASP A 1 589 ? -38.323 -2.160 28.951 1.00 85.56 589 ASP A C 1
ATOM 4501 O O . ASP A 1 589 ? -38.887 -3.242 28.770 1.00 85.56 589 ASP A O 1
ATOM 4505 N N . LEU A 1 590 ? -37.169 -2.076 29.619 1.00 88.25 590 LEU A N 1
ATOM 4506 C CA . LEU A 1 590 ? -36.492 -3.216 30.227 1.00 88.25 590 LEU A CA 1
ATOM 4507 C C . LEU A 1 590 ? -36.532 -3.113 31.748 1.00 88.25 590 LEU A C 1
ATOM 4509 O O . LEU A 1 590 ? -36.315 -2.046 32.314 1.00 88.25 590 LEU A O 1
ATOM 4513 N N . ASP A 1 591 ? -36.760 -4.245 32.405 1.00 87.06 591 ASP A N 1
ATOM 4514 C CA . ASP A 1 591 ? -36.741 -4.338 33.864 1.00 87.06 591 ASP A CA 1
ATOM 4515 C C . ASP A 1 591 ? -35.995 -5.597 34.321 1.00 87.06 591 ASP A C 1
ATOM 4517 O O . ASP A 1 591 ? -35.970 -6.613 33.614 1.00 87.06 591 ASP A O 1
ATOM 4521 N N . LEU A 1 592 ? -35.382 -5.533 35.501 1.00 89.00 592 LEU A N 1
ATOM 4522 C CA . LEU A 1 592 ? -34.681 -6.658 36.117 1.00 89.00 592 LEU A CA 1
ATOM 4523 C C . LEU A 1 592 ? -35.546 -7.280 37.206 1.00 89.00 592 LEU A C 1
ATOM 4525 O O . LEU A 1 592 ? -36.127 -6.576 38.023 1.00 89.00 592 LEU A O 1
ATOM 4529 N N . GLU A 1 593 ? -35.540 -8.612 37.291 1.00 89.69 593 GLU A N 1
ATOM 4530 C CA . GLU A 1 593 ? -36.144 -9.345 38.416 1.00 89.69 593 GLU A CA 1
ATOM 4531 C C . GLU A 1 593 ? -35.676 -8.804 39.778 1.00 89.69 593 GLU A C 1
ATOM 4533 O O . GLU A 1 593 ? -36.439 -8.767 40.744 1.00 89.69 593 GLU A O 1
ATOM 4538 N N . TYR A 1 594 ? -34.416 -8.367 39.842 1.00 86.44 594 TYR A N 1
ATOM 4539 C CA . TYR A 1 594 ? -33.842 -7.665 40.976 1.00 86.44 594 TYR A CA 1
ATOM 4540 C C . TYR A 1 594 ? -32.732 -6.708 40.524 1.00 86.44 594 TYR A C 1
ATOM 4542 O O . TYR A 1 594 ? -31.915 -7.038 39.664 1.00 86.44 594 TYR A O 1
ATOM 4550 N N . THR A 1 595 ? -32.659 -5.539 41.160 1.00 88.25 595 THR A N 1
ATOM 4551 C CA . THR A 1 595 ? -31.557 -4.569 41.012 1.00 88.25 595 THR A CA 1
ATOM 4552 C C . THR A 1 595 ? -30.517 -4.692 42.128 1.00 88.25 595 THR A C 1
ATOM 4554 O O . THR A 1 595 ? -29.407 -4.180 42.005 1.00 88.25 595 THR A O 1
ATOM 4557 N N . GLU A 1 596 ? -30.829 -5.428 43.198 1.00 88.62 596 GLU A N 1
ATOM 4558 C CA . GLU A 1 596 ? -29.911 -5.750 44.290 1.00 88.62 596 GLU A CA 1
ATOM 4559 C C . GLU A 1 596 ? -30.090 -7.203 44.745 1.00 88.62 596 GLU A C 1
ATOM 4561 O O . GLU A 1 596 ? -31.207 -7.704 44.852 1.00 88.62 596 GLU A O 1
ATOM 4566 N N . THR A 1 597 ? -28.988 -7.889 45.046 1.00 90.94 597 THR A N 1
ATOM 4567 C CA . THR A 1 597 ? -29.004 -9.255 45.596 1.00 90.94 597 THR A CA 1
ATOM 4568 C C . THR A 1 597 ? -27.777 -9.507 46.476 1.00 90.94 597 THR A C 1
ATOM 4570 O O . THR A 1 597 ? -26.949 -8.618 46.642 1.00 90.94 597 THR A O 1
ATOM 4573 N N . SER A 1 598 ? -27.640 -10.684 47.083 1.00 87.12 598 SER A N 1
ATOM 4574 C CA . SER A 1 598 ? -26.476 -11.052 47.906 1.00 87.12 598 SER A CA 1
ATOM 4575 C C . SER A 1 598 ? -25.573 -12.051 47.188 1.00 87.12 598 SER A C 1
ATOM 4577 O O . SER A 1 598 ? -26.049 -12.897 46.436 1.00 87.12 598 SER A O 1
ATOM 4579 N N . TYR A 1 599 ? -24.266 -11.984 47.444 1.00 88.81 599 TYR A N 1
ATOM 4580 C CA . TYR A 1 599 ? -23.303 -12.951 46.918 1.00 88.81 599 TYR A CA 1
ATOM 4581 C C . TYR A 1 599 ? -23.647 -14.393 47.334 1.00 88.81 599 TYR A C 1
ATOM 4583 O O . TYR A 1 599 ? -23.823 -14.684 48.517 1.00 88.81 599 TYR A O 1
ATOM 4591 N N . THR A 1 600 ? -23.712 -15.303 46.358 1.00 83.88 600 THR A N 1
ATOM 4592 C CA . THR A 1 600 ? -24.070 -16.722 46.557 1.00 83.88 600 THR A CA 1
ATOM 4593 C C . THR A 1 600 ? -22.927 -17.697 46.259 1.00 83.88 600 THR A C 1
ATOM 4595 O O . THR A 1 600 ? -23.083 -18.902 46.441 1.00 83.88 600 THR A O 1
ATOM 4598 N N . GLY A 1 601 ? -21.778 -17.206 45.783 1.00 81.19 601 GLY A N 1
ATOM 4599 C CA . GLY A 1 601 ? -20.653 -18.036 45.332 1.00 81.19 601 GLY A CA 1
ATOM 4600 C C . GLY A 1 601 ? -20.721 -18.483 43.864 1.00 81.19 601 GLY A C 1
ATOM 4601 O O . GLY A 1 601 ? -19.728 -18.997 43.339 1.00 81.19 601 GLY A O 1
ATOM 4602 N N . SER A 1 602 ? -21.843 -18.249 43.174 1.00 85.62 602 SER A N 1
ATOM 4603 C CA . SER A 1 602 ? -22.049 -18.557 41.750 1.00 85.62 602 SER A CA 1
ATOM 4604 C C . SER A 1 602 ? -22.349 -17.304 40.921 1.00 85.62 602 SER A C 1
ATOM 4606 O O . SER A 1 602 ? -22.624 -16.241 41.469 1.00 85.62 602 SER A O 1
ATOM 4608 N N . ASN A 1 603 ? -22.317 -17.431 39.591 1.00 87.81 603 ASN A N 1
ATOM 4609 C CA . ASN A 1 603 ? -22.790 -16.373 38.696 1.00 87.81 603 ASN A CA 1
ATOM 4610 C C . ASN A 1 603 ? -24.281 -16.108 38.950 1.00 87.81 603 ASN A C 1
ATOM 4612 O O . ASN A 1 603 ? -25.076 -17.045 39.005 1.00 87.81 603 ASN A O 1
ATOM 4616 N N . LEU A 1 604 ? -24.646 -14.838 39.076 1.00 88.94 604 LEU A N 1
ATOM 4617 C CA . LEU A 1 604 ? -26.010 -14.362 39.254 1.00 88.94 604 LEU A CA 1
ATOM 4618 C C . LEU A 1 604 ? -26.513 -13.803 37.922 1.00 88.94 604 LEU A C 1
ATOM 4620 O O . LEU A 1 604 ? -25.861 -12.968 37.299 1.00 88.94 604 LEU A O 1
ATOM 4624 N N . THR A 1 605 ? -27.659 -14.281 37.456 1.00 90.38 605 THR A N 1
ATOM 4625 C CA . THR A 1 605 ? -28.238 -13.897 36.162 1.00 90.38 605 THR A CA 1
ATOM 4626 C C . THR A 1 605 ? -29.678 -13.444 36.382 1.00 90.38 605 THR A C 1
ATOM 4628 O O . THR A 1 605 ? -30.577 -14.268 36.200 1.00 90.38 605 THR A O 1
ATOM 4631 N N . PRO A 1 606 ? -29.915 -12.186 36.820 1.00 90.31 606 PRO A N 1
ATOM 4632 C CA . PRO A 1 606 ? -31.276 -11.678 36.966 1.00 90.31 606 PRO A CA 1
ATOM 4633 C C . PRO A 1 606 ? -32.024 -11.856 35.653 1.00 90.31 606 PRO A C 1
ATOM 4635 O O . PRO A 1 606 ? -31.468 -11.588 34.577 1.00 90.31 606 PRO A O 1
ATOM 4638 N N . ILE A 1 607 ? -33.270 -12.317 35.733 1.00 88.19 607 ILE A N 1
ATOM 4639 C CA . ILE A 1 607 ? -34.126 -12.383 34.555 1.00 88.19 607 ILE A CA 1
ATOM 4640 C C . ILE A 1 607 ? -34.371 -10.949 34.087 1.00 88.19 607 ILE A C 1
ATOM 4642 O O . ILE A 1 607 ? -34.794 -10.093 34.863 1.00 88.19 607 ILE A O 1
ATOM 4646 N N . VAL A 1 608 ? -34.090 -10.691 32.811 1.00 88.19 608 VAL A N 1
ATOM 4647 C CA . VAL A 1 608 ? -34.480 -9.442 32.158 1.00 88.19 608 VAL A CA 1
ATOM 4648 C C . VAL A 1 608 ? -35.884 -9.638 31.606 1.00 88.19 608 VAL A C 1
ATOM 4650 O O . VAL A 1 608 ? -36.135 -10.620 30.907 1.00 88.19 608 VAL A O 1
ATOM 4653 N N . SER A 1 609 ? -36.785 -8.712 31.901 1.00 85.75 609 SER A N 1
ATOM 4654 C CA . SER A 1 609 ? -38.135 -8.672 31.346 1.00 85.75 609 SER A CA 1
ATOM 4655 C C . SER A 1 609 ? -38.312 -7.448 30.449 1.00 85.75 609 SER A C 1
ATOM 4657 O O . SER A 1 609 ? -37.614 -6.448 30.605 1.00 85.75 609 SER A O 1
ATOM 4659 N N . TYR A 1 610 ? -39.221 -7.555 29.480 1.00 82.50 610 TYR A N 1
ATOM 4660 C CA . TYR A 1 610 ? -39.575 -6.472 28.568 1.00 82.50 610 TYR A CA 1
ATOM 4661 C C . TYR A 1 610 ? -41.028 -6.065 28.808 1.00 82.50 610 TYR A C 1
ATOM 4663 O O . TYR A 1 610 ? -41.922 -6.912 28.758 1.00 82.50 610 TYR A O 1
ATOM 4671 N N . THR A 1 611 ? -41.258 -4.785 29.083 1.00 77.88 611 THR A N 1
ATOM 4672 C CA . THR A 1 611 ? -42.571 -4.223 29.443 1.00 77.88 611 THR A CA 1
ATOM 4673 C C . THR A 1 611 ? -43.181 -3.370 28.329 1.00 77.88 611 THR A C 1
ATOM 4675 O O . THR A 1 611 ? -44.333 -2.943 28.439 1.00 77.88 611 THR A O 1
ATOM 4678 N N . GLY A 1 612 ? -42.449 -3.151 27.232 1.00 71.69 612 GLY A N 1
ATOM 4679 C CA . GLY A 1 612 ? -42.936 -2.393 26.086 1.00 71.69 612 GLY A CA 1
ATOM 4680 C C . GLY A 1 612 ? -44.055 -3.110 25.318 1.00 71.69 612 GLY A C 1
ATOM 4681 O O . GLY A 1 612 ? -44.187 -4.334 25.318 1.00 71.69 612 GLY A O 1
ATOM 4682 N N . SER A 1 613 ? -44.895 -2.330 24.638 1.00 67.25 613 SER A N 1
ATOM 4683 C CA . SER A 1 613 ? -46.108 -2.820 23.958 1.00 67.25 613 SER A CA 1
ATOM 4684 C C . SER A 1 613 ? -45.904 -3.207 22.487 1.00 67.25 613 SER A C 1
ATOM 4686 O O . SER A 1 613 ? -46.844 -3.666 21.839 1.00 67.25 613 SER A O 1
ATOM 4688 N N . VAL A 1 614 ? -44.697 -3.017 21.944 1.00 68.19 614 VAL A N 1
ATOM 4689 C CA . VAL A 1 614 ? -44.428 -3.084 20.495 1.00 68.19 614 VAL A CA 1
ATOM 4690 C C . VAL A 1 614 ? -43.926 -4.464 20.042 1.00 68.19 614 VAL A C 1
ATOM 4692 O O . VAL A 1 614 ? -44.067 -4.813 18.871 1.00 68.19 614 VAL A O 1
ATOM 4695 N N . LEU A 1 615 ? -43.367 -5.283 20.941 1.00 67.81 615 LEU A N 1
ATOM 4696 C CA . LEU A 1 615 ? -42.902 -6.631 20.596 1.00 67.81 615 LEU A CA 1
ATOM 4697 C C . LEU A 1 615 ? -44.053 -7.644 20.581 1.00 67.81 615 LEU A C 1
ATOM 4699 O O . LEU A 1 615 ? -44.821 -7.758 21.535 1.00 67.81 615 LEU A O 1
ATOM 4703 N N . THR A 1 616 ? -44.126 -8.454 19.524 1.00 65.31 616 THR A N 1
ATOM 4704 C CA . THR A 1 616 ? -44.964 -9.659 19.521 1.00 65.31 616 THR A CA 1
ATOM 4705 C C . THR A 1 616 ? -44.475 -10.650 20.589 1.00 65.31 616 THR A C 1
ATOM 4707 O O . THR A 1 616 ? -43.259 -10.790 20.761 1.00 65.31 616 THR A O 1
ATOM 4710 N N . PRO A 1 617 ? -45.373 -11.383 21.279 1.00 56.59 617 PRO A N 1
ATOM 4711 C CA . PRO A 1 617 ? -44.983 -12.382 22.279 1.00 56.59 617 PRO A CA 1
ATOM 4712 C C . PRO A 1 617 ? -43.910 -13.351 21.746 1.00 56.59 617 PRO A C 1
ATOM 4714 O O . PRO A 1 617 ? -44.078 -13.917 20.668 1.00 56.59 617 PRO A O 1
ATOM 4717 N N . GLY A 1 618 ? -42.801 -13.513 22.480 1.00 63.78 618 GLY A N 1
ATOM 4718 C CA . GLY A 1 618 ? -41.646 -14.347 22.100 1.00 63.78 618 GLY A CA 1
ATOM 4719 C C . GLY A 1 618 ? -40.530 -13.632 21.318 1.00 63.78 618 GLY A C 1
ATOM 4720 O O . GLY A 1 618 ? -39.422 -14.154 21.220 1.00 63.78 618 GLY A O 1
ATOM 4721 N N . ALA A 1 619 ? -40.751 -12.411 20.813 1.00 69.31 619 ALA A N 1
ATOM 4722 C CA . ALA A 1 619 ? -39.720 -11.657 20.084 1.00 69.31 619 ALA A CA 1
ATOM 4723 C C . ALA A 1 619 ? -38.584 -11.125 20.982 1.00 69.31 619 ALA A C 1
ATOM 4725 O O . ALA A 1 619 ? -37.507 -10.808 20.487 1.00 69.31 619 ALA A O 1
ATOM 4726 N N . PHE A 1 620 ? -38.796 -11.047 22.298 1.00 78.25 620 PHE A N 1
ATOM 4727 C CA . PHE A 1 620 ? -37.761 -10.666 23.265 1.00 78.25 620 PHE A CA 1
ATOM 4728 C C . PHE A 1 620 ? -36.848 -11.841 23.668 1.00 78.25 620 PHE A C 1
ATOM 4730 O O . PHE A 1 620 ? -35.691 -11.653 24.064 1.00 78.25 620 PHE A O 1
ATOM 4737 N N . ASP A 1 621 ? -37.328 -13.080 23.528 1.00 75.56 621 ASP A N 1
ATOM 4738 C CA . ASP A 1 621 ? -36.569 -14.271 23.923 1.00 75.56 621 ASP A CA 1
ATOM 4739 C C . ASP A 1 621 ? -35.310 -14.440 23.065 1.00 75.56 621 ASP A C 1
ATOM 4741 O O . ASP A 1 621 ? -34.270 -14.863 23.571 1.00 75.56 621 ASP A O 1
ATOM 4745 N N . VAL A 1 622 ? -35.367 -13.992 21.806 1.00 73.94 622 VAL A N 1
ATOM 4746 C CA . VAL A 1 622 ? -34.246 -14.012 20.854 1.00 73.94 622 VAL A CA 1
ATOM 4747 C C . VAL A 1 622 ? -33.206 -12.908 21.081 1.00 73.94 622 VAL A C 1
ATOM 4749 O O . VAL A 1 622 ? -32.183 -12.895 20.400 1.00 73.94 622 VAL A O 1
ATOM 4752 N N . PHE A 1 623 ? -33.420 -11.982 22.025 1.00 86.88 623 PHE A N 1
ATOM 4753 C CA . PHE A 1 623 ? -32.422 -10.953 22.336 1.00 86.88 623 PHE A CA 1
ATOM 4754 C C . PHE A 1 623 ? -31.257 -11.595 23.090 1.00 86.88 623 PHE A C 1
ATOM 4756 O O . PHE A 1 623 ? -31.470 -12.385 24.013 1.00 86.88 623 PHE A O 1
ATOM 4763 N N . GLY A 1 624 ? -30.027 -11.242 22.729 1.00 86.12 624 GLY A N 1
ATOM 4764 C CA . GLY A 1 624 ? -28.836 -11.657 23.458 1.00 86.12 624 GLY A CA 1
ATOM 4765 C C . GLY A 1 624 ? -28.766 -10.970 24.820 1.00 86.12 624 GLY A C 1
ATOM 4766 O O . GLY A 1 624 ? -29.005 -9.766 24.922 1.00 86.12 624 GLY A O 1
ATOM 4767 N N . LYS A 1 625 ? -28.430 -11.736 25.864 1.00 89.81 625 LYS A N 1
ATOM 4768 C CA . LYS A 1 625 ? -28.166 -11.229 27.217 1.00 89.81 625 LYS A CA 1
ATOM 4769 C C . LYS A 1 625 ? -26.745 -11.614 27.620 1.00 89.81 625 LYS A C 1
ATOM 4771 O O . LYS A 1 625 ? -26.413 -12.798 27.656 1.00 89.81 625 LYS A O 1
ATOM 4776 N N . THR A 1 626 ? -25.908 -10.628 27.919 1.00 91.38 626 THR A N 1
ATOM 4777 C CA . THR A 1 626 ? -24.530 -10.835 28.391 1.00 91.38 626 THR A CA 1
ATOM 4778 C C . THR A 1 626 ? -24.338 -10.166 29.739 1.00 91.38 626 THR A C 1
ATOM 4780 O O . THR A 1 626 ? -24.629 -8.984 29.881 1.00 91.38 626 THR A O 1
ATOM 4783 N N . TYR A 1 627 ? -23.834 -10.914 30.718 1.00 92.06 627 TYR A N 1
ATOM 4784 C CA . TYR A 1 627 ? -23.628 -10.439 32.085 1.00 92.06 627 TYR A CA 1
ATOM 4785 C C . TYR A 1 627 ? -22.143 -10.160 32.341 1.00 92.06 627 TYR A C 1
ATOM 4787 O O . TYR A 1 627 ? -21.289 -10.946 31.927 1.00 92.06 627 TYR A O 1
ATOM 4795 N N . SER A 1 628 ? -21.839 -9.069 33.043 1.00 92.50 628 SER A N 1
ATOM 4796 C CA . SER A 1 628 ? -20.480 -8.680 33.436 1.00 92.50 628 SER A CA 1
ATOM 4797 C C . SER A 1 628 ? -20.393 -8.460 34.943 1.00 92.50 628 SER A C 1
ATOM 4799 O O . SER A 1 628 ? -21.341 -7.983 35.565 1.00 92.50 628 SER A O 1
ATOM 4801 N N . ASN A 1 629 ? -19.255 -8.834 35.537 1.00 90.38 629 ASN A N 1
ATOM 4802 C CA . ASN A 1 629 ? -18.996 -8.776 36.983 1.00 90.38 629 ASN A CA 1
ATOM 4803 C C . ASN A 1 629 ? -20.069 -9.452 37.855 1.00 90.38 629 ASN A C 1
ATOM 4805 O O . ASN A 1 629 ? -20.144 -9.222 39.055 1.00 90.38 629 ASN A O 1
ATOM 4809 N N . ASN A 1 630 ? -20.853 -10.365 37.284 1.00 91.69 630 ASN A N 1
ATOM 4810 C CA . ASN A 1 630 ? -22.045 -10.934 37.907 1.00 91.69 630 ASN A CA 1
ATOM 4811 C C . ASN A 1 630 ? -21.776 -12.080 38.891 1.00 91.69 630 ASN A C 1
ATOM 4813 O O . ASN A 1 630 ? -22.679 -12.843 39.226 1.00 91.69 630 ASN A O 1
ATOM 4817 N N . ARG A 1 631 ? -20.527 -12.236 39.322 1.00 88.69 631 ARG A N 1
ATOM 4818 C CA . ARG A 1 631 ? -20.129 -13.245 40.303 1.00 88.69 631 ARG A CA 1
ATOM 4819 C C . ARG A 1 631 ? -19.725 -12.621 41.624 1.00 88.69 631 ARG A C 1
ATOM 4821 O O . ARG A 1 631 ? -20.047 -13.175 42.660 1.00 88.69 631 ARG A O 1
ATOM 4828 N N . ASN A 1 632 ? -18.998 -11.511 41.586 1.00 88.44 632 ASN A N 1
ATOM 4829 C CA . ASN A 1 632 ? -18.382 -10.916 42.765 1.00 88.44 632 ASN A CA 1
ATOM 4830 C C . ASN A 1 632 ? -19.282 -9.818 43.342 1.00 88.44 632 ASN A C 1
ATOM 4832 O O . ASN A 1 632 ? -20.064 -9.213 42.617 1.00 88.44 632 ASN A O 1
ATOM 4836 N N . ALA A 1 633 ? -19.156 -9.549 44.638 1.00 84.50 633 ALA A N 1
ATOM 4837 C CA . ALA A 1 633 ? -19.828 -8.436 45.284 1.00 84.50 633 ALA A CA 1
ATOM 4838 C C . ALA A 1 633 ? -19.334 -7.095 44.713 1.00 84.50 633 ALA A C 1
ATOM 4840 O O . ALA A 1 633 ? -18.138 -6.908 44.478 1.00 84.50 633 ALA A O 1
ATOM 4841 N N . GLY A 1 634 ? -20.257 -6.158 44.516 1.00 88.62 634 GLY A N 1
ATOM 4842 C CA . GLY A 1 634 ? -20.031 -4.875 43.859 1.00 88.62 634 GLY A CA 1
ATOM 4843 C C . GLY A 1 634 ? -21.036 -4.612 42.737 1.00 88.62 634 GLY A C 1
ATOM 4844 O O . GLY A 1 634 ? -22.084 -5.254 42.662 1.00 88.62 634 GLY A O 1
ATOM 4845 N N . ALA A 1 635 ? -20.711 -3.645 41.879 1.00 89.38 635 ALA A N 1
ATOM 4846 C CA . ALA A 1 635 ? -21.511 -3.321 40.703 1.00 89.38 635 ALA A CA 1
ATOM 4847 C C . ALA A 1 635 ? -21.339 -4.397 39.619 1.00 89.38 635 ALA A C 1
ATOM 4849 O O . ALA A 1 635 ? -20.219 -4.700 39.193 1.00 89.38 635 ALA A O 1
ATOM 4850 N N . ALA A 1 636 ? -22.460 -4.946 39.169 1.00 91.62 636 ALA A N 1
ATOM 4851 C CA . ALA A 1 636 ? -22.565 -5.885 38.067 1.00 91.62 636 ALA A CA 1
ATOM 4852 C C . ALA A 1 636 ? -23.514 -5.324 37.008 1.00 91.62 636 ALA A C 1
ATOM 4854 O O . ALA A 1 636 ? -24.333 -4.451 37.289 1.00 91.62 636 ALA A O 1
ATOM 4855 N N . THR A 1 637 ? -23.401 -5.817 35.778 1.00 93.06 637 THR A N 1
ATOM 4856 C CA . THR A 1 637 ? -24.224 -5.321 34.674 1.00 93.06 637 THR A CA 1
ATOM 4857 C C . THR A 1 637 ? -24.773 -6.456 33.826 1.00 93.06 637 THR A C 1
ATOM 4859 O O . THR A 1 637 ? -24.182 -7.538 33.733 1.00 93.06 637 THR A O 1
ATOM 4862 N N . VAL A 1 638 ? -25.914 -6.209 33.189 1.00 93.25 638 VAL A N 1
ATOM 4863 C CA . VAL A 1 638 ? -26.436 -7.030 32.098 1.00 93.25 638 VAL A CA 1
ATOM 4864 C C . VAL A 1 638 ? -26.646 -6.157 30.872 1.00 93.25 638 VAL A C 1
ATOM 4866 O O . VAL A 1 638 ? -27.347 -5.151 30.916 1.00 93.25 638 VAL A O 1
ATOM 4869 N N . THR A 1 639 ? -26.028 -6.548 29.765 1.00 91.75 639 THR A N 1
ATOM 4870 C CA . THR A 1 639 ? -26.223 -5.915 28.463 1.00 91.75 639 THR A CA 1
ATOM 4871 C C . THR A 1 639 ? -27.202 -6.744 27.647 1.00 91.75 639 THR A C 1
ATOM 4873 O O . THR A 1 639 ? -26.992 -7.939 27.420 1.00 91.75 639 THR A O 1
ATOM 4876 N N . VAL A 1 640 ? -28.273 -6.093 27.205 1.00 89.62 640 VAL A N 1
ATOM 4877 C CA . VAL A 1 640 ? -29.338 -6.655 26.378 1.00 89.62 640 VAL A CA 1
ATOM 4878 C C . VAL A 1 640 ? -29.171 -6.112 24.968 1.00 89.62 640 VAL A C 1
ATOM 4880 O O . VAL A 1 640 ? -29.127 -4.896 24.769 1.00 89.62 640 VAL A O 1
ATOM 4883 N N . LYS A 1 641 ? -29.075 -7.007 23.984 1.00 87.62 641 LYS A N 1
ATOM 4884 C CA . LYS A 1 641 ? -28.870 -6.651 22.577 1.00 87.62 641 LYS A CA 1
ATOM 4885 C C . LYS A 1 641 ? -29.858 -7.417 21.681 1.00 87.62 641 LYS A C 1
ATOM 4887 O O . LYS A 1 641 ? -29.847 -8.650 21.718 1.00 87.62 641 LYS A O 1
ATOM 4892 N N . PRO A 1 642 ? -30.707 -6.745 20.880 1.00 85.44 642 PRO A N 1
ATOM 4893 C CA . PRO A 1 642 ? -31.501 -7.402 19.843 1.00 85.44 642 PRO A CA 1
ATOM 4894 C C . PRO A 1 642 ? -30.597 -8.127 18.833 1.00 85.44 642 PRO A C 1
ATOM 4896 O O . PRO A 1 642 ? -29.443 -7.742 18.640 1.00 85.44 642 PRO A O 1
ATOM 4899 N N . ASP A 1 643 ? -31.111 -9.159 18.154 1.00 83.50 643 ASP A N 1
ATOM 4900 C CA . ASP A 1 643 ? -30.409 -9.713 16.986 1.00 83.50 643 ASP A CA 1
ATOM 4901 C C . ASP A 1 643 ? -30.209 -8.604 15.934 1.00 83.50 643 ASP A C 1
ATOM 4903 O O . ASP A 1 643 ? -31.067 -7.736 15.758 1.00 83.50 643 ASP A O 1
ATOM 4907 N N . LEU A 1 644 ? -29.081 -8.633 15.221 1.00 80.50 644 LEU A N 1
ATOM 4908 C CA . LEU A 1 644 ? -28.750 -7.656 14.181 1.00 80.50 644 LEU A CA 1
ATOM 4909 C C . LEU A 1 644 ? -29.822 -7.541 13.092 1.00 80.50 644 LEU A C 1
ATOM 4911 O O . LEU A 1 644 ? -29.936 -6.481 12.485 1.00 80.50 644 LEU A O 1
ATOM 4915 N N . LEU A 1 645 ? -30.602 -8.597 12.850 1.00 82.62 645 LEU A N 1
ATOM 4916 C CA . LEU A 1 645 ? -31.688 -8.618 11.868 1.00 82.62 645 LEU A CA 1
ATOM 4917 C C . LEU A 1 645 ? -33.075 -8.440 12.499 1.00 82.62 645 LEU A C 1
ATOM 4919 O O . LEU A 1 645 ? -34.086 -8.709 11.852 1.00 82.62 645 LEU A O 1
ATOM 4923 N N . ASN A 1 646 ? -33.154 -8.005 13.761 1.00 84.38 646 ASN A N 1
ATOM 4924 C CA . ASN A 1 646 ? -34.432 -7.652 14.361 1.00 84.38 646 ASN A CA 1
ATOM 4925 C C . ASN A 1 646 ? -35.064 -6.499 13.567 1.00 84.38 646 ASN A C 1
ATOM 4927 O O . ASN A 1 646 ? -34.431 -5.469 13.355 1.00 84.38 646 ASN A O 1
ATOM 4931 N N . GLU A 1 647 ? -36.302 -6.686 13.117 1.00 83.94 647 GLU A N 1
ATOM 4932 C CA . GLU A 1 647 ? -37.013 -5.736 12.251 1.00 83.94 647 GLU A CA 1
ATOM 4933 C C . GLU A 1 647 ? -37.463 -4.466 12.992 1.00 83.94 647 GLU A C 1
ATOM 4935 O O . GLU A 1 647 ? -37.759 -3.457 12.355 1.00 83.94 647 GLU A O 1
ATOM 4940 N N . THR A 1 648 ? -37.486 -4.500 14.328 1.00 82.25 648 THR A N 1
ATOM 4941 C CA . THR A 1 648 ? -38.090 -3.461 15.173 1.00 82.25 648 THR A CA 1
ATOM 4942 C C . THR A 1 648 ? -37.061 -2.666 15.966 1.00 82.25 648 THR A C 1
ATOM 4944 O O . THR A 1 648 ? -37.169 -1.444 16.037 1.00 82.25 648 THR A O 1
ATOM 4947 N N . TYR A 1 649 ? -36.071 -3.332 16.565 1.00 83.81 649 TYR A N 1
ATOM 4948 C CA . TYR A 1 649 ? -35.123 -2.738 17.505 1.00 83.81 649 TYR A CA 1
ATOM 4949 C C . TYR A 1 649 ? -33.668 -2.948 17.102 1.00 83.81 649 TYR A C 1
ATOM 4951 O O . TYR A 1 649 ? -33.309 -3.942 16.477 1.00 83.81 649 TYR A O 1
ATOM 4959 N N . TYR A 1 650 ? -32.818 -2.008 17.507 1.00 83.38 650 TYR A N 1
ATOM 4960 C CA . TYR A 1 650 ? -31.367 -2.085 17.350 1.00 83.38 650 TYR A CA 1
ATOM 4961 C C . TYR A 1 650 ? -30.647 -1.461 18.554 1.00 83.38 650 TYR A C 1
ATOM 4963 O O . TYR A 1 650 ? -31.281 -0.882 19.441 1.00 83.38 650 TYR A O 1
ATOM 4971 N N . GLY A 1 651 ? -29.317 -1.565 18.585 1.00 81.31 651 GLY A N 1
ATOM 4972 C CA . GLY A 1 651 ? -28.495 -1.044 19.676 1.00 81.31 651 GLY A CA 1
ATOM 4973 C C . GLY A 1 651 ? -28.424 -1.994 20.870 1.00 81.31 651 GLY A C 1
ATOM 4974 O O . GLY A 1 651 ? -28.712 -3.181 20.759 1.00 81.31 651 GLY A O 1
ATOM 4975 N N . SER A 1 652 ? -27.999 -1.488 22.021 1.00 87.06 652 SER A N 1
ATOM 4976 C CA . SER A 1 652 ? -27.909 -2.274 23.249 1.00 87.06 652 SER A CA 1
ATOM 4977 C C . SER A 1 652 ? -28.182 -1.401 24.457 1.00 87.06 652 SER A C 1
ATOM 4979 O O . SER A 1 652 ? -27.746 -0.251 24.487 1.00 87.06 652 SER A O 1
ATOM 4981 N N . VAL A 1 653 ? -28.824 -1.975 25.465 1.00 88.06 653 VAL A N 1
ATOM 4982 C CA . VAL A 1 653 ? -29.018 -1.338 26.769 1.00 88.06 653 VAL A CA 1
ATOM 4983 C C . VAL A 1 653 ? -28.207 -2.108 27.796 1.00 88.06 653 VAL A C 1
ATOM 4985 O O . VAL A 1 653 ? -28.241 -3.338 27.808 1.00 88.06 653 VAL A O 1
ATOM 4988 N N . THR A 1 654 ? -27.484 -1.391 28.651 1.00 91.56 654 THR A N 1
ATOM 4989 C CA . THR A 1 654 ? -26.808 -1.971 29.812 1.00 91.56 654 THR A CA 1
ATOM 4990 C C . THR A 1 654 ? -27.555 -1.538 31.059 1.00 91.56 654 THR A C 1
ATOM 4992 O O . THR A 1 654 ? -27.700 -0.345 31.289 1.00 91.56 654 THR A O 1
ATOM 4995 N N . LEU A 1 655 ? -28.028 -2.511 31.832 1.00 92.00 655 LEU A N 1
ATOM 4996 C CA . LEU A 1 655 ? -28.688 -2.298 33.113 1.00 92.00 655 LEU A CA 1
ATOM 4997 C C . LEU A 1 655 ? -27.734 -2.688 34.238 1.00 92.00 655 LEU A C 1
ATOM 4999 O O . LEU A 1 655 ? -27.077 -3.735 34.166 1.00 92.00 655 LEU A O 1
ATOM 5003 N N . ASP A 1 656 ? -27.696 -1.867 35.280 1.00 92.44 656 ASP A N 1
ATOM 5004 C CA . ASP A 1 656 ? -26.856 -2.084 36.452 1.00 92.44 656 ASP A CA 1
ATOM 5005 C C . ASP A 1 656 ? -27.630 -2.828 37.549 1.00 92.44 656 ASP A C 1
ATOM 5007 O O . ASP A 1 656 ? -28.807 -2.566 37.802 1.00 92.44 656 ASP A O 1
ATOM 5011 N N . PHE A 1 657 ? -26.949 -3.739 38.243 1.00 93.44 657 PHE A N 1
ATOM 5012 C CA . PHE A 1 657 ? -27.433 -4.332 39.487 1.00 93.44 657 PHE A CA 1
ATOM 5013 C C . PHE A 1 657 ? -26.286 -4.507 40.485 1.00 93.44 657 PHE A C 1
ATOM 5015 O O . PHE A 1 657 ? -25.120 -4.642 40.116 1.00 93.44 657 PHE A O 1
ATOM 5022 N N . THR A 1 658 ? -26.605 -4.508 41.776 1.00 91.69 658 THR A N 1
ATOM 5023 C CA . THR A 1 658 ? -25.604 -4.593 42.845 1.00 91.69 658 THR A CA 1
ATOM 5024 C C . THR A 1 658 ? -25.629 -5.961 43.512 1.00 91.69 658 THR A C 1
ATOM 5026 O O . THR A 1 658 ? -26.674 -6.449 43.944 1.00 91.69 658 THR A O 1
ATOM 5029 N N . ILE A 1 659 ? -24.456 -6.581 43.640 1.00 91.50 659 ILE A N 1
ATOM 5030 C CA . ILE A 1 659 ? -24.261 -7.787 44.444 1.00 91.50 659 ILE A CA 1
ATOM 5031 C C . ILE A 1 659 ? -23.691 -7.347 45.794 1.00 91.50 659 ILE A C 1
ATOM 5033 O O . ILE A 1 659 ? -22.530 -6.965 45.916 1.00 91.50 659 ILE A O 1
ATOM 5037 N N . ASN A 1 660 ? -24.512 -7.391 46.830 1.00 88.75 660 ASN A N 1
ATOM 5038 C CA . ASN A 1 660 ? -24.110 -7.089 48.193 1.00 88.75 660 ASN A CA 1
ATOM 5039 C C . ASN A 1 660 ? -23.180 -8.183 48.736 1.00 88.75 660 ASN A C 1
ATOM 5041 O O . ASN A 1 660 ? -23.371 -9.377 48.468 1.00 88.75 660 ASN A O 1
ATOM 5045 N N . ARG A 1 661 ? -22.186 -7.777 49.540 1.00 85.94 661 ARG A N 1
ATOM 5046 C CA . ARG A 1 661 ? -21.326 -8.722 50.268 1.00 85.94 661 ARG A CA 1
ATOM 5047 C C . ARG A 1 661 ? -22.195 -9.622 51.153 1.00 85.94 661 ARG A C 1
ATOM 5049 O O . ARG A 1 661 ? -23.192 -9.163 51.708 1.00 85.94 661 ARG A O 1
ATOM 5056 N N . ALA A 1 662 ? -21.804 -10.879 51.322 1.00 87.19 662 ALA A N 1
ATOM 5057 C CA . ALA A 1 662 ? -22.561 -11.856 52.112 1.00 87.19 662 ALA A CA 1
ATOM 5058 C C . ALA A 1 662 ? -21.853 -12.245 53.424 1.00 87.19 662 ALA A C 1
ATOM 5060 O O . ALA A 1 662 ? -20.742 -11.796 53.717 1.00 87.19 662 ALA A O 1
ATOM 5061 N N . VAL A 1 663 ? -22.492 -13.122 54.204 1.00 86.31 663 VAL A N 1
ATOM 5062 C CA . VAL A 1 663 ? -21.870 -13.821 55.339 1.00 86.31 663 VAL A CA 1
ATOM 5063 C C . VAL A 1 663 ? -21.347 -15.174 54.860 1.00 86.31 663 VAL A C 1
ATOM 5065 O O . VAL A 1 663 ? -22.113 -15.976 54.325 1.00 86.31 663 VAL A O 1
ATOM 5068 N N . LYS A 1 664 ? -20.061 -15.459 55.077 1.00 87.19 664 LYS A N 1
ATOM 5069 C CA . LYS A 1 664 ? -19.476 -16.775 54.804 1.00 87.19 664 LYS A CA 1
ATOM 5070 C C . LYS A 1 664 ? -19.739 -17.700 55.981 1.00 87.19 664 LYS A C 1
ATOM 5072 O O . LYS A 1 664 ? -19.330 -17.387 57.094 1.00 87.19 664 LYS A O 1
ATOM 5077 N N . ILE A 1 665 ? -20.377 -18.846 55.751 1.00 86.12 665 ILE A N 1
ATOM 5078 C CA . ILE A 1 665 ? -20.585 -19.860 56.794 1.00 86.12 665 ILE A CA 1
ATOM 5079 C C . ILE A 1 665 ? -19.522 -20.953 56.658 1.00 86.12 665 ILE A C 1
ATOM 5081 O O . ILE A 1 665 ? -19.468 -21.643 55.643 1.00 86.12 665 ILE A O 1
ATOM 5085 N N . VAL A 1 666 ? -18.700 -21.134 57.690 1.00 85.50 666 VAL A N 1
ATOM 5086 C CA . VAL A 1 666 ? -17.635 -22.148 57.729 1.00 85.50 666 VAL A CA 1
ATOM 5087 C C . VAL A 1 666 ? -18.083 -23.322 58.595 1.00 85.50 666 VAL A C 1
ATOM 5089 O O . VAL A 1 666 ? -18.383 -23.141 59.774 1.00 85.50 666 VAL A O 1
ATOM 5092 N N . THR A 1 667 ? -18.159 -24.529 58.025 1.00 83.38 667 THR A N 1
ATOM 5093 C CA . THR A 1 667 ? -18.750 -25.711 58.688 1.00 83.38 667 THR A CA 1
ATOM 5094 C C . THR A 1 667 ? -17.759 -26.829 59.026 1.00 83.38 667 THR A C 1
ATOM 5096 O O . THR A 1 667 ? -18.116 -27.694 59.829 1.00 83.38 667 THR A O 1
ATOM 5099 N N . THR A 1 668 ? -16.525 -26.809 58.505 1.00 81.12 668 THR A N 1
ATOM 5100 C CA . THR A 1 668 ? -15.524 -27.879 58.716 1.00 81.12 668 THR A CA 1
ATOM 5101 C C . THR A 1 668 ? -14.222 -27.412 59.376 1.00 81.12 668 THR A C 1
ATOM 5103 O O . THR A 1 668 ? -13.863 -27.903 60.443 1.00 81.12 668 THR A O 1
ATOM 5106 N N . SER A 1 669 ? -13.502 -26.476 58.765 1.00 84.44 669 SER A N 1
ATOM 5107 C CA . SER A 1 669 ? -12.192 -25.988 59.213 1.00 84.44 669 SER A CA 1
ATOM 5108 C C . SER A 1 669 ? -12.055 -24.520 58.840 1.00 84.44 669 SER A C 1
ATOM 5110 O O . SER A 1 669 ? -12.543 -24.123 57.785 1.00 84.44 669 SER A O 1
ATOM 5112 N N . LEU A 1 670 ? -11.441 -23.725 59.718 1.00 86.00 670 LEU A N 1
ATOM 5113 C CA . LEU A 1 670 ? -11.228 -22.300 59.476 1.00 86.00 670 LEU A CA 1
ATOM 5114 C C . LEU A 1 670 ? -9.831 -22.101 58.897 1.00 86.00 670 LEU A C 1
ATOM 5116 O O . LEU A 1 670 ? -8.844 -22.494 59.520 1.00 86.00 670 LEU A O 1
ATOM 5120 N N . HIS A 1 671 ? -9.767 -21.486 57.724 1.00 87.69 671 HIS A N 1
ATOM 5121 C CA . HIS A 1 671 ? -8.534 -21.231 56.995 1.00 87.69 671 HIS A CA 1
ATOM 5122 C C . HIS A 1 671 ? -8.299 -19.737 56.787 1.00 87.69 671 HIS A C 1
ATOM 5124 O O . HIS A 1 671 ? -9.237 -18.941 56.761 1.00 87.69 671 HIS A O 1
ATOM 5130 N N . SER A 1 672 ? -7.044 -19.345 56.557 1.00 83.12 672 SER A N 1
ATOM 5131 C CA . SER A 1 672 ? -6.712 -17.957 56.197 1.00 83.12 672 SER A CA 1
ATOM 5132 C C . SER A 1 672 ? -7.438 -17.530 54.916 1.00 83.12 672 SER A C 1
ATOM 5134 O O . SER A 1 672 ? -7.892 -16.395 54.791 1.00 83.12 672 SER A O 1
ATOM 5136 N N . SER A 1 673 ? -7.630 -18.466 53.981 1.00 84.12 673 SER A N 1
ATOM 5137 C CA . SER A 1 673 ? -8.389 -18.253 52.744 1.00 84.12 673 SER A CA 1
ATOM 5138 C C . SER A 1 673 ? -9.884 -17.990 52.962 1.00 84.12 673 SER A C 1
ATOM 5140 O O . SER A 1 673 ? -10.561 -17.522 52.046 1.00 84.12 673 SER A O 1
ATOM 5142 N N . ASP A 1 674 ? -10.428 -18.238 54.158 1.00 87.56 674 ASP A N 1
ATOM 5143 C CA . ASP A 1 674 ? -11.815 -17.885 54.456 1.00 87.56 674 ASP A CA 1
ATOM 5144 C C . ASP A 1 674 ? -12.040 -16.381 54.577 1.00 87.56 674 ASP A C 1
ATOM 5146 O O . ASP A 1 674 ? -13.158 -15.922 54.346 1.00 87.56 674 ASP A O 1
ATOM 5150 N N . PHE A 1 675 ? -10.967 -15.635 54.832 1.00 85.12 675 PHE A N 1
ATOM 5151 C CA . PHE A 1 675 ? -10.962 -14.187 54.994 1.00 85.12 675 PHE A CA 1
ATOM 5152 C C . PHE A 1 675 ? -10.341 -13.443 53.802 1.00 85.12 675 PHE A C 1
ATOM 5154 O O . PHE A 1 675 ? -10.266 -12.218 53.809 1.00 85.12 675 PHE A O 1
ATOM 5161 N N . THR A 1 676 ? -9.898 -14.148 52.754 1.00 83.56 676 THR A N 1
ATOM 5162 C CA . THR A 1 676 ? -9.341 -13.501 51.551 1.00 83.56 676 THR A CA 1
ATOM 5163 C C . THR A 1 676 ? -10.406 -13.128 50.520 1.00 83.56 676 THR A C 1
ATOM 5165 O O . THR A 1 676 ? -10.163 -12.265 49.674 1.00 83.56 676 THR A O 1
ATOM 5168 N N . ASP A 1 677 ? -11.591 -13.747 50.576 1.00 83.69 677 ASP A N 1
ATOM 5169 C CA . ASP A 1 677 ? -12.686 -13.458 49.649 1.00 83.69 677 ASP A CA 1
ATOM 5170 C C . ASP A 1 677 ? -13.446 -12.192 50.078 1.00 83.69 677 ASP A C 1
ATOM 5172 O O . ASP A 1 677 ? -14.342 -12.221 50.926 1.00 83.69 677 ASP A O 1
ATOM 5176 N N . LYS A 1 678 ? -13.099 -11.066 49.444 1.00 82.88 678 LYS A N 1
ATOM 5177 C CA . LYS A 1 678 ? -13.708 -9.748 49.688 1.00 82.88 678 LYS A CA 1
ATOM 5178 C C . LYS A 1 678 ? -15.209 -9.692 49.391 1.00 82.88 678 LYS A C 1
ATOM 5180 O O . LYS A 1 678 ? -15.870 -8.738 49.803 1.00 82.88 678 LYS A O 1
ATOM 5185 N N . ASN A 1 679 ? -15.769 -10.711 48.739 1.00 86.62 679 ASN A N 1
ATOM 5186 C CA . ASN A 1 679 ? -17.206 -10.821 48.512 1.00 86.62 679 ASN A CA 1
ATOM 5187 C C . ASN A 1 679 ? -18.005 -11.106 49.797 1.00 86.62 679 ASN A C 1
ATOM 5189 O O . ASN A 1 679 ? -19.231 -11.003 49.792 1.00 86.62 679 ASN A O 1
ATOM 5193 N N . TYR A 1 680 ? -17.338 -11.421 50.911 1.00 87.88 680 TYR A N 1
ATOM 5194 C CA . TYR A 1 680 ? -17.963 -11.560 52.225 1.00 87.88 680 TYR A CA 1
ATOM 5195 C C . TYR A 1 680 ? -17.559 -10.418 53.152 1.00 87.88 680 TYR A C 1
ATOM 5197 O O . TYR A 1 680 ? -16.419 -9.968 53.100 1.00 87.88 680 TYR A O 1
ATOM 5205 N N . TYR A 1 681 ? -18.475 -9.943 53.998 1.00 84.94 681 TYR A N 1
ATOM 5206 C CA . TYR A 1 681 ? -18.187 -8.934 55.034 1.00 84.94 681 TYR A CA 1
ATOM 5207 C C . TYR A 1 681 ? -18.062 -9.534 56.441 1.00 84.94 681 TYR A C 1
ATOM 5209 O O . TYR A 1 681 ? -17.510 -8.907 57.345 1.00 84.94 681 TYR A O 1
ATOM 5217 N N . GLU A 1 682 ? -18.572 -10.749 56.632 1.00 85.81 682 GLU A N 1
ATOM 5218 C CA . GLU A 1 682 ? -18.527 -11.483 57.894 1.00 85.81 682 GLU A CA 1
ATOM 5219 C C . GLU A 1 682 ? -18.225 -12.956 57.607 1.00 85.81 682 GLU A C 1
ATOM 5221 O O . GLU A 1 682 ? -18.830 -13.552 56.716 1.00 85.81 682 GLU A O 1
ATOM 5226 N N . VAL A 1 683 ? -17.330 -13.558 58.386 1.00 87.62 683 VAL A N 1
ATOM 5227 C CA . VAL A 1 683 ? -17.163 -15.012 58.461 1.00 87.62 683 VAL A CA 1
ATOM 5228 C C . VAL A 1 683 ? -17.822 -15.493 59.748 1.00 87.62 683 VAL A C 1
ATOM 5230 O O . VAL A 1 683 ? -17.519 -15.002 60.836 1.00 87.62 683 VAL A O 1
ATOM 5233 N N . ARG A 1 684 ? -18.737 -16.453 59.633 1.00 87.00 684 ARG A N 1
ATOM 5234 C CA . ARG A 1 684 ? -19.480 -17.045 60.743 1.00 87.00 684 ARG A CA 1
ATOM 5235 C C . ARG A 1 684 ? -19.239 -18.546 60.803 1.00 87.00 684 ARG A C 1
ATOM 5237 O O . ARG A 1 684 ? -19.280 -19.234 59.786 1.00 87.00 684 ARG A O 1
ATOM 5244 N N . LEU A 1 685 ? -19.040 -19.076 62.003 1.00 84.50 685 LEU A N 1
ATOM 5245 C CA . LEU A 1 685 ? -18.994 -20.527 62.183 1.00 84.50 685 LEU A CA 1
ATOM 5246 C C . LEU A 1 685 ? -20.403 -21.123 62.027 1.00 84.50 685 LEU A C 1
ATOM 5248 O O . LEU A 1 685 ? -21.383 -20.564 62.513 1.00 84.50 685 LEU A O 1
ATOM 5252 N N . GLY A 1 686 ? -20.509 -22.250 61.329 1.00 80.12 686 GLY A N 1
ATOM 5253 C CA . GLY A 1 686 ? -21.761 -22.975 61.093 1.00 80.12 686 GLY A CA 1
ATOM 5254 C C . GLY A 1 686 ? -21.852 -24.324 61.804 1.00 80.12 686 GLY A C 1
ATOM 5255 O O . GLY A 1 686 ? -22.879 -24.988 61.700 1.00 80.12 686 GLY A O 1
ATOM 5256 N N . SER A 1 687 ? -20.795 -24.760 62.494 1.00 77.50 687 SER A N 1
ATOM 5257 C CA . SER A 1 687 ? -20.776 -26.015 63.251 1.00 77.50 687 SER A CA 1
ATOM 5258 C C . SER A 1 687 ? -19.905 -25.897 64.501 1.00 77.50 687 SER A C 1
ATOM 5260 O O . SER A 1 687 ? -19.001 -25.071 64.558 1.00 77.50 687 SER A O 1
ATOM 5262 N N . SER A 1 688 ? -20.159 -26.741 65.503 1.00 67.31 688 SER A N 1
ATOM 5263 C CA . SER A 1 688 ? -19.482 -26.735 66.807 1.00 67.31 688 SER A CA 1
ATOM 5264 C C . SER A 1 688 ? -18.076 -27.360 66.816 1.00 67.31 688 SER A C 1
ATOM 5266 O O . SER A 1 688 ? -17.457 -27.404 67.869 1.00 67.31 688 SER A O 1
ATOM 5268 N N . ASN A 1 689 ? -17.568 -27.879 65.694 1.00 71.88 689 ASN A N 1
ATOM 5269 C CA . ASN A 1 689 ? -16.303 -28.630 65.635 1.00 71.88 689 ASN A CA 1
ATOM 5270 C C . ASN A 1 689 ? -15.360 -28.091 64.547 1.00 71.88 689 ASN A C 1
ATOM 5272 O O . ASN A 1 689 ? -14.763 -28.861 63.799 1.00 71.88 689 ASN A O 1
ATOM 5276 N N . ILE A 1 690 ? -15.228 -26.769 64.446 1.00 77.81 690 ILE A N 1
ATOM 5277 C CA . ILE A 1 690 ? -14.329 -26.151 63.466 1.00 77.81 690 ILE A CA 1
ATOM 5278 C C . ILE A 1 690 ? -12.900 -26.210 63.988 1.00 77.81 690 ILE A C 1
ATOM 5280 O O . ILE A 1 690 ? -12.616 -25.691 65.066 1.00 77.81 690 ILE A O 1
ATOM 5284 N N . ILE A 1 691 ? -11.999 -26.838 63.235 1.00 77.56 691 ILE A N 1
ATOM 5285 C CA . ILE A 1 691 ? -10.584 -26.948 63.607 1.00 77.56 691 ILE A CA 1
ATOM 5286 C C . ILE A 1 691 ? -9.806 -25.757 63.036 1.00 77.56 691 ILE A C 1
ATOM 5288 O O . ILE A 1 691 ? -9.912 -25.462 61.845 1.00 77.56 691 ILE A O 1
ATOM 5292 N N . LEU A 1 692 ? -9.004 -25.110 63.884 1.00 79.00 692 LEU A N 1
ATOM 5293 C CA . LEU A 1 692 ? -7.991 -24.129 63.506 1.00 79.00 692 LEU A CA 1
ATOM 5294 C C . LEU A 1 692 ? -6.611 -24.801 63.496 1.00 79.00 692 LEU A C 1
ATOM 5296 O O . LEU A 1 692 ? -5.956 -24.962 64.534 1.00 79.00 692 LEU A O 1
ATOM 5300 N N . SER A 1 693 ? -6.177 -25.225 62.312 1.00 80.25 693 SER A N 1
ATOM 5301 C CA . SER A 1 693 ? -4.898 -25.922 62.118 1.00 80.25 693 SER A CA 1
ATOM 5302 C C . SER A 1 693 ? -3.760 -25.024 61.636 1.00 80.25 693 SER A C 1
ATOM 5304 O O . SER A 1 693 ? -2.608 -25.454 61.648 1.00 80.25 693 SER A O 1
ATOM 5306 N N . GLU A 1 694 ? -4.058 -23.787 61.247 1.00 81.38 694 GLU A N 1
ATOM 5307 C CA . GLU A 1 694 ? -3.090 -22.807 60.750 1.00 81.38 694 GLU A CA 1
ATOM 5308 C C . GLU A 1 694 ? -3.313 -21.421 61.357 1.00 81.38 694 GLU A C 1
ATOM 5310 O O . GLU A 1 694 ? -4.358 -21.157 61.954 1.00 81.38 694 GLU A O 1
ATOM 5315 N N . ASP A 1 695 ? -2.321 -20.542 61.218 1.00 75.44 695 ASP A N 1
ATOM 5316 C CA . ASP A 1 695 ? -2.505 -19.139 61.571 1.00 75.44 695 ASP A CA 1
ATOM 5317 C C . ASP A 1 695 ? -3.539 -18.520 60.607 1.00 75.44 695 ASP A C 1
ATOM 5319 O O . ASP A 1 695 ? -3.402 -18.611 59.385 1.00 75.44 695 ASP A O 1
ATOM 5323 N N . VAL A 1 696 ? -4.592 -17.926 61.164 1.00 80.12 696 VAL A N 1
ATOM 5324 C CA . VAL A 1 696 ? -5.695 -17.289 60.439 1.00 80.12 696 VAL A CA 1
ATOM 5325 C C . VAL A 1 696 ? -5.735 -15.819 60.793 1.00 80.12 696 VAL A C 1
ATOM 5327 O O . VAL A 1 696 ? -5.863 -15.470 61.964 1.00 80.12 696 VAL A O 1
ATOM 5330 N N . ILE A 1 697 ? -5.631 -14.967 59.776 1.00 81.38 697 ILE A N 1
ATOM 5331 C CA . ILE A 1 697 ? -5.681 -13.513 59.923 1.00 81.38 697 ILE A CA 1
ATOM 5332 C C . ILE A 1 697 ? -7.100 -13.031 59.609 1.00 81.38 697 ILE A C 1
ATOM 5334 O O . ILE A 1 697 ? -7.604 -13.282 58.517 1.00 81.38 697 ILE A O 1
ATOM 5338 N N . VAL A 1 698 ? -7.736 -12.329 60.550 1.00 81.75 698 VAL A N 1
ATOM 5339 C CA . VAL A 1 698 ? -8.983 -11.589 60.321 1.00 81.75 698 VAL A CA 1
ATOM 5340 C C . VAL A 1 698 ? -8.612 -10.170 59.880 1.00 81.75 698 VAL A C 1
ATOM 5342 O O . VAL A 1 698 ? -8.064 -9.422 60.696 1.00 81.75 698 VAL A O 1
ATOM 5345 N N . PRO A 1 699 ? -8.872 -9.797 58.618 1.00 79.44 699 PRO A N 1
ATOM 5346 C CA . PRO A 1 699 ? -8.457 -8.518 58.073 1.00 79.44 699 PRO A CA 1
ATOM 5347 C C . PRO A 1 699 ? -9.340 -7.368 58.554 1.00 79.44 699 PRO A C 1
ATOM 5349 O O . PRO A 1 699 ? -10.505 -7.554 58.916 1.00 79.44 699 PRO A O 1
ATOM 5352 N N . SER A 1 700 ? -8.764 -6.168 58.508 1.00 75.56 700 SER A N 1
ATOM 5353 C CA . SER A 1 700 ? -9.344 -4.901 58.985 1.00 75.56 700 SER A CA 1
ATOM 5354 C C . SER A 1 700 ? -10.767 -4.570 58.498 1.00 75.56 700 SER A C 1
ATOM 5356 O O . SER A 1 700 ? -11.497 -3.849 59.173 1.00 75.56 700 SER A O 1
ATOM 5358 N N . ASP A 1 701 ? -11.194 -5.084 57.342 1.00 76.31 701 ASP A N 1
ATOM 5359 C CA . ASP A 1 701 ? -12.485 -4.803 56.698 1.00 76.31 701 ASP A CA 1
ATOM 5360 C C . ASP A 1 701 ? -13.505 -5.955 56.809 1.00 76.31 701 ASP A C 1
ATOM 5362 O O . ASP A 1 701 ? -14.519 -5.969 56.090 1.00 76.31 701 ASP A O 1
ATOM 5366 N N . MET A 1 702 ? -13.247 -6.923 57.696 1.00 80.69 702 MET A N 1
ATOM 5367 C CA . MET A 1 702 ? -14.103 -8.083 57.939 1.00 80.69 702 MET A CA 1
ATOM 5368 C C . MET A 1 702 ? -14.476 -8.262 59.413 1.00 80.69 702 MET A C 1
ATOM 5370 O O . MET A 1 702 ? -13.763 -7.884 60.344 1.00 80.69 702 MET A O 1
ATOM 5374 N N . SER A 1 703 ? -15.636 -8.883 59.625 1.00 80.44 703 SER A N 1
ATOM 5375 C CA . SER A 1 703 ? -16.073 -9.358 60.938 1.00 80.44 703 SER A CA 1
ATOM 5376 C C . SER A 1 703 ? -15.878 -10.870 61.062 1.00 80.44 703 SER A C 1
ATOM 5378 O O . SER A 1 703 ? -16.188 -11.611 60.132 1.00 80.44 703 SER A O 1
ATOM 5380 N N . PHE A 1 704 ? -15.439 -11.352 62.223 1.00 84.69 704 PHE A N 1
ATOM 5381 C CA . PHE A 1 704 ? -15.448 -12.780 62.545 1.00 84.69 704 PHE A CA 1
ATOM 5382 C C . PHE A 1 704 ? -16.400 -13.049 63.707 1.00 84.69 704 PHE A C 1
ATOM 5384 O O . PHE A 1 704 ? -16.239 -12.500 64.798 1.00 84.69 704 PHE A O 1
ATOM 5391 N N . ASN A 1 705 ? -17.404 -13.889 63.467 1.00 80.06 705 ASN A N 1
ATOM 5392 C CA . ASN A 1 705 ? -18.452 -14.213 64.423 1.00 80.06 705 ASN A CA 1
ATOM 5393 C C . ASN A 1 705 ? -18.416 -15.699 64.787 1.00 80.06 705 ASN A C 1
ATOM 5395 O O . ASN A 1 705 ? -18.770 -16.575 63.993 1.00 80.06 705 ASN A O 1
ATOM 5399 N N . PHE A 1 706 ? -18.030 -15.970 66.027 1.00 76.69 706 PHE A N 1
ATOM 5400 C CA . PHE A 1 706 ? -17.990 -17.314 66.600 1.00 76.69 706 PHE A CA 1
ATOM 5401 C C . PHE A 1 706 ? -18.892 -17.428 67.835 1.00 76.69 706 PHE A C 1
ATOM 5403 O O . PHE A 1 706 ? -18.711 -18.308 68.669 1.00 76.69 706 PHE A O 1
ATOM 5410 N N . SER A 1 707 ? -19.897 -16.555 67.946 1.00 60.78 707 SER A N 1
ATOM 5411 C CA . SER A 1 707 ? -20.819 -16.502 69.084 1.00 60.78 707 SER A CA 1
ATOM 5412 C C . SER A 1 707 ? -21.539 -17.828 69.364 1.00 60.78 707 SER A C 1
ATOM 5414 O O . SER A 1 707 ? -21.754 -18.193 70.512 1.00 60.78 707 SER A O 1
ATOM 5416 N N . VAL A 1 708 ? -21.913 -18.581 68.326 1.00 59.72 708 VAL A N 1
ATOM 5417 C CA . VAL A 1 708 ? -22.784 -19.763 68.486 1.00 59.72 708 VAL A CA 1
ATOM 5418 C C . VAL A 1 708 ? -22.001 -21.075 68.620 1.00 59.72 708 VAL A C 1
ATOM 5420 O O . VAL A 1 708 ? -22.514 -22.042 69.178 1.00 59.72 708 VAL A O 1
ATOM 5423 N N . TYR A 1 709 ? -20.764 -21.137 68.124 1.00 68.19 709 TYR A N 1
ATOM 5424 C CA . TYR A 1 709 ? -20.058 -22.402 67.919 1.00 68.19 709 TYR A CA 1
ATOM 5425 C C . TYR A 1 709 ? -18.587 -22.347 68.348 1.00 68.19 709 TYR A C 1
ATOM 5427 O O . TYR A 1 709 ? -17.967 -21.287 68.349 1.00 68.19 709 TYR A O 1
ATOM 5435 N N . TYR A 1 710 ? -18.023 -23.503 68.710 1.00 70.56 710 TYR A N 1
ATOM 5436 C CA . TYR A 1 710 ? -16.661 -23.620 69.241 1.00 70.56 710 TYR A CA 1
ATOM 5437 C C . TYR A 1 710 ? -15.601 -23.644 68.124 1.00 70.56 710 TYR A C 1
ATOM 5439 O O . TYR A 1 710 ? -15.781 -24.319 67.107 1.00 70.56 710 TYR A O 1
ATOM 5447 N N . LEU A 1 711 ? -14.469 -22.966 68.349 1.00 69.06 711 LEU A N 1
ATOM 5448 C CA . LEU A 1 711 ? -13.264 -23.052 67.513 1.00 69.06 711 LEU A CA 1
ATOM 5449 C C . LEU A 1 711 ? -12.207 -23.898 68.242 1.00 69.06 711 LEU A C 1
ATOM 5451 O O . LEU A 1 711 ? -11.794 -23.561 69.350 1.00 69.06 711 LEU A O 1
ATOM 5455 N N . ASN A 1 712 ? -11.793 -25.018 67.649 1.00 70.88 712 ASN A N 1
ATOM 5456 C CA . ASN A 1 712 ? -10.866 -25.975 68.249 1.00 70.88 712 ASN A CA 1
ATOM 5457 C C . ASN A 1 712 ? -9.447 -25.771 67.699 1.00 70.88 712 ASN A C 1
ATOM 5459 O O . ASN A 1 712 ? -9.183 -26.035 66.528 1.00 70.88 712 ASN A O 1
ATOM 5463 N N . TYR A 1 713 ? -8.531 -25.297 68.536 1.00 64.31 713 TYR A N 1
ATOM 5464 C CA . TYR A 1 713 ? -7.160 -24.972 68.149 1.00 64.31 713 TYR A CA 1
ATOM 5465 C C . TYR A 1 713 ? -6.294 -26.237 68.174 1.00 64.31 713 TYR A C 1
ATOM 5467 O O . TYR A 1 713 ? -6.005 -26.760 69.248 1.00 64.31 713 TYR A O 1
ATOM 5475 N N . SER A 1 714 ? -5.869 -26.746 67.012 1.00 71.19 714 SER A N 1
ATOM 5476 C CA . SER A 1 714 ? -4.919 -27.872 66.969 1.00 71.19 714 SER A CA 1
ATOM 5477 C C . SER A 1 714 ? -3.471 -27.384 66.972 1.00 71.19 714 SER A C 1
ATOM 5479 O O . SER A 1 714 ? -2.645 -27.875 67.736 1.00 71.19 714 SER A O 1
ATOM 5481 N N . THR A 1 715 ? -3.169 -26.415 66.105 1.00 69.19 715 THR A N 1
ATOM 5482 C CA . THR A 1 715 ? -1.814 -25.881 65.856 1.00 69.19 715 THR A CA 1
ATOM 5483 C C . THR A 1 715 ? -1.814 -24.421 65.399 1.00 69.19 715 THR A C 1
ATOM 5485 O O . THR A 1 715 ? -0.760 -23.790 65.418 1.00 69.19 715 THR A O 1
ATOM 5488 N N . GLY A 1 716 ? -2.965 -23.892 64.976 1.00 63.09 716 GLY A N 1
ATOM 5489 C CA . GLY A 1 716 ? -3.102 -22.550 64.422 1.00 63.09 716 GLY A CA 1
ATOM 5490 C C . GLY A 1 716 ? -3.379 -21.460 65.452 1.00 63.09 716 GLY A C 1
ATOM 5491 O O . GLY A 1 716 ? -3.854 -21.746 66.553 1.00 63.09 716 GLY A O 1
ATOM 5492 N N . ARG A 1 717 ? -3.110 -20.203 65.085 1.00 66.81 717 ARG A N 1
ATOM 5493 C CA . ARG A 1 717 ? -3.418 -18.999 65.878 1.00 66.81 717 ARG A CA 1
ATOM 5494 C C . ARG A 1 717 ? -4.421 -18.105 65.161 1.00 66.81 717 ARG A C 1
ATOM 5496 O O . ARG A 1 717 ? -4.379 -17.984 63.945 1.00 66.81 717 ARG A O 1
ATOM 5503 N N . LEU A 1 718 ? -5.288 -17.429 65.909 1.00 71.88 718 LEU A N 1
ATOM 5504 C CA . LEU A 1 718 ? -6.145 -16.382 65.353 1.00 71.88 718 LEU A CA 1
ATOM 5505 C C . LEU A 1 718 ? -5.447 -15.026 65.532 1.00 71.88 718 LEU A C 1
ATOM 5507 O O . LEU A 1 718 ? -5.189 -14.596 66.658 1.00 71.88 718 LEU A O 1
ATOM 5511 N N . LEU A 1 719 ? -5.119 -14.381 64.417 1.00 69.88 719 LEU A N 1
ATOM 5512 C CA . LEU A 1 719 ? -4.482 -13.070 64.328 1.00 69.88 719 LEU A CA 1
ATOM 5513 C C . LEU A 1 719 ? -5.535 -12.067 63.848 1.00 69.88 719 LEU A C 1
ATOM 5515 O O . LEU A 1 719 ? -6.292 -12.367 62.933 1.00 69.88 719 LEU A O 1
ATOM 5519 N N . VAL A 1 720 ? -5.617 -10.891 64.458 1.00 65.00 720 VAL A N 1
ATOM 5520 C CA . VAL A 1 720 ? -6.658 -9.901 64.137 1.00 65.00 720 VAL A CA 1
ATOM 5521 C C . VAL A 1 720 ? -5.987 -8.584 63.794 1.00 65.00 720 VAL A C 1
ATOM 5523 O O . VAL A 1 720 ? -5.209 -8.071 64.598 1.00 65.00 720 VAL A O 1
ATOM 5526 N N . GLU A 1 721 ? -6.250 -8.080 62.590 1.00 66.44 721 GLU A N 1
ATOM 5527 C CA . GLU A 1 721 ? -5.721 -6.801 62.118 1.00 66.44 721 GLU A CA 1
ATOM 5528 C C . GLU A 1 721 ? -6.495 -5.612 62.702 1.00 66.44 721 GLU A C 1
ATOM 5530 O O . GLU A 1 721 ? -7.652 -5.728 63.112 1.00 66.44 721 GLU A O 1
ATOM 5535 N N . ASP A 1 722 ? -5.850 -4.446 62.711 1.00 50.69 722 ASP A N 1
ATOM 5536 C CA . ASP A 1 722 ? -6.444 -3.186 63.156 1.00 50.69 722 ASP A CA 1
ATOM 5537 C C . ASP A 1 722 ? -7.691 -2.827 62.325 1.00 50.69 722 ASP A C 1
ATOM 5539 O O . ASP A 1 722 ? -7.621 -2.748 61.104 1.00 50.69 722 ASP A O 1
ATOM 5543 N N . GLY A 1 723 ? -8.843 -2.639 62.975 1.00 52.34 723 GLY A N 1
ATOM 5544 C CA . GLY A 1 723 ? -10.144 -2.381 62.335 1.00 52.34 723 GLY A CA 1
ATOM 5545 C C . GLY A 1 723 ? -11.075 -3.597 62.219 1.00 52.34 723 GLY A C 1
ATOM 5546 O O . GLY A 1 723 ? -12.288 -3.420 62.067 1.00 52.34 723 GLY A O 1
ATOM 5547 N N . ALA A 1 724 ? -10.556 -4.818 62.372 1.00 65.75 724 ALA A N 1
ATOM 5548 C CA . ALA A 1 724 ? -11.357 -6.037 62.308 1.00 65.75 724 ALA A CA 1
ATOM 5549 C C . ALA A 1 724 ? -12.285 -6.177 63.529 1.00 65.75 724 ALA A C 1
ATOM 5551 O O . ALA A 1 724 ? -11.916 -5.866 64.664 1.00 65.75 724 ALA A O 1
ATOM 5552 N N . VAL A 1 725 ? -13.497 -6.704 63.323 1.00 65.88 725 VAL A N 1
ATOM 5553 C CA . VAL A 1 725 ? -14.484 -6.867 64.406 1.00 65.88 725 VAL A CA 1
ATOM 5554 C C . VAL A 1 725 ? -14.613 -8.335 64.798 1.00 65.88 725 VAL A C 1
ATOM 5556 O O . VAL A 1 725 ? -15.206 -9.137 64.076 1.00 65.88 725 VAL A O 1
ATOM 5559 N N . LEU A 1 726 ? -14.128 -8.685 65.989 1.00 68.44 726 LEU A N 1
ATOM 5560 C CA . LEU A 1 726 ? -14.427 -9.973 66.615 1.00 68.44 726 LEU A CA 1
ATOM 5561 C C . LEU A 1 726 ? -15.760 -9.907 67.367 1.00 68.44 726 LEU A C 1
ATOM 5563 O O . LEU A 1 726 ? -15.940 -9.070 68.252 1.00 68.44 726 LEU A O 1
ATOM 5567 N N . ARG A 1 727 ? -16.684 -10.819 67.057 1.00 64.38 727 ARG A N 1
ATOM 5568 C CA . ARG A 1 727 ? -17.957 -10.977 67.771 1.00 64.38 727 ARG A CA 1
ATOM 5569 C C . ARG A 1 727 ? -18.008 -12.341 68.449 1.00 64.38 727 ARG A C 1
ATOM 5571 O O . ARG A 1 727 ? -17.984 -13.376 67.784 1.00 64.38 727 ARG A O 1
ATOM 5578 N N . ALA A 1 728 ? -18.092 -12.312 69.776 1.00 60.81 728 ALA A N 1
ATOM 5579 C CA . ALA A 1 728 ? -18.201 -13.490 70.621 1.00 60.81 728 ALA A CA 1
ATOM 5580 C C . ALA A 1 728 ? -19.279 -13.262 71.688 1.00 60.81 728 ALA A C 1
ATOM 5582 O O . ALA A 1 728 ? -19.043 -12.597 72.693 1.00 60.81 728 ALA A O 1
ATOM 5583 N N . GLU A 1 729 ? -20.469 -13.809 71.472 1.00 54.16 729 GLU A N 1
ATOM 5584 C CA . GLU A 1 729 ? -21.531 -13.874 72.477 1.00 54.16 729 GLU A CA 1
ATOM 5585 C C . GLU A 1 729 ? -21.558 -15.286 73.064 1.00 54.16 729 GLU A C 1
ATOM 5587 O O . GLU A 1 729 ? -22.081 -16.205 72.448 1.00 54.16 729 GLU A O 1
ATOM 5592 N N . ALA A 1 730 ? -20.976 -15.491 74.246 1.00 47.88 730 ALA A N 1
ATOM 5593 C CA . ALA A 1 730 ? -21.034 -16.791 74.910 1.00 47.88 730 ALA A CA 1
ATOM 5594 C C . ALA A 1 730 ? -22.367 -16.950 75.657 1.00 47.88 730 ALA A C 1
ATOM 5596 O O . ALA A 1 730 ? -22.700 -16.148 76.529 1.00 47.88 730 ALA A O 1
ATOM 5597 N N . ILE A 1 731 ? -23.118 -18.001 75.324 1.00 44.97 731 ILE A N 1
ATOM 5598 C CA . ILE A 1 731 ? -24.465 -18.250 75.864 1.00 44.97 731 ILE A CA 1
ATOM 5599 C C . ILE A 1 731 ? -24.414 -19.002 77.214 1.00 44.97 731 ILE A C 1
ATOM 5601 O O . ILE A 1 731 ? -25.383 -18.971 77.970 1.00 44.97 731 ILE A O 1
ATOM 5605 N N . ASP A 1 732 ? -23.285 -19.647 77.555 1.00 47.25 732 ASP A N 1
ATOM 5606 C CA . ASP A 1 732 ? -23.076 -20.335 78.839 1.00 47.25 732 ASP A CA 1
ATOM 5607 C C . ASP A 1 732 ? -21.590 -20.448 79.278 1.00 47.25 732 ASP A C 1
ATOM 5609 O O . ASP A 1 732 ? -20.652 -20.192 78.513 1.00 47.25 732 ASP A O 1
ATOM 5613 N N . ARG A 1 733 ? -21.377 -20.867 80.541 1.00 41.28 733 ARG A N 1
ATOM 5614 C CA . ARG A 1 733 ? -20.059 -21.078 81.184 1.00 41.28 733 ARG A CA 1
ATOM 5615 C C . ARG A 1 733 ? -19.182 -22.092 80.441 1.00 41.28 733 ARG A C 1
ATOM 5617 O O . ARG A 1 733 ? -17.971 -21.902 80.374 1.00 41.28 733 ARG A O 1
ATOM 5624 N N . SER A 1 734 ? -19.767 -23.170 79.915 1.00 48.38 734 SER A N 1
ATOM 5625 C CA . SER A 1 734 ? -19.047 -24.232 79.193 1.00 48.38 734 SER A CA 1
ATOM 5626 C C . SER A 1 734 ? -18.427 -23.685 77.907 1.00 48.38 734 SER A C 1
ATOM 5628 O O . SER A 1 734 ? -17.256 -23.928 77.620 1.00 48.38 734 SER A O 1
ATOM 5630 N N . THR A 1 735 ? -19.210 -22.887 77.186 1.00 48.12 735 THR A N 1
ATOM 5631 C CA . THR A 1 735 ? -18.875 -22.263 75.909 1.00 48.12 735 THR A CA 1
ATOM 5632 C C . THR A 1 735 ? -17.815 -21.182 76.089 1.00 48.12 735 THR A C 1
ATOM 5634 O O . THR A 1 735 ? -16.830 -21.166 75.357 1.00 48.12 735 THR A O 1
ATOM 5637 N N . PHE A 1 736 ? -17.937 -20.346 77.125 1.00 48.81 736 PHE A N 1
ATOM 5638 C CA . PHE A 1 736 ? -16.923 -19.340 77.451 1.00 48.81 736 PHE A CA 1
ATOM 5639 C C . PHE A 1 736 ? -15.599 -19.968 77.914 1.00 48.81 736 PHE A C 1
ATOM 5641 O O . PHE A 1 736 ? -14.546 -19.699 77.336 1.00 48.81 736 PHE A O 1
ATOM 5648 N N . MET A 1 737 ? -15.642 -20.853 78.917 1.00 45.03 737 MET A N 1
ATOM 5649 C CA . MET A 1 737 ? -14.426 -21.438 79.490 1.00 45.03 737 MET A CA 1
ATOM 5650 C C . MET A 1 737 ? -13.684 -22.330 78.489 1.00 45.03 737 MET A C 1
ATOM 5652 O O . MET A 1 737 ? -12.464 -22.368 78.540 1.00 45.03 737 MET A O 1
ATOM 5656 N N . LYS A 1 738 ? -14.356 -23.011 77.548 1.00 47.47 738 LYS A N 1
ATOM 5657 C CA . LYS A 1 738 ? -13.666 -23.790 76.498 1.00 47.47 738 LYS A CA 1
ATOM 5658 C C . LYS A 1 738 ? -13.093 -22.937 75.367 1.00 47.47 738 LYS A C 1
ATOM 5660 O O . LYS A 1 738 ? -12.031 -23.289 74.863 1.00 47.47 738 LYS A O 1
ATOM 5665 N N . ASN A 1 739 ? -13.747 -21.833 75.001 1.00 46.62 739 ASN A N 1
ATOM 5666 C CA . ASN A 1 739 ? -13.236 -20.920 73.972 1.00 46.62 739 ASN A CA 1
ATOM 5667 C C . ASN A 1 739 ? -12.006 -20.128 74.454 1.00 46.62 739 ASN A C 1
ATOM 5669 O O . ASN A 1 739 ? -11.180 -19.741 73.634 1.00 46.62 739 ASN A O 1
ATOM 5673 N N . VAL A 1 740 ? -11.864 -19.919 75.771 1.00 43.84 740 VAL A N 1
ATOM 5674 C CA . VAL A 1 740 ? -10.740 -19.174 76.367 1.00 43.84 740 VAL A CA 1
ATOM 5675 C C . VAL A 1 740 ? -9.651 -20.096 76.946 1.00 43.84 740 VAL A C 1
ATOM 5677 O O . VAL A 1 740 ? -8.476 -19.794 76.773 1.00 43.84 740 VAL A O 1
ATOM 5680 N N . ASN A 1 741 ? -9.978 -21.248 77.561 1.00 37.78 741 ASN A N 1
ATOM 5681 C CA . ASN A 1 741 ? -8.960 -22.116 78.192 1.00 37.78 741 ASN A CA 1
ATOM 5682 C C . ASN A 1 741 ? -8.109 -22.949 77.219 1.00 37.78 741 ASN A C 1
ATOM 5684 O O . ASN A 1 741 ? -7.056 -23.425 77.629 1.00 37.78 741 ASN A O 1
ATOM 5688 N N . ASN A 1 742 ? -8.540 -23.150 75.968 1.00 34.56 742 ASN A N 1
ATOM 5689 C CA . ASN A 1 742 ? -7.775 -23.908 74.963 1.00 34.56 742 ASN A CA 1
ATOM 5690 C C . ASN A 1 742 ? -7.236 -23.034 73.817 1.00 34.56 742 ASN A C 1
ATOM 5692 O O . ASN A 1 742 ? -6.642 -23.563 72.877 1.00 34.56 742 ASN A O 1
ATOM 5696 N N . ALA A 1 743 ? -7.426 -21.712 73.863 1.00 32.78 743 ALA A N 1
ATOM 5697 C CA . ALA A 1 743 ? -6.795 -20.818 72.901 1.00 32.78 743 ALA A CA 1
ATOM 5698 C C . ALA A 1 743 ? -5.291 -20.756 73.207 1.00 32.78 743 ALA A C 1
ATOM 5700 O O . ALA A 1 743 ? -4.875 -20.158 74.196 1.00 32.78 743 ALA A O 1
ATOM 5701 N N . HIS A 1 744 ? -4.468 -21.391 72.370 1.00 30.27 744 HIS A N 1
ATOM 5702 C CA . HIS A 1 744 ? -3.010 -21.347 72.520 1.00 30.27 744 HIS A CA 1
ATOM 5703 C C . HIS A 1 744 ? -2.452 -19.908 72.423 1.00 30.27 744 HIS A C 1
ATOM 5705 O O . HIS A 1 744 ? -1.433 -19.622 73.046 1.00 30.27 744 HIS A O 1
ATOM 5711 N N . GLU A 1 745 ? -3.112 -18.999 71.687 1.00 35.69 745 GLU A N 1
ATOM 5712 C CA . GLU A 1 745 ? -2.801 -17.559 71.632 1.00 35.69 745 GLU A CA 1
ATOM 5713 C C . GLU A 1 745 ? -3.956 -16.797 70.928 1.00 35.69 745 GLU A C 1
ATOM 5715 O O . GLU A 1 745 ? -4.343 -17.185 69.826 1.00 35.69 745 GLU A O 1
ATOM 5720 N N . ILE A 1 746 ? -4.492 -15.708 71.508 1.00 39.56 746 ILE A N 1
ATOM 5721 C CA . ILE A 1 746 ? -5.169 -14.633 70.744 1.00 39.56 746 ILE A CA 1
ATOM 5722 C C . ILE A 1 746 ? -4.167 -13.485 70.689 1.00 39.56 746 ILE A C 1
ATOM 5724 O O . ILE A 1 746 ? -3.901 -12.844 71.708 1.00 39.56 746 ILE A O 1
ATOM 5728 N N . LYS A 1 747 ? -3.562 -13.265 69.520 1.00 35.38 747 LYS A N 1
ATOM 5729 C CA . LYS A 1 747 ? -2.502 -12.271 69.349 1.00 35.38 747 LYS A CA 1
ATOM 5730 C C . LYS A 1 747 ? -3.060 -11.047 68.633 1.00 35.38 747 LYS A C 1
ATOM 5732 O O . LYS A 1 747 ? -3.459 -11.127 67.474 1.00 35.38 747 LYS A O 1
ATOM 5737 N N . LEU A 1 748 ? -3.071 -9.920 69.334 1.00 35.38 748 LEU A N 1
ATOM 5738 C CA . LEU A 1 748 ? -3.328 -8.606 68.753 1.00 35.38 748 LEU A CA 1
ATOM 5739 C C . LEU A 1 748 ? -1.996 -8.090 68.201 1.00 35.38 748 LEU A C 1
ATOM 5741 O O . LEU A 1 748 ? -1.015 -8.019 68.943 1.00 35.38 748 LEU A O 1
ATOM 5745 N N . LEU A 1 749 ? -1.932 -7.819 66.900 1.00 33.03 749 LEU A N 1
ATOM 5746 C CA . LEU A 1 749 ? -0.746 -7.242 66.264 1.00 33.03 749 LEU A CA 1
ATOM 5747 C C . LEU A 1 749 ? -0.752 -5.715 66.521 1.00 33.03 749 LEU A C 1
ATOM 5749 O O . LEU A 1 749 ? -1.822 -5.128 66.612 1.00 33.03 749 LEU A O 1
ATOM 5753 N N . ASP A 1 750 ? 0.426 -5.125 66.755 1.00 31.50 750 ASP A N 1
ATOM 5754 C CA . ASP A 1 750 ? 0.700 -3.801 67.359 1.00 31.50 750 ASP A CA 1
ATOM 5755 C C . ASP A 1 750 ? -0.310 -2.641 67.138 1.00 31.50 750 ASP A C 1
ATOM 5757 O O . ASP A 1 750 ? -0.840 -2.443 66.052 1.00 31.50 750 ASP A O 1
ATOM 5761 N N . ASN A 1 751 ? -0.447 -1.782 68.169 1.00 37.97 751 ASN A N 1
ATOM 5762 C CA . ASN A 1 751 ? -1.206 -0.512 68.200 1.00 37.97 751 ASN A CA 1
ATOM 5763 C C . ASN A 1 751 ? -2.739 -0.597 68.044 1.00 37.97 751 ASN A C 1
ATOM 5765 O O . ASN A 1 751 ? -3.346 0.206 67.341 1.00 37.97 751 ASN A O 1
ATOM 5769 N N . VAL A 1 752 ? -3.396 -1.476 68.806 1.00 30.75 752 VAL A N 1
ATOM 5770 C CA . VAL A 1 752 ? -4.866 -1.477 68.936 1.00 30.75 752 VAL A CA 1
ATOM 5771 C C . VAL A 1 752 ? -5.322 -0.322 69.840 1.00 30.75 752 VAL A C 1
ATOM 5773 O O . VAL A 1 752 ? -5.535 -0.489 71.044 1.00 30.75 752 VAL A O 1
ATOM 5776 N N . ALA A 1 753 ? -5.435 0.875 69.269 1.00 37.81 753 ALA A N 1
ATOM 5777 C CA . ALA A 1 753 ? -6.162 1.979 69.877 1.00 37.81 753 ALA A CA 1
ATOM 5778 C C . ALA A 1 753 ? -7.631 1.883 69.443 1.00 37.81 753 ALA A C 1
ATOM 5780 O O . ALA A 1 753 ? -7.959 2.045 68.276 1.00 37.81 753 ALA A O 1
ATOM 5781 N N . ASP A 1 754 ? -8.496 1.638 70.424 1.00 35.34 754 ASP A N 1
ATOM 5782 C CA . ASP A 1 754 ? -9.955 1.734 70.359 1.00 35.34 754 ASP A CA 1
ATOM 5783 C C . ASP A 1 754 ? -10.720 0.564 69.698 1.00 35.34 754 ASP A C 1
ATOM 5785 O O . ASP A 1 754 ? -10.813 0.435 68.485 1.00 35.34 754 ASP A O 1
ATOM 5789 N N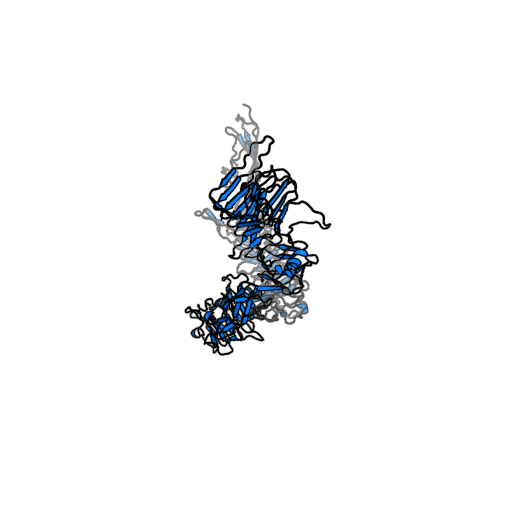 . LYS A 1 755 ? -11.446 -0.176 70.560 1.00 41.75 755 LYS A N 1
ATOM 5790 C CA . LYS A 1 755 ? -12.574 -1.105 70.290 1.00 41.75 755 LYS A CA 1
ATOM 5791 C C . LYS A 1 755 ? -12.262 -2.603 70.193 1.00 41.75 755 LYS A C 1
ATOM 5793 O O . LYS A 1 755 ? -12.633 -3.276 69.238 1.00 41.75 755 LYS A O 1
ATOM 5798 N N . ILE A 1 756 ? -11.811 -3.172 71.310 1.00 37.50 756 ILE A N 1
ATOM 5799 C CA . ILE A 1 756 ? -12.261 -4.517 71.699 1.00 37.50 756 ILE A CA 1
ATOM 5800 C C . ILE A 1 756 ? -13.496 -4.339 72.590 1.00 37.50 756 ILE A C 1
ATOM 5802 O O . ILE A 1 756 ? -13.396 -3.801 73.691 1.00 37.50 756 ILE A O 1
ATOM 5806 N N . SER A 1 757 ? -14.672 -4.759 72.118 1.00 33.81 757 SER A N 1
ATOM 5807 C CA . SER A 1 757 ? -15.884 -4.838 72.942 1.00 33.81 757 SER A CA 1
ATOM 5808 C C . SER A 1 757 ? -16.116 -6.296 73.324 1.00 33.81 757 SER A C 1
ATOM 5810 O O . SER A 1 757 ? -16.613 -7.082 72.523 1.00 33.81 757 SER A O 1
ATOM 5812 N N . VAL A 1 758 ? -15.737 -6.668 74.548 1.00 40.59 758 VAL A N 1
ATOM 5813 C CA . VAL A 1 758 ? -16.165 -7.938 75.149 1.00 40.59 758 VAL A CA 1
ATOM 5814 C C . VAL A 1 758 ? -17.354 -7.630 76.050 1.00 40.59 758 VAL A C 1
ATOM 5816 O O . VAL A 1 758 ? -17.201 -6.977 77.079 1.00 40.59 758 VAL A O 1
ATOM 5819 N N . THR A 1 759 ? -18.552 -8.058 75.656 1.00 34.28 759 THR A N 1
ATOM 5820 C CA . THR A 1 759 ? -19.745 -7.937 76.506 1.00 34.28 759 THR A CA 1
ATOM 5821 C C . THR A 1 759 ? -19.870 -9.204 77.344 1.00 34.28 759 THR A C 1
ATOM 5823 O O . THR A 1 759 ? -20.155 -10.275 76.810 1.00 34.28 759 THR A O 1
ATOM 5826 N N . PHE A 1 760 ? -19.644 -9.102 78.654 1.00 38.97 760 PHE A N 1
ATOM 5827 C CA . PHE A 1 760 ? -19.780 -10.231 79.574 1.00 38.97 760 PHE A CA 1
ATOM 5828 C C . PHE A 1 760 ? -21.225 -10.351 80.077 1.00 38.97 760 PHE A C 1
ATOM 5830 O O . PHE A 1 760 ? -21.845 -9.361 80.459 1.00 38.97 760 PHE A O 1
ATOM 5837 N N . ARG A 1 761 ? -21.752 -11.579 80.127 1.00 33.28 761 ARG A N 1
ATOM 5838 C CA . ARG A 1 761 ? -22.962 -11.927 80.893 1.00 33.28 761 ARG A CA 1
ATOM 5839 C C . ARG A 1 761 ? -22.642 -13.063 81.874 1.00 33.28 761 ARG A C 1
ATOM 5841 O O . ARG A 1 761 ? -22.860 -14.225 81.537 1.00 33.28 761 ARG A O 1
ATOM 5848 N N . PRO A 1 762 ? -22.051 -12.785 83.047 1.00 36.56 762 PRO A N 1
ATOM 5849 C CA . PRO A 1 762 ? -21.785 -13.829 84.028 1.00 36.56 762 PRO A CA 1
ATOM 5850 C C . PRO A 1 762 ? -23.055 -14.215 84.802 1.00 36.56 762 PRO A C 1
ATOM 5852 O O . PRO A 1 762 ? -23.776 -13.356 85.299 1.00 36.56 762 PRO A O 1
ATOM 5855 N N . ILE A 1 763 ? -23.305 -15.520 84.940 1.00 32.47 763 ILE A N 1
ATOM 5856 C CA . ILE A 1 763 ? -24.266 -16.063 85.909 1.00 32.47 763 ILE A CA 1
ATOM 5857 C C . ILE A 1 763 ? -23.516 -16.375 87.213 1.00 32.47 763 ILE A C 1
ATOM 5859 O O . ILE A 1 763 ? -22.444 -16.979 87.192 1.00 32.47 763 ILE A O 1
ATOM 5863 N N . ASP A 1 764 ? -24.127 -15.932 88.310 1.00 42.19 764 ASP A N 1
ATOM 5864 C CA . ASP A 1 764 ? -23.788 -16.054 89.733 1.00 42.19 764 ASP A CA 1
ATOM 5865 C C . ASP A 1 764 ? -23.137 -17.399 90.135 1.00 42.19 764 ASP A C 1
ATOM 5867 O O . ASP A 1 764 ? -23.661 -18.453 89.774 1.00 42.19 764 ASP A O 1
ATOM 5871 N N . THR A 1 765 ? -21.997 -17.382 90.852 1.00 40.41 765 THR A N 1
ATOM 5872 C CA . THR A 1 765 ? -21.553 -18.397 91.851 1.00 40.41 765 THR A CA 1
ATOM 5873 C C . THR A 1 765 ? -20.124 -18.148 92.390 1.00 40.41 765 THR A C 1
ATOM 5875 O O . THR A 1 765 ? -19.360 -17.311 91.918 1.00 40.41 765 THR A O 1
ATOM 5878 N N . THR A 1 766 ? -19.785 -18.847 93.476 1.00 41.09 766 THR A N 1
ATOM 5879 C CA . THR A 1 766 ? -19.115 -18.330 94.680 1.00 41.09 766 THR A CA 1
ATOM 5880 C C . THR A 1 766 ? -17.610 -18.616 94.866 1.00 41.09 766 THR A C 1
ATOM 5882 O O . THR A 1 766 ? -17.160 -18.495 96.002 1.00 41.09 766 THR A O 1
ATOM 5885 N N . THR A 1 767 ? -16.803 -18.993 93.859 1.00 39.56 767 THR A N 1
ATOM 5886 C CA . THR A 1 767 ? -15.402 -19.420 94.155 1.00 39.56 767 THR A CA 1
ATOM 5887 C C . THR A 1 767 ? -14.257 -19.027 93.215 1.00 39.56 767 THR A C 1
ATOM 5889 O O . THR A 1 767 ? -13.116 -19.266 93.602 1.00 39.56 767 THR A O 1
ATOM 5892 N N . ASP A 1 768 ? -14.458 -18.403 92.051 1.00 40.31 768 ASP A N 1
ATOM 5893 C CA . ASP A 1 768 ? -13.353 -18.314 91.074 1.00 40.31 768 ASP A CA 1
ATOM 5894 C C . ASP A 1 768 ? -12.880 -16.868 90.817 1.00 40.31 768 ASP A C 1
ATOM 5896 O O . ASP A 1 768 ? -13.651 -16.006 90.393 1.00 40.31 768 ASP A O 1
ATOM 5900 N N . LYS A 1 769 ? -11.585 -16.617 91.065 1.00 36.44 769 LYS A N 1
ATOM 5901 C CA . LYS A 1 769 ? -10.864 -15.373 90.736 1.00 36.44 769 LYS A CA 1
ATOM 5902 C C . LYS A 1 769 ? -10.422 -15.400 89.270 1.00 36.44 769 LYS A C 1
ATOM 5904 O O . LYS A 1 769 ? -9.899 -16.410 88.802 1.00 36.44 769 LYS A O 1
ATOM 5909 N N . ILE A 1 770 ? -10.583 -14.293 88.544 1.00 38.44 770 ILE A N 1
ATOM 5910 C CA . ILE A 1 770 ? -10.035 -14.148 87.185 1.00 38.44 770 ILE A CA 1
ATO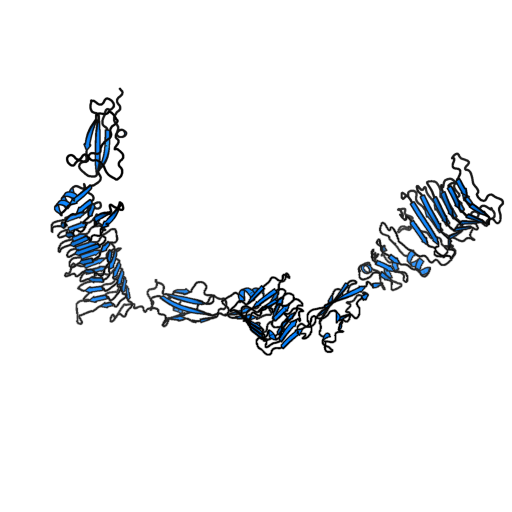M 5911 C C . ILE A 1 770 ? -8.536 -13.843 87.291 1.00 38.44 770 ILE A C 1
ATOM 5913 O O . ILE A 1 770 ? -8.158 -12.805 87.828 1.00 38.44 770 ILE A O 1
ATOM 5917 N N . TYR A 1 771 ? -7.689 -14.724 86.754 1.00 35.78 771 TYR A N 1
ATOM 5918 C CA . TYR A 1 771 ? -6.242 -14.513 86.664 1.00 35.78 771 TYR A CA 1
ATOM 5919 C C . TYR A 1 771 ? -5.850 -14.151 85.228 1.00 35.78 771 TYR A C 1
ATOM 5921 O O . TYR A 1 771 ? -5.974 -14.969 84.320 1.00 35.78 771 TYR A O 1
ATOM 5929 N N . LEU A 1 772 ? -5.330 -12.942 85.016 1.00 41.03 772 LEU A N 1
ATOM 5930 C CA . LEU A 1 772 ? -4.617 -12.582 83.788 1.00 41.03 772 LEU A CA 1
ATOM 5931 C C . LEU A 1 772 ? -3.127 -12.899 83.997 1.00 41.03 772 LEU A C 1
ATOM 5933 O O . LEU A 1 772 ? -2.412 -12.113 84.616 1.00 41.03 772 LEU A O 1
ATOM 5937 N N . ALA A 1 773 ? -2.655 -14.061 83.534 1.00 36.72 773 ALA A N 1
ATOM 5938 C CA . ALA A 1 773 ? -1.247 -14.459 83.636 1.00 36.72 773 ALA A CA 1
ATOM 5939 C C . ALA A 1 773 ? -0.734 -15.093 82.330 1.00 36.72 773 ALA A C 1
ATOM 5941 O O . ALA A 1 773 ? -1.439 -15.874 81.696 1.00 36.72 773 ALA A O 1
ATOM 5942 N N . LYS A 1 774 ? 0.512 -14.777 81.943 1.00 36.34 774 LYS A N 1
ATOM 5943 C CA . LYS A 1 774 ? 1.229 -15.411 80.822 1.00 36.34 774 LYS A CA 1
ATOM 5944 C C . LYS A 1 774 ? 2.157 -16.507 81.358 1.00 36.34 774 LYS A C 1
ATOM 5946 O O . LYS A 1 774 ? 2.968 -16.242 82.245 1.00 36.34 774 LYS A O 1
ATOM 5951 N N . TYR A 1 775 ? 2.080 -17.699 80.773 1.00 34.88 775 TYR A N 1
ATOM 5952 C CA . TYR A 1 775 ? 2.993 -18.820 81.019 1.00 34.88 775 TYR A CA 1
ATOM 5953 C C . TYR A 1 775 ? 3.777 -19.133 79.739 1.00 34.88 775 TYR A C 1
ATOM 5955 O O . TYR A 1 775 ? 3.254 -18.969 78.637 1.00 34.88 775 TYR A O 1
ATOM 5963 N N . ASN A 1 776 ? 5.041 -19.550 79.854 1.00 41.25 776 ASN A N 1
ATOM 5964 C CA . ASN A 1 776 ? 5.771 -20.079 78.697 1.00 41.25 776 ASN A CA 1
ATOM 5965 C C . ASN A 1 776 ? 5.339 -21.528 78.384 1.00 41.25 776 ASN A C 1
ATOM 5967 O O . ASN A 1 776 ? 4.621 -22.163 79.156 1.00 41.25 776 ASN A O 1
ATOM 5971 N N . SER A 1 777 ? 5.850 -22.095 77.286 1.00 36.50 777 SER A N 1
ATOM 5972 C CA . SER A 1 777 ? 5.617 -23.495 76.882 1.00 36.50 777 SER A CA 1
ATOM 5973 C C . SER A 1 777 ? 6.152 -24.555 77.866 1.00 36.50 777 SER A C 1
ATOM 5975 O O . SER A 1 777 ? 6.041 -25.750 77.601 1.00 36.50 777 SER A O 1
ATOM 5977 N N . ARG A 1 778 ? 6.733 -24.136 79.001 1.00 35.09 778 ARG A N 1
ATOM 5978 C CA . ARG A 1 778 ? 7.208 -24.975 80.112 1.00 35.09 778 ARG A CA 1
ATOM 5979 C C . ARG A 1 778 ? 6.522 -24.660 81.453 1.00 35.09 778 ARG A C 1
ATOM 5981 O O . ARG A 1 778 ? 6.957 -25.181 82.473 1.00 35.09 778 ARG A O 1
ATOM 5988 N N . ASN A 1 779 ? 5.449 -23.862 81.465 1.00 36.19 779 ASN A N 1
ATOM 5989 C CA . ASN A 1 779 ? 4.699 -23.474 82.669 1.00 36.19 779 ASN A CA 1
ATOM 5990 C C . ASN A 1 779 ? 5.454 -22.566 83.675 1.00 36.19 779 ASN A C 1
ATOM 5992 O O . ASN A 1 779 ? 5.083 -22.496 84.846 1.00 36.19 779 ASN A O 1
ATOM 5996 N N . GLU A 1 780 ? 6.472 -21.818 83.234 1.00 36.28 780 GLU A N 1
ATOM 5997 C CA . GLU A 1 780 ? 7.202 -20.838 84.060 1.00 36.28 780 GLU A CA 1
ATOM 5998 C C . GLU A 1 780 ? 6.780 -19.386 83.740 1.00 36.28 780 GLU A C 1
ATOM 6000 O O . GLU A 1 780 ? 6.516 -19.037 82.584 1.00 36.28 780 GLU A O 1
ATOM 6005 N N . LEU A 1 781 ? 6.721 -18.531 84.772 1.00 35.06 781 LEU A N 1
ATOM 6006 C CA . LEU A 1 781 ? 6.273 -17.131 84.701 1.00 35.06 781 LEU A CA 1
ATOM 6007 C C . LEU A 1 781 ? 7.358 -16.250 84.041 1.00 35.06 781 LEU A C 1
ATOM 6009 O O . LEU A 1 781 ? 8.399 -16.010 84.653 1.00 35.06 781 LEU A O 1
ATOM 6013 N N . TYR A 1 782 ? 7.140 -15.753 82.813 1.00 35.84 782 TYR A N 1
ATOM 6014 C CA . TYR A 1 782 ? 8.090 -14.855 82.129 1.00 35.84 782 TYR A CA 1
ATOM 6015 C C . TYR A 1 782 ? 7.591 -13.418 81.988 1.00 35.84 782 TYR A C 1
ATOM 6017 O O . TYR A 1 782 ? 6.400 -13.133 81.895 1.00 35.84 782 TYR A O 1
ATOM 6025 N N . THR A 1 783 ? 8.568 -12.515 81.975 1.00 41.62 783 THR A N 1
ATOM 6026 C CA . THR A 1 783 ? 8.448 -11.091 82.250 1.00 41.62 783 THR A CA 1
ATOM 6027 C C . THR A 1 783 ? 8.787 -10.243 81.013 1.00 41.62 783 THR A C 1
ATOM 6029 O O . THR A 1 783 ? 9.878 -9.692 80.916 1.00 41.62 783 THR A O 1
ATOM 6032 N N . GLU A 1 784 ? 7.845 -10.050 80.093 1.00 30.39 784 GLU A N 1
ATOM 6033 C CA . GLU A 1 784 ? 7.933 -9.036 79.022 1.00 30.39 784 GLU A CA 1
ATOM 6034 C C . GLU A 1 784 ? 6.644 -8.206 78.964 1.00 30.39 784 GLU A C 1
ATOM 6036 O O . GLU A 1 784 ? 5.577 -8.678 79.353 1.00 30.39 784 GLU A O 1
ATOM 6041 N N . THR A 1 785 ? 6.795 -6.937 78.589 1.00 36.00 785 THR A N 1
ATOM 6042 C CA . THR A 1 785 ? 5.895 -5.812 78.873 1.00 36.00 785 THR A CA 1
ATOM 6043 C C . THR A 1 785 ? 4.493 -5.991 78.287 1.00 36.00 785 THR A C 1
ATOM 6045 O O . THR A 1 785 ? 4.330 -6.248 77.098 1.00 36.00 785 THR A O 1
ATOM 6048 N N . PHE A 1 786 ? 3.477 -5.812 79.129 1.00 34.94 786 PHE A N 1
ATOM 6049 C CA . PHE A 1 786 ? 2.070 -5.760 78.745 1.00 34.94 786 PHE A CA 1
ATOM 6050 C C . PHE A 1 786 ? 1.695 -4.278 78.577 1.00 34.94 786 PHE A C 1
ATOM 6052 O O . PHE A 1 786 ? 1.683 -3.547 79.563 1.00 34.94 786 PHE A O 1
ATOM 6059 N N . ASN A 1 787 ? 1.432 -3.809 77.353 1.00 39.06 787 ASN A N 1
ATOM 6060 C CA . ASN A 1 787 ? 0.983 -2.430 77.100 1.00 39.06 787 ASN A CA 1
ATOM 6061 C C . ASN A 1 787 ? -0.540 -2.392 76.920 1.00 39.06 787 ASN A C 1
ATOM 6063 O O . ASN A 1 787 ? -1.045 -2.045 75.857 1.00 39.06 787 ASN A O 1
ATOM 6067 N N . ILE A 1 788 ? -1.287 -2.771 77.958 1.00 48.25 788 ILE A N 1
ATOM 6068 C CA . ILE A 1 788 ? -2.690 -2.357 78.048 1.00 48.25 788 ILE A CA 1
ATOM 6069 C C . ILE A 1 788 ? -2.684 -1.008 78.750 1.00 48.25 788 ILE A C 1
ATOM 6071 O O . ILE A 1 788 ? -2.391 -0.954 79.935 1.00 48.25 788 ILE A O 1
ATOM 6075 N N . ASN A 1 789 ? -2.987 0.073 78.037 1.00 45.50 789 ASN A N 1
ATOM 6076 C CA . ASN A 1 789 ? -3.075 1.396 78.661 1.00 45.50 789 ASN A CA 1
ATOM 6077 C C . ASN A 1 789 ? -4.439 1.598 79.350 1.00 45.50 789 ASN A C 1
ATOM 6079 O O . ASN A 1 789 ? -4.505 2.249 80.388 1.00 45.50 789 ASN A O 1
ATOM 6083 N N . ASN A 1 790 ? -5.510 0.988 78.816 1.00 53.09 790 ASN A N 1
ATOM 6084 C CA . ASN A 1 790 ? -6.870 1.046 79.360 1.00 53.09 790 ASN A CA 1
ATOM 6085 C C . ASN A 1 790 ? -7.558 -0.329 79.278 1.00 53.09 790 ASN A C 1
ATOM 6087 O O . ASN A 1 790 ? -7.681 -0.896 78.192 1.00 53.09 790 ASN A O 1
ATOM 6091 N N . LEU A 1 791 ? -8.053 -0.843 80.405 1.00 64.50 791 LEU A N 1
ATOM 6092 C CA . LEU A 1 791 ? -8.946 -2.002 80.469 1.00 64.50 791 LEU A CA 1
ATOM 6093 C C . LEU A 1 791 ? -10.338 -1.529 80.885 1.00 64.50 791 LEU A C 1
ATOM 6095 O O . LEU A 1 791 ? -10.488 -0.923 81.941 1.00 64.50 791 LEU A O 1
ATOM 6099 N N . ARG A 1 792 ? -11.356 -1.821 80.073 1.00 63.34 792 ARG A N 1
ATOM 6100 C CA . ARG A 1 792 ? -12.736 -1.399 80.318 1.00 63.34 792 ARG A CA 1
ATOM 6101 C C . ARG A 1 792 ? -13.656 -2.614 80.470 1.00 63.34 792 ARG A C 1
ATOM 6103 O O . ARG A 1 792 ? -13.756 -3.425 79.556 1.00 63.34 792 ARG A O 1
ATOM 6110 N N . ILE A 1 793 ? -14.320 -2.731 81.619 1.00 69.75 793 ILE A N 1
ATOM 6111 C CA . ILE A 1 793 ? -15.225 -3.825 81.996 1.00 69.75 793 ILE A CA 1
ATOM 6112 C C . ILE A 1 793 ? -16.626 -3.243 82.244 1.00 69.75 793 ILE A C 1
ATOM 6114 O O . ILE A 1 793 ? -16.828 -2.524 83.222 1.00 69.75 793 ILE A O 1
ATOM 6118 N N . ASP A 1 794 ? -17.588 -3.559 81.371 1.00 66.69 794 ASP A N 1
ATOM 6119 C CA . ASP A 1 794 ? -19.017 -3.295 81.614 1.00 66.69 794 ASP A CA 1
ATOM 6120 C C . ASP A 1 794 ? -19.655 -4.534 82.251 1.00 66.69 794 ASP A C 1
ATOM 6122 O O . ASP A 1 794 ? -19.675 -5.606 81.643 1.00 66.69 794 ASP A O 1
ATOM 6126 N N . LEU A 1 795 ? -20.162 -4.397 83.475 1.00 64.88 795 LEU A N 1
ATOM 6127 C CA . LEU A 1 795 ? -20.834 -5.484 84.187 1.00 64.88 795 LEU A CA 1
ATOM 6128 C C . LEU A 1 795 ? -22.295 -5.654 83.768 1.00 64.88 795 LEU A C 1
ATOM 6130 O O . LEU A 1 795 ? -22.863 -6.705 84.040 1.00 64.88 795 LEU A O 1
ATOM 6134 N N . ASN A 1 796 ? -22.898 -4.649 83.124 1.00 65.19 796 ASN A N 1
ATOM 6135 C CA . ASN A 1 796 ? -24.235 -4.681 82.527 1.00 65.19 796 ASN A CA 1
ATOM 6136 C C . ASN A 1 796 ? -25.324 -5.406 83.366 1.00 65.19 796 ASN A C 1
ATOM 6138 O O . ASN A 1 796 ? -26.121 -6.172 82.823 1.00 65.19 796 ASN A O 1
ATOM 6142 N N . GLY A 1 797 ? -25.339 -5.193 84.689 1.00 62.97 797 GLY A N 1
ATOM 6143 C CA . GLY A 1 797 ? -26.320 -5.756 85.631 1.00 62.97 797 GLY A CA 1
ATOM 6144 C C . GLY A 1 797 ? -25.946 -7.086 86.288 1.00 62.97 797 GLY A C 1
ATOM 6145 O O . GLY A 1 797 ? -26.722 -7.613 87.083 1.00 62.97 797 GLY A O 1
ATOM 6146 N N . TYR A 1 798 ? -24.767 -7.631 85.988 1.00 62.59 798 TYR A N 1
ATOM 6147 C CA . TYR A 1 798 ? -24.297 -8.914 86.511 1.00 62.59 798 TYR A CA 1
ATOM 6148 C C . TYR A 1 798 ? -23.240 -8.758 87.615 1.00 62.59 798 TYR A C 1
ATOM 6150 O O . TYR A 1 798 ? -22.548 -7.742 87.688 1.00 62.59 798 TYR A O 1
ATOM 6158 N N . SER A 1 799 ? -23.096 -9.777 88.468 1.00 67.88 799 SER A N 1
ATOM 6159 C CA . SER A 1 799 ? -22.204 -9.773 89.640 1.00 67.88 799 SER A CA 1
ATOM 6160 C C . SER A 1 799 ? -20.998 -10.709 89.467 1.00 67.88 799 SER A C 1
ATOM 6162 O O . SER A 1 799 ? -21.119 -11.805 88.929 1.00 67.88 799 SER A O 1
ATOM 6164 N N . MET A 1 800 ? -19.831 -10.290 89.963 1.00 68.75 800 MET A N 1
ATOM 6165 C CA . MET A 1 800 ? -18.579 -11.046 90.073 1.00 68.75 800 MET A CA 1
ATOM 6166 C C . MET A 1 800 ? -18.351 -11.494 91.525 1.00 68.75 800 MET A C 1
ATOM 6168 O O . MET A 1 800 ? -17.460 -10.998 92.208 1.00 68.75 800 MET A O 1
ATOM 6172 N N . THR A 1 801 ? -19.151 -12.424 92.037 1.00 62.84 801 THR A N 1
ATOM 6173 C CA . THR A 1 801 ? -19.166 -12.819 93.462 1.00 62.84 801 THR A CA 1
ATOM 6174 C C . THR A 1 801 ? -17.856 -13.400 94.009 1.00 62.84 801 THR A C 1
ATOM 6176 O O . THR A 1 801 ? -17.614 -13.305 95.210 1.00 62.84 801 THR A O 1
ATOM 6179 N N . GLY A 1 802 ? -16.992 -13.969 93.157 1.00 60.09 802 GLY A N 1
ATOM 6180 C CA . GLY A 1 802 ? -15.653 -14.464 93.533 1.00 60.09 802 GLY A CA 1
ATOM 6181 C C . GLY A 1 802 ? -14.613 -13.364 93.786 1.00 60.09 802 GLY A C 1
ATOM 6182 O O . GLY A 1 802 ? -13.499 -13.645 94.225 1.00 60.09 802 GLY A O 1
ATOM 6183 N N . GLY A 1 803 ? -14.986 -12.109 93.530 1.00 65.38 803 GLY A N 1
ATOM 6184 C CA . GLY A 1 803 ? -14.109 -10.958 93.647 1.00 65.38 803 GLY A CA 1
ATOM 6185 C C . GLY A 1 803 ? -13.197 -10.782 92.439 1.00 65.38 803 GLY A C 1
ATOM 6186 O O . GLY A 1 803 ? -13.225 -11.534 91.464 1.00 65.38 803 GLY A O 1
ATOM 6187 N N . PHE A 1 804 ? -12.392 -9.735 92.505 1.00 69.19 804 PHE A N 1
ATOM 6188 C CA . PHE A 1 804 ? -11.475 -9.324 91.464 1.00 69.19 804 PHE A CA 1
ATOM 6189 C C . PHE A 1 804 ? -10.106 -9.087 92.093 1.00 69.19 804 PHE A C 1
ATOM 6191 O O . PHE A 1 804 ? -9.970 -8.260 92.996 1.00 69.19 804 PHE A O 1
ATOM 6198 N N . GLU A 1 805 ? -9.098 -9.836 91.646 1.00 69.94 805 GLU A N 1
ATOM 6199 C CA . GLU A 1 805 ? -7.733 -9.715 92.153 1.00 69.94 805 GLU A CA 1
ATOM 6200 C C . GLU A 1 805 ? -6.781 -9.304 91.030 1.00 69.94 805 GLU A C 1
ATOM 6202 O O . GLU A 1 805 ? -6.635 -10.015 90.039 1.00 69.94 805 GLU A O 1
ATOM 6207 N N . ILE A 1 806 ? -6.096 -8.174 91.204 1.00 65.25 806 ILE A N 1
ATOM 6208 C CA . ILE A 1 806 ? -5.009 -7.747 90.318 1.00 65.25 806 ILE A CA 1
ATOM 6209 C C . ILE A 1 806 ? -3.695 -8.001 91.047 1.00 65.25 806 ILE A C 1
ATOM 6211 O O . ILE A 1 806 ? -3.438 -7.401 92.089 1.00 65.25 806 ILE A O 1
ATOM 6215 N N . THR A 1 807 ? -2.841 -8.861 90.494 1.00 59.19 807 THR A N 1
ATOM 6216 C CA . THR A 1 807 ? -1.483 -9.076 91.013 1.00 59.19 807 THR A CA 1
ATOM 6217 C C . THR A 1 807 ? -0.465 -8.613 89.983 1.00 59.19 807 THR A C 1
ATOM 6219 O O . THR A 1 807 ? -0.428 -9.135 88.871 1.00 59.19 807 THR A O 1
ATOM 6222 N N . THR A 1 808 ? 0.395 -7.665 90.350 1.00 59.38 808 THR A N 1
ATOM 6223 C CA . THR A 1 808 ? 1.487 -7.201 89.480 1.00 59.38 808 THR A CA 1
ATOM 6224 C C . THR A 1 808 ? 2.838 -7.656 90.037 1.00 59.38 808 THR A C 1
ATOM 6226 O O . THR A 1 808 ? 3.212 -7.288 91.154 1.00 59.38 808 THR A O 1
ATOM 6229 N N . ASN A 1 809 ? 3.588 -8.433 89.249 1.00 52.25 809 ASN A N 1
ATOM 6230 C CA . ASN A 1 809 ? 4.853 -9.059 89.652 1.00 52.25 809 ASN A CA 1
ATOM 6231 C C . ASN A 1 809 ? 6.018 -8.626 88.738 1.00 52.25 809 ASN A C 1
ATOM 6233 O O . ASN A 1 809 ? 6.496 -9.448 87.955 1.00 52.25 809 ASN A O 1
ATOM 6237 N N . LYS A 1 810 ? 6.491 -7.365 88.776 1.00 53.25 810 LYS A N 1
ATOM 6238 C CA . LYS A 1 810 ? 7.773 -7.018 88.118 1.00 53.25 810 LYS A CA 1
ATOM 6239 C C . LYS A 1 810 ? 8.414 -5.702 88.581 1.00 53.25 810 LYS A C 1
ATOM 6241 O O . LYS A 1 810 ? 7.746 -4.682 88.688 1.00 53.25 810 LYS A O 1
ATOM 6246 N N . LYS A 1 811 ? 9.746 -5.729 88.728 1.00 48.50 811 LYS A N 1
ATOM 6247 C CA . LYS A 1 811 ? 10.620 -4.660 89.250 1.00 48.50 811 LYS A CA 1
ATOM 6248 C C . LYS A 1 811 ? 11.072 -3.591 88.229 1.00 48.50 811 LYS A C 1
ATOM 6250 O O . LYS A 1 811 ? 12.024 -2.894 88.521 1.00 48.50 811 LYS A O 1
ATOM 6255 N N . ASN A 1 812 ? 10.483 -3.491 87.031 1.00 47.19 812 ASN A N 1
ATOM 6256 C CA . ASN A 1 812 ? 10.870 -2.497 86.005 1.00 47.19 812 ASN A CA 1
ATOM 6257 C C . ASN A 1 812 ? 9.749 -2.329 84.956 1.00 47.19 812 ASN A C 1
ATOM 6259 O O . ASN A 1 812 ? 9.703 -3.090 83.987 1.00 47.19 812 ASN A O 1
ATOM 6263 N N . TYR A 1 813 ? 8.854 -1.357 85.154 1.00 51.69 813 TYR A N 1
ATOM 6264 C CA . TYR A 1 813 ? 7.936 -0.840 84.127 1.00 51.69 813 TYR A CA 1
ATOM 6265 C C . TYR A 1 813 ? 8.414 0.555 83.696 1.00 51.69 813 TYR A C 1
ATOM 6267 O O . TYR A 1 813 ? 8.845 1.336 84.539 1.00 51.69 813 TYR A O 1
ATOM 6275 N N . THR A 1 814 ? 8.350 0.850 82.396 1.00 47.97 814 THR A N 1
ATOM 6276 C CA . THR A 1 814 ? 8.731 2.143 81.787 1.00 47.97 814 THR A CA 1
ATOM 6277 C C . THR A 1 814 ? 7.576 2.781 80.997 1.00 47.97 814 THR A C 1
ATOM 6279 O O . THR A 1 814 ? 7.828 3.529 80.055 1.00 47.97 814 THR A O 1
ATOM 6282 N N . ASN A 1 815 ? 6.318 2.434 81.295 1.00 51.44 815 ASN A N 1
ATOM 6283 C CA . ASN A 1 815 ? 5.137 2.954 80.594 1.00 51.44 815 ASN A CA 1
ATOM 6284 C C . ASN A 1 815 ? 4.215 3.687 81.601 1.00 51.44 815 ASN A C 1
ATOM 6286 O O . ASN A 1 815 ? 3.808 3.050 82.576 1.00 51.44 815 ASN A O 1
ATOM 6290 N N . PRO A 1 816 ? 3.877 4.981 81.392 1.00 52.47 816 PRO A N 1
ATOM 6291 C CA . PRO A 1 816 ? 3.527 5.869 82.505 1.00 52.47 816 PRO A CA 1
ATOM 6292 C C . PRO A 1 816 ? 2.110 5.805 83.090 1.00 52.47 816 PRO A C 1
ATOM 6294 O O . PRO A 1 816 ? 1.899 6.429 84.132 1.00 52.47 816 PRO A O 1
ATOM 6297 N N . TYR A 1 817 ? 1.146 5.087 82.490 1.00 61.84 817 TYR A N 1
ATOM 6298 C CA . TYR A 1 817 ? -0.251 5.086 82.963 1.00 61.84 817 TYR A CA 1
ATOM 6299 C C . TYR A 1 817 ? -1.014 3.791 82.635 1.00 61.84 817 TYR A C 1
ATOM 6301 O O . TYR A 1 817 ? -1.093 3.393 81.475 1.00 61.84 817 TYR A O 1
ATOM 6309 N N . PHE A 1 818 ? -1.643 3.181 83.646 1.00 67.31 818 PHE A N 1
ATOM 6310 C CA . PHE A 1 818 ? -2.628 2.101 83.484 1.00 67.31 818 PHE A CA 1
ATOM 6311 C C . PHE A 1 818 ? -3.974 2.536 84.067 1.00 67.31 818 PHE A C 1
ATOM 6313 O O . PHE A 1 818 ? -4.033 2.884 85.251 1.00 67.31 818 PHE A O 1
ATOM 6320 N N . THR A 1 819 ? -5.045 2.476 83.269 1.00 68.69 819 THR A N 1
ATOM 6321 C CA . THR A 1 819 ? -6.419 2.723 83.734 1.00 68.69 819 THR A CA 1
ATOM 6322 C C . THR A 1 819 ? -7.252 1.447 83.690 1.00 68.69 819 THR A C 1
ATOM 6324 O O . THR A 1 819 ? -7.310 0.763 82.668 1.00 68.69 819 THR A O 1
ATOM 6327 N N . LEU A 1 820 ? -7.956 1.155 84.780 1.00 78.12 820 LEU A N 1
ATOM 6328 C CA . LEU A 1 820 ? -8.995 0.134 84.845 1.00 78.12 820 LEU A CA 1
ATOM 6329 C C . LEU A 1 820 ? -10.352 0.797 85.081 1.00 78.12 820 LEU A C 1
ATOM 6331 O O . LEU A 1 820 ? -10.588 1.329 86.161 1.00 78.12 820 LEU A O 1
ATOM 6335 N N . ASP A 1 821 ? -11.250 0.706 84.107 1.00 73.94 821 ASP A N 1
ATOM 6336 C CA . ASP A 1 821 ? -12.631 1.168 84.209 1.00 73.94 821 ASP A CA 1
ATOM 6337 C C . ASP A 1 821 ? -13.565 -0.019 84.450 1.00 73.94 821 ASP A C 1
ATOM 6339 O O . ASP A 1 821 ? -13.790 -0.819 83.543 1.00 73.94 821 ASP A O 1
ATOM 6343 N N . ILE A 1 822 ? -14.159 -0.117 85.638 1.00 78.94 822 ILE A N 1
ATOM 6344 C CA . ILE A 1 822 ? -15.256 -1.049 85.922 1.00 78.94 822 ILE A CA 1
ATOM 6345 C C . ILE A 1 822 ? -16.531 -0.241 86.119 1.00 78.94 822 ILE A C 1
ATOM 6347 O O . ILE A 1 822 ? -16.615 0.616 86.999 1.00 78.94 822 ILE A O 1
ATOM 6351 N N . PHE A 1 823 ? -17.539 -0.499 85.298 1.00 76.00 823 PHE A N 1
ATOM 6352 C CA . PHE A 1 823 ? -18.794 0.235 85.352 1.00 76.00 823 PHE A CA 1
ATOM 6353 C C . PHE A 1 823 ? -19.973 -0.689 85.103 1.00 76.00 823 PHE A C 1
ATOM 6355 O O . PHE A 1 823 ? -19.849 -1.755 84.507 1.00 76.00 823 PHE A O 1
ATOM 6362 N N . ASN A 1 824 ? -21.128 -0.263 85.583 1.00 72.19 824 ASN A N 1
ATOM 6363 C CA . ASN A 1 824 ? -22.396 -0.907 85.311 1.00 72.19 824 ASN A CA 1
ATOM 6364 C C . ASN A 1 824 ? -23.351 0.136 84.730 1.00 72.19 824 ASN A C 1
ATOM 6366 O O . ASN A 1 824 ? -23.701 1.121 85.386 1.00 72.19 824 ASN A O 1
ATOM 6370 N N . ASN A 1 825 ? -23.740 -0.073 83.475 1.00 74.94 825 ASN A N 1
ATOM 6371 C CA . ASN A 1 825 ? -24.639 0.826 82.754 1.00 74.94 825 ASN A CA 1
ATOM 6372 C C . ASN A 1 825 ? -26.127 0.510 82.956 1.00 74.94 825 ASN A C 1
ATOM 6374 O O . ASN A 1 825 ? -26.977 1.199 82.390 1.00 74.94 825 ASN A O 1
ATOM 6378 N N . THR A 1 826 ? -26.465 -0.515 83.739 1.00 70.31 826 THR A N 1
ATOM 6379 C CA . THR A 1 826 ? -27.862 -0.898 83.983 1.00 70.31 826 THR A CA 1
ATOM 6380 C C . THR A 1 826 ? -28.375 -0.396 85.325 1.00 70.31 826 THR A C 1
ATOM 6382 O O . THR A 1 826 ? -27.613 -0.019 86.211 1.00 70.31 826 THR A O 1
ATOM 6385 N N . GLN A 1 827 ? -29.700 -0.427 85.488 1.00 73.19 827 GLN A N 1
ATOM 6386 C CA . GLN A 1 827 ? -30.344 -0.174 86.779 1.00 73.19 827 GLN A CA 1
ATOM 6387 C C . GLN A 1 827 ? -30.197 -1.344 87.766 1.00 73.19 827 GLN A C 1
ATOM 6389 O O . GLN A 1 827 ? -30.449 -1.164 88.956 1.00 73.19 827 GLN A O 1
ATOM 6394 N N . GLN A 1 828 ? -29.828 -2.538 87.293 1.00 74.31 828 GLN A N 1
ATOM 6395 C CA . GLN A 1 828 ? -29.653 -3.712 88.141 1.00 74.31 828 GLN A CA 1
ATOM 6396 C C . GLN A 1 828 ? -28.298 -3.636 88.844 1.00 74.31 828 GLN A C 1
ATOM 6398 O O . GLN A 1 828 ? -27.292 -3.339 88.215 1.00 74.31 828 GLN A O 1
ATOM 6403 N N . GLU A 1 829 ? -28.263 -3.889 90.149 1.00 77.88 829 GLU A N 1
ATOM 6404 C CA . GLU A 1 829 ? -27.038 -3.791 90.945 1.00 77.88 829 GLU A CA 1
ATOM 6405 C C . GLU A 1 829 ? -26.036 -4.901 90.583 1.00 77.88 829 GLU A C 1
ATOM 6407 O O . GLU A 1 829 ? -26.347 -6.085 90.687 1.00 77.88 829 GLU A O 1
ATOM 6412 N N . SER A 1 830 ? -24.820 -4.504 90.200 1.00 76.44 830 SER A N 1
ATOM 6413 C CA . SER A 1 830 ? -23.685 -5.402 89.968 1.00 76.44 830 SER A CA 1
ATOM 6414 C C . SER A 1 830 ? -22.787 -5.451 91.200 1.00 76.44 830 SER A C 1
ATOM 6416 O O . SER A 1 830 ? -22.322 -4.407 91.661 1.00 76.44 830 SER A O 1
ATOM 6418 N N . VAL A 1 831 ? -22.513 -6.650 91.716 1.00 77.75 831 VAL A N 1
ATOM 6419 C CA . VAL A 1 831 ? -21.693 -6.862 92.921 1.00 77.75 831 VAL A CA 1
ATOM 6420 C C . VAL A 1 831 ? -20.338 -7.473 92.561 1.00 77.75 831 VAL A C 1
ATOM 6422 O O . VAL A 1 831 ? -20.290 -8.492 91.888 1.00 77.75 831 VAL A O 1
ATOM 6425 N N . ILE A 1 832 ? -19.234 -6.902 93.036 1.00 77.94 832 ILE A N 1
ATOM 6426 C CA . ILE A 1 832 ? -17.870 -7.426 92.915 1.00 77.94 832 ILE A CA 1
ATOM 6427 C C . ILE A 1 832 ? -17.448 -7.993 94.273 1.00 77.94 832 ILE A C 1
ATOM 6429 O O . ILE A 1 832 ? -17.254 -7.253 95.234 1.00 77.94 832 ILE A O 1
ATOM 6433 N N . GLY A 1 833 ? -17.290 -9.308 94.347 1.00 71.75 833 GLY A N 1
ATOM 6434 C CA . GLY A 1 833 ? -17.036 -10.074 95.562 1.00 71.75 833 GLY A CA 1
ATOM 6435 C C . GLY A 1 833 ? -18.299 -10.451 96.327 1.00 71.75 833 GLY A C 1
ATOM 6436 O O . GLY A 1 833 ? -19.417 -10.139 95.926 1.00 71.75 833 GLY A O 1
ATOM 6437 N N . ASN A 1 834 ? -18.114 -11.141 97.448 1.00 76.75 834 ASN A N 1
ATOM 6438 C CA . ASN A 1 834 ? -19.207 -11.568 98.310 1.00 76.75 834 ASN A CA 1
ATOM 6439 C C . ASN A 1 834 ? -19.296 -10.656 99.541 1.00 76.75 834 ASN A C 1
ATOM 6441 O O . ASN A 1 834 ? -18.443 -10.722 100.422 1.00 76.75 834 ASN A O 1
ATOM 6445 N N . THR A 1 835 ? -20.336 -9.822 99.626 1.00 68.50 835 THR A N 1
ATOM 6446 C CA . THR A 1 835 ? -20.513 -8.837 100.711 1.00 68.50 835 THR A CA 1
ATOM 6447 C C . THR A 1 835 ? -20.718 -9.468 102.091 1.00 68.50 835 THR A C 1
ATOM 6449 O O . THR A 1 835 ? -20.507 -8.790 103.095 1.00 68.50 835 THR A O 1
ATOM 6452 N N . SER A 1 836 ? -21.071 -10.759 102.167 1.00 73.12 836 SER A N 1
ATOM 6453 C CA . SER A 1 836 ? -21.135 -11.514 103.425 1.00 73.12 836 SER A CA 1
ATOM 6454 C C . SER A 1 836 ? -19.808 -12.184 103.806 1.00 73.12 836 SER A C 1
ATOM 6456 O O . SER A 1 836 ? -19.733 -12.827 104.852 1.00 73.12 836 SER A O 1
ATOM 6458 N N . SER A 1 837 ? -18.779 -12.087 102.960 1.00 70.56 837 SER A N 1
ATOM 6459 C CA . SER A 1 837 ? -17.443 -12.625 103.222 1.00 70.56 837 SER A CA 1
ATOM 6460 C C . SER A 1 837 ? -16.573 -11.629 103.989 1.00 70.56 837 SER A C 1
ATOM 6462 O O . SER A 1 837 ? -16.702 -10.411 103.851 1.00 70.56 837 SER A O 1
ATOM 6464 N N . THR A 1 838 ? -15.657 -12.160 104.800 1.00 69.69 838 THR A N 1
ATOM 6465 C CA . THR A 1 838 ? -14.543 -11.392 105.376 1.00 69.69 838 THR A CA 1
ATOM 6466 C C . THR A 1 838 ? -13.426 -11.142 104.361 1.00 69.69 838 THR A C 1
ATOM 6468 O O . THR A 1 838 ? -12.502 -10.385 104.651 1.00 69.69 838 THR A O 1
ATOM 6471 N N . GLU A 1 839 ? -13.468 -11.808 103.205 1.00 75.19 839 GLU A N 1
ATOM 6472 C CA . GLU A 1 839 ? -12.548 -11.573 102.096 1.00 75.19 839 GLU A CA 1
ATOM 6473 C C . GLU A 1 839 ? -12.931 -10.315 101.318 1.00 75.19 839 GLU A C 1
ATOM 6475 O O . GLU A 1 839 ? -14.103 -9.975 101.175 1.00 75.19 839 GLU A O 1
ATOM 6480 N N . TYR A 1 840 ? -11.918 -9.641 100.785 1.00 72.75 840 TYR A N 1
ATOM 6481 C CA . TYR A 1 840 ? -12.102 -8.445 99.980 1.00 72.75 840 TYR A CA 1
ATOM 6482 C C . TYR A 1 840 ? -12.515 -8.817 98.557 1.00 72.75 840 TYR A C 1
ATOM 6484 O O . TYR A 1 840 ? -11.856 -9.607 97.883 1.00 72.75 840 TYR A O 1
ATOM 6492 N N . GLY A 1 841 ? -13.604 -8.213 98.098 1.00 63.53 841 GLY A N 1
ATOM 6493 C CA . GLY A 1 841 ? -14.146 -8.359 96.757 1.00 63.53 841 GLY A CA 1
ATOM 6494 C C . GLY A 1 841 ? -13.285 -7.705 95.696 1.00 63.53 841 GLY A C 1
ATOM 6495 O O . GLY A 1 841 ? -13.305 -8.146 94.557 1.00 63.53 841 GLY A O 1
ATOM 6496 N N . PHE A 1 842 ? -12.494 -6.701 96.060 1.00 76.81 842 PHE A N 1
ATOM 6497 C CA . PHE A 1 842 ? -11.442 -6.173 95.209 1.00 76.81 842 PHE A CA 1
ATOM 6498 C C . PHE A 1 842 ? -10.116 -6.204 95.961 1.00 76.81 842 PHE A C 1
ATOM 6500 O O . PHE A 1 842 ? -9.971 -5.565 97.006 1.00 76.81 842 PHE A O 1
ATOM 6507 N N . VAL A 1 843 ? -9.148 -6.939 95.425 1.00 72.06 843 VAL A N 1
ATOM 6508 C CA . VAL A 1 843 ? -7.801 -7.047 95.983 1.00 72.06 843 VAL A CA 1
ATOM 6509 C C . VAL A 1 843 ? -6.795 -6.616 94.935 1.00 72.06 843 VAL A C 1
ATOM 6511 O O . VAL A 1 843 ? -6.766 -7.144 93.828 1.00 72.06 843 VAL A O 1
ATOM 6514 N N . GLN A 1 844 ? -5.911 -5.700 95.296 1.00 71.50 844 GLN A N 1
ATOM 6515 C CA . GLN A 1 844 ? -4.758 -5.377 94.472 1.00 71.50 844 GLN A CA 1
ATOM 6516 C C . GLN A 1 844 ? -3.473 -5.677 95.237 1.00 71.50 844 GLN A C 1
ATOM 6518 O O . GLN A 1 844 ? -3.277 -5.144 96.327 1.00 71.50 844 GLN A O 1
ATOM 6523 N N . LYS A 1 845 ? -2.616 -6.537 94.675 1.00 70.25 845 LYS A N 1
ATOM 6524 C CA . LYS A 1 845 ? -1.342 -6.964 95.269 1.00 70.25 845 LYS A CA 1
ATOM 6525 C C . LYS A 1 845 ? -0.146 -6.525 94.436 1.00 70.25 845 LYS A C 1
ATOM 6527 O O . LYS A 1 845 ? -0.078 -6.790 93.232 1.00 70.25 845 LYS A O 1
ATOM 6532 N N . TYR A 1 846 ? 0.839 -5.951 95.119 1.00 65.88 846 TYR A N 1
ATOM 6533 C CA . TYR A 1 846 ? 2.103 -5.497 94.551 1.00 65.88 846 TYR A CA 1
ATOM 6534 C C . TYR A 1 846 ? 3.289 -6.207 95.202 1.00 65.88 846 TYR A C 1
ATOM 6536 O O . TYR A 1 846 ? 3.509 -6.089 96.406 1.00 65.88 846 TYR A O 1
ATOM 6544 N N . ASN A 1 847 ? 4.097 -6.897 94.396 1.00 60.84 847 ASN A N 1
ATOM 6545 C CA . ASN A 1 847 ? 5.247 -7.659 94.894 1.00 60.84 847 ASN A CA 1
ATOM 6546 C C . ASN A 1 847 ? 6.615 -6.987 94.636 1.00 60.84 847 ASN A C 1
ATOM 6548 O O . ASN A 1 847 ? 7.644 -7.582 94.956 1.00 60.84 847 ASN A O 1
ATOM 6552 N N . SER A 1 848 ? 6.675 -5.774 94.065 1.00 58.94 848 SER A N 1
ATOM 6553 C CA . SER A 1 848 ? 7.944 -5.078 93.775 1.00 58.94 848 SER A CA 1
ATOM 6554 C C . SER A 1 848 ? 7.807 -3.566 93.544 1.00 58.94 848 SER A C 1
ATOM 6556 O O . SER A 1 848 ? 6.730 -3.093 93.198 1.00 58.94 848 SER A O 1
ATOM 6558 N N . GLU A 1 849 ? 8.940 -2.861 93.646 1.00 58.44 849 GLU A N 1
ATOM 6559 C CA . GLU A 1 849 ? 9.118 -1.414 93.440 1.00 58.44 849 GLU A CA 1
ATOM 6560 C C . GLU A 1 849 ? 8.519 -0.916 92.109 1.00 58.44 849 GLU A C 1
ATOM 6562 O O . GLU A 1 849 ? 8.919 -1.390 91.043 1.00 58.44 849 GLU A O 1
ATOM 6567 N N . MET A 1 850 ? 7.571 0.029 92.163 1.00 53.44 850 MET A N 1
ATOM 6568 C CA . MET A 1 850 ? 6.953 0.653 90.984 1.00 53.44 850 MET A CA 1
ATOM 6569 C C . MET A 1 850 ? 7.407 2.103 90.816 1.00 53.44 850 MET A C 1
ATOM 6571 O O . MET A 1 850 ? 7.718 2.783 91.786 1.00 53.44 850 MET A O 1
ATOM 6575 N N . GLY A 1 851 ? 7.457 2.584 89.573 1.00 52.34 851 GLY A N 1
ATOM 6576 C CA . GLY A 1 851 ? 7.817 3.970 89.265 1.00 52.34 851 GLY A CA 1
ATOM 6577 C C . GLY A 1 851 ? 6.635 4.928 89.056 1.00 52.34 851 GLY A C 1
ATOM 6578 O O . GLY A 1 851 ? 6.847 6.138 89.155 1.00 52.34 851 GLY A O 1
ATOM 6579 N N . GLU A 1 852 ? 5.426 4.445 88.716 1.00 65.50 852 GLU A N 1
ATOM 6580 C CA . GLU A 1 852 ? 4.405 5.257 88.007 1.00 65.50 852 GLU A CA 1
ATOM 6581 C C . GLU A 1 852 ? 2.923 4.890 88.339 1.00 65.50 852 GLU A C 1
ATOM 6583 O O . GLU A 1 852 ? 2.662 3.899 89.023 1.00 65.50 852 GLU A O 1
ATOM 6588 N N . ARG A 1 853 ? 1.955 5.722 87.885 1.00 69.69 853 ARG A N 1
ATOM 6589 C CA . ARG A 1 853 ? 0.570 5.882 88.415 1.00 69.69 853 ARG A CA 1
ATOM 6590 C C . ARG A 1 853 ? -0.452 4.865 87.871 1.00 69.69 853 ARG A C 1
ATOM 6592 O O . ARG A 1 853 ? -0.634 4.752 86.660 1.00 69.69 853 ARG A O 1
ATOM 6599 N N . ILE A 1 854 ? -1.221 4.225 88.759 1.00 69.69 854 ILE A N 1
ATOM 6600 C CA . ILE A 1 854 ? -2.354 3.334 88.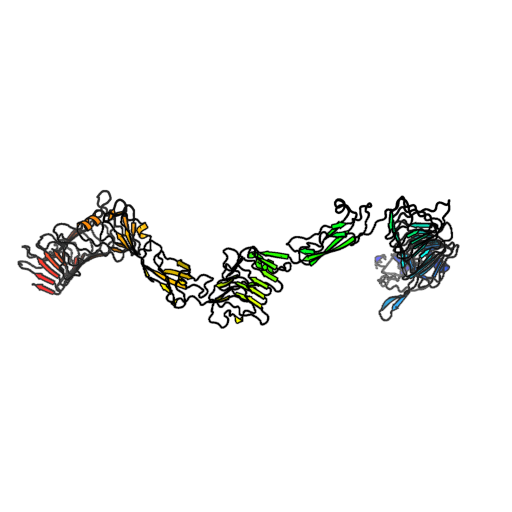416 1.00 69.69 854 ILE A CA 1
ATOM 6601 C C . ILE A 1 854 ? -3.679 4.034 88.723 1.00 69.69 854 ILE A C 1
ATOM 6603 O O . ILE A 1 854 ? -3.852 4.516 89.838 1.00 69.69 854 ILE A O 1
ATOM 6607 N N . VAL A 1 855 ? -4.622 4.061 87.777 1.00 78.31 855 VAL A N 1
ATOM 6608 C CA . VAL A 1 855 ? -5.964 4.637 87.959 1.00 78.31 855 VAL A CA 1
ATOM 6609 C C . VAL A 1 855 ? -7.019 3.531 87.912 1.00 78.31 855 VAL A C 1
ATOM 6611 O O . VAL A 1 855 ? -7.131 2.813 86.926 1.00 78.31 855 VAL A O 1
ATOM 6614 N N . VAL A 1 856 ? -7.820 3.397 88.964 1.00 81.44 856 VAL A N 1
ATOM 6615 C CA . VAL A 1 856 ? -8.972 2.488 89.008 1.00 81.44 856 VAL A CA 1
ATOM 6616 C C . VAL A 1 856 ? -10.235 3.331 89.101 1.00 81.44 856 VAL A C 1
ATOM 6618 O O . VAL A 1 856 ? -10.414 4.058 90.075 1.00 81.44 856 VAL A O 1
ATOM 6621 N N . ASN A 1 857 ? -11.106 3.235 88.102 1.00 83.38 857 ASN A N 1
ATOM 6622 C CA . ASN A 1 857 ? -12.401 3.898 88.064 1.00 83.38 857 ASN A CA 1
ATOM 6623 C C . ASN A 1 857 ? -13.514 2.867 88.288 1.00 83.38 857 ASN A C 1
ATOM 6625 O O . ASN A 1 857 ? -13.682 1.939 87.500 1.00 83.38 857 ASN A O 1
ATOM 6629 N N . LEU A 1 858 ? -14.293 3.044 89.349 1.00 87.25 858 LEU A N 1
ATOM 6630 C CA . LEU A 1 858 ? -15.463 2.237 89.682 1.00 87.25 858 LEU A CA 1
ATOM 6631 C C . LEU A 1 858 ? -16.717 3.099 89.515 1.00 87.25 858 LEU A C 1
ATOM 6633 O O . LEU A 1 858 ? -16.809 4.162 90.124 1.00 87.25 858 LEU A O 1
ATOM 6637 N N . ASN A 1 859 ? -17.691 2.668 88.714 1.00 85.81 859 ASN A N 1
ATOM 6638 C CA . ASN A 1 859 ? -18.919 3.438 88.492 1.00 85.81 859 ASN A CA 1
ATOM 6639 C C . ASN A 1 859 ? -20.176 2.563 88.604 1.00 85.81 859 ASN A C 1
ATOM 6641 O O . ASN A 1 859 ? -20.340 1.613 87.844 1.00 85.81 859 ASN A O 1
ATOM 6645 N N . ASN A 1 860 ? -21.098 2.925 89.504 1.00 87.94 860 ASN A N 1
ATOM 6646 C CA . ASN A 1 860 ? -22.384 2.237 89.721 1.00 87.94 860 ASN A CA 1
ATOM 6647 C C . ASN A 1 860 ? -22.262 0.748 90.119 1.00 87.94 860 ASN A C 1
ATOM 6649 O O . ASN A 1 860 ? -23.080 -0.083 89.715 1.00 87.94 860 ASN A O 1
ATOM 6653 N N . VAL A 1 861 ? -21.240 0.391 90.899 1.00 85.38 861 VAL A N 1
ATOM 6654 C CA . VAL A 1 861 ? -21.001 -0.995 91.336 1.00 85.38 861 VAL A CA 1
ATOM 6655 C C . VAL A 1 861 ? -21.018 -1.128 92.855 1.00 85.38 861 VAL A C 1
ATOM 6657 O O . VAL A 1 861 ? -20.654 -0.206 93.589 1.00 85.38 861 VAL A O 1
ATOM 6660 N N . THR A 1 862 ? -21.405 -2.303 93.332 1.00 86.88 862 THR A N 1
ATOM 6661 C CA . THR A 1 862 ? -21.243 -2.700 94.730 1.00 86.88 862 THR A CA 1
ATOM 6662 C C . THR A 1 862 ? -19.984 -3.536 94.852 1.00 86.88 862 THR A C 1
ATOM 6664 O O . THR A 1 862 ? -19.783 -4.453 94.071 1.00 86.88 862 THR A O 1
ATOM 6667 N N . VAL A 1 863 ? -19.108 -3.229 95.802 1.00 84.31 863 VAL A N 1
ATOM 6668 C CA . VAL A 1 863 ? -17.828 -3.921 95.988 1.00 84.31 863 VAL A CA 1
ATOM 6669 C C . VAL A 1 863 ? -17.743 -4.449 97.411 1.00 84.31 863 VAL A C 1
ATOM 6671 O O . VAL A 1 863 ? -17.931 -3.694 98.368 1.00 84.31 863 VAL A O 1
ATOM 6674 N N . ALA A 1 864 ? -17.442 -5.739 97.546 1.00 81.19 864 ALA A N 1
ATOM 6675 C CA . ALA A 1 864 ? -17.350 -6.458 98.808 1.00 81.19 864 ALA A CA 1
ATOM 6676 C C . ALA A 1 864 ? -16.056 -6.130 99.581 1.00 81.19 864 ALA A C 1
ATOM 6678 O O . ALA A 1 864 ? -15.261 -7.006 99.896 1.00 81.19 864 ALA A O 1
ATOM 6679 N N . GLY A 1 865 ? -15.793 -4.855 99.844 1.00 81.25 865 GLY A N 1
ATOM 6680 C CA . GLY A 1 865 ? -14.549 -4.379 100.433 1.00 81.25 865 GLY A CA 1
ATOM 6681 C C . GLY A 1 865 ? -13.417 -4.247 99.412 1.00 81.25 865 GLY A C 1
ATOM 6682 O O . GLY A 1 865 ? -13.322 -5.004 98.444 1.00 81.25 865 GLY A O 1
ATOM 6683 N N . ILE A 1 866 ? -12.540 -3.273 99.651 1.00 81.88 866 ILE A N 1
ATOM 6684 C CA . ILE A 1 866 ? -11.380 -2.973 98.809 1.00 81.88 866 ILE A CA 1
ATOM 6685 C C . ILE A 1 866 ? -10.111 -3.093 99.651 1.00 81.88 866 ILE A C 1
ATOM 6687 O O . ILE A 1 866 ? -9.987 -2.428 100.682 1.00 81.88 866 ILE A O 1
ATOM 6691 N N . LYS A 1 867 ? -9.154 -3.899 99.187 1.00 83.12 867 LYS A N 1
ATOM 6692 C CA . LYS A 1 867 ? -7.821 -4.005 99.784 1.00 83.12 867 LYS A CA 1
ATOM 6693 C C . LYS A 1 867 ? -6.736 -3.708 98.767 1.00 83.12 867 LYS A C 1
ATOM 6695 O O . LYS A 1 867 ? -6.724 -4.281 97.679 1.00 83.12 867 LYS A O 1
ATOM 6700 N N . ILE A 1 868 ? -5.794 -2.857 99.158 1.00 77.00 868 ILE A N 1
ATOM 6701 C CA . ILE A 1 868 ? -4.609 -2.536 98.364 1.00 77.00 868 ILE A CA 1
ATOM 6702 C C . ILE A 1 868 ? -3.373 -2.906 99.191 1.00 77.00 868 ILE A C 1
ATOM 6704 O O . ILE A 1 868 ? -3.133 -2.302 100.231 1.00 77.00 868 ILE A O 1
ATOM 6708 N N . GLU A 1 869 ? -2.592 -3.897 98.756 1.00 75.38 869 GLU A N 1
ATOM 6709 C CA . GLU A 1 869 ? -1.407 -4.415 99.460 1.00 75.38 869 GLU A CA 1
ATOM 6710 C C . GLU A 1 869 ? -0.135 -4.234 98.620 1.00 75.38 869 GLU A C 1
ATOM 6712 O O . GLU A 1 869 ? -0.116 -4.617 97.451 1.00 75.38 869 GLU A O 1
ATOM 6717 N N . GLY A 1 870 ? 0.959 -3.724 99.204 1.00 66.06 870 GLY A N 1
ATOM 6718 C CA . GLY A 1 870 ? 2.243 -3.610 98.502 1.00 66.06 870 GLY A CA 1
ATOM 6719 C C . GLY A 1 870 ? 3.456 -3.328 99.391 1.00 66.06 870 GLY A C 1
ATOM 6720 O O . GLY A 1 870 ? 3.306 -2.758 100.470 1.00 66.06 870 GLY A O 1
ATOM 6721 N N . HIS A 1 871 ? 4.652 -3.711 98.919 1.00 61.66 871 HIS A N 1
ATOM 6722 C CA . HIS A 1 871 ? 5.947 -3.488 99.578 1.00 61.66 871 HIS A CA 1
ATOM 6723 C C . HIS A 1 871 ? 6.852 -2.524 98.780 1.00 61.66 871 HIS A C 1
ATOM 6725 O O . HIS A 1 871 ? 7.264 -2.894 97.688 1.00 61.66 871 HIS A O 1
ATOM 6731 N N . ASN A 1 872 ? 7.232 -1.376 99.374 1.00 54.59 872 ASN A N 1
ATOM 6732 C CA . ASN A 1 872 ? 8.267 -0.416 98.931 1.00 54.59 872 ASN A CA 1
ATOM 6733 C C . ASN A 1 872 ? 8.133 0.156 97.488 1.00 54.59 872 ASN A C 1
ATOM 6735 O O . ASN A 1 872 ? 8.185 -0.575 96.508 1.00 54.59 872 ASN A O 1
ATOM 6739 N N . VAL A 1 873 ? 8.163 1.498 97.388 1.00 51.75 873 VAL A N 1
ATOM 6740 C CA . VAL A 1 873 ? 8.437 2.372 96.208 1.00 51.75 873 VAL A CA 1
ATOM 6741 C C . VAL A 1 873 ? 7.253 2.870 95.343 1.00 51.75 873 VAL A C 1
ATOM 6743 O O . VAL A 1 873 ? 6.572 2.089 94.690 1.00 51.75 873 VAL A O 1
ATOM 6746 N N . GLY A 1 874 ? 7.137 4.216 95.280 1.00 53.34 874 GLY A N 1
ATOM 6747 C CA . GLY A 1 874 ? 6.989 5.042 94.059 1.00 53.34 874 GLY A CA 1
ATOM 6748 C C . GLY A 1 874 ? 5.587 5.444 93.549 1.00 53.34 874 GLY A C 1
ATOM 6749 O O . GLY A 1 874 ? 4.825 4.624 93.069 1.00 53.34 874 GLY A O 1
ATOM 6750 N N . ARG A 1 875 ? 5.299 6.759 93.616 1.00 57.25 875 ARG A N 1
ATOM 6751 C CA . ARG A 1 875 ? 4.240 7.570 92.949 1.00 57.25 875 ARG A CA 1
ATOM 6752 C C . ARG A 1 875 ? 2.905 6.887 92.537 1.00 57.25 875 ARG A C 1
ATOM 6754 O O . ARG A 1 875 ? 2.712 6.559 91.376 1.00 57.25 875 ARG A O 1
ATOM 6761 N N . GLY A 1 876 ? 1.909 6.960 93.433 1.00 64.69 876 GLY A N 1
ATOM 6762 C CA . GLY A 1 876 ? 0.519 7.334 93.102 1.00 64.69 876 GLY A CA 1
ATOM 6763 C C . GLY A 1 876 ? -0.442 6.234 92.630 1.00 64.69 876 GLY A C 1
ATOM 6764 O O . GLY A 1 876 ? -0.588 6.038 91.431 1.00 64.69 876 GLY A O 1
ATOM 6765 N N . ILE A 1 877 ? -1.216 5.611 93.522 1.00 69.50 877 ILE A N 1
ATOM 6766 C CA . ILE A 1 877 ? -2.455 4.908 93.117 1.00 69.50 877 ILE A CA 1
ATOM 6767 C C . ILE A 1 877 ? -3.601 5.918 93.137 1.00 69.50 877 ILE A C 1
ATOM 6769 O O . ILE A 1 877 ? -3.747 6.635 94.119 1.00 69.50 877 ILE A O 1
ATOM 6773 N N . GLN A 1 878 ? -4.426 5.974 92.093 1.00 81.56 878 GLN A N 1
ATOM 6774 C CA . GLN A 1 878 ? -5.663 6.744 92.083 1.00 81.56 878 GLN A CA 1
ATOM 6775 C C . GLN A 1 878 ? -6.879 5.823 92.040 1.00 81.56 878 GLN A C 1
ATOM 6777 O O . GLN A 1 878 ? -7.104 5.141 91.046 1.00 81.56 878 GLN A O 1
ATOM 6782 N N . LEU A 1 879 ? -7.701 5.850 93.086 1.00 84.56 879 LEU A N 1
ATOM 6783 C CA . LEU A 1 879 ? -9.002 5.179 93.093 1.00 84.56 879 LEU A CA 1
ATOM 6784 C C . LEU A 1 879 ? -10.112 6.221 92.945 1.00 84.56 879 LEU A C 1
ATOM 6786 O O . LEU A 1 879 ? -10.338 7.017 93.855 1.00 84.56 879 LEU A O 1
ATOM 6790 N N . ASN A 1 880 ? -10.819 6.204 91.820 1.00 87.12 880 ASN A N 1
ATOM 6791 C CA . ASN A 1 880 ? -12.014 7.009 91.613 1.00 87.12 880 ASN A CA 1
ATOM 6792 C C . ASN A 1 880 ? -13.234 6.096 91.689 1.00 87.12 880 ASN A C 1
ATOM 6794 O O . ASN A 1 880 ? -13.370 5.176 90.892 1.00 87.12 880 ASN A O 1
ATOM 6798 N N . ALA A 1 881 ? -14.139 6.348 92.622 1.00 86.69 881 ALA A N 1
ATOM 6799 C CA . ALA A 1 881 ? -15.396 5.624 92.707 1.00 86.69 881 ALA A CA 1
ATOM 6800 C C . ALA A 1 881 ? -16.561 6.610 92.647 1.00 86.69 881 ALA A C 1
ATOM 6802 O O . ALA A 1 881 ? -16.593 7.575 93.410 1.00 86.69 881 ALA A O 1
ATOM 6803 N N . THR A 1 882 ? -17.524 6.355 91.765 1.00 87.94 882 THR A N 1
ATOM 6804 C CA . THR A 1 882 ? -18.735 7.167 91.620 1.00 87.94 882 THR A CA 1
ATOM 6805 C C . THR A 1 882 ? -19.972 6.290 91.775 1.00 87.94 882 THR A C 1
ATOM 6807 O O . THR A 1 882 ? -20.086 5.251 91.124 1.00 87.94 882 THR A O 1
ATOM 6810 N N . ASN A 1 883 ? -20.906 6.695 92.640 1.00 88.94 883 ASN A N 1
ATOM 6811 C CA . ASN A 1 883 ? -22.161 5.983 92.924 1.00 88.94 883 ASN A CA 1
ATOM 6812 C C . ASN A 1 883 ? -21.958 4.504 93.323 1.00 88.94 883 ASN A C 1
ATOM 6814 O O . ASN A 1 883 ? -22.731 3.633 92.925 1.00 88.94 883 ASN A O 1
ATOM 6818 N N . CYS A 1 884 ? -20.889 4.194 94.059 1.00 88.38 884 CYS A N 1
ATOM 6819 C CA . CYS A 1 884 ? -20.565 2.819 94.442 1.00 88.38 884 CYS A CA 1
ATOM 6820 C C . CYS A 1 884 ? -21.010 2.499 95.875 1.00 88.38 884 CYS A C 1
ATOM 6822 O O . CYS A 1 884 ? -20.958 3.362 96.755 1.00 88.38 884 CYS A O 1
ATOM 6824 N N . LYS A 1 885 ? -21.373 1.241 96.151 1.00 88.06 885 LYS A N 1
ATOM 6825 C CA . LYS A 1 885 ? -21.551 0.753 97.530 1.00 88.06 885 LYS A CA 1
ATOM 6826 C C . LYS A 1 885 ? -20.357 -0.110 97.921 1.00 88.06 885 LYS A C 1
ATOM 6828 O O . LYS A 1 885 ? -20.140 -1.157 97.331 1.00 88.06 885 LYS A O 1
ATOM 6833 N N . ILE A 1 886 ? -19.581 0.302 98.914 1.00 86.25 886 ILE A N 1
ATOM 6834 C CA . ILE A 1 886 ? -18.402 -0.441 99.371 1.00 86.25 886 ILE A CA 1
ATOM 6835 C C . ILE A 1 886 ? -18.740 -1.053 100.729 1.00 86.25 886 ILE A C 1
ATOM 6837 O O . ILE A 1 886 ? -18.851 -0.349 101.734 1.00 86.25 886 ILE A O 1
ATOM 6841 N N . GLN A 1 887 ? -18.966 -2.364 100.751 1.00 82.69 887 GLN A N 1
ATOM 6842 C CA . GLN A 1 887 ? -19.504 -3.068 101.914 1.00 82.69 887 GLN A CA 1
ATOM 6843 C C . GLN A 1 887 ? -18.686 -4.318 102.211 1.00 82.69 887 GLN A C 1
ATOM 6845 O O . GLN A 1 887 ? -18.335 -5.033 101.290 1.00 82.69 887 GLN A O 1
ATOM 6850 N N . THR A 1 888 ? -18.394 -4.633 103.468 1.00 74.81 888 THR A N 1
ATOM 6851 C CA . THR A 1 888 ? -17.727 -5.903 103.805 1.00 74.81 888 THR A CA 1
ATOM 6852 C C . THR A 1 888 ? -18.244 -6.471 105.122 1.00 74.81 888 THR A C 1
ATOM 6854 O O . THR A 1 888 ? -18.646 -5.713 106.010 1.00 74.81 888 THR A O 1
ATOM 6857 N N . ALA A 1 889 ? -18.171 -7.795 105.283 1.00 72.38 889 ALA A N 1
ATOM 6858 C CA . ALA A 1 889 ? -18.309 -8.428 106.592 1.00 72.38 889 ALA A CA 1
ATOM 6859 C C . ALA A 1 889 ? -16.992 -8.417 107.400 1.00 72.38 889 ALA A C 1
ATOM 6861 O O . ALA A 1 889 ? -16.987 -8.777 108.579 1.00 72.38 889 ALA A O 1
ATOM 6862 N N . GLY A 1 890 ? -15.878 -8.000 106.783 1.00 68.00 890 GLY A N 1
ATOM 6863 C CA . GLY A 1 890 ? -14.562 -7.846 107.404 1.00 68.00 890 GLY A CA 1
ATOM 6864 C C . GLY A 1 890 ? -14.401 -6.594 108.280 1.00 68.00 890 GLY A C 1
ATOM 6865 O O . GLY A 1 890 ? -15.339 -5.837 108.530 1.00 68.00 890 GLY A O 1
ATOM 6866 N N . THR A 1 891 ? -13.174 -6.381 108.772 1.00 68.00 891 THR A N 1
ATOM 6867 C CA . THR A 1 891 ? -12.844 -5.292 109.713 1.00 68.00 891 THR A CA 1
ATOM 6868 C C . THR A 1 891 ? -12.856 -3.905 109.071 1.00 68.00 891 THR A C 1
ATOM 6870 O O . THR A 1 891 ? -13.098 -2.948 109.793 1.00 68.00 891 THR A O 1
ATOM 6873 N N . TYR A 1 892 ? -12.599 -3.783 107.763 1.00 71.56 892 TYR A N 1
ATOM 6874 C CA . TYR A 1 892 ? -12.506 -2.503 107.051 1.00 71.56 892 TYR A CA 1
ATOM 6875 C C . TYR A 1 892 ? -13.158 -2.605 105.672 1.00 71.56 892 TYR A C 1
ATOM 6877 O O . TYR A 1 892 ? -12.810 -3.492 104.904 1.00 71.56 892 TYR A O 1
ATOM 6885 N N . ALA A 1 893 ? -14.050 -1.679 105.313 1.00 72.25 893 ALA A N 1
ATOM 6886 C CA . ALA A 1 893 ? -14.607 -1.616 103.956 1.00 72.25 893 ALA A CA 1
ATOM 6887 C C . ALA A 1 893 ? -13.559 -1.150 102.927 1.00 72.25 893 ALA A C 1
ATOM 6889 O O . ALA A 1 893 ? -13.618 -1.528 101.758 1.00 72.25 893 ALA A O 1
ATOM 6890 N N . LEU A 1 894 ? -12.573 -0.373 103.377 1.00 80.06 894 LEU A N 1
ATOM 6891 C CA . LEU A 1 894 ? -11.391 0.013 102.615 1.00 80.06 894 LEU A CA 1
ATOM 6892 C C . LEU A 1 894 ? -10.148 -0.131 103.501 1.00 80.06 894 LEU A C 1
ATOM 6894 O O . LEU A 1 894 ? -10.053 0.532 104.539 1.00 80.06 894 LEU A O 1
ATOM 6898 N N . GLU A 1 895 ? -9.200 -0.971 103.087 1.00 80.44 895 GLU A N 1
ATOM 6899 C CA . GLU A 1 895 ? -7.930 -1.188 103.788 1.00 80.44 895 GLU A CA 1
ATOM 6900 C C . GLU A 1 895 ? -6.728 -0.844 102.894 1.00 80.44 895 GLU A C 1
ATOM 6902 O O . GLU A 1 895 ? -6.499 -1.477 101.860 1.00 80.44 895 GLU A O 1
ATOM 6907 N N . ILE A 1 896 ? -5.937 0.143 103.335 1.00 76.75 896 ILE A N 1
ATOM 6908 C CA . ILE A 1 896 ? -4.650 0.544 102.744 1.00 76.75 896 ILE A CA 1
ATOM 6909 C C . ILE A 1 896 ? -3.590 0.512 103.870 1.00 76.75 896 ILE A C 1
ATOM 6911 O O . ILE A 1 896 ? -3.416 1.497 104.591 1.00 76.75 896 ILE A O 1
ATOM 6915 N N . PRO A 1 897 ? -2.928 -0.636 104.108 1.00 62.56 897 PRO A N 1
ATOM 6916 C CA . PRO A 1 897 ? -2.316 -0.941 105.400 1.00 62.56 897 PRO A CA 1
ATOM 6917 C C . PRO A 1 897 ? -0.857 -0.486 105.602 1.00 62.56 897 PRO A C 1
ATOM 6919 O O . PRO A 1 897 ? -0.310 -0.776 106.666 1.00 62.56 897 PRO A O 1
ATOM 6922 N N . TRP A 1 898 ? -0.200 0.196 104.650 1.00 63.94 898 TRP A N 1
ATOM 6923 C CA . TRP A 1 898 ? 1.263 0.401 104.689 1.00 63.94 898 TRP A CA 1
ATOM 6924 C C . TRP A 1 898 ? 1.746 1.845 104.460 1.00 63.94 898 TRP A C 1
ATOM 6926 O O . TRP A 1 898 ? 1.166 2.590 103.676 1.00 63.94 898 TRP A O 1
ATOM 6936 N N . ASN A 1 899 ? 2.843 2.212 105.139 1.00 56.62 899 ASN A N 1
ATOM 6937 C CA . ASN A 1 899 ? 3.348 3.586 105.311 1.00 56.62 899 ASN A CA 1
ATOM 6938 C C . ASN A 1 899 ? 3.853 4.271 104.022 1.00 56.62 899 ASN A C 1
ATOM 6940 O O . ASN A 1 899 ? 3.982 5.494 104.012 1.00 56.62 899 ASN A O 1
ATOM 6944 N N . ASP A 1 900 ? 4.123 3.515 102.953 1.00 57.62 900 ASP A N 1
ATOM 6945 C CA . ASP A 1 900 ? 4.878 3.993 101.780 1.00 57.62 900 ASP A CA 1
ATOM 6946 C C . ASP A 1 900 ? 4.045 4.107 100.482 1.00 57.62 900 ASP A C 1
ATOM 6948 O O . ASP A 1 900 ? 4.606 4.310 99.404 1.00 57.62 900 ASP A O 1
ATOM 6952 N N . ILE A 1 901 ? 2.710 3.996 100.555 1.00 60.62 901 ILE A N 1
ATOM 6953 C CA . ILE A 1 901 ? 1.812 4.112 99.389 1.00 60.62 901 ILE A CA 1
ATOM 6954 C C . ILE A 1 901 ? 1.172 5.505 99.352 1.00 60.62 901 ILE A C 1
ATOM 6956 O O . ILE A 1 901 ? 0.260 5.788 100.117 1.00 60.62 901 ILE A O 1
ATOM 6960 N N . ASN A 1 902 ? 1.579 6.364 98.411 1.00 61.81 902 ASN A N 1
ATOM 6961 C CA . ASN A 1 902 ? 0.829 7.590 98.114 1.00 61.81 902 ASN A CA 1
ATOM 6962 C C . ASN A 1 902 ? -0.399 7.209 97.272 1.00 61.81 902 ASN A C 1
ATOM 6964 O O . ASN A 1 902 ? -0.262 6.960 96.073 1.00 61.81 902 ASN A O 1
ATOM 6968 N N . ALA A 1 903 ? -1.574 7.103 97.892 1.00 67.50 903 ALA A N 1
ATOM 6969 C CA . ALA A 1 903 ? -2.826 6.845 97.189 1.00 67.50 903 ALA A CA 1
ATOM 6970 C C . ALA A 1 903 ? -3.698 8.105 97.191 1.00 67.50 903 ALA A C 1
ATOM 6972 O O . ALA A 1 903 ? -4.119 8.560 98.249 1.00 67.50 903 ALA A O 1
ATOM 6973 N N . ASP A 1 904 ? -4.002 8.653 96.019 1.00 76.69 904 ASP A N 1
ATOM 6974 C CA . ASP A 1 904 ? -5.063 9.645 95.896 1.00 76.69 904 ASP A CA 1
ATOM 6975 C C . ASP A 1 904 ? -6.387 8.910 95.685 1.00 76.69 904 ASP A C 1
ATOM 6977 O O . ASP A 1 904 ? -6.469 7.912 94.969 1.00 76.69 904 ASP A O 1
ATOM 6981 N N . SER A 1 905 ? -7.465 9.333 96.331 1.00 80.50 905 SER A N 1
ATOM 6982 C CA . SER A 1 905 ? -8.768 8.709 96.078 1.00 80.50 905 SER A CA 1
ATOM 6983 C C . SER A 1 905 ? -9.876 9.733 96.034 1.00 80.50 905 SER A C 1
ATOM 6985 O O . SER A 1 905 ? -9.904 10.664 96.836 1.00 80.50 905 SER A O 1
ATOM 6987 N N . VAL A 1 906 ? -10.804 9.545 95.102 1.00 85.56 906 VAL A N 1
ATOM 6988 C CA . VAL A 1 906 ? -11.987 10.383 94.947 1.00 85.56 906 VAL A CA 1
ATOM 6989 C C . VAL A 1 906 ? -13.211 9.487 95.013 1.00 85.56 906 VAL A C 1
ATOM 6991 O O . VAL A 1 906 ? -13.441 8.663 94.133 1.00 85.56 906 VAL A O 1
ATOM 6994 N N . PHE A 1 907 ? -14.010 9.664 96.058 1.00 85.94 907 PHE A N 1
ATOM 6995 C CA . PHE A 1 907 ? -15.283 8.979 96.235 1.00 85.94 907 PHE A CA 1
ATOM 6996 C C . PHE A 1 907 ? -16.413 9.992 96.061 1.00 85.94 907 PHE A C 1
ATOM 6998 O O . PHE A 1 907 ? -16.533 10.935 96.844 1.00 85.94 907 PHE A O 1
ATOM 7005 N N . ASN A 1 908 ? -17.240 9.799 95.037 1.00 85.62 908 ASN A N 1
ATOM 7006 C CA . ASN A 1 908 ? -18.380 10.652 94.720 1.00 85.62 908 ASN A CA 1
ATOM 7007 C C . ASN A 1 908 ? -19.675 9.849 94.886 1.00 85.62 908 ASN A C 1
ATOM 7009 O O . ASN A 1 908 ? -19.878 8.861 94.185 1.00 85.62 908 ASN A O 1
ATOM 7013 N N . ASN A 1 909 ? -20.570 10.272 95.782 1.00 87.94 909 ASN A N 1
ATOM 7014 C CA . ASN A 1 909 ? -21.855 9.602 96.041 1.00 87.94 909 ASN A CA 1
ATOM 7015 C C . ASN A 1 909 ? -21.729 8.120 96.453 1.00 87.94 909 ASN A C 1
ATOM 7017 O O . ASN A 1 909 ? -22.583 7.302 96.110 1.00 87.94 909 ASN A O 1
ATOM 7021 N N . CYS A 1 910 ? -20.659 7.743 97.155 1.00 87.31 910 CYS A N 1
ATOM 7022 C CA . CYS A 1 910 ? -20.453 6.356 97.575 1.00 87.31 910 CYS A CA 1
ATOM 7023 C C . CYS A 1 910 ? -21.044 6.083 98.967 1.00 87.31 910 CYS A C 1
ATOM 7025 O O . CYS A 1 910 ? -21.096 6.977 99.814 1.00 87.31 910 CYS A O 1
ATOM 7027 N N . SER A 1 911 ? -21.454 4.841 99.236 1.00 85.50 911 SER A N 1
ATOM 7028 C CA . SER A 1 911 ? -21.883 4.405 100.574 1.00 85.50 911 SER A CA 1
ATOM 7029 C C . SER A 1 911 ? -20.931 3.366 101.158 1.00 85.50 911 SER A C 1
ATOM 7031 O O . SER A 1 911 ? -20.623 2.392 100.471 1.00 85.50 911 SER A O 1
ATOM 7033 N N . PHE A 1 912 ? -20.536 3.518 102.421 1.00 83.44 912 PHE A N 1
ATOM 7034 C CA . PHE A 1 912 ? -19.635 2.592 103.113 1.00 83.44 912 PHE A CA 1
ATOM 7035 C C . PHE A 1 912 ? -20.325 1.883 104.285 1.00 83.44 912 PHE A C 1
ATOM 7037 O O . PHE A 1 912 ? -20.991 2.522 105.101 1.00 83.44 912 PHE A O 1
ATOM 7044 N N . SER A 1 913 ? -20.134 0.570 104.420 1.00 80.00 913 SER A N 1
ATOM 7045 C CA . SER A 1 913 ? -20.609 -0.176 105.597 1.00 80.00 913 SER A CA 1
ATOM 7046 C C . SER A 1 913 ? -19.710 -1.363 105.938 1.00 80.00 913 SER A C 1
ATOM 7048 O O . SER A 1 913 ? -19.280 -2.095 105.050 1.00 80.00 913 SER A O 1
ATOM 7050 N N . ALA A 1 914 ? -19.470 -1.587 107.229 1.00 73.56 914 ALA A N 1
ATOM 7051 C CA . ALA A 1 914 ? -18.754 -2.756 107.736 1.00 73.56 914 ALA A CA 1
ATOM 7052 C C . ALA A 1 914 ? -19.499 -3.328 108.950 1.00 73.56 914 ALA A C 1
ATOM 7054 O O . ALA A 1 914 ? -19.937 -2.566 109.812 1.00 73.56 914 ALA A O 1
ATOM 7055 N N . THR A 1 915 ? -19.652 -4.652 109.024 1.00 69.00 915 THR A N 1
ATOM 7056 C CA . THR A 1 915 ? -20.407 -5.320 110.106 1.00 69.00 915 THR A CA 1
ATOM 7057 C C . THR A 1 915 ? -19.522 -6.008 111.156 1.00 69.00 915 THR A C 1
ATOM 7059 O O . THR A 1 915 ? -20.046 -6.611 112.088 1.00 69.00 915 THR A O 1
ATOM 7062 N N . GLY A 1 916 ? -18.190 -5.935 111.035 1.00 64.31 916 GLY A N 1
ATOM 7063 C CA . GLY A 1 916 ? -17.243 -6.560 111.968 1.00 64.31 916 GLY A CA 1
ATOM 7064 C C . GLY A 1 916 ? -17.129 -5.858 113.336 1.00 64.31 916 GLY A C 1
ATOM 7065 O O . GLY A 1 916 ? -17.232 -4.637 113.437 1.00 64.31 916 GLY A O 1
ATOM 7066 N N . ASN A 1 917 ? -16.830 -6.631 114.393 1.00 55.31 917 ASN A N 1
ATOM 7067 C CA . ASN A 1 917 ? -16.825 -6.239 115.822 1.00 55.31 917 ASN A CA 1
ATOM 7068 C C . ASN A 1 917 ? -15.882 -5.082 116.245 1.00 55.31 917 ASN A C 1
ATOM 7070 O O . ASN A 1 917 ? -15.802 -4.778 117.431 1.00 55.31 917 ASN A O 1
ATOM 7074 N N . ASN A 1 918 ? -15.170 -4.426 115.322 1.00 58.47 918 ASN A N 1
ATOM 7075 C CA . ASN A 1 918 ? -14.164 -3.399 115.630 1.00 58.47 918 ASN A CA 1
ATOM 7076 C C . ASN A 1 918 ? -14.450 -2.010 115.033 1.00 58.47 918 ASN A C 1
ATOM 7078 O O . ASN A 1 918 ? -13.544 -1.180 115.021 1.00 58.47 918 ASN A O 1
ATOM 7082 N N . GLY A 1 919 ? -15.677 -1.736 114.573 1.00 53.25 919 GLY A N 1
ATOM 7083 C CA . GLY A 1 919 ? -16.208 -0.381 114.349 1.00 53.25 919 GLY A CA 1
ATOM 7084 C C . GLY A 1 919 ? -15.372 0.567 113.477 1.00 53.25 919 GLY A C 1
ATOM 7085 O O . GLY A 1 919 ? -15.504 1.775 113.617 1.00 53.25 919 GLY A O 1
ATOM 7086 N N . LYS A 1 920 ? -14.481 0.089 112.603 1.00 63.84 920 LYS A N 1
ATOM 7087 C CA . LYS A 1 920 ? -13.653 0.954 111.746 1.00 63.84 920 LYS A CA 1
ATOM 7088 C C . LYS A 1 920 ? -14.053 0.736 110.299 1.00 63.84 920 LYS A C 1
ATOM 7090 O O . LYS A 1 920 ? -14.068 -0.387 109.828 1.00 63.84 920 LYS A O 1
ATOM 7095 N N . ILE A 1 921 ? -14.393 1.800 109.584 1.00 64.69 921 ILE A N 1
ATOM 7096 C CA . ILE A 1 921 ? -14.911 1.668 108.214 1.00 64.69 921 ILE A CA 1
ATOM 7097 C C . ILE A 1 921 ? -13.772 1.818 107.199 1.00 64.69 921 ILE A C 1
ATOM 7099 O O . ILE A 1 921 ? -13.758 1.125 106.182 1.00 64.69 921 ILE A O 1
ATOM 7103 N N . ILE A 1 922 ? -12.790 2.672 107.504 1.00 71.56 922 ILE A N 1
ATOM 7104 C CA . ILE A 1 922 ? -11.697 3.035 106.599 1.00 71.56 922 ILE A CA 1
ATOM 7105 C C . ILE A 1 922 ? -10.360 3.030 107.358 1.00 71.56 922 ILE A C 1
ATOM 7107 O O . ILE A 1 922 ? -10.234 3.666 108.410 1.00 71.56 922 ILE A O 1
ATOM 7111 N N . TYR A 1 923 ? -9.354 2.340 106.813 1.00 73.44 923 TYR A N 1
ATOM 7112 C CA . TYR A 1 923 ? -7.973 2.355 107.309 1.00 73.44 923 TYR A CA 1
ATOM 7113 C C . TYR A 1 923 ? -7.023 2.885 106.235 1.00 73.44 923 TYR A C 1
ATOM 7115 O O . TYR A 1 923 ? -6.841 2.241 105.203 1.00 73.44 923 TYR A O 1
ATOM 7123 N N . ILE A 1 924 ? -6.441 4.065 106.478 1.00 71.19 924 ILE A N 1
ATOM 7124 C CA . ILE A 1 924 ? -5.579 4.784 105.530 1.00 71.19 924 ILE A CA 1
ATOM 7125 C C . ILE A 1 924 ? -4.298 5.220 106.244 1.00 71.19 924 ILE A C 1
ATOM 7127 O O . ILE A 1 924 ? -4.355 5.812 107.324 1.00 71.19 924 ILE A O 1
ATOM 7131 N N . TYR A 1 925 ? -3.153 4.967 105.609 1.00 65.62 925 TYR A N 1
ATOM 7132 C CA . TYR A 1 925 ? -1.835 5.346 106.123 1.00 65.62 925 TYR A CA 1
ATOM 7133 C C . TYR A 1 925 ? -1.289 6.670 105.552 1.00 65.62 925 TYR A C 1
ATOM 7135 O O . TYR A 1 925 ? -0.758 7.473 106.321 1.00 65.62 925 TYR A O 1
ATOM 7143 N N . SER A 1 926 ? -1.430 6.932 104.245 1.00 67.31 926 SER A N 1
ATOM 7144 C CA . SER A 1 926 ? -0.922 8.141 103.562 1.00 67.31 926 SER A CA 1
ATOM 7145 C C . SER A 1 926 ? -1.672 8.429 102.242 1.00 67.31 926 SER A C 1
ATOM 7147 O O . SER A 1 926 ? -2.291 7.526 101.683 1.00 67.31 926 SER A O 1
ATOM 7149 N N . GLY A 1 927 ? -1.645 9.688 101.764 1.00 73.25 927 GLY A N 1
ATOM 7150 C CA . GLY A 1 927 ? -2.312 10.135 100.524 1.00 73.25 927 GLY A CA 1
ATOM 7151 C C . GLY A 1 927 ? -3.316 11.292 100.687 1.00 73.25 927 GLY A C 1
ATOM 7152 O O . GLY A 1 927 ? -3.504 11.806 101.799 1.00 73.25 927 GLY A O 1
ATOM 7153 N N . THR A 1 928 ? -3.943 11.718 99.577 1.00 77.56 928 THR A N 1
ATOM 7154 C CA . THR A 1 928 ? -5.036 12.712 99.565 1.00 77.56 928 THR A CA 1
ATOM 7155 C C . THR A 1 928 ? -6.365 12.049 99.217 1.00 77.56 928 THR A C 1
ATOM 7157 O O . THR A 1 928 ? -6.535 11.507 98.126 1.00 77.56 928 THR A O 1
ATOM 7160 N N . HIS A 1 929 ? -7.351 12.134 100.111 1.00 80.44 929 HIS A N 1
ATOM 7161 C CA . HIS A 1 929 ? -8.646 11.479 99.897 1.00 80.44 929 HIS A CA 1
ATOM 7162 C C . HIS A 1 929 ? -9.797 12.481 99.946 1.00 80.44 929 HIS A C 1
ATOM 7164 O O . HIS A 1 929 ? -9.941 13.235 100.912 1.00 80.44 929 HIS A O 1
ATOM 7170 N N . TYR A 1 930 ? -10.627 12.455 98.906 1.00 82.44 930 TYR A N 1
ATOM 7171 C CA . TYR A 1 930 ? -11.817 13.282 98.754 1.00 82.44 930 TYR A CA 1
ATOM 7172 C C . TYR A 1 930 ? -13.067 12.423 98.910 1.00 82.44 930 TYR A C 1
ATOM 7174 O O . TYR A 1 930 ? -13.278 11.477 98.150 1.00 82.44 930 TYR A O 1
ATOM 7182 N N . PHE A 1 931 ? -13.910 12.785 99.874 1.00 84.25 931 PHE A N 1
ATOM 7183 C CA . PHE A 1 931 ? -15.228 12.186 100.068 1.00 84.25 931 PHE A CA 1
ATOM 7184 C C . PHE A 1 931 ? -16.294 13.244 99.782 1.00 84.25 931 PHE A C 1
ATOM 7186 O O . PHE A 1 931 ? -16.518 14.164 100.576 1.00 84.25 931 PHE A O 1
ATOM 7193 N N . ASN A 1 932 ? -16.940 13.116 98.626 1.00 82.75 932 ASN A N 1
ATOM 7194 C CA . ASN A 1 932 ? -17.946 14.047 98.132 1.00 82.75 932 ASN A CA 1
ATOM 7195 C C . ASN A 1 932 ? -19.323 13.379 98.200 1.00 82.75 932 ASN A C 1
ATOM 7197 O O . ASN A 1 932 ? -19.575 12.410 97.481 1.00 82.75 932 ASN A O 1
ATOM 7201 N N . ASN A 1 933 ? -20.205 13.891 99.064 1.00 85.81 933 ASN A N 1
ATOM 7202 C CA . ASN A 1 933 ? -21.578 13.401 99.240 1.00 85.81 933 ASN A CA 1
ATOM 7203 C C . ASN A 1 933 ? -21.652 11.884 99.525 1.00 85.81 933 ASN A C 1
ATOM 7205 O O . ASN A 1 933 ? -22.471 11.159 98.963 1.00 85.81 933 ASN A O 1
ATOM 7209 N N . CYS A 1 934 ? -20.751 11.383 100.371 1.00 83.00 934 CYS A N 1
ATOM 7210 C CA . CYS A 1 934 ? -20.707 9.966 100.731 1.00 83.00 934 CYS A CA 1
ATOM 7211 C C . CYS A 1 934 ? -21.566 9.681 101.973 1.00 83.00 934 CYS A C 1
ATOM 7213 O O . CYS A 1 934 ? -21.744 10.536 102.840 1.00 83.00 934 CYS A O 1
ATOM 7215 N N . THR A 1 935 ? -22.086 8.462 102.089 1.00 81.69 935 THR A N 1
ATOM 7216 C CA . THR A 1 935 ? -22.830 8.008 103.276 1.00 81.69 935 THR A CA 1
ATOM 7217 C C . THR A 1 935 ? -22.089 6.876 103.968 1.00 81.69 935 THR A C 1
ATOM 7219 O O . THR A 1 935 ? -21.351 6.121 103.335 1.00 81.69 935 THR A O 1
ATOM 7222 N N . TYR A 1 936 ? -22.282 6.733 105.274 1.00 78.81 936 TYR A N 1
ATOM 7223 C CA . TYR A 1 936 ? -21.824 5.548 105.989 1.00 78.81 936 TYR A CA 1
ATOM 7224 C C . TYR A 1 936 ? -22.894 5.056 106.958 1.00 78.81 936 TYR A C 1
ATOM 7226 O O . TYR A 1 936 ? -23.651 5.850 107.517 1.00 78.81 936 TYR A O 1
ATOM 7234 N N . ASN A 1 937 ? -22.951 3.739 107.146 1.00 70.19 937 ASN A N 1
ATOM 7235 C CA . ASN A 1 937 ? -23.853 3.098 108.095 1.00 70.19 937 ASN A CA 1
ATOM 7236 C C . ASN A 1 937 ? -23.021 2.425 109.196 1.00 70.19 937 ASN A C 1
ATOM 7238 O O . ASN A 1 937 ? -22.189 1.563 108.905 1.00 70.19 937 ASN A O 1
ATOM 7242 N N . ALA A 1 938 ? -23.209 2.855 110.446 1.00 57.88 938 ALA A N 1
ATOM 7243 C CA . ALA A 1 938 ? -22.463 2.364 111.600 1.00 57.88 938 ALA A CA 1
ATOM 7244 C C . ALA A 1 938 ? -23.422 1.918 112.708 1.00 57.88 938 ALA A C 1
ATOM 7246 O O . ALA A 1 938 ? -23.845 2.716 113.541 1.00 57.88 938 ALA A O 1
ATOM 7247 N N . SER A 1 939 ? -23.739 0.626 112.749 1.00 56.94 939 SER A N 1
ATOM 7248 C CA . SER A 1 939 ? -24.594 0.041 113.788 1.00 56.94 939 SER A CA 1
ATOM 7249 C C . SER A 1 939 ? -23.862 -0.248 115.113 1.00 56.94 939 SER A C 1
ATOM 7251 O O . SER A 1 939 ? -24.512 -0.604 116.092 1.00 56.94 939 SER A O 1
ATOM 7253 N N . ALA A 1 940 ? -22.534 -0.069 115.190 1.00 52.25 940 ALA A N 1
ATOM 7254 C CA . ALA A 1 940 ? -21.756 -0.205 116.428 1.00 52.25 940 ALA A CA 1
ATOM 7255 C C . ALA A 1 940 ? -20.427 0.580 116.361 1.00 52.25 940 ALA A C 1
ATOM 7257 O O . ALA A 1 940 ? -19.457 0.117 115.763 1.00 52.25 940 ALA A O 1
ATOM 7258 N N . LEU A 1 941 ? -20.347 1.761 116.985 1.00 48.81 941 LEU A N 1
ATOM 7259 C CA . LEU A 1 941 ? -19.092 2.513 117.134 1.00 48.81 941 LEU A CA 1
ATOM 7260 C C . LEU A 1 941 ? -18.736 2.700 118.613 1.00 48.81 941 LEU A C 1
ATOM 7262 O O . LEU A 1 941 ? -19.400 3.435 119.337 1.00 48.81 941 LEU A O 1
ATOM 7266 N N . VAL A 1 942 ? -17.614 2.101 119.018 1.00 48.97 942 VAL A N 1
ATOM 7267 C CA . VAL A 1 942 ? -16.750 2.594 120.103 1.00 48.97 942 VAL A CA 1
ATOM 7268 C C . VAL A 1 942 ? -15.390 2.910 119.456 1.00 48.97 942 VAL A C 1
ATOM 7270 O O . VAL A 1 942 ? -14.432 2.156 119.592 1.00 48.97 942 VAL A O 1
ATOM 7273 N N . GLY A 1 943 ? -15.317 3.961 118.628 1.00 55.28 943 GLY A N 1
ATOM 7274 C CA . GLY A 1 943 ? -14.100 4.329 117.882 1.00 55.28 943 GLY A CA 1
ATOM 7275 C C . GLY A 1 943 ? -14.307 5.434 116.836 1.00 55.28 943 GLY A C 1
ATOM 7276 O O . GLY A 1 943 ? -15.434 5.850 116.602 1.00 55.28 943 GLY A O 1
ATOM 7277 N N . SER A 1 944 ? -13.229 5.946 116.228 1.00 58.66 944 SER A N 1
ATOM 7278 C CA . SER A 1 944 ? -13.281 6.951 115.150 1.00 58.66 944 SER A CA 1
ATOM 7279 C C . SER A 1 944 ? -13.543 6.308 113.774 1.00 58.66 944 SER A C 1
ATOM 7281 O O . SER A 1 944 ? -12.990 5.253 113.473 1.00 58.66 944 SER A O 1
ATOM 7283 N N . MET A 1 945 ? -14.348 6.965 112.923 1.00 63.16 945 MET A N 1
ATOM 7284 C CA . MET A 1 945 ? -14.698 6.518 111.554 1.00 63.16 945 MET A CA 1
ATOM 7285 C C . MET A 1 945 ? -13.467 6.277 110.669 1.00 63.16 945 MET A C 1
ATOM 7287 O O . MET A 1 945 ? -13.421 5.319 109.897 1.00 63.16 945 MET A O 1
ATOM 7291 N N . ILE A 1 946 ? -12.471 7.151 110.820 1.00 68.19 946 ILE A N 1
ATOM 7292 C CA . ILE A 1 946 ? -11.174 7.079 110.157 1.00 68.19 946 ILE A CA 1
ATOM 7293 C C . ILE A 1 946 ? -10.126 6.942 111.256 1.00 68.19 946 ILE A C 1
ATOM 7295 O O . ILE A 1 946 ? -10.129 7.695 112.237 1.00 68.19 946 ILE A O 1
ATOM 7299 N N . ASN A 1 947 ? -9.254 5.948 111.130 1.00 65.81 947 ASN A N 1
ATOM 7300 C CA . ASN A 1 947 ? -8.154 5.746 112.061 1.00 65.81 947 ASN A CA 1
ATOM 7301 C C . ASN A 1 947 ? -6.841 6.079 111.355 1.00 65.81 947 ASN A C 1
ATOM 7303 O O . ASN A 1 947 ? -6.459 5.377 110.422 1.00 65.81 947 ASN A O 1
ATOM 7307 N N . TYR A 1 948 ? -6.175 7.139 111.812 1.00 64.12 948 TYR A N 1
ATOM 7308 C CA . TYR A 1 948 ? -4.855 7.531 111.328 1.00 64.12 948 TYR A CA 1
ATOM 7309 C C . TYR A 1 948 ? -3.787 7.001 112.274 1.00 64.12 948 TYR A C 1
ATOM 7311 O O . TYR A 1 948 ? -3.867 7.200 113.488 1.00 64.12 948 TYR A O 1
ATOM 7319 N N . ARG A 1 949 ? -2.746 6.385 111.717 1.00 58.31 949 ARG A N 1
ATOM 7320 C CA . ARG A 1 949 ? -1.547 6.028 112.473 1.00 58.31 949 ARG A CA 1
ATOM 7321 C C . ARG A 1 949 ? -0.398 6.911 112.004 1.00 58.31 949 ARG A C 1
ATOM 7323 O O . ARG A 1 949 ? 0.075 6.765 110.885 1.00 58.31 949 ARG A O 1
ATOM 7330 N N . THR A 1 950 ? 0.053 7.833 112.849 1.00 56.19 950 THR A N 1
ATOM 7331 C CA . THR A 1 950 ? 1.270 8.599 112.568 1.00 56.19 950 THR A CA 1
ATOM 7332 C C . THR A 1 950 ? 2.489 7.694 112.756 1.00 56.19 950 THR A C 1
ATOM 7334 O O . THR A 1 950 ? 2.642 7.028 113.781 1.00 56.19 950 THR A O 1
ATOM 7337 N N . SER A 1 951 ? 3.348 7.628 111.740 1.00 51.53 951 SER A N 1
ATOM 7338 C CA . SER A 1 951 ? 4.663 6.989 111.834 1.00 51.53 951 SER A CA 1
ATOM 7339 C C . SER A 1 951 ? 5.528 7.758 112.843 1.00 51.53 951 SER A C 1
ATOM 7341 O O . SER A 1 951 ? 5.634 8.981 112.772 1.00 51.53 951 SER A O 1
ATOM 7343 N N . THR A 1 952 ? 6.143 7.059 113.800 1.00 50.44 952 THR A N 1
ATOM 7344 C CA . THR A 1 952 ? 7.029 7.652 114.817 1.00 50.44 952 THR A CA 1
ATOM 7345 C C . THR A 1 952 ? 8.458 7.908 114.318 1.00 50.44 952 THR A C 1
ATOM 7347 O O . THR A 1 952 ? 9.283 8.398 115.085 1.00 50.44 952 THR A O 1
ATOM 7350 N N . SER A 1 953 ? 8.776 7.637 113.046 1.00 47.81 953 SER A N 1
ATOM 7351 C CA . SER A 1 953 ? 10.108 7.863 112.470 1.00 47.81 953 SER A CA 1
ATOM 7352 C C . SER A 1 953 ? 10.089 8.971 111.408 1.00 47.81 953 SER A C 1
ATOM 7354 O O . SER A 1 953 ? 9.602 8.768 110.300 1.00 47.81 953 SER A O 1
ATOM 7356 N N . GLY A 1 954 ? 10.624 10.134 111.798 1.00 53.88 954 GLY A N 1
ATOM 7357 C CA . GLY A 1 954 ? 10.919 11.358 111.035 1.00 53.88 954 GLY A CA 1
ATOM 7358 C C . GLY A 1 954 ? 10.706 11.359 109.517 1.00 53.88 954 GLY A C 1
ATOM 7359 O O . GLY A 1 954 ? 11.612 11.032 108.759 1.00 53.88 954 GLY A O 1
ATOM 7360 N N . GLY A 1 955 ? 9.546 11.868 109.098 1.00 51.62 955 GLY A N 1
ATOM 7361 C CA . GLY A 1 955 ? 9.230 12.280 107.730 1.00 51.62 955 GLY A CA 1
ATOM 7362 C C . GLY A 1 955 ? 7.822 12.879 107.691 1.00 51.62 955 GLY A C 1
ATOM 7363 O O . GLY A 1 955 ? 6.838 12.190 107.938 1.00 51.62 955 GLY A O 1
ATOM 7364 N N . SER A 1 956 ? 7.718 14.189 107.474 1.00 53.31 956 SER A N 1
ATOM 7365 C CA . SER A 1 956 ? 6.481 14.967 107.577 1.00 53.31 956 SER A CA 1
ATOM 7366 C C . SER A 1 956 ? 5.587 14.820 106.337 1.00 53.31 956 SER A C 1
ATOM 7368 O O . SER A 1 956 ? 5.634 15.664 105.445 1.00 53.31 956 SER A O 1
ATOM 7370 N N . HIS A 1 957 ? 4.726 13.804 106.301 1.00 55.62 957 HIS A N 1
ATOM 7371 C CA . HIS A 1 957 ? 3.536 13.807 105.445 1.00 55.62 957 HIS A CA 1
ATOM 7372 C C . HIS A 1 957 ? 2.318 13.426 106.290 1.00 55.62 957 HIS A C 1
ATOM 7374 O O . HIS A 1 957 ? 2.092 12.261 106.598 1.00 55.62 957 HIS A O 1
ATOM 7380 N N . ILE A 1 958 ? 1.557 14.436 106.717 1.00 58.31 958 ILE A N 1
ATOM 7381 C CA . ILE A 1 958 ? 0.240 14.235 107.327 1.00 58.31 958 ILE A CA 1
ATOM 7382 C C . ILE A 1 958 ? -0.731 13.991 106.159 1.00 58.31 958 ILE A C 1
ATOM 7384 O O . ILE A 1 958 ? -0.803 14.859 105.283 1.00 58.31 958 ILE A O 1
ATOM 7388 N N . PRO A 1 959 ? -1.442 12.849 106.087 1.00 61.09 959 PRO A N 1
ATOM 7389 C CA . PRO A 1 959 ? -2.459 12.639 105.060 1.00 61.09 959 PRO A CA 1
ATOM 7390 C C . PRO A 1 959 ? -3.511 13.749 105.125 1.00 61.09 959 PRO A C 1
ATOM 7392 O O . PRO A 1 959 ? -3.950 14.140 106.209 1.00 61.09 959 PRO A O 1
ATOM 7395 N N . SER A 1 960 ? -3.902 14.268 103.963 1.00 65.31 960 SER A N 1
ATOM 7396 C CA . SER A 1 960 ? -4.930 15.305 103.857 1.00 65.31 960 SER A CA 1
ATOM 7397 C C . SER A 1 960 ? -6.246 14.650 103.460 1.00 65.31 960 SER A C 1
ATOM 7399 O O . SER A 1 960 ? -6.365 14.076 102.379 1.00 65.31 960 SER A O 1
ATOM 7401 N N . VAL A 1 961 ? -7.240 14.717 104.341 1.00 68.81 961 VAL A N 1
ATOM 7402 C CA . VAL A 1 961 ? -8.583 14.204 104.060 1.00 68.81 961 VAL A CA 1
ATOM 7403 C C . VAL A 1 961 ? -9.539 15.375 103.937 1.00 68.81 961 VAL A C 1
ATOM 7405 O O . VAL A 1 961 ? -9.726 16.145 104.879 1.00 68.81 961 VAL A O 1
ATOM 7408 N N . TYR A 1 962 ? -10.134 15.499 102.755 1.00 71.56 962 TYR A N 1
ATOM 7409 C CA . TYR A 1 962 ? -11.101 16.533 102.427 1.00 71.56 962 TYR A CA 1
ATOM 7410 C C . TYR A 1 962 ? -12.493 15.908 102.416 1.00 71.56 962 TYR A C 1
ATOM 7412 O O . TYR A 1 962 ? -12.840 15.102 101.548 1.00 71.56 962 TYR A O 1
ATOM 7420 N N . ILE A 1 963 ? -13.288 16.271 103.418 1.00 74.25 963 ILE A N 1
ATOM 7421 C CA . ILE A 1 963 ? -14.679 15.846 103.552 1.00 74.25 963 ILE A CA 1
ATOM 7422 C C . ILE A 1 963 ? -15.542 17.032 103.144 1.00 74.25 963 ILE A C 1
ATOM 7424 O O . ILE A 1 963 ? -15.667 17.986 103.907 1.00 74.25 963 ILE A O 1
ATOM 7428 N N . ASN A 1 964 ? -16.119 16.977 101.943 1.00 67.44 964 ASN A N 1
ATOM 7429 C CA . ASN A 1 964 ? -17.049 18.013 101.494 1.00 67.44 964 ASN A CA 1
ATOM 7430 C C . ASN A 1 964 ? -18.440 17.801 102.112 1.00 67.44 964 ASN A C 1
ATOM 7432 O O . ASN A 1 964 ? -19.049 18.754 102.587 1.00 67.44 964 ASN A O 1
ATOM 7436 N N . GLU A 1 965 ? -18.923 16.553 102.158 1.00 62.81 965 GLU A N 1
ATOM 7437 C CA . GLU A 1 965 ? -20.173 16.179 102.835 1.00 62.81 965 GLU A CA 1
ATOM 7438 C C . GLU A 1 965 ? -20.181 14.661 103.110 1.00 62.81 965 GLU A C 1
ATOM 7440 O O . GLU A 1 965 ? -20.104 13.863 102.172 1.00 62.81 965 GLU A O 1
ATOM 7445 N N . ILE A 1 966 ? -20.255 14.254 104.385 1.00 64.88 966 ILE A N 1
ATOM 7446 C CA . ILE A 1 966 ? -20.482 12.860 104.803 1.00 64.88 966 ILE A CA 1
ATOM 7447 C C . ILE A 1 966 ? -21.704 12.819 105.720 1.00 64.88 966 ILE A C 1
ATOM 7449 O O . ILE A 1 966 ? -21.736 13.509 106.738 1.00 64.88 966 ILE A O 1
ATOM 7453 N N . LYS A 1 967 ? -22.699 11.996 105.373 1.00 67.50 967 LYS A N 1
ATOM 7454 C CA . LYS A 1 967 ? -23.918 11.798 106.174 1.00 67.50 967 LYS A CA 1
ATOM 7455 C C . LYS A 1 967 ? -23.887 10.435 106.863 1.00 67.50 967 LYS A C 1
ATOM 7457 O O . LYS A 1 967 ? -23.569 9.424 106.235 1.00 67.50 967 LYS A O 1
ATOM 7462 N N . GLN A 1 968 ? -24.227 10.419 108.149 1.00 65.19 968 GLN A N 1
ATOM 7463 C CA . GLN A 1 968 ? -24.544 9.187 108.863 1.00 65.19 968 GLN A CA 1
ATOM 7464 C C . GLN A 1 968 ? -25.979 8.791 108.508 1.00 65.19 968 GLN A C 1
ATOM 7466 O O . GLN A 1 968 ? -26.880 9.617 108.666 1.00 65.19 968 GLN A O 1
ATOM 7471 N N . ASN A 1 969 ? -26.162 7.567 108.010 1.00 53.12 969 ASN A N 1
ATOM 7472 C CA . ASN A 1 969 ? -27.490 6.972 107.838 1.00 53.12 969 ASN A CA 1
ATOM 7473 C C . ASN A 1 969 ? -27.975 6.309 109.123 1.00 53.12 969 ASN A C 1
ATOM 7475 O O . ASN A 1 969 ? -27.127 5.708 109.827 1.00 53.12 969 ASN A O 1
#

Radius of gyration: 70.48 Å; chains: 1; bounding box: 129×87×199 Å

pLDDT: mean 74.08, std 16.17, range [30.27, 95.81]